Protein 6HCW (pdb70)

Nearest PDB structures (foldseek):
  6bni-assembly1_A  TM=1.001E+00  e=0.000E+00  Cryptosporidium parvum Iowa II
  5elo-assembly1_B  TM=9.980E-01  e=3.885E-102  Cryptosporidium parvum Iowa II
  6bni-assembly1_B  TM=9.985E-01  e=8.170E-102  Cryptosporidium parvum Iowa II
  6hcw-assembly1_B  TM=9.981E-01  e=3.613E-101  Cryptosporidium parvum Iowa II
  7zog-assembly1_A  TM=9.985E-01  e=6.776E-101  Cryptosporidium parvum Iowa II

InterPro domains:
  IPR002313 Lysine-tRNA ligase, class II [MF_00252] (50-547)
  IPR002313 Lysine-tRNA ligase, class II [TIGR00499] (47-546)
  IPR004364 Aminoacyl-tRNA synthetase, class II (D/K/N) [PF00152] (194-543)
  IPR004365 OB-fold nucleic acid binding domain, AA-tRNA synthetase-type [PF01336] (98-176)
  IPR006195 Aminoacyl-tRNA synthetase, class II [PS50862] (216-541)
  IPR012340 Nucleic acid-binding, OB-fold [G3DSA:2.40.50.140] (45-187)
  IPR012340 Nucleic acid-binding, OB-fold [SSF50249] (45-186)
  IPR018149 Lysyl-tRNA synthetase, class II, C-terminal [PR00982] (231-241)
  IPR018149 Lysyl-tRNA synthetase, class II, C-terminal [PR00982] (247-263)
  IPR018149 Lysyl-tRNA synthetase, class II, C-terminal [PR00982] (276-289)
  IPR018149 Lysyl-tRNA synthetase, class II, C-terminal [PR00982] (294-311)
  IPR018149 Lysyl-tRNA synthetase, class II, C-terminal [PR00982] (428-444)
  IPR018149 Lysyl-tRNA synthetase, class II, C-terminal [cd00775] (209-544)
  IPR034762 Bacterial/eukaryotic lysine-tRNA ligase, class II [PIRSF039101] (33-556)
  IPR044136 Lysine-tRNA ligase, class II, N-terminal [cd04322] (96-206)
  IPR045864 Class II Aminoacyl-tRNA synthetase/Biotinyl protein ligase (BPL) and lipoyl protein ligase (LPL) [G3DSA:3.30.930.10] (190-559)
  IPR045864 Class II Aminoacyl-tRNA synthetase/Biotinyl protein ligase (BPL) and lipoyl protein ligase (LPL) [SSF55681] (194-544)

Solvent-accessible surface area: 39327 Å² total

Foldseek 3Di:
DVLLVVLVVLQVVCVVVVADHQDDDDDWPDALVVLCVVALPDDAPDWDPPDKTKYKAAWADWDAPDPFWIWTWGDDPHHIAIEIEGQVQADCVNPHPCVQCVSDDHGFIKMFMAIWHHHNVRGGYGHTHHMGGNGDDSDDADQACVPDPDVCCCQQVVVNCVVRPVLLVVLQVLLVVLVVLVVVVQVVVVAAEDDDDQWALFEDDFQAFWDKDADVVVGGITTGYQDCVLVQLLVLLVPSQKYKYWAWHAGDDDAWQPDFRIFIKMKMKHFPDFLVNVLVVVLVSLQVSLCVQPVHQWDWADQDDVVHDIDIAGSPDDAAEDELQVQLCVQQVHHQDPPLQDVSNLVVLVVVCVVVVQDADPPSGSQRSSVSSCLVRPLQPAAHWYKHFFAFCLNPLFFDHDPPDPRTGQKIFIHHRSHTFKIKGFTDLDLVSSQVSLVVLCVSVVRPSSRGTHDDPVSSVSSVSPRGRMMMMMGGSLVSSCVSSRNRGSSSNDSNTDDDD/DVLLVVLVVLLVVCVVVPADHQDPDDDWQDALVVLCVVAQPDDAPDWDQVDKTKYKAAWLDWDCPDPFWIWTWGADPRHIAIEIEGQVLADCVNHRVVVQCVNDDHGFIKMFMAIWHAHNVRGGYGHTHHMHGNGDDSDDADNADVPCCQVVVVNCVVHPVLLVVLQVLLVVLVVLVVVVLVVVVEDEDDDDQWALWEDDFQAFWDWDADVVVRGITTGYQDCPLVQLLVLLVPSAKYKYWAWGAGPDDADQPDFRIFIKMKMKHFPDFLVNVLVVVLVSLQVSLCVQPVFQKDWADQVPPPGDIDIAGSDDPAAEAELQVQLCVQQVHHADPPLQDPRRLVVLVVSCVVVVFDADPPSGSQRSSVSSCLVGPLQVAAHWYKHFFAFCLNPLFFDCDPPDPRTGQWIFIHHNSHTFKIKGFTDLDLVSSVVSLVVLCVVVVRPSSRGIHDDVVSSVSSVSTRHRMMMMMGGSLVSSCVSSRHSGSSSNDSNTDDDD

B-factor: mean 16.58, std 9.52, range [5.66, 126.49]

Organism: Cryptosporidium parvum (strain Iowa II) (NCBI:txid353152)

CATH classification: 2.40.50.140 (+1 more: 3.30.930.10)

Structure (mmCIF, N/CA/C/O backbone):
data_6HCW
#
_entry.id   6HCW
#
_cell.length_a   116.514
_cell.length_b   142.650
_cell.length_c   72.939
_cell.angle_alpha   90.000
_cell.angle_beta   90.000
_cell.angle_gamma   90.000
#
_symmetry.space_group_name_H-M   'P 21 21 2'
#
loop_
_entity.id
_entity.type
_entity.pdbx_description
1 polymer 'Lysine--tRNA ligase'
2 non-polymer LYSINE
3 non-polymer ~{N}-[[4,4-bis(fluoranyl)-1-oxidanyl-cyclohexyl]methyl]-6-fluoranyl-4-oxidanylidene-chromene-2-carboxamide
4 non-polymer 2-AMINO-2-HYDROXYMETHYL-PROPANE-1,3-DIOL
5 water water
#
loop_
_atom_site.group_PDB
_atom_site.id
_atom_site.type_symbol
_atom_site.label_atom_id
_atom_site.label_alt_id
_atom_site.label_comp_id
_atom_site.label_asym_id
_atom_site.label_entity_id
_atom_site.label_seq_id
_atom_site.pdbx_PDB_ins_code
_atom_site.Cartn_x
_atom_site.Cartn_y
_atom_site.Cartn_z
_atom_site.occupancy
_atom_site.B_iso_or_equiv
_atom_site.auth_seq_id
_atom_site.auth_comp_id
_atom_site.auth_asym_id
_atom_site.auth_atom_id
_atom_site.pdbx_PDB_model_num
ATOM 1 N N . SER A 1 21 ? 31.781 -3.332 29.332 1.00 52.23 45 SER A N 1
ATOM 2 C CA . SER A 1 21 ? 30.480 -2.814 28.786 1.00 45.52 45 SER A CA 1
ATOM 3 C C . SER A 1 21 ? 29.333 -3.866 28.731 1.00 38.58 45 SER A C 1
ATOM 4 O O . SER A 1 21 ? 28.805 -4.308 27.655 1.00 39.35 45 SER A O 1
ATOM 7 N N . HIS A 1 22 ? 28.916 -4.159 29.961 1.00 35.56 46 HIS A N 1
ATOM 8 C CA . HIS A 1 22 ? 27.582 -4.521 30.264 1.00 33.03 46 HIS A CA 1
ATOM 9 C C . HIS A 1 22 ? 26.634 -3.450 29.627 1.00 27.91 46 HIS A C 1
ATOM 10 O O . HIS A 1 22 ? 25.577 -3.832 29.185 1.00 25.71 46 HIS A O 1
ATOM 12 N N . TYR A 1 23 ? 27.048 -2.164 29.509 1.00 24.22 47 TYR A N 1
ATOM 13 C CA . TYR A 1 23 ? 26.098 -1.138 28.986 1.00 21.12 47 TYR A CA 1
ATOM 14 C C . TYR A 1 23 ? 25.517 -1.491 27.583 1.00 18.99 47 TYR A C 1
ATOM 15 O O . TYR A 1 23 ? 24.260 -1.442 27.416 1.00 18.32 47 TYR A O 1
ATOM 24 N N . THR A 1 24 ? 26.376 -1.816 26.632 1.00 19.09 48 THR A N 1
ATOM 25 C CA . THR A 1 24 ? 25.942 -2.170 25.277 1.00 18.92 48 THR A CA 1
ATOM 26 C C . THR A 1 24 ? 25.030 -3.386 25.263 1.00 21.11 48 THR A C 1
ATOM 27 O O . THR A 1 24 ? 23.923 -3.333 24.735 1.00 20.34 48 THR A O 1
ATOM 31 N N . ASP A 1 25 ? 25.491 -4.476 25.895 1.00 23.12 49 ASP A N 1
ATOM 32 C CA . ASP A 1 25 ? 24.657 -5.673 26.073 1.00 24.50 49 ASP A CA 1
ATOM 33 C C . ASP A 1 25 ? 23.262 -5.416 26.669 1.00 22.82 49 ASP A C 1
ATOM 34 O O . ASP A 1 25 ? 22.280 -5.916 26.147 1.00 23.58 49 ASP A O 1
ATOM 39 N N . ASN A 1 26 ? 23.207 -4.664 27.752 1.00 21.41 50 ASN A N 1
ATOM 40 C CA . ASN A 1 26 ? 21.961 -4.355 28.412 1.00 24.82 50 ASN A CA 1
ATOM 41 C C . ASN A 1 26 ? 21.088 -3.497 27.542 1.00 23.72 50 ASN A C 1
ATOM 42 O O . ASN A 1 26 ? 19.878 -3.578 27.622 1.00 23.43 50 ASN A O 1
ATOM 47 N N . ARG A 1 27 ? 21.699 -2.625 26.740 1.00 21.11 51 ARG A N 1
ATOM 48 C CA . ARG A 1 27 ? 20.825 -1.826 25.876 1.00 18.95 51 ARG A CA 1
ATOM 49 C C . ARG A 1 27 ? 20.228 -2.676 24.791 1.00 19.20 51 ARG A C 1
ATOM 50 O O . ARG A 1 27 ? 19.060 -2.470 24.448 1.00 20.00 51 ARG A O 1
ATOM 58 N N . TYR A 1 28 ? 20.977 -3.621 24.220 1.00 18.56 52 TYR A N 1
ATOM 59 C CA . TYR A 1 28 ? 20.398 -4.563 23.261 1.00 19.44 52 TYR A CA 1
ATOM 60 C C . TYR A 1 28 ? 19.244 -5.347 23.865 1.00 22.48 52 TYR A C 1
ATOM 61 O O . TYR A 1 28 ? 18.257 -5.578 23.185 1.00 18.79 52 TYR A O 1
ATOM 70 N N . LYS A 1 29 ? 19.395 -5.716 25.128 1.00 23.36 53 LYS A N 1
ATOM 71 C CA . LYS A 1 29 ? 18.320 -6.437 25.846 1.00 28.37 53 LYS A CA 1
ATOM 72 C C . LYS A 1 29 ? 17.152 -5.525 26.079 1.00 26.94 53 LYS A C 1
ATOM 73 O O . LYS A 1 29 ? 16.026 -5.964 25.893 1.00 26.25 53 LYS A O 1
ATOM 79 N N . MET A 1 30 ? 17.390 -4.266 26.487 1.00 25.10 54 MET A N 1
ATOM 80 C CA . MET A 1 30 ? 16.286 -3.318 26.665 1.00 24.61 54 MET A CA 1
ATOM 81 C C . MET A 1 30 ? 15.505 -3.213 25.361 1.00 19.97 54 MET A C 1
ATOM 82 O O . MET A 1 30 ? 14.280 -3.186 25.374 1.00 18.13 54 MET A O 1
ATOM 87 N N . MET A 1 31 ? 16.194 -3.158 24.235 1.00 17.69 55 MET A N 1
ATOM 88 C CA . MET A 1 31 ? 15.526 -2.960 22.952 1.00 16.93 55 MET A CA 1
ATOM 89 C C . MET A 1 31 ? 14.699 -4.151 22.501 1.00 19.60 55 MET A C 1
ATOM 90 O O . MET A 1 31 ? 13.650 -4.001 21.939 1.00 19.59 55 MET A O 1
ATOM 95 N N . GLU A 1 32 ? 15.193 -5.371 22.814 1.00 21.58 56 GLU A N 1
ATOM 96 C CA . GLU A 1 32 ? 14.458 -6.583 22.443 1.00 22.97 56 GLU A CA 1
ATOM 97 C C . GLU A 1 32 ? 13.225 -6.637 23.358 1.00 21.14 56 GLU A C 1
ATOM 98 O O . GLU A 1 32 ? 12.162 -6.932 22.890 1.00 21.23 56 GLU A O 1
ATOM 104 N N . CYS A 1 33 ? 13.372 -6.193 24.600 1.00 20.55 57 CYS A N 1
ATOM 105 C CA . CYS A 1 33 ? 12.255 -6.039 25.553 1.00 22.78 57 CYS A CA 1
ATOM 106 C C . CYS A 1 33 ? 11.137 -5.174 25.002 1.00 22.15 57 CYS A C 1
ATOM 107 O O . CYS A 1 33 ? 9.973 -5.547 24.996 1.00 23.11 57 CYS A O 1
ATOM 110 N N . ILE A 1 34 ? 11.531 -3.963 24.568 1.00 20.10 58 ILE A N 1
ATOM 111 C CA . ILE A 1 34 ? 10.601 -2.983 24.007 1.00 18.90 58 ILE A CA 1
ATOM 112 C C . ILE A 1 34 ? 9.927 -3.588 22.817 1.00 18.59 58 ILE A C 1
ATOM 113 O O . ILE A 1 34 ? 8.695 -3.439 22.661 1.00 20.52 58 ILE A O 1
ATOM 118 N N . LYS A 1 35 ? 10.704 -4.217 21.926 1.00 20.12 59 LYS A N 1
ATOM 119 C CA . LYS A 1 35 ? 10.201 -4.818 20.689 1.00 22.22 59 LYS A CA 1
ATOM 120 C C . LYS A 1 35 ? 9.114 -5.848 21.018 1.00 26.44 59 LYS A C 1
ATOM 121 O O . LYS A 1 35 ? 8.037 -5.816 20.387 1.00 26.51 59 LYS A O 1
ATOM 127 N N . ASP A 1 36 ? 9.408 -6.702 22.006 1.00 26.61 60 ASP A N 1
ATOM 128 C CA . ASP A 1 36 ? 8.527 -7.825 22.354 1.00 28.68 60 ASP A CA 1
ATOM 129 C C . ASP A 1 36 ? 7.373 -7.317 23.206 1.00 28.75 60 ASP A C 1
ATOM 130 O O . ASP A 1 36 ? 6.392 -8.038 23.371 1.00 29.89 60 ASP A O 1
ATOM 135 N N . ALA A 1 37 ? 7.469 -6.130 23.801 1.00 27.11 61 ALA A N 1
ATOM 136 C CA . ALA A 1 37 ? 6.371 -5.568 24.580 1.00 26.54 61 ALA A CA 1
ATOM 137 C C . ALA A 1 37 ? 5.355 -4.814 23.688 1.00 24.16 61 ALA A C 1
ATOM 138 O O . ALA A 1 37 ? 4.426 -4.197 24.184 1.00 26.72 61 ALA A O 1
ATOM 140 N N . GLY A 1 38 ? 5.547 -4.840 22.380 1.00 25.35 62 GLY A N 1
ATOM 141 C CA . GLY A 1 38 ? 4.700 -4.121 21.472 1.00 23.40 62 GLY A CA 1
ATOM 142 C C . GLY A 1 38 ? 4.826 -2.589 21.602 1.00 23.38 62 GLY A C 1
ATOM 143 O O . GLY A 1 38 ? 3.967 -1.842 21.142 1.00 23.00 62 GLY A O 1
ATOM 144 N N . ARG A 1 39 ? 5.938 -2.142 22.170 1.00 18.69 63 ARG A N 1
ATOM 145 C CA . ARG A 1 39 ? 6.209 -0.696 22.322 1.00 16.84 63 ARG A CA 1
ATOM 146 C C . ARG A 1 39 ? 6.947 -0.165 21.070 1.00 15.56 63 ARG A C 1
ATOM 147 O O . ARG A 1 39 ? 7.456 -0.967 20.255 1.00 14.86 63 ARG A O 1
ATOM 155 N N . PRO A 1 40 ? 6.960 1.176 20.872 1.00 15.16 64 PRO A N 1
ATOM 156 C CA . PRO A 1 40 ? 7.565 1.734 19.646 1.00 14.69 64 PRO A CA 1
ATOM 157 C C . PRO A 1 40 ? 9.014 1.303 19.492 1.00 12.77 64 PRO A C 1
ATOM 158 O O . PRO A 1 40 ? 9.829 1.417 20.412 1.00 12.67 64 PRO A O 1
ATOM 162 N N . PHE A 1 41 ? 9.287 0.735 18.318 1.00 11.32 65 PHE A N 1
ATOM 163 C CA . PHE A 1 41 ? 10.581 0.125 18.042 1.00 10.75 65 PHE A CA 1
ATOM 164 C C . PHE A 1 41 ? 11.085 0.648 16.741 1.00 10.11 65 PHE A C 1
ATOM 165 O O . PHE A 1 41 ? 10.656 0.250 15.659 1.00 11.31 65 PHE A O 1
ATOM 173 N N . TYR A 1 42 ? 12.037 1.586 16.822 1.00 9.49 66 TYR A N 1
ATOM 174 C CA . TYR A 1 42 ? 12.570 2.205 15.639 1.00 9.20 66 TYR A CA 1
ATOM 175 C C . TYR A 1 42 ? 11.546 2.724 14.599 1.00 8.74 66 TYR A C 1
ATOM 176 O O . TYR A 1 42 ? 11.551 2.297 13.402 1.00 9.26 66 TYR A O 1
ATOM 185 N N . PRO A 1 43 ? 10.685 3.671 14.998 1.00 9.17 67 PRO A N 1
ATOM 186 C CA . PRO A 1 43 ? 9.684 4.214 14.096 1.00 9.34 67 PRO A CA 1
ATOM 187 C C . PRO A 1 43 ? 10.324 4.688 12.804 1.00 9.08 67 PRO A C 1
ATOM 188 O O . PRO A 1 43 ? 11.432 5.275 12.783 1.00 8.96 67 PRO A O 1
ATOM 192 N N . HIS A 1 44 ? 9.620 4.479 11.712 1.00 8.62 68 HIS A N 1
ATOM 193 C CA . HIS A 1 44 ? 10.137 4.768 10.388 1.00 8.47 68 HIS A CA 1
ATOM 194 C C . HIS A 1 44 ? 10.206 6.268 10.096 1.00 10.18 68 HIS A C 1
ATOM 195 O O . HIS A 1 44 ? 11.123 6.733 9.408 1.00 9.27 68 HIS A O 1
ATOM 202 N N . LYS A 1 45 ? 9.177 6.995 10.509 1.00 9.95 69 LYS A N 1
ATOM 203 C CA . LYS A 1 45 ? 9.027 8.408 10.177 1.00 10.14 69 LYS A CA 1
ATOM 204 C C . LYS A 1 45 ? 8.593 9.169 11.390 1.00 10.83 69 LYS A C 1
ATOM 205 O O . LYS A 1 45 ? 7.555 8.831 11.988 1.00 11.60 69 LYS A O 1
ATOM 211 N N . PHE A 1 46 ? 9.366 10.211 11.757 1.00 10.70 70 PHE A N 1
ATOM 212 C CA . PHE A 1 46 ? 8.944 11.165 12.764 1.00 11.55 70 PHE A CA 1
ATOM 213 C C . PHE A 1 46 ? 8.828 12.499 12.059 1.00 11.75 70 PHE A C 1
ATOM 214 O O . PHE A 1 46 ? 9.784 12.960 11.488 1.00 11.39 70 PHE A O 1
ATOM 222 N N . LYS A 1 47 ? 7.654 13.084 12.082 1.00 11.86 71 LYS A N 1
ATOM 223 C CA . LYS A 1 47 ? 7.440 14.339 11.377 1.00 12.71 71 LYS A CA 1
ATOM 224 C C . LYS A 1 47 ? 7.657 15.534 12.291 1.00 12.43 71 LYS A C 1
ATOM 225 O O . LYS A 1 47 ? 6.792 15.860 13.145 1.00 14.28 71 LYS A O 1
ATOM 231 N N . ILE A 1 48 ? 8.780 16.234 12.120 1.00 12.65 72 ILE A N 1
ATOM 232 C CA . ILE A 1 48 ? 9.047 17.431 12.940 1.00 12.63 72 ILE A CA 1
ATOM 233 C C . ILE A 1 48 ? 8.216 18.583 12.393 1.00 13.03 72 ILE A C 1
ATOM 234 O O . ILE A 1 48 ? 7.965 18.696 11.156 1.00 13.32 72 ILE A O 1
ATOM 239 N N . SER A 1 49 ? 7.837 19.443 13.265 1.00 11.26 73 SER A N 1
ATOM 240 C CA . SER A 1 49 ? 7.149 20.703 12.910 1.00 11.71 73 SER A CA 1
ATOM 241 C C . SER A 1 49 ? 8.113 21.744 12.383 1.00 13.30 73 SER A C 1
ATOM 242 O O . SER A 1 49 ? 7.736 22.511 11.489 1.00 13.11 73 SER A O 1
ATOM 245 N N . MET A 1 50 ? 9.341 21.776 12.886 1.00 11.40 74 MET A N 1
ATOM 246 C CA . MET A 1 50 ? 10.368 22.686 12.462 1.00 12.52 74 MET A CA 1
ATOM 247 C C . MET A 1 50 ? 11.666 22.180 13.046 1.00 12.90 74 MET A C 1
ATOM 248 O O . MET A 1 50 ? 11.644 21.412 14.030 1.00 11.56 74 MET A O 1
ATOM 253 N N . SER A 1 51 ? 12.768 22.684 12.513 1.00 12.45 75 SER A N 1
ATOM 254 C CA . SER A 1 51 ? 14.089 22.364 12.978 1.00 11.83 75 SER A CA 1
ATOM 255 C C . SER A 1 51 ? 14.335 23.017 14.356 1.00 9.60 75 SER A C 1
ATOM 256 O O . SER A 1 51 ? 13.610 23.973 14.753 1.00 10.29 75 SER A O 1
ATOM 259 N N . LEU A 1 52 ? 15.346 22.555 15.066 1.00 10.04 76 LEU A N 1
ATOM 260 C CA . LEU A 1 52 ? 15.666 23.216 16.362 1.00 10.57 76 LEU A CA 1
ATOM 261 C C . LEU A 1 52 ? 16.140 24.688 16.136 1.00 10.75 76 LEU A C 1
ATOM 262 O O . LEU A 1 52 ? 15.750 25.564 16.890 1.00 10.55 76 LEU A O 1
ATOM 267 N N . PRO A 1 53 ? 16.995 24.947 15.104 1.00 12.18 77 PRO A N 1
ATOM 268 C CA . PRO A 1 53 ? 17.273 26.371 14.805 1.00 13.01 77 PRO A CA 1
ATOM 269 C C . PRO A 1 53 ? 16.075 27.195 14.526 1.00 13.30 77 PRO A C 1
ATOM 270 O O . PRO A 1 53 ? 16.000 28.336 15.017 1.00 12.62 77 PRO A O 1
ATOM 274 N N . ALA A 1 54 ? 15.123 26.671 13.777 1.00 12.46 78 ALA A N 1
ATOM 275 C CA . ALA A 1 54 ? 13.870 27.420 13.486 1.00 13.21 78 ALA A CA 1
ATOM 276 C C . ALA A 1 54 ? 13.093 27.687 14.773 1.00 13.95 78 ALA A C 1
ATOM 277 O O . ALA A 1 54 ? 12.486 28.750 14.970 1.00 14.29 78 ALA A O 1
ATOM 279 N N . TYR A 1 55 ? 13.031 26.688 15.628 1.00 11.78 79 TYR A N 1
ATOM 280 C CA . TYR A 1 55 ? 12.324 26.786 16.895 1.00 11.10 79 TYR A CA 1
ATOM 281 C C . TYR A 1 55 ? 12.963 27.855 17.764 1.00 11.34 79 TYR A C 1
ATOM 282 O O . TYR A 1 55 ? 12.196 28.695 18.330 1.00 12.30 79 TYR A O 1
ATOM 291 N N . ALA A 1 56 ? 14.282 27.924 17.832 1.00 11.07 80 ALA A N 1
ATOM 292 C CA . ALA A 1 56 ? 14.936 28.956 18.587 1.00 11.44 80 ALA A CA 1
ATOM 293 C C . ALA A 1 56 ? 14.772 30.354 17.972 1.00 13.33 80 ALA A C 1
ATOM 294 O O . ALA A 1 56 ? 14.585 31.362 18.700 1.00 13.75 80 ALA A O 1
ATOM 296 N N . LEU A 1 57 ? 14.781 30.431 16.648 1.00 13.81 81 LEU A N 1
ATOM 297 C CA . LEU A 1 57 ? 14.437 31.740 16.013 1.00 16.45 81 LEU A CA 1
ATOM 298 C C . LEU A 1 57 ? 13.032 32.184 16.330 1.00 16.98 81 LEU A C 1
ATOM 299 O O . LEU A 1 57 ? 12.836 33.399 16.604 1.00 15.91 81 LEU A O 1
ATOM 304 N N . LYS A 1 58 ? 12.047 31.291 16.286 1.00 14.15 82 LYS A N 1
ATOM 305 C CA . LYS A 1 58 ? 10.675 31.646 16.523 1.00 13.26 82 LYS A CA 1
ATOM 306 C C . LYS A 1 58 ? 10.377 31.991 17.994 1.00 13.30 82 LYS A C 1
ATOM 307 O O . LYS A 1 58 ? 9.638 32.993 18.267 1.00 13.54 82 LYS A O 1
ATOM 313 N N . TYR A 1 59 ? 10.911 31.221 18.940 1.00 11.76 83 TYR A N 1
ATOM 314 C CA . TYR A 1 59 ? 10.503 31.298 20.332 1.00 11.10 83 TYR A CA 1
ATOM 315 C C . TYR A 1 59 ? 11.597 31.795 21.273 1.00 11.02 83 TYR A C 1
ATOM 316 O O . TYR A 1 59 ? 11.332 31.981 22.466 1.00 11.90 83 TYR A O 1
ATOM 325 N N . GLY A 1 60 ? 12.790 31.967 20.799 1.00 12.57 84 GLY A N 1
ATOM 326 C CA . GLY A 1 60 ? 13.898 32.361 21.709 1.00 14.64 84 GLY A CA 1
ATOM 327 C C . GLY A 1 60 ? 13.763 33.679 22.468 1.00 15.56 84 GLY A C 1
ATOM 328 O O . GLY A 1 60 ? 14.421 33.881 23.489 1.00 14.65 84 GLY A O 1
ATOM 329 N N . ASN A 1 61 ? 12.930 34.571 21.937 1.00 15.61 85 ASN A N 1
ATOM 330 C CA . ASN A 1 61 ? 12.717 35.870 22.564 1.00 16.27 85 ASN A CA 1
ATOM 331 C C . ASN A 1 61 ? 11.392 36.066 23.255 1.00 16.36 85 ASN A C 1
ATOM 332 O O . ASN A 1 61 ? 11.062 37.206 23.605 1.00 17.32 85 ASN A O 1
ATOM 337 N N . VAL A 1 62 ? 10.607 35.026 23.523 1.00 13.41 86 VAL A N 1
ATOM 338 C CA . VAL A 1 62 ? 9.363 35.141 24.272 1.00 15.49 86 VAL A CA 1
ATOM 339 C C . VAL A 1 62 ? 9.725 35.490 25.733 1.00 15.33 86 VAL A C 1
ATOM 340 O O . VAL A 1 62 ? 10.899 35.358 26.188 1.00 16.07 86 VAL A O 1
ATOM 344 N N . GLU A 1 63 ? 8.727 35.948 26.450 1.00 19.41 87 GLU A N 1
ATOM 345 C CA . GLU A 1 63 ? 8.906 36.311 27.867 1.00 21.65 87 GLU A CA 1
ATOM 346 C C . GLU A 1 63 ? 9.203 35.069 28.722 1.00 20.17 87 GLU A C 1
ATOM 347 O O . GLU A 1 63 ? 8.787 33.951 28.419 1.00 18.10 87 GLU A O 1
ATOM 353 N N . ASN A 1 64 ? 9.937 35.268 29.811 1.00 19.30 88 ASN A N 1
ATOM 354 C CA . ASN A 1 64 ? 10.051 34.160 30.738 1.00 17.99 88 ASN A CA 1
ATOM 355 C C . ASN A 1 64 ? 8.694 33.677 31.189 1.00 18.21 88 ASN A C 1
ATOM 356 O O . ASN A 1 64 ? 7.783 34.493 31.441 1.00 17.10 88 ASN A O 1
ATOM 361 N N . GLY A 1 65 ? 8.525 32.344 31.243 1.00 16.93 89 GLY A N 1
ATOM 362 C CA . GLY A 1 65 ? 7.308 31.709 31.645 1.00 17.98 89 GLY A CA 1
ATOM 363 C C . GLY A 1 65 ? 6.260 31.659 30.552 1.00 17.95 89 GLY A C 1
ATOM 364 O O . GLY A 1 65 ? 5.188 31.108 30.770 1.00 20.40 89 GLY A O 1
ATOM 365 N N . TYR A 1 66 ? 6.570 32.155 29.345 1.00 17.55 90 TYR A N 1
ATOM 366 C CA . TYR A 1 66 ? 5.540 32.109 28.290 1.00 18.62 90 TYR A CA 1
ATOM 367 C C . TYR A 1 66 ? 5.261 30.669 27.884 1.00 19.39 90 TYR A C 1
ATOM 368 O O . TYR A 1 66 ? 6.174 29.848 27.844 1.00 18.41 90 TYR A O 1
ATOM 377 N N . ILE A 1 67 ? 4.007 30.339 27.627 1.00 17.38 91 ILE A N 1
ATOM 378 C CA . ILE A 1 67 ? 3.641 29.048 27.049 1.00 19.03 91 ILE A CA 1
ATOM 379 C C . ILE A 1 67 ? 2.480 29.299 26.077 1.00 21.05 91 ILE A C 1
ATOM 380 O O . ILE A 1 67 ? 1.649 30.158 26.332 1.00 26.39 91 ILE A O 1
ATOM 385 N N . ASP A 1 68 ? 2.544 28.691 24.922 1.00 16.88 92 ASP A N 1
ATOM 386 C CA . ASP A 1 68 ? 1.382 28.713 23.977 1.00 17.16 92 ASP A CA 1
ATOM 387 C C . ASP A 1 68 ? 0.716 27.358 23.960 1.00 16.00 92 ASP A C 1
ATOM 388 O O . ASP A 1 68 ? 1.105 26.496 23.210 1.00 14.88 92 ASP A O 1
ATOM 393 N N . LYS A 1 69 ? -0.296 27.201 24.796 1.00 19.30 93 LYS A N 1
ATOM 394 C CA . LYS A 1 69 ? -1.173 25.988 24.856 1.00 22.38 93 LYS A CA 1
ATOM 395 C C . LYS A 1 69 ? -2.051 25.778 23.625 1.00 21.74 93 LYS A C 1
ATOM 396 O O . LYS A 1 69 ? -2.607 24.694 23.419 1.00 21.21 93 LYS A O 1
ATOM 402 N N . ASP A 1 70 ? -2.112 26.746 22.732 1.00 21.21 94 ASP A N 1
ATOM 403 C CA . ASP A 1 70 ? -2.905 26.557 21.525 1.00 24.40 94 ASP A CA 1
ATOM 404 C C . ASP A 1 70 ? -2.066 26.055 20.360 1.00 23.23 94 ASP A C 1
ATOM 405 O O . ASP A 1 70 ? -2.575 25.868 19.277 1.00 23.42 94 ASP A O 1
ATOM 410 N N . THR A 1 71 ? -0.752 25.831 20.548 1.00 20.49 95 THR A N 1
ATOM 411 C CA . THR A 1 71 ? 0.090 25.381 19.468 1.00 18.91 95 THR A CA 1
ATOM 412 C C . THR A 1 71 ? 0.812 24.110 19.936 1.00 16.71 95 THR A C 1
ATOM 413 O O . THR A 1 71 ? 1.453 24.133 21.001 1.00 17.78 95 THR A O 1
ATOM 417 N N . THR A 1 72 ? 0.677 23.050 19.151 1.00 16.20 96 THR A N 1
ATOM 418 C CA . THR A 1 72 ? 1.309 21.752 19.411 1.00 15.98 96 THR A CA 1
ATOM 419 C C . THR A 1 72 ? 2.303 21.479 18.334 1.00 14.12 96 THR A C 1
ATOM 420 O O . THR A 1 72 ? 2.016 21.582 17.116 1.00 14.01 96 THR A O 1
ATOM 424 N N . LEU A 1 73 ? 3.535 21.173 18.748 1.00 11.51 97 LEU A N 1
ATOM 425 C CA . LEU A 1 73 ? 4.615 21.058 17.851 1.00 11.72 97 LEU A CA 1
ATOM 426 C C . LEU A 1 73 ? 5.439 19.841 18.188 1.00 11.68 97 LEU A C 1
ATOM 427 O O . LEU A 1 73 ? 5.491 19.436 19.395 1.00 12.67 97 LEU A O 1
ATOM 432 N N . SER A 1 74 ? 6.015 19.258 17.174 1.00 11.08 98 SER A N 1
ATOM 433 C CA . SER A 1 74 ? 6.937 18.103 17.289 1.00 10.86 98 SER A CA 1
ATOM 434 C C . SER A 1 74 ? 8.381 18.469 16.959 1.00 10.46 98 SER A C 1
ATOM 435 O O . SER A 1 74 ? 8.652 19.136 15.963 1.00 10.71 98 SER A O 1
ATOM 438 N N . LEU A 1 75 ? 9.317 18.037 17.826 1.00 9.12 99 LEU A N 1
ATOM 439 C CA . LEU A 1 75 ? 10.732 18.367 17.688 1.00 8.82 99 LEU A CA 1
ATOM 440 C C . LEU A 1 75 ? 11.539 17.095 17.924 1.00 9.29 99 LEU A C 1
ATOM 441 O O . LEU A 1 75 ? 11.046 16.179 18.599 1.00 9.79 99 LEU A O 1
ATOM 446 N N . SER A 1 76 ? 12.759 17.082 17.410 1.00 8.80 100 SER A N 1
ATOM 447 C CA . SER A 1 76 ? 13.653 15.950 17.611 1.00 9.06 100 SER A CA 1
ATOM 448 C C . SER A 1 76 ? 15.077 16.321 17.628 1.00 9.49 100 SER A C 1
ATOM 449 O O . SER A 1 76 ? 15.479 17.293 16.974 1.00 10.25 100 SER A O 1
ATOM 452 N N . GLY A 1 77 ? 15.865 15.565 18.379 1.00 8.50 101 GLY A N 1
ATOM 453 C CA . GLY A 1 77 ? 17.310 15.732 18.399 1.00 8.27 101 GLY A CA 1
ATOM 454 C C . GLY A 1 77 ? 17.959 14.668 19.204 1.00 8.27 101 GLY A C 1
ATOM 455 O O . GLY A 1 77 ? 17.335 13.691 19.584 1.00 8.97 101 GLY A O 1
ATOM 456 N N . ARG A 1 78 ? 19.241 14.810 19.443 1.00 7.55 102 ARG A N 1
ATOM 457 C CA . ARG A 1 78 ? 19.943 13.818 20.288 1.00 8.26 102 ARG A CA 1
ATOM 458 C C . ARG A 1 78 ? 19.935 14.297 21.718 1.00 8.11 102 ARG A C 1
ATOM 459 O O . ARG A 1 78 ? 20.186 15.484 22.002 1.00 8.08 102 ARG A O 1
ATOM 467 N N . VAL A 1 79 ? 19.598 13.437 22.657 1.00 7.95 103 VAL A N 1
ATOM 468 C CA . VAL A 1 79 ? 19.563 13.796 24.075 1.00 8.66 103 VAL A CA 1
ATOM 469 C C . VAL A 1 79 ? 20.982 14.005 24.642 1.00 9.49 103 VAL A C 1
ATOM 470 O O . VAL A 1 79 ? 21.820 13.071 24.547 1.00 10.49 103 VAL A O 1
ATOM 474 N N . THR A 1 80 ? 21.238 15.217 25.119 1.00 9.92 104 THR A N 1
ATOM 475 C CA . THR A 1 80 ? 22.523 15.524 25.768 1.00 10.63 104 THR A CA 1
ATOM 476 C C . THR A 1 80 ? 22.450 15.520 27.273 1.00 12.36 104 THR A C 1
ATOM 477 O O . THR A 1 80 ? 23.489 15.508 27.922 1.00 15.04 104 THR A O 1
ATOM 481 N N . SER A 1 81 ? 21.240 15.617 27.835 1.00 11.78 105 SER A N 1
ATOM 482 C CA . SER A 1 81 ? 21.078 15.690 29.286 1.00 12.48 105 SER A CA 1
ATOM 483 C C . SER A 1 81 ? 19.720 15.127 29.661 1.00 11.89 105 SER A C 1
ATOM 484 O O . SER A 1 81 ? 18.710 15.403 28.980 1.00 11.27 105 SER A O 1
ATOM 487 N N . ILE A 1 82 ? 19.673 14.402 30.781 1.00 12.62 106 ILE A N 1
ATOM 488 C CA . ILE A 1 82 ? 18.414 14.014 31.378 1.00 12.08 106 ILE A CA 1
ATOM 489 C C . ILE A 1 82 ? 18.462 14.252 32.907 1.00 13.44 106 ILE A C 1
ATOM 490 O O . ILE A 1 82 ? 19.424 13.799 33.578 1.00 15.12 106 ILE A O 1
ATOM 495 N N . ARG A 1 83 ? 17.515 15.033 33.416 1.00 13.68 107 ARG A N 1
ATOM 496 C CA . ARG A 1 83 ? 17.506 15.261 34.861 1.00 14.46 107 ARG A CA 1
ATOM 497 C C . ARG A 1 83 ? 16.050 15.143 35.301 1.00 14.86 107 ARG A C 1
ATOM 498 O O . ARG A 1 83 ? 15.195 15.924 34.902 1.00 14.19 107 ARG A O 1
ATOM 506 N N . SER A 1 84 ? 15.751 14.171 36.172 1.00 16.04 108 SER A N 1
ATOM 507 C CA . SER A 1 84 ? 14.419 14.102 36.775 1.00 18.97 108 SER A CA 1
ATOM 508 C C . SER A 1 84 ? 14.501 14.881 38.087 1.00 20.73 108 SER A C 1
ATOM 509 O O . SER A 1 84 ? 15.165 14.463 39.002 1.00 19.78 108 SER A O 1
ATOM 512 N N . SER A 1 85 ? 13.826 16.002 38.129 1.00 17.28 109 SER A N 1
ATOM 513 C CA . SER A 1 85 ? 13.800 16.982 39.160 1.00 20.64 109 SER A CA 1
ATOM 514 C C . SER A 1 85 ? 12.969 16.465 40.351 1.00 20.87 109 SER A C 1
ATOM 515 O O . SER A 1 85 ? 13.325 16.695 41.539 1.00 17.96 109 SER A O 1
ATOM 518 N N . SER A 1 86 ? 11.872 15.794 40.003 1.00 17.15 110 SER A N 1
ATOM 519 C CA . SER A 1 86 ? 10.946 15.216 40.950 1.00 17.93 110 SER A CA 1
ATOM 520 C C . SER A 1 86 ? 10.299 13.987 40.359 1.00 17.08 110 SER A C 1
ATOM 521 O O . SER A 1 86 ? 10.496 13.631 39.153 1.00 16.27 110 SER A O 1
ATOM 524 N N . SER A 1 87 ? 9.477 13.328 41.164 1.00 15.34 111 SER A N 1
ATOM 525 C CA . SER A 1 87 ? 8.631 12.244 40.620 1.00 15.85 111 SER A CA 1
ATOM 526 C C . SER A 1 87 ? 7.670 12.676 39.485 1.00 16.17 111 SER A C 1
ATOM 527 O O . SER A 1 87 ? 7.189 11.828 38.732 1.00 17.38 111 SER A O 1
ATOM 530 N N . LYS A 1 88 ? 7.442 13.984 39.370 1.00 16.48 112 LYS A N 1
ATOM 531 C CA . LYS A 1 88 ? 6.463 14.472 38.425 1.00 17.09 112 LYS A CA 1
ATOM 532 C C . LYS A 1 88 ? 7.116 15.192 37.210 1.00 16.28 112 LYS A C 1
ATOM 533 O O . LYS A 1 88 ? 6.381 15.521 36.302 1.00 16.22 112 LYS A O 1
ATOM 539 N N . LEU A 1 89 ? 8.411 15.445 37.238 1.00 14.28 113 LEU A N 1
ATOM 540 C CA . LEU A 1 89 ? 9.012 16.379 36.272 1.00 15.07 113 LEU A CA 1
ATOM 541 C C . LEU A 1 89 ? 10.346 15.923 35.804 1.00 13.89 113 LEU A C 1
ATOM 542 O O . LEU A 1 89 ? 11.218 15.684 36.620 1.00 13.35 113 LEU A O 1
ATOM 547 N N . ILE A 1 90 ? 10.522 15.810 34.481 1.00 13.11 114 ILE A N 1
ATOM 548 C CA . ILE A 1 90 ? 11.843 15.447 33.901 1.00 12.88 114 ILE A CA 1
ATOM 549 C C . ILE A 1 90 ? 12.254 16.533 32.928 1.00 13.35 114 ILE A C 1
ATOM 550 O O . ILE A 1 90 ? 11.397 16.990 32.162 1.00 12.45 114 ILE A O 1
ATOM 555 N N . PHE A 1 91 ? 13.496 16.939 32.988 1.00 12.44 115 PHE A N 1
ATOM 556 C CA . PHE A 1 91 ? 14.085 17.937 32.078 1.00 13.06 115 PHE A CA 1
ATOM 557 C C . PHE A 1 91 ? 15.047 17.212 31.146 1.00 11.71 115 PHE A C 1
ATOM 558 O O . PHE A 1 91 ? 15.885 16.434 31.578 1.00 13.19 115 PHE A O 1
ATOM 566 N N . TYR A 1 92 ? 14.909 17.404 29.822 1.00 9.44 116 TYR A N 1
ATOM 567 C CA . TYR A 1 92 ? 15.878 16.925 28.858 1.00 9.85 116 TYR A CA 1
ATOM 568 C C . TYR A 1 92 ? 16.506 18.107 28.175 1.00 9.75 116 TYR A C 1
ATOM 569 O O . TYR A 1 92 ? 15.853 19.164 28.047 1.00 9.44 116 TYR A O 1
ATOM 578 N N . ASP A 1 93 ? 17.769 17.984 27.731 1.00 8.43 117 ASP A N 1
ATOM 579 C CA . ASP A 1 93 ? 18.240 18.820 26.623 1.00 9.88 117 ASP A CA 1
ATOM 580 C C . ASP A 1 93 ? 18.358 17.973 25.409 1.00 9.63 117 ASP A C 1
ATOM 581 O O . ASP A 1 93 ? 18.855 16.830 25.490 1.00 9.29 117 ASP A O 1
ATOM 586 N N . ILE A 1 94 ? 17.912 18.491 24.256 1.00 8.31 118 ILE A N 1
ATOM 587 C CA . ILE A 1 94 ? 18.122 17.840 22.957 1.00 8.73 118 ILE A CA 1
ATOM 588 C C . ILE A 1 94 ? 18.929 18.784 22.080 1.00 9.05 118 ILE A C 1
ATOM 589 O O . ILE A 1 94 ? 18.860 19.999 22.231 1.00 9.46 118 ILE A O 1
ATOM 594 N N . PHE A 1 95 ? 19.736 18.196 21.202 1.00 10.02 119 PHE A N 1
ATOM 595 C CA . PHE A 1 95 ? 20.604 19.004 20.379 1.00 8.90 119 PHE A CA 1
ATOM 596 C C . PHE A 1 95 ? 20.442 18.554 18.934 1.00 9.23 119 PHE A C 1
ATOM 597 O O . PHE A 1 95 ? 20.404 17.340 18.611 1.00 8.81 119 PHE A O 1
ATOM 605 N N . CYS A 1 96 ? 20.346 19.515 18.051 1.00 9.05 120 CYS A N 1
ATOM 606 C CA . CYS A 1 96 ? 20.213 19.171 16.620 1.00 9.61 120 CYS A CA 1
ATOM 607 C C . CYS A 1 96 ? 20.536 20.428 15.804 1.00 11.10 120 CYS A C 1
ATOM 608 O O . CYS A 1 96 ? 20.103 21.525 16.104 1.00 10.52 120 CYS A O 1
ATOM 611 N N . GLU A 1 97 ? 21.236 20.218 14.703 1.00 12.09 121 GLU A N 1
ATOM 612 C CA . GLU A 1 97 ? 21.609 21.350 13.790 1.00 13.95 121 GLU A CA 1
ATOM 613 C C . GLU A 1 97 ? 22.183 22.584 14.555 1.00 12.89 121 GLU A C 1
ATOM 614 O O . GLU A 1 97 ? 21.734 23.728 14.313 1.00 12.60 121 GLU A O 1
ATOM 620 N N . GLU A 1 98 ? 23.111 22.325 15.470 1.00 13.77 122 GLU A N 1
ATOM 621 C CA . GLU A 1 98 ? 23.822 23.312 16.283 1.00 15.86 122 GLU A CA 1
ATOM 622 C C . GLU A 1 98 ? 22.996 24.036 17.285 1.00 15.56 122 GLU A C 1
ATOM 623 O O . GLU A 1 98 ? 23.470 24.958 17.881 1.00 17.46 122 GLU A O 1
ATOM 629 N N . GLN A 1 99 ? 21.789 23.565 17.576 1.00 11.92 123 GLN A N 1
ATOM 630 C CA . GLN A 1 99 ? 20.959 24.271 18.568 1.00 11.79 123 GLN A CA 1
ATOM 631 C C . GLN A 1 99 ? 20.548 23.293 19.655 1.00 11.33 123 GLN A C 1
ATOM 632 O O . GLN A 1 99 ? 20.109 22.162 19.335 1.00 10.49 123 GLN A O 1
ATOM 638 N N . LYS A 1 100 ? 20.537 23.779 20.883 1.00 11.09 124 LYS A N 1
ATOM 639 C CA . LYS A 1 100 ? 19.990 23.050 22.050 1.00 13.25 124 LYS A CA 1
ATOM 640 C C . LYS A 1 100 ? 18.579 23.562 22.412 1.00 11.02 124 LYS A C 1
ATOM 641 O O . LYS A 1 100 ? 18.290 24.794 22.357 1.00 11.64 124 LYS A O 1
ATOM 647 N N . VAL A 1 101 ? 17.675 22.671 22.765 1.00 9.62 125 VAL A N 1
ATOM 648 C CA . VAL A 1 101 ? 16.347 23.015 23.262 1.00 9.53 125 VAL A CA 1
ATOM 649 C C . VAL A 1 101 ? 16.095 22.168 24.494 1.00 10.02 125 VAL A C 1
ATOM 650 O O . VAL A 1 101 ? 16.429 20.946 24.513 1.00 9.29 125 VAL A O 1
ATOM 654 N N . GLN A 1 102 ? 15.570 22.786 25.532 1.00 9.32 126 GLN A N 1
ATOM 655 C CA . GLN A 1 102 ? 15.113 22.042 26.722 1.00 9.85 126 GLN A CA 1
ATOM 656 C C . GLN A 1 102 ? 13.725 21.485 26.580 1.00 10.28 126 GLN A C 1
ATOM 657 O O . GLN A 1 102 ? 12.843 22.128 25.991 1.00 11.12 126 GLN A O 1
ATOM 663 N N . ILE A 1 103 ? 13.505 20.259 27.008 1.00 9.68 127 ILE A N 1
ATOM 664 C CA . ILE A 1 103 ? 12.174 19.682 27.010 1.00 9.81 127 ILE A CA 1
ATOM 665 C C . ILE A 1 103 ? 11.784 19.523 28.497 1.00 10.25 127 ILE A C 1
ATOM 666 O O . ILE A 1 103 ? 12.546 18.984 29.297 1.00 10.43 127 ILE A O 1
ATOM 671 N N . ILE A 1 104 ? 10.600 20.000 28.875 1.00 9.95 128 ILE A N 1
ATOM 672 C CA . ILE A 1 104 ? 10.081 19.896 30.275 1.00 9.92 128 ILE A CA 1
ATOM 673 C C . ILE A 1 104 ? 8.894 18.960 30.172 1.00 10.77 128 ILE A C 1
ATOM 674 O O . ILE A 1 104 ? 7.851 19.290 29.555 1.00 10.14 128 ILE A O 1
ATOM 679 N N . ALA A 1 105 ? 9.022 17.776 30.753 1.00 10.96 129 ALA A N 1
ATOM 680 C CA . ALA A 1 105 ? 7.991 16.767 30.684 1.00 12.00 129 ALA A CA 1
ATOM 681 C C . ALA A 1 105 ? 7.356 16.571 32.054 1.00 12.96 129 ALA A C 1
ATOM 682 O O . ALA A 1 105 ? 8.039 16.088 32.997 1.00 11.69 129 ALA A O 1
ATOM 684 N N . ASN A 1 106 ? 6.124 17.050 32.181 1.00 12.64 130 ASN A N 1
ATOM 685 C CA . ASN A 1 106 ? 5.347 17.012 33.410 1.00 14.15 130 ASN A CA 1
ATOM 686 C C . ASN A 1 106 ? 4.313 15.909 33.280 1.00 15.30 130 ASN A C 1
ATOM 687 O O . ASN A 1 106 ? 3.599 15.814 32.321 1.00 15.29 130 ASN A O 1
ATOM 692 N N . ILE A 1 107 ? 4.270 15.059 34.310 1.00 16.05 131 ILE A N 1
ATOM 693 C CA . ILE A 1 107 ? 3.342 13.997 34.379 1.00 17.42 131 ILE A CA 1
ATOM 694 C C . ILE A 1 107 ? 1.920 14.451 34.110 1.00 16.92 131 ILE A C 1
ATOM 695 O O . ILE A 1 107 ? 1.178 13.720 33.472 1.00 19.49 131 ILE A O 1
ATOM 700 N N . MET A 1 108 ? 1.562 15.654 34.526 1.00 19.35 132 MET A N 1
ATOM 701 C CA . MET A 1 108 ? 0.206 16.123 34.283 1.00 22.31 132 MET A CA 1
ATOM 702 C C . MET A 1 108 ? -0.146 16.357 32.819 1.00 22.68 132 MET A C 1
ATOM 703 O O . MET A 1 108 ? -1.322 16.384 32.463 1.00 19.75 132 MET A O 1
ATOM 708 N N . GLU A 1 109 ? 0.864 16.567 31.985 1.00 16.82 133 GLU A N 1
ATOM 709 C CA . GLU A 1 109 ? 0.625 16.742 30.551 1.00 17.07 133 GLU A CA 1
ATOM 710 C C . GLU A 1 109 ? 0.781 15.515 29.704 1.00 17.38 133 GLU A C 1
ATOM 711 O O . GLU A 1 109 ? 0.602 15.612 28.495 1.00 17.67 133 GLU A O 1
ATOM 717 N N . HIS A 1 110 ? 1.154 14.380 30.282 1.00 16.86 134 HIS A N 1
ATOM 718 C CA . HIS A 1 110 ? 1.488 13.205 29.505 1.00 18.02 134 HIS A CA 1
ATOM 719 C C . HIS A 1 110 ? 0.302 12.583 28.791 1.00 19.32 134 HIS A C 1
ATOM 720 O O . HIS A 1 110 ? -0.764 12.388 29.376 1.00 19.67 134 HIS A O 1
ATOM 727 N N . ASP A 1 111 ? 0.477 12.258 27.530 1.00 18.12 135 ASP A N 1
ATOM 728 C CA . ASP A 1 111 ? -0.533 11.627 26.711 1.00 20.75 135 ASP A CA 1
ATOM 729 C C . ASP A 1 111 ? -0.461 10.119 26.986 1.00 21.06 135 ASP A C 1
ATOM 730 O O . ASP A 1 111 ? 0.418 9.409 26.474 1.00 18.27 135 ASP A O 1
ATOM 735 N N . ILE A 1 112 ? -1.381 9.641 27.844 1.00 22.85 136 ILE A N 1
ATOM 736 C CA . ILE A 1 112 ? -1.426 8.218 28.260 1.00 27.52 136 ILE A CA 1
ATOM 737 C C . ILE A 1 112 ? -1.685 7.214 27.132 1.00 22.16 136 ILE A C 1
ATOM 738 O O . ILE A 1 112 ? -1.341 6.016 27.304 1.00 24.11 136 ILE A O 1
ATOM 743 N N . SER A 1 113 ? -2.177 7.677 25.987 1.00 23.56 137 SER A N 1
ATOM 744 C CA . SER A 1 113 ? -2.299 6.867 24.766 1.00 26.05 137 SER A CA 1
ATOM 745 C C . SER A 1 113 ? -0.932 6.356 24.253 1.00 26.44 137 SER A C 1
ATOM 746 O O . SER A 1 113 ? -0.878 5.405 23.503 1.00 28.94 137 SER A O 1
ATOM 749 N N . THR A 1 114 ? 0.166 6.985 24.710 1.00 23.43 138 THR A N 1
ATOM 750 C CA . THR A 1 114 ? 1.531 6.546 24.368 1.00 21.74 138 THR A CA 1
ATOM 751 C C . THR A 1 114 ? 2.152 5.631 25.386 1.00 21.56 138 THR A C 1
ATOM 752 O O . THR A 1 114 ? 3.305 5.233 25.277 1.00 23.53 138 THR A O 1
ATOM 756 N N . GLY A 1 115 ? 1.419 5.278 26.436 1.00 24.62 139 GLY A N 1
ATOM 757 C CA . GLY A 1 115 ? 2.025 4.582 27.554 1.00 23.18 139 GLY A CA 1
ATOM 758 C C . GLY A 1 115 ? 1.940 5.383 28.807 1.00 23.23 139 GLY A C 1
ATOM 759 O O . GLY A 1 115 ? 1.602 6.591 28.759 1.00 26.22 139 GLY A O 1
ATOM 760 N N . GLU A 1 116 ? 2.220 4.738 29.942 1.00 25.01 140 GLU A N 1
ATOM 761 C CA . GLU A 1 116 ? 2.258 5.433 31.221 1.00 25.61 140 GLU A CA 1
ATOM 762 C C . GLU A 1 116 ? 3.531 6.290 31.242 1.00 21.35 140 GLU A C 1
ATOM 763 O O . GLU A 1 116 ? 4.570 5.864 30.688 1.00 20.71 140 GLU A O 1
ATOM 769 N N . PHE A 1 117 ? 3.421 7.460 31.871 1.00 20.16 141 PHE A N 1
ATOM 770 C CA . PHE A 1 117 ? 4.546 8.437 31.972 1.00 18.92 141 PHE A CA 1
ATOM 771 C C . PHE A 1 117 ? 5.853 7.768 32.382 1.00 19.23 141 PHE A C 1
ATOM 772 O O . PHE A 1 117 ? 6.890 7.916 31.710 1.00 15.91 141 PHE A O 1
ATOM 780 N N . SER A 1 118 ? 5.890 7.079 33.517 1.00 16.95 142 SER A N 1
ATOM 781 C CA . SER A 1 118 ? 7.168 6.491 33.956 1.00 17.61 142 SER A CA 1
ATOM 782 C C . SER A 1 118 ? 7.707 5.447 32.965 1.00 16.92 142 SER A C 1
ATOM 783 O O . SER A 1 118 ? 8.939 5.397 32.768 1.00 17.14 142 SER A O 1
ATOM 786 N N . VAL A 1 119 ? 6.805 4.667 32.346 1.00 17.84 143 VAL A N 1
ATOM 787 C CA . VAL A 1 119 ? 7.209 3.658 31.377 1.00 17.78 143 VAL A CA 1
ATOM 788 C C . VAL A 1 119 ? 7.880 4.334 30.148 1.00 17.29 143 VAL A C 1
ATOM 789 O O . VAL A 1 119 ? 8.997 3.971 29.715 1.00 15.69 143 VAL A O 1
ATOM 793 N N . SER A 1 120 ? 7.206 5.334 29.638 1.00 16.33 144 SER A N 1
ATOM 794 C CA . SER A 1 120 ? 7.696 6.058 28.455 1.00 15.31 144 SER A CA 1
ATOM 795 C C . SER A 1 120 ? 9.076 6.663 28.655 1.00 12.46 144 SER A C 1
ATOM 796 O O . SER A 1 120 ? 9.965 6.493 27.822 1.00 13.77 144 SER A O 1
ATOM 799 N N . HIS A 1 121 ? 9.303 7.322 29.780 1.00 11.44 145 HIS A N 1
ATOM 800 C CA . HIS A 1 121 ? 10.562 8.000 30.058 1.00 11.85 145 HIS A CA 1
ATOM 801 C C . HIS A 1 121 ? 11.642 7.017 30.491 1.00 11.40 145 HIS A C 1
ATOM 802 O O . HIS A 1 121 ? 12.815 7.323 30.354 1.00 12.49 145 HIS A O 1
ATOM 809 N N . SER A 1 122 ? 11.227 5.852 31.051 1.00 11.38 146 SER A N 1
ATOM 810 C CA . SER A 1 122 ? 12.237 4.867 31.494 1.00 13.67 146 SER A CA 1
ATOM 811 C C . SER A 1 122 ? 13.035 4.258 30.356 1.00 13.98 146 SER A C 1
ATOM 812 O O . SER A 1 122 ? 14.134 3.786 30.610 1.00 15.52 146 SER A O 1
ATOM 815 N N . GLU A 1 123 ? 12.530 4.371 29.132 1.00 12.86 147 GLU A N 1
ATOM 816 C CA . GLU A 1 123 ? 13.190 3.869 27.922 1.00 13.67 147 GLU A CA 1
ATOM 817 C C . GLU A 1 123 ? 14.333 4.782 27.354 1.00 12.64 147 GLU A C 1
ATOM 818 O O . GLU A 1 123 ? 15.090 4.341 26.464 1.00 13.29 147 GLU A O 1
ATOM 824 N N . ILE A 1 124 ? 14.409 5.992 27.835 1.00 12.08 148 ILE A N 1
ATOM 825 C CA . ILE A 1 124 ? 15.273 6.997 27.268 1.00 11.92 148 ILE A CA 1
ATOM 826 C C . ILE A 1 124 ? 16.606 7.074 28.034 1.00 12.80 148 ILE A C 1
ATOM 827 O O . ILE A 1 124 ? 16.639 6.983 29.276 1.00 13.15 148 ILE A O 1
ATOM 832 N N . ARG A 1 125 ? 17.680 7.242 27.294 1.00 11.46 149 ARG A N 1
ATOM 833 C CA . ARG A 1 125 ? 18.984 7.433 27.842 1.00 12.63 149 ARG A CA 1
ATOM 834 C C . ARG A 1 125 ? 19.678 8.596 27.177 1.00 11.57 149 ARG A C 1
ATOM 835 O O . ARG A 1 125 ? 19.395 8.917 25.991 1.00 10.68 149 ARG A O 1
ATOM 843 N N . ARG A 1 126 ? 20.649 9.158 27.890 1.00 12.02 150 ARG A N 1
ATOM 844 C CA . ARG A 1 126 ? 21.532 10.131 27.304 1.00 13.10 150 ARG A CA 1
ATOM 845 C C . ARG A 1 126 ? 22.181 9.555 26.055 1.00 11.37 150 ARG A C 1
ATOM 846 O O . ARG A 1 126 ? 22.631 8.395 26.025 1.00 10.83 150 ARG A O 1
ATOM 854 N N . GLY A 1 127 ? 22.227 10.323 24.961 1.00 10.20 151 GLY A N 1
ATOM 855 C CA . GLY A 1 127 ? 22.719 9.862 23.686 1.00 9.66 151 GLY A CA 1
ATOM 856 C C . GLY A 1 127 ? 21.672 9.398 22.678 1.00 9.48 151 GLY A C 1
ATOM 857 O O . GLY A 1 127 ? 21.951 9.309 21.465 1.00 9.39 151 GLY A O 1
ATOM 858 N N . ASP A 1 128 ? 20.452 9.184 23.140 1.00 9.00 152 ASP A N 1
ATOM 859 C CA . ASP A 1 128 ? 19.433 8.680 22.279 1.00 9.18 152 ASP A CA 1
ATOM 860 C C . ASP A 1 128 ? 18.912 9.762 21.358 1.00 8.24 152 ASP A C 1
ATOM 861 O O . ASP A 1 128 ? 18.843 10.950 21.697 1.00 8.82 152 ASP A O 1
ATOM 866 N N . VAL A 1 129 ? 18.525 9.343 20.168 1.00 7.83 153 VAL A N 1
ATOM 867 C CA . VAL A 1 129 ? 17.802 10.214 19.212 1.00 8.13 153 VAL A CA 1
ATOM 868 C C . VAL A 1 129 ? 16.339 10.008 19.496 1.00 8.35 153 VAL A C 1
ATOM 869 O O . VAL A 1 129 ? 15.816 8.872 19.448 1.00 8.70 153 VAL A O 1
ATOM 873 N N . VAL A 1 130 ? 15.689 11.104 19.844 1.00 8.36 154 VAL A N 1
ATOM 874 C CA . VAL A 1 130 ? 14.309 11.062 20.333 1.00 9.78 154 VAL A CA 1
ATOM 875 C C . VAL A 1 130 ? 13.453 12.129 19.738 1.00 10.11 154 VAL A C 1
ATOM 876 O O . VAL A 1 130 ? 13.957 13.181 19.346 1.00 10.29 154 VAL A O 1
ATOM 880 N N . GLY A 1 131 ? 12.153 11.895 19.727 1.00 8.95 155 GLY A N 1
ATOM 881 C CA . GLY A 1 131 ? 11.173 12.911 19.372 1.00 9.57 155 GLY A CA 1
ATOM 882 C C . GLY A 1 131 ? 10.291 13.292 20.541 1.00 8.56 155 GLY A C 1
ATOM 883 O O . GLY A 1 131 ? 10.031 12.421 21.377 1.00 7.86 155 GLY A O 1
ATOM 884 N N . PHE A 1 132 ? 9.759 14.511 20.54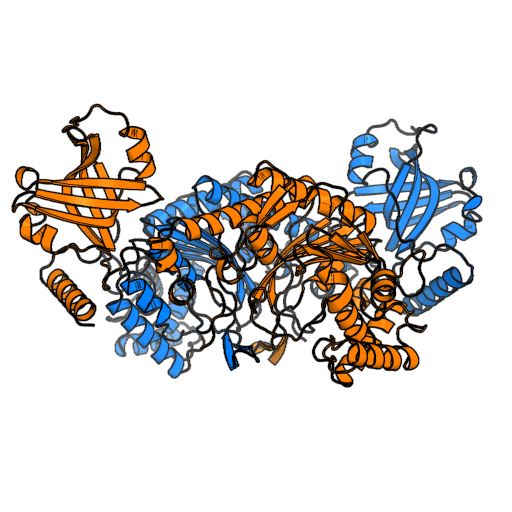9 1.00 8.21 156 PHE A N 1
ATOM 885 C CA . PHE A 1 132 ? 8.866 14.990 21.579 1.00 9.51 156 PHE A CA 1
ATOM 886 C C . PHE A 1 132 ? 7.779 15.794 20.902 1.00 10.01 156 PHE A C 1
ATOM 887 O O . PHE A 1 132 ? 8.022 16.353 19.824 1.00 10.22 156 PHE A O 1
ATOM 895 N N . THR A 1 133 ? 6.588 15.813 21.500 1.00 10.22 157 THR A N 1
ATOM 896 C CA . THR A 1 133 ? 5.517 16.698 21.062 1.00 11.58 157 THR A CA 1
ATOM 897 C C . THR A 1 133 ? 5.075 17.483 22.245 1.00 10.60 157 THR A C 1
ATOM 898 O O . THR A 1 133 ? 5.082 16.953 23.348 1.00 11.51 157 THR A O 1
ATOM 902 N N . GLY A 1 134 ? 4.724 18.759 22.033 1.00 10.97 158 GLY A N 1
ATOM 903 C CA . GLY A 1 134 ? 4.310 19.640 23.102 1.00 10.64 158 GLY A CA 1
ATOM 904 C C . GLY A 1 134 ? 4.001 21.064 22.730 1.00 11.09 158 GLY A C 1
ATOM 905 O O . GLY A 1 134 ? 3.844 21.377 21.543 1.00 11.39 158 GLY A O 1
ATOM 906 N N . PHE A 1 135 ? 3.956 21.899 23.733 1.00 11.17 159 PHE A N 1
ATOM 907 C CA . PHE A 1 135 ? 3.603 23.299 23.599 1.00 12.59 159 PHE A CA 1
ATOM 908 C C . PHE A 1 135 ? 4.873 24.113 23.731 1.00 11.94 159 PHE A C 1
ATOM 909 O O . PHE A 1 135 ? 5.729 23.865 24.600 1.00 11.27 159 PHE A O 1
ATOM 917 N N . PRO A 1 136 ? 5.004 25.209 22.979 1.00 11.06 160 PRO A N 1
ATOM 918 C CA . PRO A 1 136 ? 6.255 25.961 23.032 1.00 11.53 160 PRO A CA 1
ATOM 919 C C . PRO A 1 136 ? 6.257 27.054 24.093 1.00 13.11 160 PRO A C 1
ATOM 920 O O . PRO A 1 136 ? 5.228 27.586 24.441 1.00 12.58 160 PRO A O 1
ATOM 924 N N . GLY A 1 137 ? 7.442 27.429 24.515 1.00 13.43 161 GLY A N 1
ATOM 925 C CA . GLY A 1 137 ? 7.608 28.537 25.418 1.00 13.97 161 GLY A CA 1
ATOM 926 C C . GLY A 1 137 ? 8.988 28.592 26.093 1.00 13.33 161 GLY A C 1
ATOM 927 O O . GLY A 1 137 ? 10.002 28.279 25.505 1.00 13.13 161 GLY A O 1
ATOM 928 N N . LYS A 1 138 ? 8.952 29.139 27.288 1.00 12.77 162 LYS A N 1
ATOM 929 C CA . LYS A 1 138 ? 10.160 29.345 28.086 1.00 13.93 162 LYS A CA 1
ATOM 930 C C . LYS A 1 138 ? 9.824 29.100 29.524 1.00 14.40 162 LYS A C 1
ATOM 931 O O . LYS A 1 138 ? 8.764 29.420 30.037 1.00 16.88 162 LYS A O 1
ATOM 937 N N . SER A 1 139 ? 10.746 28.443 30.196 1.00 14.05 163 SER A N 1
ATOM 938 C CA . SER A 1 139 ? 10.572 28.191 31.622 1.00 15.36 163 SER A CA 1
ATOM 939 C C . SER A 1 139 ? 10.639 29.579 32.331 1.00 15.53 163 SER A C 1
ATOM 940 O O . SER A 1 139 ? 11.115 30.586 31.763 1.00 16.08 163 SER A O 1
ATOM 943 N N . LYS A 1 140 ? 10.279 29.568 33.616 1.00 18.07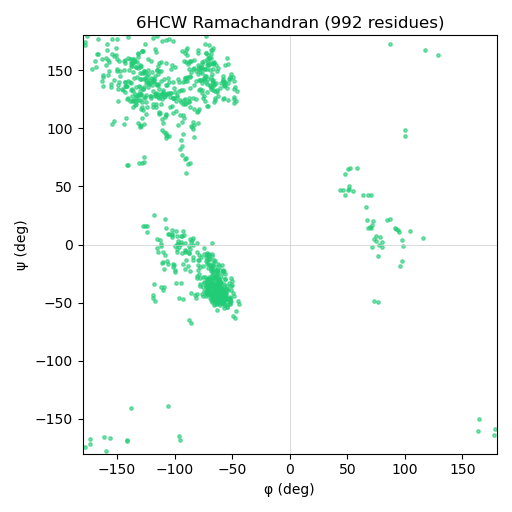 164 LYS A N 1
ATOM 944 C CA . LYS A 1 140 ? 10.354 30.774 34.453 1.00 19.53 164 LYS A CA 1
ATOM 945 C C . LYS A 1 140 ? 11.764 31.281 34.598 1.00 18.82 164 LYS A C 1
ATOM 946 O O . LYS A 1 140 ? 11.972 32.492 34.674 1.00 20.36 164 LYS A O 1
ATOM 952 N N . ARG A 1 141 ? 12.742 30.373 34.575 1.00 17.96 165 ARG A N 1
ATOM 953 C CA . ARG A 1 141 ? 14.136 30.770 34.644 1.00 19.76 165 ARG A CA 1
ATOM 954 C C . ARG A 1 141 ? 14.680 31.234 33.271 1.00 20.27 165 ARG A C 1
ATOM 955 O O . ARG A 1 141 ? 15.843 31.528 33.151 1.00 24.33 165 ARG A O 1
ATOM 963 N N . GLY A 1 142 ? 13.835 31.249 32.234 1.00 17.67 166 GLY A N 1
ATOM 964 C CA . GLY A 1 142 ? 14.206 31.777 30.928 1.00 16.85 166 GLY A CA 1
ATOM 965 C C . GLY A 1 142 ? 14.769 30.862 29.886 1.00 16.70 166 GLY A C 1
ATOM 966 O O . GLY A 1 142 ? 15.324 31.317 28.874 1.00 16.62 166 GLY A O 1
ATOM 967 N N . GLU A 1 143 ? 14.646 29.548 30.118 1.00 16.84 167 GLU A N 1
ATOM 968 C CA . GLU A 1 143 ? 15.191 28.572 29.176 1.00 15.70 167 GLU A CA 1
ATOM 969 C C . GLU A 1 143 ? 14.188 28.243 28.089 1.00 14.29 167 GLU A C 1
ATOM 970 O O . GLU A 1 143 ? 13.068 27.870 28.360 1.00 14.50 167 GLU A O 1
ATOM 976 N N . LEU A 1 144 ? 14.601 28.433 26.863 1.00 13.26 168 LEU A N 1
ATOM 977 C CA . LEU A 1 144 ? 13.796 28.031 25.699 1.00 12.26 168 LEU A CA 1
ATOM 978 C C . LEU A 1 144 ? 13.436 26.545 25.872 1.00 10.94 168 LEU A C 1
ATOM 979 O O . LEU A 1 144 ? 14.313 25.681 25.991 1.00 11.82 168 LEU A O 1
ATOM 984 N N . SER A 1 145 ? 12.151 26.226 25.832 1.00 11.19 169 SER A N 1
ATOM 985 C CA . SER A 1 145 ? 11.663 24.897 26.197 1.00 11.26 169 SER A CA 1
ATOM 986 C C . SER A 1 145 ? 10.474 24.458 25.320 1.00 11.38 169 SER A C 1
ATOM 987 O O . SER A 1 145 ? 9.789 25.291 24.694 1.00 11.77 169 SER A O 1
ATOM 990 N N . LEU A 1 146 ? 10.259 23.154 25.255 1.00 9.25 170 LEU A N 1
ATOM 991 C CA . LEU A 1 146 ? 9.079 22.540 24.787 1.00 9.29 170 LEU A CA 1
ATOM 992 C C . LEU A 1 146 ? 8.459 21.859 25.986 1.00 10.20 170 LEU A C 1
ATOM 993 O O . LEU A 1 146 ? 9.105 21.030 26.655 1.00 9.96 170 LEU A O 1
ATOM 998 N N . PHE A 1 147 ? 7.206 22.164 26.256 1.00 9.80 171 PHE A N 1
ATOM 999 C CA . PHE A 1 147 ? 6.446 21.566 27.417 1.00 10.25 171 PHE A CA 1
ATOM 1000 C C . PHE A 1 147 ? 5.728 20.349 26.857 1.00 10.45 171 PHE A C 1
ATOM 1001 O O . PHE A 1 147 ? 4.704 20.449 26.169 1.00 10.28 171 PHE A O 1
ATOM 1009 N N . SER A 1 148 ? 6.361 19.190 27.003 1.00 10.59 172 SER A N 1
ATOM 1010 C CA . SER A 1 148 ? 5.949 17.999 26.287 1.00 10.90 172 SER A CA 1
ATOM 1011 C C . SER A 1 148 ? 4.770 17.229 26.796 1.00 11.72 172 SER A C 1
ATOM 1012 O O . SER A 1 148 ? 4.463 17.283 28.023 1.00 10.83 172 SER A O 1
ATOM 1015 N N . LYS A 1 149 ? 4.126 16.560 25.876 1.00 12.29 173 LYS A N 1
ATOM 1016 C CA . LYS A 1 149 ? 3.086 15.555 26.157 1.00 13.96 173 LYS A CA 1
ATOM 1017 C C . LYS A 1 149 ? 3.440 14.117 25.845 1.00 12.99 173 LYS A C 1
ATOM 1018 O O . LYS A 1 149 ? 2.746 13.170 26.242 1.00 13.52 173 LYS A O 1
ATOM 1024 N N . SER A 1 150 ? 4.510 13.895 25.055 1.00 10.34 174 SER A N 1
ATOM 1025 C CA . SER A 1 150 ? 4.848 12.554 24.631 1.00 10.93 174 SER A CA 1
ATOM 1026 C C . SER A 1 150 ? 6.314 12.563 24.269 1.00 10.37 174 SER A C 1
ATOM 1027 O O . SER A 1 150 ? 6.849 13.650 24.009 1.00 10.80 174 SER A O 1
ATOM 1030 N N . VAL A 1 151 ? 6.912 11.402 24.282 1.00 11.23 175 VAL A N 1
ATOM 1031 C CA . VAL A 1 151 ? 8.279 11.180 23.968 1.00 11.36 175 VAL A CA 1
ATOM 1032 C C . VAL A 1 151 ? 8.346 9.913 23.110 1.00 11.96 175 VAL A C 1
ATOM 1033 O O . VAL A 1 151 ? 7.582 8.983 23.393 1.00 12.10 175 VAL A O 1
ATOM 1037 N N . VAL A 1 152 ? 9.179 9.893 22.060 1.00 10.34 176 VAL A N 1
ATOM 1038 C CA . VAL A 1 152 ? 9.279 8.748 21.179 1.00 10.31 176 VAL A CA 1
ATOM 1039 C C . VAL A 1 152 ? 10.752 8.413 21.050 1.00 9.30 176 VAL A C 1
ATOM 1040 O O . VAL A 1 152 ? 11.516 9.270 20.630 1.00 8.47 176 VAL A O 1
ATOM 1044 N N . LEU A 1 153 ? 11.159 7.181 21.344 1.00 7.72 177 LEU A N 1
ATOM 1045 C CA . LEU A 1 153 ? 12.536 6.738 21.141 1.00 8.29 177 LEU A CA 1
ATOM 1046 C C . LEU A 1 153 ? 12.709 6.378 19.667 1.00 7.87 177 LEU A C 1
ATOM 1047 O O . LEU A 1 153 ? 12.053 5.459 19.161 1.00 9.68 177 LEU A O 1
ATOM 1052 N N . LEU A 1 154 ? 13.525 7.136 18.958 1.00 7.81 178 LEU A N 1
ATOM 1053 C CA . LEU A 1 154 ? 13.688 6.962 17.531 1.00 8.07 178 LEU A CA 1
ATOM 1054 C C . LEU A 1 154 ? 14.898 6.100 17.225 1.00 8.15 178 LEU A C 1
ATOM 1055 O O . LEU A 1 154 ? 14.806 5.192 16.356 1.00 9.64 178 LEU A O 1
ATOM 1060 N N . SER A 1 155 ? 16.030 6.386 17.876 1.00 8.23 179 SER A N 1
ATOM 1061 C CA . SER A 1 155 ? 17.213 5.592 17.596 1.00 8.37 179 SER A CA 1
ATOM 1062 C C . SER A 1 155 ? 18.082 5.636 18.860 1.00 8.31 179 SER A C 1
ATOM 1063 O O . SER A 1 155 ? 18.748 6.653 19.101 1.00 8.50 179 SER A O 1
ATOM 1066 N N . PRO A 1 156 ? 18.142 4.543 19.640 1.00 7.80 180 PRO A N 1
ATOM 1067 C CA . PRO A 1 156 ? 18.959 4.557 20.830 1.00 8.67 180 PRO A CA 1
ATOM 1068 C C . PRO A 1 156 ? 20.464 4.530 20.590 1.00 8.79 180 PRO A C 1
ATOM 1069 O O . PRO A 1 156 ? 20.928 4.026 19.545 1.00 8.48 180 PRO A O 1
ATOM 1073 N N . CYS A 1 157 ? 21.183 5.064 21.555 1.00 9.36 181 CYS A N 1
ATOM 1074 C CA . CYS A 1 157 ? 22.639 4.925 21.586 1.00 10.24 181 CYS A CA 1
ATOM 1075 C C . CYS A 1 157 ? 22.975 3.786 22.541 1.00 11.37 181 CYS A C 1
ATOM 1076 O O . CYS A 1 157 ? 22.486 3.743 23.681 1.00 12.14 181 CYS A O 1
ATOM 1079 N N . TYR A 1 158 ? 23.755 2.851 22.053 1.00 10.58 182 TYR A N 1
ATOM 1080 C CA . TYR A 1 158 ? 24.130 1.615 22.800 1.00 11.40 182 TYR A CA 1
ATOM 1081 C C . TYR A 1 158 ? 25.466 1.761 23.527 1.00 12.72 182 TYR A C 1
ATOM 1082 O O . TYR A 1 158 ? 25.867 0.783 24.133 1.00 13.26 182 TYR A O 1
ATOM 1091 N N . HIS A 1 159 ? 26.068 2.961 23.550 1.00 12.50 183 HIS A N 1
ATOM 1092 C CA . HIS A 1 159 ? 27.334 3.238 24.218 1.00 14.09 183 HIS A CA 1
ATOM 1093 C C . HIS A 1 159 ? 27.146 4.406 25.146 1.00 15.34 183 HIS A C 1
ATOM 1094 O O . HIS A 1 159 ? 26.385 5.361 24.881 1.00 15.30 183 HIS A O 1
ATOM 1101 N N . MET A 1 160 ? 27.911 4.403 26.249 1.00 17.39 184 MET A N 1
ATOM 1102 C CA . MET A 1 160 ? 27.965 5.527 27.155 1.00 20.54 184 MET A CA 1
ATOM 1103 C C . MET A 1 160 ? 28.874 6.570 26.550 1.00 19.21 184 MET A C 1
ATOM 1104 O O . MET A 1 160 ? 30.028 6.289 26.300 1.00 20.73 184 MET A O 1
ATOM 1109 N N . LEU A 1 161 ? 28.376 7.737 26.219 1.00 19.91 185 LEU A N 1
ATOM 1110 C CA . LEU A 1 161 ? 29.192 8.755 25.536 1.00 22.59 185 LEU A CA 1
ATOM 1111 C C . LEU A 1 161 ? 29.908 9.650 26.551 1.00 25.80 185 LEU A C 1
ATOM 1112 O O . LEU A 1 161 ? 29.329 10.010 27.542 1.00 23.78 185 LEU A O 1
ATOM 1117 N N . PRO A 1 162 ? 31.127 10.090 26.270 1.00 32.31 186 PRO A N 1
ATOM 1118 C CA . PRO A 1 162 ? 31.626 11.234 27.074 1.00 34.97 186 PRO A CA 1
ATOM 1119 C C . PRO A 1 162 ? 30.875 12.540 26.774 1.00 38.87 186 PRO A C 1
ATOM 1120 O O . PRO A 1 162 ? 30.099 12.580 25.812 1.00 36.63 186 PRO A O 1
ATOM 1124 N N . THR A 1 163 ? 31.037 13.593 27.592 1.00 41.14 187 THR A N 1
ATOM 1125 C CA . THR A 1 163 ? 30.395 14.901 27.237 1.00 42.94 187 THR A CA 1
ATOM 1126 C C . THR A 1 163 ? 31.292 15.826 26.387 1.00 39.13 187 THR A C 1
ATOM 1127 O O . THR A 1 163 ? 30.815 16.810 25.816 1.00 44.06 187 THR A O 1
ATOM 1131 N N . ALA A 1 164 ? 32.578 15.517 26.291 1.00 37.28 188 ALA A N 1
ATOM 1132 C CA . ALA A 1 164 ? 33.486 16.298 25.458 1.00 37.32 188 ALA A CA 1
ATOM 1133 C C . ALA A 1 164 ? 34.594 15.377 24.943 1.00 34.89 188 ALA A C 1
ATOM 1134 O O . ALA A 1 164 ? 34.874 14.310 25.536 1.00 28.50 188 ALA A O 1
ATOM 1136 N N . ILE A 1 165 ? 35.243 15.810 23.861 1.00 34.80 189 ILE A N 1
ATOM 1137 C CA . ILE A 1 165 ? 36.413 15.107 23.283 1.00 37.99 189 ILE A CA 1
ATOM 1138 C C . ILE A 1 165 ? 37.539 14.765 24.274 1.00 42.97 189 ILE A C 1
ATOM 1139 O O . ILE A 1 165 ? 38.324 13.819 24.049 1.00 40.84 189 ILE A O 1
ATOM 1144 N N . SER A 1 166 ? 37.661 15.595 25.324 1.00 47.55 190 SER A N 1
ATOM 1145 C CA . SER A 1 166 ? 38.528 15.301 26.489 1.00 52.61 190 SER A CA 1
ATOM 1146 C C . SER A 1 166 ? 38.302 13.890 27.110 1.00 50.65 190 SER A C 1
ATOM 1147 O O . SER A 1 166 ? 39.261 13.253 27.556 1.00 50.68 190 SER A O 1
ATOM 1150 N N . GLY A 1 167 ? 37.048 13.415 27.119 1.00 46.69 191 GLY A N 1
ATOM 1151 C CA . GLY A 1 167 ? 36.700 12.111 27.706 1.00 47.14 191 GLY A CA 1
ATOM 1152 C C . GLY A 1 167 ? 36.820 10.874 26.819 1.00 48.28 191 GLY A C 1
ATOM 1153 O O . GLY A 1 167 ? 36.460 9.775 27.248 1.00 46.79 191 GLY A O 1
ATOM 1154 N N . LEU A 1 168 ? 37.320 11.032 25.589 1.00 49.27 192 LEU A N 1
ATOM 1155 C CA . LEU A 1 168 ? 37.544 9.901 24.669 1.00 48.89 192 LEU A CA 1
ATOM 1156 C C . LEU A 1 168 ? 38.780 9.085 25.117 1.00 50.88 192 LEU A C 1
ATOM 1157 O O . LEU A 1 168 ? 39.637 9.597 25.864 1.00 43.33 192 LEU A O 1
ATOM 1162 N N . LYS A 1 169 ? 38.847 7.822 24.684 1.00 54.00 193 LYS A N 1
ATOM 1163 C CA . LYS A 1 169 ? 39.970 6.905 25.025 1.00 59.59 193 LYS A CA 1
ATOM 1164 C C . LYS A 1 169 ? 41.353 7.488 24.599 1.00 64.12 193 LYS A C 1
ATOM 1165 O O . LYS A 1 169 ? 42.260 7.603 25.439 1.00 69.80 193 LYS A O 1
ATOM 1167 N N . ASP A 1 170 ? 41.487 7.853 23.310 1.00 66.07 194 ASP A N 1
ATOM 1168 C CA . ASP A 1 170 ? 42.645 8.612 22.727 1.00 62.66 194 ASP A CA 1
ATOM 1169 C C . ASP A 1 170 ? 42.089 9.852 22.003 1.00 54.16 194 ASP A C 1
ATOM 1170 O O . ASP A 1 170 ? 40.869 9.974 21.848 1.00 54.47 194 ASP A O 1
ATOM 1175 N N . GLN A 1 171 ? 42.959 10.752 21.539 1.00 46.23 195 GLN A N 1
ATOM 1176 C CA . GLN A 1 171 ? 42.517 11.839 20.607 1.00 46.45 195 GLN A CA 1
ATOM 1177 C C . GLN A 1 171 ? 42.472 11.410 19.119 1.00 38.47 195 GLN A C 1
ATOM 1178 O O . GLN A 1 171 ? 41.933 12.125 18.301 1.00 42.58 195 GLN A O 1
ATOM 1184 N N . GLU A 1 172 ? 43.080 10.260 18.821 1.00 32.25 196 GLU A N 1
ATOM 1185 C CA . GLU A 1 172 ? 42.862 9.430 17.638 1.00 31.88 196 GLU A CA 1
ATOM 1186 C C . GLU A 1 172 ? 41.399 8.967 17.412 1.00 25.93 196 GLU A C 1
ATOM 1187 O O . GLU A 1 172 ? 40.967 8.681 16.258 1.00 23.61 196 GLU A O 1
ATOM 1193 N N . VAL A 1 173 ? 40.670 8.818 18.501 1.00 20.30 197 VAL A N 1
ATOM 1194 C CA . VAL A 1 173 ? 39.259 8.484 18.405 1.00 20.44 197 VAL A CA 1
ATOM 1195 C C . VAL A 1 173 ? 38.530 9.496 17.515 1.00 17.44 197 VAL A C 1
ATOM 1196 O O . VAL A 1 173 ? 37.658 9.100 16.772 1.00 14.49 197 VAL A O 1
ATOM 1200 N N . ARG A 1 174 ? 38.934 10.773 17.567 1.00 16.93 198 ARG A N 1
ATOM 1201 C CA . ARG A 1 174 ? 38.289 11.832 16.830 1.00 15.66 198 ARG A CA 1
ATOM 1202 C C . ARG A 1 174 ? 38.292 11.505 15.314 1.00 14.97 198 ARG A C 1
ATOM 1203 O O . ARG A 1 174 ? 37.418 11.931 14.642 1.00 14.72 198 ARG A O 1
ATOM 1211 N N . TYR A 1 175 ? 39.355 10.846 14.846 1.00 16.25 199 TYR A N 1
ATOM 1212 C CA . TYR A 1 175 ? 39.613 10.591 13.418 1.00 15.43 199 TYR A CA 1
ATOM 1213 C C . TYR A 1 175 ? 39.183 9.178 13.019 1.00 16.44 199 TYR A C 1
ATOM 1214 O O . TYR A 1 175 ? 38.696 8.964 11.901 1.00 17.36 199 TYR A O 1
ATOM 1223 N N . ARG A 1 176 ? 39.295 8.185 13.908 1.00 15.41 200 ARG A N 1
ATOM 1224 C CA . ARG A 1 176 ? 38.792 6.875 13.638 1.00 16.57 200 ARG A CA 1
ATOM 1225 C C . ARG A 1 176 ? 37.284 6.742 13.797 1.00 13.79 200 ARG A C 1
ATOM 1226 O O . ARG A 1 176 ? 36.740 5.854 13.196 1.00 16.97 200 ARG A O 1
ATOM 1234 N N . GLN A 1 177 ? 36.700 7.543 14.669 1.00 12.29 201 GLN A N 1
ATOM 1235 C CA . GLN A 1 177 ? 35.249 7.543 14.913 1.00 11.38 201 GLN A CA 1
ATOM 1236 C C . GLN A 1 177 ? 34.808 9.008 14.770 1.00 9.90 201 GLN A C 1
ATOM 1237 O O . GLN A 1 177 ? 34.454 9.675 15.703 1.00 10.26 201 GLN A O 1
ATOM 1243 N N . ARG A 1 178 ? 34.834 9.504 13.534 1.00 9.20 202 ARG A N 1
ATOM 1244 C CA . ARG A 1 178 ? 34.572 10.923 13.306 1.00 9.72 202 ARG A CA 1
ATOM 1245 C C . ARG A 1 178 ? 33.193 11.345 13.776 1.00 9.69 202 ARG A C 1
ATOM 1246 O O . ARG A 1 178 ? 32.991 12.457 14.152 1.00 9.88 202 ARG A O 1
ATOM 1254 N N . TYR A 1 179 ? 32.209 10.473 13.694 1.00 10.23 203 TYR A N 1
ATOM 1255 C CA . TYR A 1 179 ? 30.896 10.787 14.214 1.00 9.74 203 TYR A CA 1
ATOM 1256 C C . TYR A 1 179 ? 30.846 11.198 15.700 1.00 10.54 203 TYR A C 1
ATOM 1257 O O . TYR A 1 179 ? 30.102 12.071 16.071 1.00 10.30 203 TYR A O 1
ATOM 1266 N N . LEU A 1 180 ? 31.789 10.679 16.492 1.00 10.79 204 LEU A N 1
ATOM 1267 C CA . LEU A 1 180 ? 31.936 11.109 17.904 1.00 11.72 204 LEU A CA 1
ATOM 1268 C C . LEU A 1 180 ? 32.455 12.532 17.975 1.00 12.40 204 LEU A C 1
ATOM 1269 O O . LEU A 1 180 ? 31.990 13.345 18.763 1.00 12.49 204 LEU A O 1
ATOM 1274 N N . ASP A 1 181 ? 33.472 12.818 17.182 1.00 11.83 205 ASP A N 1
ATOM 1275 C CA . ASP A 1 181 ? 33.962 14.174 17.116 1.00 12.90 205 ASP A CA 1
ATOM 1276 C C . ASP A 1 181 ? 32.897 15.172 16.741 1.00 12.68 205 ASP A C 1
ATOM 1277 O O . ASP A 1 181 ? 32.727 16.231 17.327 1.00 12.80 205 ASP A O 1
ATOM 1282 N N . LEU A 1 182 ? 32.127 14.814 15.710 1.00 11.77 206 LEU A N 1
ATOM 1283 C CA . LEU A 1 182 ? 31.101 15.668 15.216 1.00 12.07 206 LEU A CA 1
ATOM 1284 C C . LEU A 1 182 ? 29.956 15.849 16.215 1.00 11.92 206 LEU A C 1
ATOM 1285 O O . LEU A 1 182 ? 29.446 16.921 16.327 1.00 14.60 206 LEU A O 1
ATOM 1290 N N . MET A 1 183 ? 29.651 14.829 16.992 1.00 13.29 207 MET A N 1
ATOM 1291 C CA . MET A 1 183 ? 28.591 14.909 17.999 1.00 16.36 207 MET A CA 1
ATOM 1292 C C . MET A 1 183 ? 29.009 15.809 19.145 1.00 18.11 207 MET A C 1
ATOM 1293 O O . MET A 1 183 ? 28.201 16.536 19.663 1.00 21.75 207 MET A O 1
ATOM 1298 N N . LEU A 1 184 ? 30.290 15.780 19.483 1.00 18.83 208 LEU A N 1
ATOM 1299 C CA . LEU A 1 184 ? 30.765 16.352 20.753 1.00 22.35 208 LEU A CA 1
ATOM 1300 C C . LEU A 1 184 ? 31.507 17.675 20.570 1.00 21.15 208 LEU A C 1
ATOM 1301 O O . LEU A 1 184 ? 31.677 18.424 21.542 1.00 23.37 208 LEU A O 1
ATOM 1306 N N . ASN A 1 185 ? 31.956 18.025 19.353 1.00 19.46 209 ASN A N 1
ATOM 1307 C CA . ASN A 1 185 ? 32.970 19.111 19.221 1.00 19.25 209 ASN A CA 1
ATOM 1308 C C . ASN A 1 185 ? 32.541 20.155 18.187 1.00 19.41 209 ASN A C 1
ATOM 1309 O O . ASN A 1 185 ? 32.665 19.938 16.959 1.00 20.18 209 ASN A O 1
ATOM 1314 N N . GLU A 1 186 ? 32.033 21.294 18.641 1.00 19.31 210 GLU A N 1
ATOM 1315 C CA . GLU A 1 186 ? 31.610 22.330 17.742 1.00 21.08 210 GLU A CA 1
ATOM 1316 C C . GLU A 1 186 ? 32.743 22.778 16.807 1.00 18.96 210 GLU A C 1
ATOM 1317 O O . GLU A 1 186 ? 32.484 23.082 15.653 1.00 19.53 210 GLU A O 1
ATOM 1323 N N . GLU A 1 187 ? 33.981 22.809 17.285 1.00 20.59 211 GLU A N 1
ATOM 1324 C CA . GLU A 1 187 ? 35.117 23.245 16.427 1.00 22.79 211 GLU A CA 1
ATOM 1325 C C . GLU A 1 187 ? 35.294 22.388 15.176 1.00 19.07 211 GLU A C 1
ATOM 1326 O O . GLU A 1 187 ? 35.549 22.883 14.028 1.00 17.24 211 GLU A O 1
ATOM 1332 N N . SER A 1 188 ? 35.091 21.097 15.354 1.00 16.18 212 SER A N 1
ATOM 1333 C CA . SER A 1 188 ? 35.238 20.184 14.202 0.99 16.45 212 SER A CA 1
ATOM 1334 C C . SER A 1 188 ? 34.102 20.444 13.192 1.00 15.56 212 SER A C 1
ATOM 1335 O O . SER A 1 188 ? 34.373 20.638 11.987 1.00 13.96 212 SER A O 1
ATOM 1338 N N . ARG A 1 189 ? 32.887 20.651 13.665 1.00 14.34 213 ARG A N 1
ATOM 1339 C CA . ARG A 1 189 ? 31.796 21.004 12.780 1.00 15.85 213 ARG A CA 1
ATOM 1340 C C . ARG A 1 189 ? 32.021 22.329 11.970 1.00 14.53 213 ARG A C 1
ATOM 1341 O O . ARG A 1 189 ? 31.779 22.404 10.720 1.00 14.71 213 ARG A O 1
ATOM 1349 N N . LYS A 1 190 ? 32.600 23.325 12.643 1.00 14.80 214 LYS A N 1
ATOM 1350 C CA . LYS A 1 190 ? 32.893 24.622 12.005 1.00 15.58 214 LYS A CA 1
ATOM 1351 C C . LYS A 1 190 ? 33.935 24.476 10.889 1.00 13.12 214 LYS A C 1
ATOM 1352 O O . LYS A 1 190 ? 33.828 25.171 9.838 1.00 13.47 214 LYS A O 1
ATOM 1358 N N . VAL A 1 191 ? 34.888 23.583 11.081 1.00 11.66 215 VAL A N 1
ATOM 1359 C CA . VAL A 1 191 ? 35.914 23.374 10.049 1.00 11.85 215 VAL A CA 1
ATOM 1360 C C . VAL A 1 191 ? 35.292 22.943 8.746 1.00 11.17 215 VAL A C 1
ATOM 1361 O O . VAL A 1 191 ? 35.657 23.441 7.676 1.00 9.53 215 VAL A O 1
ATOM 1365 N N . PHE A 1 192 ? 34.383 21.968 8.809 1.00 10.28 216 PHE A N 1
ATOM 1366 C CA . PHE A 1 192 ? 33.789 21.407 7.573 1.00 10.68 216 PHE A CA 1
ATOM 1367 C C . PHE A 1 192 ? 32.816 22.316 6.921 1.00 9.80 216 PHE A C 1
ATOM 1368 O O . PHE A 1 192 ? 32.691 22.308 5.663 1.00 9.89 216 PHE A O 1
ATOM 1376 N N . LYS A 1 193 ? 32.167 23.176 7.668 1.00 10.93 217 LYS A N 1
ATOM 1377 C CA . LYS A 1 193 ? 31.363 24.237 7.111 1.00 12.81 217 LYS A CA 1
ATOM 1378 C C . LYS A 1 193 ? 32.259 25.305 6.431 1.00 10.69 217 LYS A C 1
ATOM 1379 O O . LYS A 1 193 ? 31.931 25.791 5.301 1.00 11.56 217 LYS A O 1
ATOM 1385 N N . LEU A 1 194 ? 33.381 25.653 7.053 1.00 10.31 218 LEU A N 1
ATOM 1386 C CA . LEU A 1 194 ? 34.315 26.642 6.456 1.00 10.71 218 LEU A CA 1
ATOM 1387 C C . LEU A 1 194 ? 34.902 26.059 5.150 1.00 10.62 218 LEU A C 1
ATOM 1388 O O . LEU A 1 194 ? 34.979 26.730 4.129 1.00 9.23 218 LEU A O 1
ATOM 1393 N N . ARG A 1 195 ? 35.243 24.789 5.184 1.00 10.20 219 ARG A N 1
ATOM 1394 C CA . ARG A 1 195 ? 35.744 24.118 3.953 1.00 10.03 219 ARG A CA 1
ATOM 1395 C C . ARG A 1 195 ? 34.761 24.287 2.785 1.00 10.22 219 ARG A C 1
ATOM 1396 O O . ARG A 1 195 ? 35.147 24.684 1.691 1.00 8.94 219 ARG A O 1
ATOM 1404 N N . SER A 1 196 ? 33.468 23.959 3.002 1.00 10.25 220 SER A N 1
ATOM 1405 C CA . SER A 1 196 ? 32.482 24.197 1.960 1.00 11.08 220 SER A CA 1
ATOM 1406 C C . SER A 1 196 ? 32.355 25.643 1.523 1.00 10.93 220 SER A C 1
ATOM 1407 O O . SER A 1 196 ? 32.251 25.931 0.323 1.00 10.29 220 SER A O 1
ATOM 1410 N N . ARG A 1 197 ? 32.417 26.550 2.464 1.00 9.69 221 ARG A N 1
ATOM 1411 C CA . ARG A 1 197 ? 32.314 27.974 2.133 1.00 10.25 221 ARG A CA 1
ATOM 1412 C C . ARG A 1 197 ? 33.491 28.428 1.247 1.00 10.02 221 ARG A C 1
ATOM 1413 O O . ARG A 1 197 ? 33.348 29.200 0.288 1.00 9.85 221 ARG A O 1
ATOM 1421 N N . ALA A 1 198 ? 34.663 27.941 1.585 1.00 10.05 222 ALA A N 1
ATOM 1422 C CA . ALA A 1 198 ? 35.854 28.324 0.845 1.00 9.17 222 ALA A CA 1
ATOM 1423 C C . ALA A 1 198 ? 35.770 27.789 -0.599 1.00 9.87 222 ALA A C 1
ATOM 1424 O O . ALA A 1 198 ? 36.107 28.487 -1.581 1.00 9.91 222 ALA A O 1
ATOM 1426 N N . ILE A 1 199 ? 35.394 26.506 -0.713 1.00 8.46 223 ILE A N 1
ATOM 1427 C CA . ILE A 1 199 ? 35.277 25.907 -2.043 1.00 9.74 223 ILE A CA 1
ATOM 1428 C C . ILE A 1 199 ? 34.227 26.662 -2.899 1.00 9.56 223 ILE A C 1
ATOM 1429 O O . ILE A 1 199 ? 34.446 26.939 -4.087 1.00 9.46 223 ILE A O 1
ATOM 1434 N N . LYS A 1 200 ? 33.083 27.050 -2.313 1.00 11.43 224 LYS A N 1
ATOM 1435 C CA . LYS A 1 200 ? 32.038 27.851 -2.974 1.00 12.21 224 LYS A CA 1
ATOM 1436 C C . LYS A 1 200 ? 32.610 29.185 -3.461 1.00 11.44 224 LYS A C 1
ATOM 1437 O O . LYS A 1 200 ? 32.301 29.606 -4.598 1.00 11.76 224 LYS A O 1
ATOM 1443 N N . TYR A 1 201 ? 33.435 29.821 -2.644 1.00 10.31 225 TYR A N 1
ATOM 1444 C CA . TYR A 1 201 ? 34.031 31.126 -2.981 1.00 10.08 225 TYR A CA 1
ATOM 1445 C C . TYR A 1 201 ? 34.937 30.965 -4.207 1.00 10.44 225 TYR A C 1
ATOM 1446 O O . TYR A 1 201 ? 34.912 31.752 -5.159 1.00 10.20 225 TYR A O 1
ATOM 1455 N N . ILE A 1 202 ? 35.695 29.878 -4.201 1.00 10.08 226 ILE A N 1
ATOM 1456 C CA . ILE A 1 202 ? 36.619 29.571 -5.299 1.00 10.16 226 ILE A CA 1
ATOM 1457 C C . ILE A 1 202 ? 35.886 29.298 -6.581 1.00 10.08 226 ILE A C 1
ATOM 1458 O O . ILE A 1 202 ? 36.199 29.847 -7.658 1.00 9.59 226 ILE A O 1
ATOM 1463 N N . ARG A 1 203 ? 34.844 28.437 -6.525 1.00 9.34 227 ARG A N 1
ATOM 1464 C CA . ARG A 1 203 ? 34.024 28.144 -7.724 1.00 11.11 227 ARG A CA 1
ATOM 1465 C C . ARG A 1 203 ? 33.415 29.456 -8.263 1.00 10.84 227 ARG A C 1
ATOM 1466 O O . ARG A 1 203 ? 33.444 29.669 -9.527 1.00 12.08 227 ARG A O 1
ATOM 1474 N N . ASN A 1 204 ? 32.884 30.275 -7.393 1.00 10.62 228 ASN A N 1
ATOM 1475 C CA . ASN A 1 204 ? 32.333 31.596 -7.796 1.00 11.73 228 ASN A CA 1
ATOM 1476 C C . ASN A 1 204 ? 33.323 32.529 -8.497 1.00 11.17 228 ASN A C 1
ATOM 1477 O O . ASN A 1 204 ? 33.022 33.072 -9.575 1.00 10.95 228 ASN A O 1
ATOM 1482 N N . TYR A 1 205 ? 34.557 32.545 -8.026 1.00 9.85 229 TYR A N 1
ATOM 1483 C CA . TYR A 1 205 ? 35.597 33.384 -8.598 1.00 10.55 229 TYR A CA 1
ATOM 1484 C C . TYR A 1 205 ? 35.830 33.005 -10.063 1.00 10.11 229 TYR A C 1
ATOM 1485 O O . TYR A 1 205 ? 35.799 33.853 -10.959 1.00 11.55 229 TYR A O 1
ATOM 1494 N N . PHE A 1 206 ? 36.017 31.689 -10.292 1.00 9.44 230 PHE A N 1
ATOM 1495 C CA . PHE A 1 206 ? 36.251 31.230 -11.630 1.00 9.48 230 PHE A CA 1
ATOM 1496 C C . PHE A 1 206 ? 34.988 31.202 -12.491 1.00 10.26 230 PHE A C 1
ATOM 1497 O O . PHE A 1 206 ? 35.095 31.455 -13.703 1.00 10.19 230 PHE A O 1
ATOM 1505 N N . ASP A 1 207 ? 33.845 30.865 -11.941 1.00 10.89 231 ASP A N 1
ATOM 1506 C CA . ASP A 1 207 ? 32.631 30.886 -12.764 1.00 10.76 231 ASP A CA 1
ATOM 1507 C C . ASP A 1 207 ? 32.408 32.355 -13.281 1.00 10.93 231 ASP A C 1
ATOM 1508 O O . ASP A 1 207 ? 32.076 32.514 -14.473 1.00 11.16 231 ASP A O 1
ATOM 1513 N N . ARG A 1 208 ? 32.687 33.345 -12.476 1.00 11.23 232 ARG A N 1
ATOM 1514 C CA . ARG A 1 208 ? 32.500 34.756 -12.917 1.00 14.60 232 ARG A CA 1
ATOM 1515 C C . ARG A 1 208 ? 33.490 35.175 -13.964 1.00 15.29 232 ARG A C 1
ATOM 1516 O O . ARG A 1 208 ? 33.183 36.093 -14.760 1.00 16.06 232 ARG A O 1
ATOM 1524 N N . LEU A 1 209 ? 34.682 34.578 -13.990 1.00 12.69 233 LEU A N 1
ATOM 1525 C CA . LEU A 1 209 ? 35.608 34.745 -15.088 1.00 13.07 233 LEU A CA 1
ATOM 1526 C C . LEU A 1 209 ? 35.238 33.998 -16.373 1.00 12.06 233 LEU A C 1
ATOM 1527 O O . LEU A 1 209 ? 35.998 34.089 -17.335 1.00 15.21 233 LEU A O 1
ATOM 1532 N N . GLY A 1 210 ? 34.171 33.211 -16.415 1.00 11.84 234 GLY A N 1
ATOM 1533 C CA . GLY A 1 210 ? 33.755 32.495 -17.584 1.00 10.81 234 GLY A CA 1
ATOM 1534 C C . GLY A 1 210 ? 34.397 31.108 -17.791 1.00 10.09 234 GLY A C 1
ATOM 1535 O O . GLY A 1 210 ? 34.397 30.565 -18.922 1.00 10.53 234 GLY A O 1
ATOM 1536 N N . PHE A 1 211 ? 34.892 30.513 -16.723 1.00 9.02 235 PHE A N 1
ATOM 1537 C CA . PHE A 1 211 ? 35.525 29.197 -16.786 1.00 8.10 235 PHE A CA 1
ATOM 1538 C C . PHE A 1 211 ? 34.426 28.148 -16.911 1.00 9.60 235 PHE A C 1
ATOM 1539 O O . PHE A 1 211 ? 33.303 28.334 -16.400 1.00 12.84 235 PHE A O 1
ATOM 1547 N N . LEU A 1 212 ? 34.798 27.023 -17.437 1.00 8.18 236 LEU A N 1
ATOM 1548 C CA . LEU A 1 212 ? 33.927 25.862 -17.473 1.00 8.41 236 LEU A CA 1
ATOM 1549 C C . LEU A 1 212 ? 34.516 24.815 -16.524 1.00 8.44 236 LEU A C 1
ATOM 1550 O O . LEU A 1 212 ? 35.716 24.442 -16.666 1.00 8.27 236 LEU A O 1
ATOM 1555 N N . GLU A 1 213 ? 33.745 24.322 -15.561 1.00 9.18 237 GLU A N 1
ATOM 1556 C CA . GLU A 1 213 ? 34.139 23.225 -14.734 1.00 8.59 237 GLU A CA 1
ATOM 1557 C C . GLU A 1 213 ? 33.962 21.927 -15.484 1.00 9.71 237 GLU A C 1
ATOM 1558 O O . GLU A 1 213 ? 32.919 21.657 -16.134 1.00 9.59 237 GLU A O 1
ATOM 1564 N N . VAL A 1 214 ? 34.990 21.107 -15.412 1.00 7.81 238 VAL A N 1
ATOM 1565 C CA . VAL A 1 214 ? 35.051 19.807 -16.044 1.00 8.81 238 VAL A CA 1
ATOM 1566 C C . VAL A 1 214 ? 35.452 18.699 -15.103 1.00 8.51 238 VAL A C 1
ATOM 1567 O O . VAL A 1 214 ? 35.910 18.950 -13.950 1.00 7.36 238 VAL A O 1
ATOM 1571 N N . GLU A 1 215 ? 35.238 17.448 -15.572 1.00 8.10 239 GLU A N 1
ATOM 1572 C CA . GLU A 1 215 ? 35.773 16.266 -14.871 1.00 9.61 239 GLU A CA 1
ATOM 1573 C C . GLU A 1 215 ? 36.615 15.428 -15.803 1.00 9.48 239 GLU A C 1
ATOM 1574 O O . GLU A 1 215 ? 36.189 15.157 -16.922 1.00 10.41 239 GLU A O 1
ATOM 1580 N N . THR A 1 216 ? 37.846 15.079 -15.417 1.00 9.19 240 THR A N 1
ATOM 1581 C CA . THR A 1 216 ? 38.702 14.253 -16.225 1.00 9.26 240 THR A CA 1
ATOM 1582 C C . THR A 1 216 ? 38.996 12.949 -15.488 1.00 8.37 240 THR A C 1
ATOM 1583 O O . THR A 1 216 ? 38.710 12.857 -14.301 1.00 8.21 240 THR A O 1
ATOM 1587 N N . PRO A 1 217 ? 39.577 11.934 -16.130 1.00 8.63 241 PRO A N 1
ATOM 1588 C CA . PRO A 1 217 ? 39.575 10.606 -15.490 1.00 9.47 241 PRO A CA 1
ATOM 1589 C C . PRO A 1 217 ? 40.391 10.504 -14.250 1.00 9.32 241 PRO A C 1
ATOM 1590 O O . PRO A 1 217 ? 41.568 10.955 -14.229 1.00 9.10 241 PRO A O 1
ATOM 1594 N N . MET A 1 218 ? 39.909 9.766 -13.268 1.00 9.59 242 MET A N 1
ATOM 1595 C CA . MET A 1 218 ? 40.699 9.405 -12.128 1.00 10.14 242 MET A CA 1
ATOM 1596 C C . MET A 1 218 ? 41.385 8.042 -12.363 1.00 9.79 242 MET A C 1
ATOM 1597 O O . MET A 1 218 ? 42.351 7.726 -11.654 1.00 10.91 242 MET A O 1
ATOM 1602 N N . LEU A 1 219 ? 40.929 7.280 -13.334 1.00 9.89 243 LEU A N 1
ATOM 1603 C CA . LEU A 1 219 ? 41.618 6.051 -13.751 1.00 10.96 243 LEU A CA 1
ATOM 1604 C C . LEU A 1 219 ? 42.370 6.337 -15.034 1.00 12.49 243 LEU A C 1
ATOM 1605 O O . LEU A 1 219 ? 41.788 6.765 -15.952 1.00 14.52 243 LEU A O 1
ATOM 1610 N N . ASN A 1 220 ? 43.687 6.193 -15.014 1.00 13.18 244 ASN A N 1
ATOM 1611 C CA . ASN A 1 220 ? 44.524 6.605 -16.121 1.00 13.18 244 ASN A CA 1
ATOM 1612 C C . ASN A 1 220 ? 45.281 5.392 -16.678 1.00 14.38 244 ASN A C 1
ATOM 1613 O O . ASN A 1 220 ? 45.864 4.634 -15.927 1.00 14.14 244 ASN A O 1
ATOM 1618 N N . MET A 1 221 ? 45.370 5.262 -18.012 1.00 15.40 245 MET A N 1
ATOM 1619 C CA . MET A 1 221 ? 46.243 4.197 -18.519 1.00 17.95 245 MET A CA 1
ATOM 1620 C C . MET A 1 221 ? 47.701 4.556 -18.286 1.00 15.80 245 MET A C 1
ATOM 1621 O O . MET A 1 221 ? 48.560 3.701 -18.021 1.00 16.69 245 MET A O 1
ATOM 1626 N N . ILE A 1 222 ? 47.985 5.865 -18.289 1.00 15.04 246 ILE A N 1
ATOM 1627 C CA . ILE A 1 222 ? 49.333 6.369 -18.001 1.00 15.62 246 ILE A CA 1
ATOM 1628 C C . ILE A 1 222 ? 49.268 7.550 -17.015 1.00 14.90 246 ILE A C 1
ATOM 1629 O O . ILE A 1 222 ? 48.580 8.528 -17.287 1.00 15.53 246 ILE A O 1
ATOM 1634 N N . TYR A 1 223 ? 49.907 7.422 -15.862 1.00 13.95 247 TYR A N 1
ATOM 1635 C CA . TYR A 1 223 ? 49.821 8.464 -14.858 1.00 13.49 247 TYR A CA 1
ATOM 1636 C C . TYR A 1 223 ? 50.790 9.586 -15.257 1.00 12.96 247 TYR A C 1
ATOM 1637 O O . TYR A 1 223 ? 51.788 9.307 -15.967 1.00 12.73 247 TYR A O 1
ATOM 1646 N N . GLY A 1 224 ? 50.529 10.797 -14.818 1.00 11.96 248 GLY A N 1
ATOM 1647 C CA . GLY A 1 224 ? 51.364 11.921 -15.148 1.00 12.54 248 GLY A CA 1
ATOM 1648 C C . GLY A 1 224 ? 50.918 13.202 -14.505 1.00 11.91 248 GLY A C 1
ATOM 1649 O O . GLY A 1 224 ? 49.846 13.296 -13.837 1.00 10.79 248 GLY A O 1
ATOM 1650 N N . GLY A 1 225 ? 51.704 14.225 -14.687 1.00 11.83 249 GLY A N 1
ATOM 1651 C CA . GLY A 1 225 ? 51.332 15.551 -14.262 1.00 12.00 249 GLY A CA 1
ATOM 1652 C C . GLY A 1 225 ? 51.855 16.054 -12.960 1.00 13.13 249 GLY A C 1
ATOM 1653 O O . GLY A 1 225 ? 51.502 17.168 -12.548 1.00 13.48 249 GLY A O 1
ATOM 1654 N N . ALA A 1 226 ? 52.630 15.244 -12.228 1.00 11.93 250 ALA A N 1
ATOM 1655 C CA . ALA A 1 226 ? 53.251 15.667 -11.011 1.00 12.05 250 ALA A CA 1
ATOM 1656 C C . ALA A 1 226 ? 54.441 14.769 -10.704 1.00 11.52 250 ALA A C 1
ATOM 1657 O O . ALA A 1 226 ? 54.564 13.721 -11.310 1.00 13.14 250 ALA A O 1
ATOM 1659 N N . ALA A 1 227 ? 55.178 15.154 -9.688 1.00 11.81 251 ALA A N 1
ATOM 1660 C CA . ALA A 1 227 ? 56.230 14.299 -9.132 1.00 12.31 251 ALA A CA 1
ATOM 1661 C C . ALA A 1 227 ? 55.645 13.527 -7.972 1.00 12.44 251 ALA A C 1
ATOM 1662 O O . ALA A 1 227 ? 55.641 14.000 -6.813 1.00 12.46 251 ALA A O 1
ATOM 1664 N N . ALA A 1 228 ? 55.107 12.348 -8.301 1.00 11.40 252 ALA A N 1
ATOM 1665 C CA . ALA A 1 228 ? 54.353 11.568 -7.353 1.00 12.47 252 ALA A CA 1
ATOM 1666 C C . ALA A 1 228 ? 54.340 10.119 -7.768 1.00 11.31 252 ALA A C 1
ATOM 1667 O O . ALA A 1 228 ? 54.225 9.805 -8.925 1.00 12.08 252 ALA A O 1
ATOM 1669 N N . ARG A 1 229 ? 54.340 9.231 -6.771 1.00 12.13 253 ARG A N 1
ATOM 1670 C CA . ARG A 1 229 ? 54.140 7.813 -6.980 1.00 10.39 253 ARG A CA 1
ATOM 1671 C C . ARG A 1 229 ? 52.660 7.459 -6.997 1.00 9.39 253 ARG A C 1
ATOM 1672 O O . ARG A 1 229 ? 51.912 7.934 -6.149 1.00 9.75 253 ARG A O 1
ATOM 1680 N N . PRO A 1 230 ? 52.246 6.655 -7.957 1.00 9.89 254 PRO A N 1
ATOM 1681 C CA . PRO A 1 230 ? 50.806 6.359 -8.068 1.00 9.53 254 PRO A CA 1
ATOM 1682 C C . PRO A 1 230 ? 50.387 5.097 -7.327 1.00 9.63 254 PRO A C 1
ATOM 1683 O O . PRO A 1 230 ? 51.201 4.288 -6.939 1.00 10.45 254 PRO A O 1
ATOM 1687 N N . PHE A 1 231 ? 49.072 4.971 -7.178 1.00 8.42 255 PHE A N 1
ATOM 1688 C CA . PHE A 1 231 ? 48.398 3.714 -6.838 1.00 8.70 255 PHE A CA 1
ATOM 1689 C C . PHE A 1 231 ? 48.096 3.032 -8.128 1.00 8.77 255 PHE A C 1
ATOM 1690 O O . PHE A 1 231 ? 47.693 3.636 -9.125 1.00 9.85 255 PHE A O 1
ATOM 1698 N N . ILE A 1 232 ? 48.264 1.706 -8.119 1.00 9.06 256 ILE A N 1
ATOM 1699 C CA . ILE A 1 232 ? 48.076 0.883 -9.301 1.00 10.46 256 ILE A CA 1
ATOM 1700 C C . ILE A 1 232 ? 46.871 -0.043 -9.073 1.00 10.56 256 ILE A C 1
ATOM 1701 O O . ILE A 1 232 ? 46.700 -0.599 -7.999 1.00 10.97 256 ILE A O 1
ATOM 1706 N N . THR A 1 233 ? 46.060 -0.189 -10.095 1.00 10.73 257 THR A N 1
ATOM 1707 C CA . THR A 1 233 ? 44.904 -1.089 -10.116 1.00 11.18 257 THR A CA 1
ATOM 1708 C C . THR A 1 233 ? 44.737 -1.766 -11.488 1.00 11.64 257 THR A C 1
ATOM 1709 O O . THR A 1 233 ? 45.616 -1.687 -12.337 1.00 10.95 257 THR A O 1
ATOM 1713 N N . TYR A 1 234 ? 43.577 -2.412 -11.700 1.00 12.19 258 TYR A N 1
ATOM 1714 C CA . TYR A 1 234 ? 43.403 -3.242 -12.870 1.00 14.39 258 TYR A CA 1
ATOM 1715 C C . TYR A 1 234 ? 41.932 -3.339 -13.184 1.00 11.63 258 TYR A C 1
ATOM 1716 O O . TYR A 1 234 ? 41.102 -3.514 -12.279 1.00 11.41 258 TYR A O 1
ATOM 1725 N N . HIS A 1 235 ? 41.609 -3.198 -14.473 1.00 12.22 259 HIS A N 1
ATOM 1726 C CA . HIS A 1 235 ? 40.192 -3.348 -14.918 1.00 12.43 259 HIS A CA 1
ATOM 1727 C C . HIS A 1 235 ? 40.096 -4.698 -15.581 1.00 14.20 259 HIS A C 1
ATOM 1728 O O . HIS A 1 235 ? 40.718 -4.879 -16.645 1.00 12.97 259 HIS A O 1
ATOM 1735 N N . ASN A 1 236 ? 39.284 -5.582 -15.042 1.00 12.79 260 ASN A N 1
ATOM 1736 C CA . ASN A 1 236 ? 39.244 -7.014 -15.492 1.00 16.25 260 ASN A CA 1
ATOM 1737 C C . ASN A 1 236 ? 38.726 -7.170 -16.933 1.00 16.81 260 ASN A C 1
ATOM 1738 O O . ASN A 1 236 ? 39.349 -7.838 -17.785 1.00 16.44 260 ASN A O 1
ATOM 1743 N N . GLU A 1 237 ? 37.603 -6.535 -17.275 1.00 18.84 261 GLU A N 1
ATOM 1744 C CA . GLU A 1 237 ? 37.035 -6.739 -18.604 1.00 20.67 261 GLU A CA 1
ATOM 1745 C C . GLU A 1 237 ? 37.859 -6.064 -19.698 1.00 23.38 261 GLU A C 1
ATOM 1746 O O . GLU A 1 237 ? 37.949 -6.613 -20.796 1.00 23.87 261 GLU A O 1
ATOM 1752 N N . LEU A 1 238 ? 38.462 -4.908 -19.421 1.00 20.62 262 LEU A N 1
ATOM 1753 C CA . LEU A 1 238 ? 39.341 -4.208 -20.384 1.00 21.87 262 LEU A CA 1
ATOM 1754 C C . LEU A 1 238 ? 40.710 -4.877 -20.444 1.00 20.42 262 LEU A C 1
ATOM 1755 O O . LEU A 1 238 ? 41.518 -4.506 -21.295 1.00 20.73 262 LEU A O 1
ATOM 1760 N N . GLU A 1 239 ? 41.017 -5.800 -19.534 1.00 19.79 263 GLU A N 1
ATOM 1761 C CA . GLU A 1 239 ? 42.289 -6.453 -19.459 1.00 22.58 263 GLU A CA 1
ATOM 1762 C C . GLU A 1 239 ? 43.416 -5.467 -19.447 1.00 23.47 263 GLU A C 1
ATOM 1763 O O . GLU A 1 239 ? 44.393 -5.567 -20.175 1.00 19.78 263 GLU A O 1
ATOM 1769 N N . THR A 1 240 ? 43.303 -4.485 -18.553 1.00 20.70 264 THR A N 1
ATOM 1770 C CA . THR A 1 240 ? 44.388 -3.509 -18.497 1.00 21.85 264 THR A CA 1
ATOM 1771 C C . THR A 1 240 ? 44.630 -2.952 -17.130 1.00 19.56 264 THR A C 1
ATOM 1772 O O . THR A 1 240 ? 43.723 -2.760 -16.323 1.00 15.98 264 THR A O 1
ATOM 1776 N N . GLN A 1 241 ? 45.903 -2.720 -16.897 1.00 16.28 265 GLN A N 1
ATOM 1777 C CA . GLN A 1 241 ? 46.305 -2.072 -15.731 1.00 15.80 265 GLN A CA 1
ATOM 1778 C C . GLN A 1 241 ? 45.939 -0.586 -15.877 1.00 13.05 265 GLN A C 1
ATOM 1779 O O . GLN A 1 241 ? 45.979 -0.043 -16.945 1.00 14.34 265 GLN A O 1
ATOM 1785 N N . LEU A 1 242 ? 45.682 0.041 -14.736 1.00 12.22 266 LEU A N 1
ATOM 1786 C CA . LEU A 1 242 ? 45.326 1.465 -14.666 1.00 12.58 266 LEU A CA 1
ATOM 1787 C C . LEU A 1 242 ? 45.981 2.023 -13.420 1.00 13.66 266 LEU A C 1
ATOM 1788 O O . LEU A 1 242 ? 46.410 1.289 -12.521 1.00 15.65 266 LEU A O 1
ATOM 1793 N N . TYR A 1 243 ? 46.194 3.339 -13.448 1.00 12.01 267 TYR A N 1
ATOM 1794 C CA . TYR A 1 243 ? 46.657 4.052 -12.329 1.00 11.04 267 TYR A CA 1
ATOM 1795 C C . TYR A 1 243 ? 45.624 5.005 -11.838 1.00 10.12 267 TYR A C 1
ATOM 1796 O O . TYR A 1 243 ? 44.978 5.656 -12.620 1.00 11.37 267 TYR A O 1
ATOM 1805 N N . MET A 1 244 ? 45.579 5.221 -10.537 1.00 9.16 268 MET A N 1
ATOM 1806 C CA . MET A 1 244 ? 44.811 6.340 -10.023 1.00 9.06 268 MET A CA 1
ATOM 1807 C C . MET A 1 244 ? 45.519 7.607 -10.365 1.00 8.76 268 MET A C 1
ATOM 1808 O O . MET A 1 244 ? 46.757 7.644 -10.339 1.00 7.81 268 MET A O 1
ATOM 1813 N N . ARG A 1 245 ? 44.783 8.648 -10.707 1.00 7.76 269 ARG A N 1
ATOM 1814 C CA . ARG A 1 245 ? 45.478 9.915 -11.099 1.00 8.57 269 ARG A CA 1
ATOM 1815 C C . ARG A 1 245 ? 46.230 10.525 -9.952 1.00 7.34 269 ARG A C 1
ATOM 1816 O O . ARG A 1 245 ? 45.811 10.542 -8.786 1.00 7.55 269 ARG A O 1
ATOM 1824 N N . ILE A 1 246 ? 47.445 10.982 -10.285 1.00 7.26 270 ILE A N 1
ATOM 1825 C CA . ILE A 1 246 ? 48.246 11.823 -9.438 1.00 7.48 270 ILE A CA 1
ATOM 1826 C C . ILE A 1 246 ? 47.955 13.308 -9.586 1.00 7.79 270 ILE A C 1
ATOM 1827 O O . ILE A 1 246 ? 48.189 14.117 -8.666 1.00 7.71 270 ILE A O 1
ATOM 1832 N N . ALA A 1 247 ? 47.406 13.638 -10.735 1.00 7.15 271 ALA A N 1
ATOM 1833 C CA . ALA A 1 247 ? 47.051 15.015 -11.119 1.00 7.07 271 ALA A CA 1
ATOM 1834 C C . ALA A 1 247 ? 46.246 14.965 -12.428 1.00 7.81 271 ALA A C 1
ATOM 1835 O O . ALA A 1 247 ? 46.417 14.011 -13.212 1.00 8.47 271 ALA A O 1
ATOM 1837 N N . PRO A 1 248 ? 45.348 15.940 -12.644 1.00 8.21 272 PRO A N 1
ATOM 1838 C CA . PRO A 1 248 ? 44.547 15.988 -13.896 1.00 7.74 272 PRO A CA 1
ATOM 1839 C C . PRO A 1 248 ? 45.203 16.720 -15.048 1.00 7.64 272 PRO A C 1
ATOM 1840 O O . PRO A 1 248 ? 44.621 16.791 -16.150 1.00 8.76 272 PRO A O 1
ATOM 1844 N N . GLU A 1 249 ? 46.414 17.269 -14.824 1.00 7.82 273 GLU A N 1
ATOM 1845 C CA . GLU A 1 249 ? 47.055 18.149 -15.740 1.00 7.20 273 GLU A CA 1
ATOM 1846 C C . GLU A 1 249 ? 47.065 17.773 -17.255 1.00 7.04 273 GLU A C 1
ATOM 1847 O O . GLU A 1 249 ? 46.750 18.646 -18.095 1.00 8.01 273 GLU A O 1
ATOM 1853 N N . LEU A 1 250 ? 47.433 16.524 -17.552 1.00 7.34 274 LEU A N 1
ATOM 1854 C CA . LEU A 1 250 ? 47.601 16.129 -18.992 1.00 8.89 274 LEU A CA 1
ATOM 1855 C C . LEU A 1 250 ? 46.261 16.115 -19.702 1.00 10.00 274 LEU A C 1
ATOM 1856 O O . LEU A 1 250 ? 46.199 16.457 -20.875 1.00 10.30 274 LEU A O 1
ATOM 1861 N N . TYR A 1 251 ? 45.197 15.766 -18.983 1.00 8.23 275 TYR A N 1
ATOM 1862 C CA . TYR A 1 251 ? 43.876 15.800 -19.602 1.00 8.57 275 TYR A CA 1
ATOM 1863 C C . TYR A 1 251 ? 43.338 17.225 -19.742 1.00 7.39 275 TYR A C 1
ATOM 1864 O O . TYR A 1 251 ? 42.867 17.594 -20.794 1.00 7.76 275 TYR A O 1
ATOM 1873 N N . LEU A 1 252 ? 43.502 18.035 -18.716 1.00 7.14 276 LEU A N 1
ATOM 1874 C CA . LEU A 1 252 ? 43.093 19.430 -18.787 1.00 7.33 276 LEU A CA 1
ATOM 1875 C C . LEU A 1 252 ? 43.738 20.188 -19.944 1.00 8.68 276 LEU A C 1
ATOM 1876 O O . LEU A 1 252 ? 43.069 20.955 -20.609 1.00 8.56 276 LEU A O 1
ATOM 1881 N N . LYS A 1 253 ? 45.042 20.013 -20.180 1.00 7.22 277 LYS A N 1
ATOM 1882 C CA . LYS A 1 253 ? 45.684 20.682 -21.270 1.00 8.04 277 LYS A CA 1
ATOM 1883 C C . LYS A 1 253 ? 45.101 20.300 -22.600 1.00 8.37 277 LYS A C 1
ATOM 1884 O O . LYS A 1 253 ? 45.018 21.143 -23.549 1.00 9.91 277 LYS A O 1
ATOM 1890 N N . GLN A 1 254 ? 44.606 19.049 -22.707 1.00 8.07 278 GLN A N 1
ATOM 1891 C CA . GLN A 1 254 ? 43.962 18.616 -23.975 1.00 8.20 278 GLN A CA 1
ATOM 1892 C C . GLN A 1 254 ? 42.685 19.350 -24.215 1.00 7.99 278 GLN A C 1
ATOM 1893 O O . GLN A 1 254 ? 42.352 19.633 -25.367 1.00 8.04 278 GLN A O 1
ATOM 1899 N N . LEU A 1 255 ? 42.029 19.827 -23.170 1.00 6.99 279 LEU A N 1
ATOM 1900 C CA . LEU A 1 255 ? 40.813 20.611 -23.356 1.00 7.65 279 LEU A CA 1
ATOM 1901 C C . LEU A 1 255 ? 41.131 22.001 -23.910 1.00 7.81 279 LEU A C 1
ATOM 1902 O O . LEU A 1 255 ? 40.276 22.598 -24.545 1.00 8.45 279 LEU A O 1
ATOM 1907 N N . ILE A 1 256 ? 42.310 22.559 -23.604 1.00 8.59 280 ILE A N 1
ATOM 1908 C CA . ILE A 1 256 ? 42.763 23.824 -24.190 1.00 9.12 280 ILE A CA 1
ATOM 1909 C C . ILE A 1 256 ? 43.138 23.691 -25.666 1.00 8.94 280 ILE A C 1
ATOM 1910 O O . ILE A 1 256 ? 42.768 24.535 -26.464 1.00 8.43 280 ILE A O 1
ATOM 1915 N N . VAL A 1 257 ? 43.782 22.585 -26.000 1.00 8.63 281 VAL A N 1
ATOM 1916 C CA . VAL A 1 257 ? 43.938 22.191 -27.455 1.00 8.01 281 VAL A CA 1
ATOM 1917 C C . VAL A 1 257 ? 42.555 22.218 -28.085 1.00 10.08 281 VAL A C 1
ATOM 1918 O O . VAL A 1 257 ? 42.346 22.689 -29.191 1.00 10.23 281 VAL A O 1
ATOM 1922 N N . GLY A 1 258 ? 41.572 21.658 -27.398 1.00 9.42 282 GLY A N 1
ATOM 1923 C CA . GLY A 1 258 ? 40.245 21.567 -27.877 1.00 10.33 282 GLY A CA 1
ATOM 1924 C C . GLY A 1 258 ? 39.460 22.824 -27.976 1.00 11.59 282 GLY A C 1
ATOM 1925 O O . GLY A 1 258 ? 38.397 22.785 -28.576 1.00 12.49 282 GLY A O 1
ATOM 1926 N N . GLY A 1 259 ? 39.994 23.920 -27.456 1.00 10.24 283 GLY A N 1
ATOM 1927 C CA . GLY A 1 259 ? 39.406 25.229 -27.631 1.00 10.69 283 GLY A CA 1
ATOM 1928 C C . GLY A 1 259 ? 38.501 25.678 -26.519 1.00 11.94 283 GLY A C 1
ATOM 1929 O O . GLY A 1 259 ? 37.871 26.710 -26.690 1.00 13.30 283 GLY A O 1
ATOM 1930 N N . LEU A 1 260 ? 38.479 24.962 -25.368 1.00 11.83 284 LEU A N 1
ATOM 1931 C CA . LEU A 1 260 ? 37.603 25.355 -24.295 1.00 10.86 284 LEU A CA 1
ATOM 1932 C C . LEU A 1 260 ? 38.041 26.649 -23.545 1.00 10.36 284 LEU A C 1
ATOM 1933 O O . LEU A 1 260 ? 37.263 27.214 -22.726 1.00 11.14 284 LEU A O 1
ATOM 1938 N N . ASP A 1 261 ? 39.307 27.044 -23.723 1.00 9.71 285 ASP A N 1
ATOM 1939 C CA . ASP A 1 261 ? 39.886 28.337 -23.352 1.00 9.95 285 ASP A CA 1
ATOM 1940 C C . ASP A 1 261 ? 40.179 28.513 -21.857 1.00 9.34 285 ASP A C 1
ATOM 1941 O O . ASP A 1 261 ? 41.228 29.025 -21.501 1.00 9.33 285 ASP A O 1
ATOM 1946 N N . LYS A 1 262 ? 39.196 28.203 -21.025 1.00 8.61 286 LYS A N 1
ATOM 1947 C CA . LYS A 1 262 ? 39.248 28.414 -19.546 1.00 8.78 286 LYS A CA 1
ATOM 1948 C C . LYS A 1 262 ? 38.548 27.209 -18.948 1.00 8.15 286 LYS A C 1
ATOM 1949 O O . LYS A 1 262 ? 37.312 27.164 -19.014 1.00 8.58 286 LYS A O 1
ATOM 1955 N N . VAL A 1 263 ? 39.268 26.310 -18.311 1.00 7.72 287 VAL A N 1
ATOM 1956 C CA . VAL A 1 263 ? 38.724 25.153 -17.675 1.00 7.66 287 VAL A CA 1
ATOM 1957 C C . VAL A 1 263 ? 39.250 25.032 -16.276 1.00 7.34 287 VAL A C 1
ATOM 1958 O O . VAL A 1 263 ? 40.399 25.431 -16.008 1.00 6.82 287 VAL A O 1
ATOM 1962 N N . TYR A 1 264 ? 38.443 24.492 -15.372 1.00 7.84 288 TYR A N 1
ATOM 1963 C CA . TYR A 1 264 ? 38.981 24.137 -14.037 1.00 8.13 288 TYR A CA 1
ATOM 1964 C C . TYR A 1 264 ? 38.335 22.774 -13.623 1.00 7.88 288 TYR A C 1
ATOM 1965 O O . TYR A 1 264 ? 37.246 22.360 -14.130 1.00 7.93 288 TYR A O 1
ATOM 1974 N N . GLU A 1 265 ? 39.007 22.136 -12.662 1.00 7.44 289 GLU A N 1
ATOM 1975 C CA . GLU A 1 265 ? 38.560 20.871 -12.092 1.00 7.64 289 GLU A CA 1
ATOM 1976 C C . GLU A 1 265 ? 38.855 20.926 -10.588 1.00 7.62 289 GLU A C 1
ATOM 1977 O O . GLU A 1 265 ? 39.973 21.345 -10.216 1.00 7.92 289 GLU A O 1
ATOM 1983 N N . ILE A 1 266 ? 37.904 20.486 -9.756 1.00 8.02 290 ILE A N 1
ATOM 1984 C CA . ILE A 1 266 ? 38.166 20.352 -8.332 1.00 8.42 290 ILE A CA 1
ATOM 1985 C C . ILE A 1 266 ? 37.866 18.942 -7.945 1.00 9.31 290 ILE A C 1
ATOM 1986 O O . ILE A 1 266 ? 36.699 18.466 -8.066 1.00 10.17 290 ILE A O 1
ATOM 1991 N N . GLY A 1 267 ? 38.865 18.219 -7.470 1.00 8.39 291 GLY A N 1
ATOM 1992 C CA . GLY A 1 267 ? 38.632 16.808 -7.059 1.00 9.35 291 GLY A CA 1
ATOM 1993 C C . GLY A 1 267 ? 39.865 16.163 -6.492 1.00 9.29 291 GLY A C 1
ATOM 1994 O O . GLY A 1 267 ? 40.921 16.799 -6.330 1.00 9.65 291 GLY A O 1
ATOM 1995 N N . LYS A 1 268 ? 39.745 14.887 -6.227 1.00 9.85 292 LYS A N 1
ATOM 1996 C CA . LYS A 1 268 ? 40.782 14.140 -5.602 1.00 9.96 292 LYS A CA 1
ATOM 1997 C C . LYS A 1 268 ? 41.961 13.812 -6.497 1.00 8.88 292 LYS A C 1
ATOM 1998 O O . LYS A 1 268 ? 41.811 13.478 -7.659 1.00 9.22 292 LYS A O 1
ATOM 2004 N N . ASN A 1 269 ? 43.142 13.866 -5.909 1.00 8.91 293 ASN A N 1
ATOM 2005 C CA . ASN A 1 269 ? 44.322 13.241 -6.396 1.00 8.95 293 ASN A CA 1
ATOM 2006 C C . ASN A 1 269 ? 44.706 12.141 -5.463 1.00 8.73 293 ASN A C 1
ATOM 2007 O O . ASN A 1 269 ? 44.351 12.196 -4.249 1.00 8.99 293 ASN A O 1
ATOM 2012 N N . PHE A 1 270 ? 45.466 11.183 -5.958 1.00 8.55 294 PHE A N 1
ATOM 2013 C CA . PHE A 1 270 ? 45.865 9.979 -5.189 1.00 9.15 294 PHE A CA 1
ATOM 2014 C C . PHE A 1 270 ? 47.363 9.816 -5.278 1.00 7.82 294 PHE A C 1
ATOM 2015 O O . PHE A 1 270 ? 47.883 9.727 -6.377 1.00 8.58 294 PHE A O 1
ATOM 2023 N N . ARG A 1 271 ? 48.041 9.884 -4.130 1.00 7.12 295 ARG A N 1
ATOM 2024 C CA . ARG A 1 271 ? 49.483 9.794 -4.186 1.00 7.47 295 ARG A CA 1
ATOM 2025 C C . ARG A 1 271 ? 49.947 8.837 -3.145 1.00 7.78 295 ARG A C 1
ATOM 2026 O O . ARG A 1 271 ? 49.629 8.982 -1.970 1.00 8.57 295 ARG A O 1
ATOM 2034 N N . ASN A 1 272 ? 50.728 7.865 -3.631 1.00 8.72 296 ASN A N 1
ATOM 2035 C CA . ASN A 1 272 ? 51.087 6.661 -2.817 1.00 10.08 296 ASN A CA 1
ATOM 2036 C C . ASN A 1 272 ? 52.429 6.949 -2.171 1.00 11.07 296 ASN A C 1
ATOM 2037 O O . ASN A 1 272 ? 53.449 6.507 -2.689 1.00 12.19 296 ASN A O 1
ATOM 2042 N N . GLU A 1 273 ? 52.412 7.668 -1.067 1.00 12.37 297 GLU A N 1
ATOM 2043 C CA A GLU A 1 273 ? 53.688 8.075 -0.419 0.50 13.87 297 GLU A CA 1
ATOM 2044 C CA B GLU A 1 273 ? 53.652 8.193 -0.453 0.50 14.37 297 GLU A CA 1
ATOM 2045 C C . GLU A 1 273 ? 53.506 8.077 1.077 1.00 15.29 297 GLU A C 1
ATOM 2046 O O . GLU A 1 273 ? 52.952 7.141 1.569 1.00 17.61 297 GLU A O 1
ATOM 2057 N N . GLY A 1 274 ? 54.033 9.023 1.848 1.00 16.69 298 GLY A N 1
ATOM 2058 C CA . GLY A 1 274 ? 53.836 8.994 3.298 1.00 16.19 298 GLY A CA 1
ATOM 2059 C C . GLY A 1 274 ? 52.582 9.734 3.746 1.00 16.02 298 GLY A C 1
ATOM 2060 O O . GLY A 1 274 ? 51.875 10.288 2.965 1.00 20.53 298 GLY A O 1
ATOM 2061 N N . ILE A 1 275 ? 52.241 9.546 5.003 1.00 15.31 299 ILE A N 1
ATOM 2062 C CA . ILE A 1 275 ? 51.121 10.191 5.696 1.00 16.28 299 ILE A CA 1
ATOM 2063 C C . ILE A 1 275 ? 51.721 10.931 6.887 1.00 16.08 299 ILE A C 1
ATOM 2064 O O . ILE A 1 275 ? 52.587 10.397 7.594 1.00 17.60 299 ILE A O 1
ATOM 2069 N N . ASP A 1 276 ? 51.402 12.227 7.003 1.00 12.69 300 ASP A N 1
ATOM 2070 C CA . ASP A 1 276 ? 51.889 13.013 8.105 1.00 13.52 300 ASP A CA 1
ATOM 2071 C C . ASP A 1 276 ? 51.031 14.247 8.246 1.00 12.87 300 ASP A C 1
ATOM 2072 O O . ASP A 1 276 ? 49.934 14.273 7.688 1.00 12.04 300 ASP A O 1
ATOM 2077 N N . LEU A 1 277 ? 51.486 15.243 9.016 1.00 12.14 301 LEU A N 1
ATOM 2078 C CA . LEU A 1 277 ? 50.645 16.391 9.311 1.00 12.90 301 LEU A CA 1
ATOM 2079 C C . LEU A 1 277 ? 50.156 17.153 8.105 1.00 10.51 301 LEU A C 1
ATOM 2080 O O . LEU A 1 277 ? 49.168 17.847 8.193 1.00 10.77 301 LEU A O 1
ATOM 2085 N N . THR A 1 278 ? 50.845 17.031 6.975 1.00 10.05 302 THR A N 1
ATOM 2086 C CA . THR A 1 278 ? 50.440 17.747 5.762 1.00 10.65 302 THR A CA 1
ATOM 2087 C C . THR A 1 278 ? 50.251 16.865 4.533 1.00 10.24 302 THR A C 1
ATOM 2088 O O . THR A 1 278 ? 50.061 17.337 3.407 1.00 9.53 302 THR A O 1
ATOM 2092 N N . HIS A 1 279 ? 50.137 15.550 4.747 1.00 9.21 303 HIS A N 1
ATOM 2093 C CA . HIS A 1 279 ? 49.966 14.568 3.656 1.00 9.42 303 HIS A CA 1
ATOM 2094 C C . HIS A 1 279 ? 48.944 13.486 4.000 1.00 10.67 303 HIS A C 1
ATOM 2095 O O . HIS A 1 279 ? 49.042 12.842 5.063 1.00 10.15 303 HIS A O 1
ATOM 2102 N N . ASN A 1 280 ? 47.927 13.335 3.156 1.00 8.56 304 ASN A N 1
ATOM 2103 C CA . ASN A 1 280 ? 46.960 12.255 3.204 1.00 8.77 304 ASN A CA 1
ATOM 2104 C C . ASN A 1 280 ? 46.998 11.584 1.842 1.00 9.36 304 ASN A C 1
ATOM 2105 O O . ASN A 1 280 ? 47.154 12.265 0.827 1.00 7.94 304 ASN A O 1
ATOM 2110 N N . PRO A 1 281 ? 46.818 10.233 1.774 1.00 9.42 305 PRO A N 1
ATOM 2111 C CA . PRO A 1 281 ? 46.974 9.608 0.442 1.00 9.53 305 PRO A CA 1
ATOM 2112 C C . PRO A 1 281 ? 46.016 10.024 -0.642 1.00 8.83 305 PRO A C 1
ATOM 2113 O O . PRO A 1 281 ? 46.330 9.838 -1.837 1.00 9.92 305 PRO A O 1
ATOM 2117 N N . GLU A 1 282 ? 44.823 10.490 -0.266 1.00 8.52 306 GLU A N 1
ATOM 2118 C CA . GLU A 1 282 ? 43.959 11.169 -1.182 1.00 8.39 306 GLU A CA 1
ATOM 2119 C C . GLU A 1 282 ? 43.746 12.561 -0.654 1.00 7.78 306 GLU A C 1
ATOM 2120 O O . GLU A 1 282 ? 43.644 12.787 0.550 1.00 8.16 306 GLU A O 1
ATOM 2126 N N . PHE A 1 283 ? 43.711 13.548 -1.516 1.00 7.66 307 PHE A N 1
ATOM 2127 C CA . PHE A 1 283 ? 43.557 14.929 -1.104 1.00 8.03 307 PHE A CA 1
ATOM 2128 C C . PHE A 1 283 ? 42.861 15.696 -2.191 1.00 8.20 307 PHE A C 1
ATOM 2129 O O . PHE A 1 283 ? 42.861 15.195 -3.392 1.00 8.47 307 PHE A O 1
ATOM 2137 N N . THR A 1 284 ? 42.317 16.859 -1.900 1.00 8.60 308 THR A N 1
ATOM 2138 C CA . THR A 1 284 ? 41.566 17.598 -2.898 1.00 8.47 308 THR A CA 1
ATOM 2139 C C . THR A 1 284 ? 42.346 18.766 -3.458 1.00 8.11 308 THR A C 1
ATOM 2140 O O . THR A 1 284 ? 42.942 19.503 -2.725 1.00 8.25 308 THR A O 1
ATOM 2144 N N . ALA A 1 285 ? 42.428 18.803 -4.783 1.00 8.06 309 ALA A N 1
ATOM 2145 C CA . ALA A 1 285 ? 43.101 19.813 -5.503 1.00 8.42 309 ALA A CA 1
ATOM 2146 C C . ALA A 1 285 ? 42.195 20.496 -6.500 1.00 9.98 309 ALA A C 1
ATOM 2147 O O . ALA A 1 285 ? 41.289 19.862 -7.034 1.00 9.69 309 ALA A O 1
ATOM 2149 N N . MET A 1 286 ? 42.482 21.745 -6.755 1.00 8.87 310 MET A N 1
ATOM 2150 C CA . MET A 1 286 ? 41.919 22.458 -7.853 1.00 10.71 310 MET A CA 1
ATOM 2151 C C . MET A 1 286 ? 43.001 22.710 -8.879 1.00 9.87 310 MET A C 1
ATOM 2152 O O . MET A 1 286 ? 44.111 23.127 -8.520 1.00 10.44 310 MET A O 1
ATOM 2157 N N . GLU A 1 287 ? 42.732 22.410 -10.159 1.00 8.60 311 GLU A N 1
ATOM 2158 C CA . GLU A 1 287 ? 43.579 22.883 -11.248 1.00 7.98 311 GLU A CA 1
ATOM 2159 C C . GLU A 1 287 ? 42.759 23.732 -12.226 1.00 7.53 311 GLU A C 1
ATOM 2160 O O . GLU A 1 287 ? 41.544 23.452 -12.421 1.00 7.82 311 GLU A O 1
ATOM 2166 N N . PHE A 1 288 ? 43.410 24.771 -12.749 1.00 6.69 312 PHE A N 1
ATOM 2167 C CA . PHE A 1 288 ? 42.822 25.493 -13.878 1.00 6.95 312 PHE A CA 1
ATOM 2168 C C . PHE A 1 288 ? 43.840 25.743 -14.971 1.00 7.16 312 PHE A C 1
ATOM 2169 O O . PHE A 1 288 ? 45.047 25.799 -14.688 1.00 7.29 312 PHE A O 1
ATOM 2177 N N . TYR A 1 289 ? 43.360 25.857 -16.205 1.00 6.87 313 TYR A N 1
ATOM 2178 C CA . TYR A 1 289 ? 44.161 26.182 -17.371 1.00 8.20 313 TYR A CA 1
ATOM 2179 C C . TYR A 1 289 ? 43.465 27.329 -18.063 1.00 7.54 313 TYR A C 1
ATOM 2180 O O . TYR A 1 289 ? 42.223 27.285 -18.255 1.00 7.46 313 TYR A O 1
ATOM 2189 N N . MET A 1 290 ? 44.221 28.362 -18.339 1.00 7.55 314 MET A N 1
ATOM 2190 C CA . MET A 1 290 ? 43.725 29.588 -18.964 1.00 8.84 314 MET A CA 1
ATOM 2191 C C . MET A 1 290 ? 44.575 29.867 -20.247 1.00 8.66 314 MET A C 1
ATOM 2192 O O . MET A 1 290 ? 45.807 30.191 -20.177 1.00 7.98 314 MET A O 1
ATOM 2197 N N . ALA A 1 291 ? 43.926 29.739 -21.384 1.00 9.02 315 ALA A N 1
ATOM 2198 C CA . ALA A 1 291 ? 44.610 30.139 -22.600 1.00 8.71 315 ALA A CA 1
ATOM 2199 C C . ALA A 1 291 ? 45.047 31.605 -22.533 1.00 8.54 315 ALA A C 1
ATOM 2200 O O . ALA A 1 291 ? 44.361 32.445 -22.005 1.00 8.72 315 ALA A O 1
ATOM 2202 N N . TYR A 1 292 ? 46.248 31.856 -23.056 1.00 9.14 316 TYR A N 1
ATOM 2203 C CA . TYR A 1 292 ? 46.880 33.161 -23.225 1.00 8.85 316 TYR A CA 1
ATOM 2204 C C . TYR A 1 292 ? 47.432 33.796 -21.952 1.00 9.42 316 TYR A C 1
ATOM 2205 O O . TYR A 1 292 ? 47.971 34.935 -22.003 1.00 12.28 316 TYR A O 1
ATOM 2214 N N . ALA A 1 293 ? 47.354 33.107 -20.831 1.00 8.82 317 ALA A N 1
ATOM 2215 C CA . ALA A 1 293 ? 48.017 33.509 -19.652 1.00 9.54 317 ALA A CA 1
ATOM 2216 C C . ALA A 1 293 ? 49.459 32.977 -19.567 1.00 9.02 317 ALA A C 1
ATOM 2217 O O . ALA A 1 293 ? 49.767 31.976 -20.183 1.00 8.96 317 ALA A O 1
ATOM 2219 N N . ASP A 1 294 ? 50.319 33.709 -18.898 1.00 9.12 318 ASP A N 1
ATOM 2220 C CA . ASP A 1 294 ? 51.656 33.209 -18.560 1.00 8.98 318 ASP A CA 1
ATOM 2221 C C . ASP A 1 294 ? 51.751 33.197 -17.030 1.00 8.38 318 ASP A C 1
ATOM 2222 O O . ASP A 1 294 ? 50.839 33.594 -16.318 1.00 8.78 318 ASP A O 1
ATOM 2227 N N . TYR A 1 295 ? 52.886 32.718 -16.527 1.00 7.70 319 TYR A N 1
ATOM 2228 C CA . TYR A 1 295 ? 53.040 32.603 -15.096 1.00 7.64 319 TYR A CA 1
ATOM 2229 C C . TYR A 1 295 ? 52.998 33.916 -14.332 1.00 8.03 319 TYR A C 1
ATOM 2230 O O . TYR A 1 295 ? 52.641 33.879 -13.149 1.00 8.72 319 TYR A O 1
ATOM 2239 N N . TYR A 1 296 ? 53.330 35.044 -14.954 1.00 8.68 320 TYR A N 1
ATOM 2240 C CA . TYR A 1 296 ? 53.202 36.325 -14.292 1.00 9.04 320 TYR A CA 1
ATOM 2241 C C . TYR A 1 296 ? 51.743 36.663 -14.062 1.00 8.43 320 TYR A C 1
ATOM 2242 O O . TYR A 1 296 ? 51.338 37.115 -12.968 1.00 7.67 320 TYR A O 1
ATOM 2251 N N . ASP A 1 297 ? 50.927 36.390 -15.046 1.00 8.47 321 ASP A N 1
ATOM 2252 C CA . ASP A 1 297 ? 49.468 36.560 -14.927 1.00 9.01 321 ASP A CA 1
ATOM 2253 C C . ASP A 1 297 ? 48.949 35.672 -13.795 1.00 9.00 321 ASP A C 1
ATOM 2254 O O . ASP A 1 297 ? 48.124 36.071 -12.986 1.00 9.54 321 ASP A O 1
ATOM 2259 N N . LEU A 1 298 ? 49.479 34.469 -13.735 1.00 8.03 322 LEU A N 1
ATOM 2260 C CA . LEU A 1 298 ? 49.030 33.555 -12.686 1.00 9.01 322 LEU A CA 1
ATOM 2261 C C . LEU A 1 298 ? 49.425 33.967 -11.293 1.00 8.60 322 LEU A C 1
ATOM 2262 O O . LEU A 1 298 ? 48.640 33.696 -10.360 1.00 8.19 322 LEU A O 1
ATOM 2267 N N . MET A 1 299 ? 50.616 34.558 -11.112 1.00 8.29 323 MET A N 1
ATOM 2268 C CA . MET A 1 299 ? 50.979 35.079 -9.784 1.00 8.58 323 MET A CA 1
ATOM 2269 C C . MET A 1 299 ? 49.976 36.117 -9.315 1.00 7.88 323 MET A C 1
ATOM 2270 O O . MET A 1 299 ? 49.561 36.105 -8.161 1.00 7.75 323 MET A O 1
ATOM 2275 N N . ASP A 1 300 ? 49.629 37.025 -10.240 1.00 8.87 324 ASP A N 1
ATOM 2276 C CA . ASP A 1 300 ? 48.679 38.082 -9.954 1.00 8.83 324 ASP A CA 1
ATOM 2277 C C . ASP A 1 300 ? 47.314 37.506 -9.588 1.00 9.35 324 ASP A C 1
ATOM 2278 O O . ASP A 1 300 ? 46.729 37.906 -8.594 1.00 9.78 324 ASP A O 1
ATOM 2283 N N . LEU A 1 301 ? 46.873 36.492 -10.295 1.00 8.50 325 LEU A N 1
ATOM 2284 C CA . LEU A 1 301 ? 45.572 35.880 -10.006 1.00 8.70 325 LEU A CA 1
ATOM 2285 C C . LEU A 1 301 ? 45.598 35.176 -8.641 1.00 8.89 325 LEU A C 1
ATOM 2286 O O . LEU A 1 301 ? 44.678 35.287 -7.852 1.00 9.11 325 LEU A O 1
ATOM 2291 N N . THR A 1 302 ? 46.683 34.441 -8.379 1.00 7.91 326 THR A N 1
ATOM 2292 C CA . THR A 1 302 ? 46.875 33.780 -7.103 1.00 8.02 326 THR A CA 1
ATOM 2293 C C . THR A 1 302 ? 46.712 34.740 -5.965 1.00 8.44 326 THR A C 1
ATOM 2294 O O . THR A 1 302 ? 45.969 34.477 -5.015 1.00 8.26 326 THR A O 1
ATOM 2298 N N . GLU A 1 303 ? 47.405 35.859 -6.053 1.00 9.31 327 GLU A N 1
ATOM 2299 C CA . GLU A 1 303 ? 47.345 36.868 -5.023 1.00 8.64 327 GLU A CA 1
ATOM 2300 C C . GLU A 1 303 ? 45.933 37.389 -4.862 1.00 7.86 327 GLU A C 1
ATOM 2301 O O . GLU A 1 303 ? 45.487 37.531 -3.702 1.00 8.75 327 GLU A O 1
ATOM 2307 N N . GLU A 1 304 ? 45.237 37.704 -5.962 1.00 8.54 328 GLU A N 1
ATOM 2308 C CA . GLU A 1 304 ? 43.868 38.235 -5.899 1.00 10.67 328 GLU A CA 1
ATOM 2309 C C . GLU A 1 304 ? 42.924 37.232 -5.283 1.00 10.34 328 GLU A C 1
ATOM 2310 O O . GLU A 1 304 ? 42.116 37.561 -4.391 1.00 10.50 328 GLU A O 1
ATOM 2316 N N . LEU A 1 305 ? 42.983 35.994 -5.746 1.00 9.90 329 LEU A N 1
ATOM 2317 C CA . LEU A 1 305 ? 42.090 34.970 -5.298 1.00 8.75 329 LEU A CA 1
ATOM 2318 C C . LEU A 1 305 ? 42.293 34.647 -3.825 1.00 8.98 329 LEU A C 1
ATOM 2319 O O . LEU A 1 305 ? 41.352 34.642 -3.046 1.00 8.83 329 LEU A O 1
ATOM 2324 N N . ILE A 1 306 ? 43.542 34.390 -3.439 1.00 9.06 330 ILE A N 1
ATOM 2325 C CA . ILE A 1 306 ? 43.768 33.963 -2.072 1.00 9.00 330 ILE A CA 1
ATOM 2326 C C . ILE A 1 306 ? 43.599 35.116 -1.086 1.00 9.60 330 ILE A C 1
ATOM 2327 O O . ILE A 1 306 ? 43.032 34.905 0.004 1.00 8.57 330 ILE A O 1
ATOM 2332 N N . SER A 1 307 ? 44.085 36.324 -1.428 1.00 9.41 331 SER A N 1
ATOM 2333 C CA . SER A 1 307 ? 43.832 37.473 -0.496 1.00 10.35 331 SER A CA 1
ATOM 2334 C C . SER A 1 307 ? 42.333 37.737 -0.405 1.00 10.63 331 SER A C 1
ATOM 2335 O O . SER A 1 307 ? 41.878 38.003 0.711 1.00 11.44 331 SER A O 1
ATOM 2338 N N . GLY A 1 308 ? 41.558 37.595 -1.477 1.00 10.74 332 GLY A N 1
ATOM 2339 C CA . GLY A 1 308 ? 40.103 37.813 -1.421 1.00 10.73 332 GLY A CA 1
ATOM 2340 C C . GLY A 1 308 ? 39.436 36.821 -0.516 1.00 11.55 332 GLY A C 1
ATOM 2341 O O . GLY A 1 308 ? 38.515 37.177 0.216 1.00 12.65 332 GLY A O 1
ATOM 2342 N N . LEU A 1 309 ? 39.871 35.559 -0.577 1.00 11.07 333 LEU A N 1
ATOM 2343 C CA . LEU A 1 309 ? 39.314 34.521 0.261 1.00 11.66 333 LEU A CA 1
ATOM 2344 C C . LEU A 1 309 ? 39.704 34.688 1.755 1.00 11.79 333 LEU A C 1
ATOM 2345 O O . LEU A 1 309 ? 38.861 34.540 2.648 1.00 12.83 333 LEU A O 1
ATOM 2350 N N . VAL A 1 310 ? 40.923 35.088 1.984 1.00 10.28 334 VAL A N 1
ATOM 2351 C CA . VAL A 1 310 ? 41.297 35.378 3.381 1.00 9.74 334 VAL A CA 1
ATOM 2352 C C . VAL A 1 310 ? 40.449 36.507 3.926 1.00 10.84 334 VAL A C 1
ATOM 2353 O O . VAL A 1 310 ? 40.005 36.442 5.088 1.00 11.54 334 VAL A O 1
ATOM 2357 N N . LEU A 1 311 ? 40.309 37.564 3.176 1.00 10.84 335 LEU A N 1
ATOM 2358 C CA . LEU A 1 311 ? 39.438 38.696 3.550 1.00 12.82 335 LEU A CA 1
ATOM 2359 C C . LEU A 1 311 ? 37.996 38.245 3.847 1.00 13.30 335 LEU A C 1
ATOM 2360 O O . LEU A 1 311 ? 37.407 38.675 4.853 1.00 14.50 335 LEU A O 1
ATOM 2365 N N . GLU A 1 312 ? 37.454 37.409 2.986 1.00 13.12 336 GLU A N 1
ATOM 2366 C CA . GLU A 1 312 ? 36.064 36.931 3.100 1.00 15.61 336 GLU A CA 1
ATOM 2367 C C . GLU A 1 312 ? 35.869 36.226 4.443 1.00 16.53 336 GLU A C 1
ATOM 2368 O O . GLU A 1 312 ? 34.896 36.506 5.136 1.00 17.18 336 GLU A O 1
ATOM 2374 N N . ILE A 1 313 ? 36.834 35.412 4.849 1.00 15.63 337 ILE A N 1
ATOM 2375 C CA . ILE A 1 313 ? 36.791 34.633 6.058 1.00 15.86 337 ILE A CA 1
ATOM 2376 C C . ILE A 1 313 ? 37.171 35.435 7.283 1.00 16.52 337 ILE A C 1
ATOM 2377 O O . ILE A 1 313 ? 36.486 35.326 8.317 1.00 17.56 337 ILE A O 1
ATOM 2382 N N . HIS A 1 314 ? 38.256 36.213 7.219 1.00 13.25 338 HIS A N 1
ATOM 2383 C CA . HIS A 1 314 ? 38.854 36.803 8.388 1.00 12.63 338 HIS A CA 1
ATOM 2384 C C . HIS A 1 314 ? 38.628 38.302 8.545 1.00 13.43 338 HIS A C 1
ATOM 2385 O O . HIS A 1 314 ? 38.853 38.852 9.641 1.00 14.61 338 HIS A O 1
ATOM 2392 N N . GLY A 1 315 ? 38.189 38.963 7.517 1.00 13.25 339 GLY A N 1
ATOM 2393 C CA . GLY A 1 315 ? 38.000 40.434 7.532 1.00 13.67 339 GLY A CA 1
ATOM 2394 C C . GLY A 1 315 ? 39.224 41.336 7.493 1.00 13.59 339 GLY A C 1
ATOM 2395 O O . GLY A 1 315 ? 39.165 42.642 7.546 1.00 15.17 339 GLY A O 1
ATOM 2396 N N . SER A 1 316 ? 40.382 40.717 7.349 1.00 12.93 340 SER A N 1
ATOM 2397 C CA . SER A 1 316 ? 41.590 41.502 7.002 1.00 14.61 340 SER A CA 1
ATOM 2398 C C . SER A 1 316 ? 42.575 40.479 6.418 1.00 12.18 340 SER A C 1
ATOM 2399 O O . SER A 1 316 ? 42.210 39.316 6.250 1.00 13.07 340 SER A O 1
ATOM 2402 N N . LEU A 1 317 ? 43.758 40.925 6.063 1.00 11.82 341 LEU A N 1
ATOM 2403 C CA . LEU A 1 317 ? 44.771 40.058 5.470 1.00 11.24 341 LEU A CA 1
ATOM 2404 C C . LEU A 1 317 ? 45.787 39.539 6.450 1.00 11.49 341 LEU A C 1
ATOM 2405 O O . LEU A 1 317 ? 46.710 38.771 6.026 1.00 11.95 341 LEU A O 1
ATOM 2410 N N . LYS A 1 318 ? 45.669 39.841 7.758 1.00 11.15 342 LYS A N 1
ATOM 2411 C CA . LYS A 1 318 ? 46.649 39.372 8.733 1.00 12.36 342 LYS A CA 1
ATOM 2412 C C . LYS A 1 318 ? 45.893 38.486 9.631 1.00 14.64 342 LYS A C 1
ATOM 2413 O O . LYS A 1 318 ? 44.859 38.940 10.244 1.00 15.31 342 LYS A O 1
ATOM 2419 N N . ILE A 1 319 ? 46.277 37.228 9.663 1.00 11.81 343 ILE A N 1
ATOM 2420 C CA . ILE A 1 319 ? 45.447 36.183 10.337 1.00 13.29 343 ILE A CA 1
ATOM 2421 C C . ILE A 1 319 ? 46.233 35.342 11.307 1.00 11.86 343 ILE A C 1
ATOM 2422 O O . ILE A 1 319 ? 47.437 35.224 11.211 1.00 11.56 343 ILE A O 1
ATOM 2427 N N . PRO A 1 320 ? 45.531 34.805 12.309 1.00 12.39 344 PRO A N 1
ATOM 2428 C CA . PRO A 1 320 ? 46.220 34.037 13.321 1.00 12.70 344 PRO A CA 1
ATOM 2429 C C . PRO A 1 320 ? 46.522 32.651 12.898 1.00 12.68 344 PRO A C 1
ATOM 2430 O O . PRO A 1 320 ? 45.812 32.067 12.050 1.00 12.34 344 PRO A O 1
ATOM 2434 N N . TYR A 1 321 ? 47.593 32.116 13.443 1.00 11.09 345 TYR A N 1
ATOM 2435 C CA . TYR A 1 321 ? 47.919 30.748 13.251 1.00 11.87 345 TYR A CA 1
ATOM 2436 C C . TYR A 1 321 ? 48.630 30.239 14.479 1.00 12.91 345 TYR A C 1
ATOM 2437 O O . TYR A 1 321 ? 49.507 30.899 15.016 1.00 14.18 345 TYR A O 1
ATOM 2446 N N . HIS A 1 322 ? 48.244 29.004 14.894 1.00 14.90 346 HIS A N 1
ATOM 2447 C CA . HIS A 1 322 ? 48.928 28.269 15.936 1.00 18.12 346 HIS A CA 1
ATOM 2448 C C . HIS A 1 322 ? 49.719 27.100 15.408 1.00 20.13 346 HIS A C 1
ATOM 2449 O O . HIS A 1 322 ? 49.166 26.005 15.216 1.00 21.04 346 HIS A O 1
ATOM 2456 N N . PRO A 1 323 ? 51.001 27.280 15.136 1.00 22.02 347 PRO A N 1
ATOM 2457 C CA . PRO A 1 323 ? 51.764 26.223 14.467 1.00 23.87 347 PRO A CA 1
ATOM 2458 C C . PRO A 1 323 ? 51.996 24.969 15.310 1.00 26.74 347 PRO A C 1
ATOM 2459 O O . PRO A 1 323 ? 52.251 23.922 14.719 1.00 25.68 347 PRO A O 1
ATOM 2463 N N . ASP A 1 324 ? 51.877 25.077 16.643 1.00 25.80 348 ASP A N 1
ATOM 2464 C CA . ASP A 1 324 ? 51.879 23.939 17.541 1.00 32.17 348 ASP A CA 1
ATOM 2465 C C . ASP A 1 324 ? 50.406 23.776 17.978 1.00 38.38 348 ASP A C 1
ATOM 2466 O O . ASP A 1 324 ? 49.554 23.916 17.155 1.00 40.67 348 ASP A O 1
ATOM 2471 N N . GLY A 1 325 ? 50.040 23.483 19.209 1.00 43.63 349 GLY A N 1
ATOM 2472 C CA . GLY A 1 325 ? 48.565 23.322 19.478 1.00 43.03 349 GLY A CA 1
ATOM 2473 C C . GLY A 1 325 ? 47.846 24.658 19.461 1.00 35.84 349 GLY A C 1
ATOM 2474 O O . GLY A 1 325 ? 48.509 25.646 19.306 1.00 28.96 349 GLY A O 1
ATOM 2475 N N . PRO A 1 326 ? 46.504 24.697 19.667 1.00 34.31 350 PRO A N 1
ATOM 2476 C CA . PRO A 1 326 ? 45.904 25.914 20.265 1.00 31.54 350 PRO A CA 1
ATOM 2477 C C . PRO A 1 326 ? 46.337 26.128 21.737 1.00 34.71 350 PRO A C 1
ATOM 2478 O O . PRO A 1 326 ? 45.985 27.141 22.341 1.00 34.13 350 PRO A O 1
ATOM 2482 N N . GLU A 1 327 ? 47.033 25.136 22.309 1.00 35.45 351 GLU A N 1
ATOM 2483 C CA . GLU A 1 327 ? 47.837 25.314 23.505 1.00 35.32 351 GLU A CA 1
ATOM 2484 C C . GLU A 1 327 ? 49.220 25.958 23.299 1.00 37.49 351 GLU A C 1
ATOM 2485 O O . GLU A 1 327 ? 49.884 26.296 24.311 1.00 37.72 351 GLU A O 1
ATOM 2491 N N . GLY A 1 328 ? 49.675 26.137 22.042 1.00 33.16 352 GLY A N 1
ATOM 2492 C CA . GLY A 1 328 ? 50.934 26.854 21.758 1.00 28.15 352 GLY A CA 1
ATOM 2493 C C . GLY A 1 328 ? 50.841 28.363 21.423 1.00 26.49 352 GLY A C 1
ATOM 2494 O O . GLY A 1 328 ? 49.814 29.032 21.605 1.00 29.69 352 GLY A O 1
ATOM 2495 N N . LYS A 1 329 ? 51.945 28.891 20.949 1.00 25.04 353 LYS A N 1
ATOM 2496 C CA . LYS A 1 329 ? 52.018 30.308 20.542 1.00 26.87 353 LYS A CA 1
ATOM 2497 C C . LYS A 1 329 ? 51.066 30.607 19.365 1.00 23.18 353 LYS A C 1
ATOM 2498 O O . LYS A 1 329 ? 50.749 29.690 18.568 1.00 21.84 353 LYS A O 1
ATOM 2504 N N . CYS A 1 330 ? 50.568 31.842 19.327 1.00 20.79 354 CYS A N 1
ATOM 2505 C CA . CYS A 1 330 ? 49.883 32.386 18.154 1.00 19.61 354 CYS A CA 1
ATOM 2506 C C . CYS A 1 330 ? 50.807 33.294 17.366 1.00 18.51 354 CYS A C 1
ATOM 2507 O O . CYS A 1 330 ? 51.373 34.260 17.908 1.00 17.17 354 CYS A O 1
ATOM 2510 N N . ILE A 1 331 ? 50.942 33.002 16.066 1.00 15.41 355 ILE A N 1
ATOM 2511 C CA . ILE A 1 331 ? 51.709 33.885 15.161 1.00 16.03 355 ILE A CA 1
ATOM 2512 C C . ILE A 1 331 ? 50.728 34.605 14.265 1.00 13.58 355 ILE A C 1
ATOM 2513 O O . ILE A 1 331 ? 49.537 34.329 14.278 1.00 13.22 355 ILE A O 1
ATOM 2518 N N . GLU A 1 332 ? 51.227 35.526 13.426 1.00 12.54 356 GLU A N 1
ATOM 2519 C CA . GLU A 1 332 ? 50.408 36.213 12.469 1.00 13.54 356 GLU A CA 1
ATOM 2520 C C . GLU A 1 332 ? 50.933 35.931 11.056 1.00 11.53 356 GLU A C 1
ATOM 2521 O O . GLU A 1 332 ? 52.135 36.079 10.837 1.00 12.95 356 GLU A O 1
ATOM 2527 N N . ILE A 1 333 ? 50.061 35.479 10.157 1.00 10.83 357 ILE A N 1
ATOM 2528 C CA . ILE A 1 333 ? 50.415 35.293 8.758 1.00 10.21 357 ILE A CA 1
ATOM 2529 C C . ILE A 1 333 ? 49.880 36.494 8.001 1.00 10.17 357 ILE A C 1
ATOM 2530 O O . ILE A 1 333 ? 48.650 36.790 8.038 1.00 9.59 357 ILE A O 1
ATOM 2535 N N . ASP A 1 334 ? 50.750 37.171 7.252 1.00 9.93 358 ASP A N 1
ATOM 2536 C CA . ASP A 1 334 ? 50.378 38.400 6.580 1.00 9.24 358 ASP A CA 1
ATOM 2537 C C . ASP A 1 334 ? 50.256 38.110 5.010 1.00 9.76 358 ASP A C 1
ATOM 2538 O O . ASP A 1 334 ? 51.228 37.896 4.344 1.00 10.10 358 ASP A O 1
ATOM 2543 N N . PHE A 1 335 ? 49.029 38.170 4.529 1.00 8.24 359 PHE A N 1
ATOM 2544 C CA . PHE A 1 335 ? 48.710 38.000 3.111 1.00 8.66 359 PHE A CA 1
ATOM 2545 C C . PHE A 1 335 ? 48.650 39.287 2.315 1.00 8.06 359 PHE A C 1
ATOM 2546 O O . PHE A 1 335 ? 48.360 39.223 1.096 1.00 8.41 359 PHE A O 1
ATOM 2554 N N . THR A 1 336 ? 49.105 40.407 2.866 1.00 9.08 360 THR A N 1
ATOM 2555 C CA . THR A 1 336 ? 49.138 41.630 2.111 1.00 9.93 360 THR A CA 1
ATOM 2556 C C . THR A 1 336 ? 49.997 41.421 0.813 1.00 9.48 360 THR A C 1
ATOM 2557 O O . THR A 1 336 ? 51.093 40.807 0.841 1.00 9.86 360 THR A O 1
ATOM 2561 N N . THR A 1 337 ? 49.529 41.939 -0.311 1.00 10.45 361 THR A N 1
ATOM 2562 C CA . THR A 1 337 ? 50.116 41.739 -1.632 1.00 11.26 361 THR A CA 1
ATOM 2563 C C . THR A 1 337 ? 50.911 42.971 -2.023 1.00 13.13 361 THR A C 1
ATOM 2564 O O . THR A 1 337 ? 50.649 44.065 -1.504 1.00 13.35 361 THR A O 1
ATOM 2568 N N . PRO A 1 338 ? 51.915 42.869 -2.877 1.00 13.14 362 PRO A N 1
ATOM 2569 C CA . PRO A 1 338 ? 52.336 41.622 -3.533 1.00 12.44 362 PRO A CA 1
ATOM 2570 C C . PRO A 1 338 ? 53.242 40.853 -2.577 1.00 11.93 362 PRO A C 1
ATOM 2571 O O . PRO A 1 338 ? 53.893 41.369 -1.642 1.00 12.26 362 PRO A O 1
ATOM 2575 N N . TRP A 1 339 ? 53.335 39.566 -2.837 1.00 10.17 363 TRP A N 1
ATOM 2576 C CA . TRP A 1 339 ? 54.088 38.666 -2.013 1.00 9.76 363 TRP A CA 1
ATOM 2577 C C . TRP A 1 339 ? 55.550 38.570 -2.412 1.00 9.47 363 TRP A C 1
ATOM 2578 O O . TRP A 1 339 ? 55.858 38.780 -3.608 1.00 9.82 363 TRP A O 1
ATOM 2589 N N . LYS A 1 340 ? 56.393 38.173 -1.484 1.00 10.96 364 LYS A N 1
ATOM 2590 C CA . LYS A 1 340 ? 57.792 37.997 -1.755 1.00 12.65 364 LYS A CA 1
ATOM 2591 C C . LYS A 1 340 ? 58.037 36.960 -2.835 1.00 10.71 364 LYS A C 1
ATOM 2592 O O . LYS A 1 340 ? 57.298 35.932 -2.839 1.00 10.81 364 LYS A O 1
ATOM 2598 N N . ARG A 1 341 ? 58.916 37.247 -3.787 1.00 12.01 365 ARG A N 1
ATOM 2599 C CA . ARG A 1 341 ? 59.480 36.255 -4.678 1.00 11.42 365 ARG A CA 1
ATOM 2600 C C . ARG A 1 341 ? 60.870 35.830 -4.270 1.00 11.84 365 ARG A C 1
ATOM 2601 O O . ARG A 1 341 ? 61.722 36.684 -4.002 1.00 13.33 365 ARG A O 1
ATOM 2609 N N . PHE A 1 342 ? 61.139 34.522 -4.269 1.00 9.72 366 PHE A N 1
ATOM 2610 C CA . PHE A 1 342 ? 62.479 33.988 -4.153 1.00 10.18 366 PHE A CA 1
ATOM 2611 C C . PHE A 1 342 ? 62.813 33.222 -5.434 1.00 10.48 366 PHE A C 1
ATOM 2612 O O . PHE A 1 342 ? 62.084 32.225 -5.785 1.00 10.44 366 PHE A O 1
ATOM 2620 N N . SER A 1 343 ? 63.939 33.525 -6.065 1.00 11.40 367 SER A N 1
ATOM 2621 C CA . SER A 1 343 ? 64.351 32.805 -7.271 1.00 10.53 367 SER A CA 1
ATOM 2622 C C . SER A 1 343 ? 65.066 31.546 -6.799 1.00 10.60 367 SER A C 1
ATOM 2623 O O . SER A 1 343 ? 65.986 31.589 -5.973 1.00 10.91 367 SER A O 1
ATOM 2626 N N . PHE A 1 344 ? 64.596 30.407 -7.304 1.00 10.66 368 PHE A N 1
ATOM 2627 C CA . PHE A 1 344 ? 65.028 29.077 -6.813 1.00 10.30 368 PHE A CA 1
ATOM 2628 C C . PHE A 1 344 ? 66.550 28.909 -6.717 1.00 9.60 368 PHE A C 1
ATOM 2629 O O . PHE A 1 344 ? 67.062 28.661 -5.594 1.00 10.24 368 PHE A O 1
ATOM 2637 N N . VAL A 1 345 ? 67.229 29.025 -7.840 1.00 9.93 369 VAL A N 1
ATOM 2638 C CA . VAL A 1 345 ? 68.689 28.774 -7.849 1.00 10.77 369 VAL A CA 1
ATOM 2639 C C . VAL A 1 345 ? 69.405 29.829 -7.052 1.00 11.00 369 VAL A C 1
ATOM 2640 O O . VAL A 1 345 ? 70.285 29.487 -6.263 1.00 11.81 369 VAL A O 1
ATOM 2644 N N . GLU A 1 346 ? 69.064 31.097 -7.270 1.00 12.86 370 GLU A N 1
ATOM 2645 C CA . GLU A 1 346 ? 69.825 32.160 -6.561 1.00 14.07 370 GLU A CA 1
ATOM 2646 C C . GLU A 1 346 ? 69.749 32.052 -5.034 1.00 12.95 370 GLU A C 1
ATOM 2647 O O . GLU A 1 346 ? 70.713 32.306 -4.289 1.00 16.06 370 GLU A O 1
ATOM 2653 N N . GLU A 1 347 ? 68.581 31.708 -4.515 1.00 10.98 371 GLU A N 1
ATOM 2654 C CA . GLU A 1 347 ? 68.430 31.531 -3.083 1.00 13.02 371 GLU A CA 1
ATOM 2655 C C . GLU A 1 347 ? 69.156 30.322 -2.522 1.00 14.53 371 GLU A C 1
ATOM 2656 O O . GLU A 1 347 ? 69.646 30.357 -1.409 1.00 16.14 371 GLU A O 1
ATOM 2662 N N . ILE A 1 348 ? 69.228 29.230 -3.286 1.00 13.32 372 ILE A N 1
ATOM 2663 C CA . ILE A 1 348 ? 70.107 28.170 -2.923 1.00 13.43 372 ILE A CA 1
ATOM 2664 C C . ILE A 1 348 ? 71.572 28.631 -2.808 1.00 12.95 372 ILE A C 1
ATOM 2665 O O . ILE A 1 348 ? 72.245 28.298 -1.805 1.00 14.10 372 ILE A O 1
ATOM 2670 N N . GLU A 1 349 ? 72.010 29.334 -3.831 1.00 14.04 373 GLU A N 1
ATOM 2671 C CA . GLU A 1 349 ? 73.412 29.825 -3.915 1.00 13.94 373 GLU A CA 1
ATOM 2672 C C . GLU A 1 349 ? 73.722 30.747 -2.771 1.00 17.88 373 GLU A C 1
ATOM 2673 O O . GLU A 1 349 ? 74.857 30.742 -2.251 1.00 19.16 373 GLU A O 1
ATOM 2679 N N . SER A 1 350 ? 72.736 31.512 -2.330 1.00 16.72 374 SER A N 1
ATOM 2680 C CA . SER A 1 350 ? 72.952 32.457 -1.248 1.00 16.37 374 SER A CA 1
ATOM 2681 C C . SER A 1 350 ? 73.083 31.691 0.045 1.00 19.41 374 SER A C 1
ATOM 2682 O O . SER A 1 350 ? 73.920 32.044 0.853 1.00 21.14 374 SER A O 1
ATOM 2685 N N . GLY A 1 351 ? 72.335 30.585 0.209 1.00 18.73 375 GLY A N 1
ATOM 2686 C CA . GLY A 1 351 ? 72.404 29.718 1.369 1.00 18.44 375 GLY A CA 1
ATOM 2687 C C . GLY A 1 351 ? 73.748 28.984 1.358 1.00 19.74 375 GLY A C 1
ATOM 2688 O O . GLY A 1 351 ? 74.352 28.787 2.411 1.00 21.44 375 GLY A O 1
ATOM 2689 N N . LEU A 1 352 ? 74.252 28.644 0.181 1.00 18.46 376 LEU A N 1
ATOM 2690 C CA . LEU A 1 352 ? 75.517 27.866 0.112 1.00 20.16 376 LEU A CA 1
ATOM 2691 C C . LEU A 1 352 ? 76.702 28.756 0.289 1.00 23.65 376 LEU A C 1
ATOM 2692 O O . LEU A 1 352 ? 77.766 28.303 0.723 1.00 22.80 376 LEU A O 1
ATOM 2697 N N . GLY A 1 353 ? 76.554 30.010 -0.105 1.00 21.22 377 GLY A N 1
ATOM 2698 C CA . GLY A 1 353 ? 77.713 30.877 -0.308 1.00 21.78 377 GLY A CA 1
ATOM 2699 C C . GLY A 1 353 ? 78.570 30.562 -1.517 1.00 26.20 377 GLY A C 1
ATOM 2700 O O . GLY A 1 353 ? 79.724 31.015 -1.605 1.00 25.78 377 GLY A O 1
ATOM 2701 N N . GLU A 1 354 ? 78.052 29.776 -2.479 1.00 26.74 378 GLU A N 1
ATOM 2702 C CA . GLU A 1 354 ? 78.761 29.530 -3.739 1.00 24.97 378 GLU A CA 1
ATOM 2703 C C . GLU A 1 354 ? 77.787 29.080 -4.814 1.00 23.44 378 GLU A C 1
ATOM 2704 O O . GLU A 1 354 ? 76.627 28.821 -4.490 1.00 22.70 378 GLU A O 1
ATOM 2710 N N . LYS A 1 355 ? 78.242 29.067 -6.063 1.00 22.12 379 LYS A N 1
ATOM 2711 C CA . LYS A 1 355 ? 77.383 28.793 -7.204 1.00 21.77 379 LYS A CA 1
ATOM 2712 C C . LYS A 1 355 ? 77.302 27.299 -7.422 1.00 21.67 379 LYS A C 1
ATOM 2713 O O . LYS A 1 355 ? 78.258 26.543 -7.162 1.00 20.97 379 LYS A O 1
ATOM 2719 N N . LEU A 1 356 ? 76.129 26.872 -7.844 1.00 17.47 380 LEU A N 1
ATOM 2720 C CA . LEU A 1 356 ? 75.954 25.567 -8.452 1.00 15.38 380 LEU A CA 1
ATOM 2721 C C . LEU A 1 356 ? 76.741 25.511 -9.759 1.00 16.85 380 LEU A C 1
ATOM 2722 O O . LEU A 1 356 ? 76.959 26.543 -10.406 1.00 16.84 380 LEU A O 1
ATOM 2727 N N . LYS A 1 357 ? 77.143 24.312 -10.186 1.00 16.71 381 LYS A N 1
ATOM 2728 C CA . LYS A 1 357 ? 77.830 24.149 -11.422 1.00 17.94 381 LYS A CA 1
ATOM 2729 C C . LYS A 1 357 ? 76.818 24.129 -12.556 1.00 16.98 381 LYS A C 1
ATOM 2730 O O . LYS A 1 357 ? 75.615 23.685 -12.361 1.00 16.02 381 LYS A O 1
ATOM 2736 N N . ARG A 1 358 ? 77.235 24.602 -13.720 1.00 17.43 382 ARG A N 1
ATOM 2737 C CA . ARG A 1 358 ? 76.448 24.563 -14.926 1.00 18.20 382 ARG A CA 1
ATOM 2738 C C . ARG A 1 358 ? 77.007 23.626 -15.977 1.00 18.27 382 ARG A C 1
ATOM 2739 O O . ARG A 1 358 ? 78.226 23.584 -16.154 1.00 19.40 382 ARG A O 1
ATOM 2747 N N . PRO A 1 359 ? 76.203 22.869 -16.725 1.00 18.58 383 PRO A N 1
ATOM 2748 C CA . PRO A 1 359 ? 74.729 22.863 -16.576 1.00 16.48 383 PRO A CA 1
ATOM 2749 C C . PRO A 1 359 ? 74.301 22.179 -15.290 1.00 16.47 383 PRO A C 1
ATOM 2750 O O . PRO A 1 359 ? 75.025 21.403 -14.690 1.00 13.73 383 PRO A O 1
ATOM 2754 N N . LEU A 1 360 ? 73.102 22.520 -14.830 1.00 13.43 384 LEU A N 1
ATOM 2755 C CA . LEU A 1 360 ? 72.624 22.076 -13.537 1.00 13.29 384 LEU A CA 1
ATOM 2756 C C . LEU A 1 360 ? 72.392 20.582 -13.479 1.00 13.30 384 LEU A C 1
ATOM 2757 O O . LEU A 1 360 ? 72.438 20.036 -12.388 1.00 13.08 384 LEU A O 1
ATOM 2762 N N . ASP A 1 361 ? 72.218 19.978 -14.613 1.00 13.21 385 ASP A N 1
ATOM 2763 C CA . ASP A 1 361 ? 72.026 18.538 -14.681 1.00 14.38 385 ASP A CA 1
ATOM 2764 C C . ASP A 1 361 ? 73.272 17.778 -15.114 1.00 14.46 385 ASP A C 1
ATOM 2765 O O . ASP A 1 361 ? 73.161 16.584 -15.423 1.00 15.31 385 ASP A O 1
ATOM 2770 N N . SER A 1 362 ? 74.395 18.446 -15.209 1.00 14.40 386 SER A N 1
ATOM 2771 C CA . SER A 1 362 ? 75.679 17.778 -15.511 1.00 14.98 386 SER A CA 1
ATOM 2772 C C . SER A 1 362 ? 76.103 16.886 -14.331 1.00 14.66 386 SER A C 1
ATOM 2773 O O . SER A 1 362 ? 75.747 17.086 -13.183 1.00 12.14 386 SER A O 1
ATOM 2776 N N . GLN A 1 363 ? 76.935 15.861 -14.626 1.00 14.77 387 GLN A N 1
ATOM 2777 C CA . GLN A 1 363 ? 77.453 15.057 -13.544 1.00 14.86 387 GLN A CA 1
ATOM 2778 C C . GLN A 1 363 ? 78.290 15.833 -12.589 1.00 13.10 387 GLN A C 1
ATOM 2779 O O . GLN A 1 363 ? 78.193 15.594 -11.400 1.00 13.78 387 GLN A O 1
ATOM 2785 N N . GLU A 1 364 ? 78.987 16.881 -13.099 1.00 15.83 388 GLU A N 1
ATOM 2786 C CA . GLU A 1 364 ? 79.781 17.781 -12.250 1.00 18.33 388 GLU A CA 1
ATOM 2787 C C . GLU A 1 364 ? 78.853 18.467 -11.238 1.00 15.25 388 GLU A C 1
ATOM 2788 O O . GLU A 1 364 ? 79.190 18.549 -10.085 1.00 16.19 388 GLU A O 1
ATOM 2794 N N . ASN A 1 365 ? 77.685 18.967 -11.679 1.00 13.50 389 ASN A N 1
ATOM 2795 C CA . ASN A 1 365 ? 76.792 19.545 -10.672 1.00 13.09 389 ASN A CA 1
ATOM 2796 C C . ASN A 1 365 ? 76.107 18.541 -9.729 1.00 12.36 389 ASN A C 1
ATOM 2797 O O . ASN A 1 365 ? 75.898 18.809 -8.555 1.00 12.17 389 ASN A O 1
ATOM 2802 N N . ILE A 1 366 ? 75.816 17.348 -10.222 1.00 11.58 390 ILE A N 1
ATOM 2803 C CA . ILE A 1 366 ? 75.312 16.310 -9.400 1.00 13.28 390 ILE A CA 1
ATOM 2804 C C . ILE A 1 366 ? 76.257 15.997 -8.245 1.00 12.41 390 ILE A C 1
ATOM 2805 O O . ILE A 1 366 ? 75.878 15.984 -7.099 1.00 10.90 390 ILE A O 1
ATOM 2810 N N . ASP A 1 367 ? 77.513 15.755 -8.606 1.00 13.95 391 ASP A N 1
ATOM 2811 C CA . ASP A 1 367 ? 78.556 15.486 -7.618 1.00 13.50 391 ASP A CA 1
ATOM 2812 C C . ASP A 1 367 ? 78.667 16.629 -6.592 1.00 12.75 391 ASP A C 1
ATOM 2813 O O . ASP A 1 367 ? 78.733 16.372 -5.405 1.00 14.33 391 ASP A O 1
ATOM 2818 N N . PHE A 1 368 ? 78.658 17.864 -7.082 1.00 14.16 392 PHE A N 1
ATOM 2819 C CA . PHE A 1 368 ? 78.748 19.034 -6.223 1.00 14.39 392 PHE A CA 1
ATOM 2820 C C . PHE A 1 368 ? 77.597 19.104 -5.244 1.00 14.21 392 PHE A C 1
ATOM 2821 O O . PHE A 1 368 ? 77.771 19.358 -4.065 1.00 14.37 392 PHE A O 1
ATOM 2829 N N . MET A 1 369 ? 76.376 18.841 -5.750 1.00 12.67 393 MET A N 1
ATOM 2830 C CA . MET A 1 369 ? 75.186 18.919 -4.927 1.00 11.92 393 MET A CA 1
ATOM 2831 C C . MET A 1 369 ? 75.118 17.822 -3.876 1.00 13.15 393 MET A C 1
ATOM 2832 O O . MET A 1 369 ? 74.694 18.052 -2.763 1.00 14.17 393 MET A O 1
ATOM 2837 N N . VAL A 1 370 ? 75.706 16.645 -4.176 1.00 13.37 394 VAL A N 1
ATOM 2838 C CA . VAL A 1 370 ? 75.821 15.569 -3.185 1.00 14.70 394 VAL A CA 1
ATOM 2839 C C . VAL A 1 370 ? 76.783 16.078 -2.100 1.00 14.46 394 VAL A C 1
ATOM 2840 O O . VAL A 1 370 ? 76.497 15.936 -0.937 1.00 16.18 394 VAL A O 1
ATOM 2844 N N . GLU A 1 371 ? 77.902 16.664 -2.523 1.00 16.40 395 GLU A N 1
ATOM 2845 C CA . GLU A 1 371 ? 78.915 17.188 -1.594 1.00 17.97 395 GLU A CA 1
ATOM 2846 C C . GLU A 1 371 ? 78.277 18.276 -0.708 1.00 17.23 395 GLU A C 1
ATOM 2847 O O . GLU A 1 371 ? 78.458 18.286 0.521 1.00 17.45 395 GLU A O 1
ATOM 2853 N N . MET A 1 372 ? 77.461 19.139 -1.308 1.00 16.90 396 MET A N 1
ATOM 2854 C CA . MET A 1 372 ? 76.731 20.176 -0.525 1.00 16.80 396 MET A CA 1
ATOM 2855 C C . MET A 1 372 ? 75.718 19.630 0.441 1.00 17.41 396 MET A C 1
ATOM 2856 O O . MET A 1 372 ? 75.662 20.058 1.588 1.00 19.28 396 MET A O 1
ATOM 2861 N N . CYS A 1 373 ? 74.947 18.615 0.030 1.00 16.80 397 CYS A N 1
ATOM 2862 C CA . CYS A 1 373 ? 74.048 17.962 0.919 1.00 17.26 397 CYS A CA 1
ATOM 2863 C C . CYS A 1 373 ? 74.795 17.354 2.145 1.00 19.65 397 CYS A C 1
ATOM 2864 O O . CYS A 1 373 ? 74.431 17.600 3.305 1.00 19.95 397 CYS A O 1
ATOM 2867 N N . GLU A 1 374 ? 75.905 16.690 1.883 1.00 22.24 398 GLU A N 1
ATOM 2868 C CA . GLU A 1 374 ? 76.688 16.109 3.009 1.00 24.75 398 GLU A CA 1
ATOM 2869 C C . GLU A 1 374 ? 77.201 17.235 3.931 1.00 22.99 398 GLU A C 1
ATOM 2870 O O . GLU A 1 374 ? 77.079 17.110 5.159 1.00 27.60 398 GLU A O 1
ATOM 2876 N N . LYS A 1 375 ? 77.788 18.279 3.350 1.00 22.69 399 LYS A N 1
ATOM 2877 C CA . LYS A 1 375 ? 78.309 19.442 4.101 1.00 23.62 399 LYS A CA 1
ATOM 2878 C C . LYS A 1 375 ? 77.253 20.082 4.996 1.00 25.86 399 LYS A C 1
ATOM 2879 O O . LYS A 1 375 ? 77.574 20.417 6.152 1.00 26.36 399 LYS A O 1
ATOM 2885 N N . HIS A 1 376 ? 75.994 20.166 4.528 1.00 23.61 400 HIS A N 1
ATOM 2886 C CA . HIS A 1 376 ? 74.936 20.884 5.247 1.00 21.83 400 HIS A CA 1
ATOM 2887 C C . HIS A 1 376 ? 73.996 19.963 5.984 1.00 22.18 400 HIS A C 1
ATOM 2888 O O . HIS A 1 376 ? 72.981 20.380 6.508 1.00 26.01 400 HIS A O 1
ATOM 2895 N N . GLU A 1 377 ? 74.377 18.692 6.106 1.00 25.06 401 GLU A N 1
ATOM 2896 C CA . GLU A 1 377 ? 73.586 17.618 6.749 1.00 25.92 401 GLU A CA 1
ATOM 2897 C C . GLU A 1 377 ? 72.156 17.499 6.249 1.00 26.72 401 GLU A C 1
ATOM 2898 O O . GLU A 1 377 ? 71.187 17.414 7.016 1.00 25.53 401 GLU A O 1
ATOM 2904 N N . ILE A 1 378 ? 72.061 17.498 4.919 1.00 23.35 402 ILE A N 1
ATOM 2905 C CA . ILE A 1 378 ? 70.786 17.343 4.228 1.00 22.00 402 ILE A CA 1
ATOM 2906 C C . ILE A 1 378 ? 70.699 15.902 3.741 1.00 21.25 402 ILE A C 1
ATOM 2907 O O . ILE A 1 378 ? 71.613 15.417 3.014 1.00 21.59 402 ILE A O 1
ATOM 2912 N N . GLU A 1 379 ? 69.625 15.194 4.099 1.00 22.00 403 GLU A N 1
ATOM 2913 C CA . GLU A 1 379 ? 69.457 13.783 3.759 1.00 21.85 403 GLU A CA 1
ATOM 2914 C C . GLU A 1 379 ? 69.399 13.652 2.231 1.00 20.76 403 GLU A C 1
ATOM 2915 O O . GLU A 1 379 ? 68.688 14.417 1.577 1.00 22.34 403 GLU A O 1
ATOM 2917 N N . LEU A 1 380 ? 70.176 12.731 1.686 1.00 18.39 404 LEU A N 1
ATOM 2918 C CA . LEU A 1 380 ? 70.226 12.575 0.237 1.00 18.74 404 LEU A CA 1
ATOM 2919 C C . LEU A 1 380 ? 68.986 11.928 -0.297 1.00 17.96 404 LEU A C 1
ATOM 2920 O O . LEU A 1 380 ? 68.418 11.030 0.343 1.00 20.55 404 LEU A O 1
ATOM 2925 N N . PRO A 1 381 ? 68.548 12.338 -1.499 1.00 15.47 405 PRO A N 1
ATOM 2926 C CA . PRO A 1 381 ? 67.442 11.610 -2.138 1.00 16.83 405 PRO A CA 1
ATOM 2927 C C . PRO A 1 381 ? 67.925 10.326 -2.818 1.00 15.40 405 PRO A C 1
ATOM 2928 O O . PRO A 1 381 ? 69.134 10.144 -2.997 1.00 14.38 405 PRO A O 1
ATOM 2932 N N . HIS A 1 382 ? 67.008 9.434 -3.165 1.00 14.38 406 HIS A N 1
ATOM 2933 C CA . HIS A 1 382 ? 67.288 8.304 -4.006 1.00 16.55 406 HIS A CA 1
ATOM 2934 C C . HIS A 1 382 ? 66.287 8.138 -5.1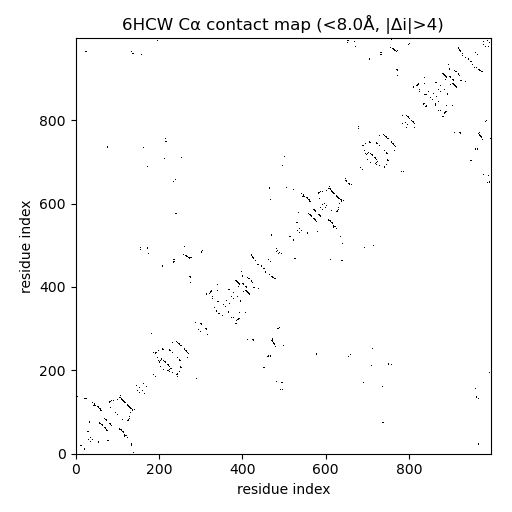34 1.00 14.85 406 HIS A C 1
ATOM 2935 O O . HIS A 1 382 ? 65.109 8.016 -4.883 1.00 17.69 406 HIS A O 1
ATOM 2942 N N . PRO A 1 383 ? 66.727 8.000 -6.389 1.00 14.85 407 PRO A N 1
ATOM 2943 C CA . PRO A 1 383 ? 68.138 8.104 -6.800 1.00 14.71 407 PRO A CA 1
ATOM 2944 C C . PRO A 1 383 ? 68.638 9.556 -6.772 1.00 14.10 407 PRO A C 1
ATOM 2945 O O . PRO A 1 383 ? 67.877 10.479 -6.523 1.00 14.15 407 PRO A O 1
ATOM 2949 N N . ARG A 1 384 ? 69.946 9.732 -6.973 1.00 13.89 408 ARG A N 1
ATOM 2950 C CA . ARG A 1 384 ? 70.563 11.037 -6.837 1.00 12.93 408 ARG A CA 1
ATOM 2951 C C . ARG A 1 384 ? 70.532 11.765 -8.175 1.00 12.06 408 ARG A C 1
ATOM 2952 O O . ARG A 1 384 ? 71.585 12.031 -8.794 1.00 12.87 408 ARG A O 1
ATOM 2960 N N . THR A 1 385 ? 69.340 12.021 -8.690 1.00 11.43 409 THR A N 1
ATOM 2961 C CA . THR A 1 385 ? 69.181 12.812 -9.882 1.00 10.55 409 THR A CA 1
ATOM 2962 C C . THR A 1 385 ? 69.384 14.330 -9.570 1.00 9.58 409 THR A C 1
ATOM 2963 O O . THR A 1 385 ? 69.223 14.757 -8.459 1.00 9.72 409 THR A O 1
ATOM 2967 N N . ALA A 1 386 ? 69.764 15.071 -10.611 1.00 9.54 410 ALA A N 1
ATOM 2968 C CA . ALA A 1 386 ? 69.913 16.528 -10.472 1.00 10.19 410 ALA A CA 1
ATOM 2969 C C . ALA A 1 386 ? 68.643 17.128 -9.879 1.00 10.32 410 ALA A C 1
ATOM 2970 O O . ALA A 1 386 ? 68.691 17.941 -8.946 1.00 9.63 410 ALA A O 1
ATOM 2972 N N . ALA A 1 387 ? 67.503 16.716 -10.419 1.00 9.20 411 ALA A N 1
ATOM 2973 C CA . ALA A 1 387 ? 66.221 17.309 -9.950 1.00 9.78 411 ALA A CA 1
ATOM 2974 C C . ALA A 1 387 ? 65.970 17.039 -8.464 1.00 9.61 411 ALA A C 1
ATOM 2975 O O . ALA A 1 387 ? 65.573 17.938 -7.690 1.00 10.22 411 ALA A O 1
ATOM 2977 N N . LYS A 1 388 ? 66.195 15.794 -8.029 1.00 9.77 412 LYS A N 1
ATOM 2978 C CA . LYS A 1 388 ? 65.903 15.460 -6.642 1.00 10.14 412 LYS A CA 1
ATOM 2979 C C . LYS A 1 388 ? 66.844 16.142 -5.714 1.00 9.37 412 LYS A C 1
ATOM 2980 O O . LYS A 1 388 ? 66.533 16.526 -4.600 1.00 11.07 412 LYS A O 1
ATOM 2986 N N . LEU A 1 389 ? 68.082 16.293 -6.177 1.00 10.01 413 LEU A N 1
ATOM 2987 C CA . LEU A 1 389 ? 69.096 17.004 -5.384 1.00 9.82 413 LEU A CA 1
ATOM 2988 C C . LEU A 1 389 ? 68.743 18.507 -5.209 1.00 10.29 413 LEU A C 1
ATOM 2989 O O . LEU A 1 389 ? 68.832 19.026 -4.095 1.00 9.58 413 LEU A O 1
ATOM 2994 N N . LEU A 1 390 ? 68.351 19.122 -6.314 1.00 9.70 414 LEU A N 1
ATOM 2995 C CA . LEU A 1 390 ? 67.876 20.513 -6.290 1.00 9.84 414 LEU A CA 1
ATOM 2996 C C . LEU A 1 390 ? 66.721 20.696 -5.336 1.00 9.94 414 LEU A C 1
ATOM 2997 O O . LEU A 1 390 ? 66.672 21.677 -4.604 1.00 11.17 414 LEU A O 1
ATOM 3002 N N . ASP A 1 391 ? 65.809 19.740 -5.336 1.00 10.30 415 ASP A N 1
ATOM 3003 C CA . ASP A 1 391 ? 64.637 19.800 -4.475 1.00 10.76 415 ASP A CA 1
ATOM 3004 C C . ASP A 1 391 ? 65.038 19.730 -3.021 1.00 11.51 415 ASP A C 1
ATOM 3005 O O . ASP A 1 391 ? 64.574 20.489 -2.204 1.00 10.90 415 ASP A O 1
ATOM 3010 N N . LYS A 1 392 ? 65.985 18.859 -2.698 1.00 11.91 416 LYS A N 1
ATOM 3011 C CA . LYS A 1 392 ? 66.471 18.816 -1.302 1.00 12.28 416 LYS A CA 1
ATOM 3012 C C . LYS A 1 392 ? 67.114 20.126 -0.901 1.00 11.37 416 LYS A C 1
ATOM 3013 O O . LYS A 1 392 ? 66.929 20.542 0.235 1.00 12.16 416 LYS A O 1
ATOM 3019 N N . LEU A 1 393 ? 67.938 20.702 -1.752 1.00 11.26 417 LEU A N 1
ATOM 3020 C CA . LEU A 1 393 ? 68.564 21.977 -1.479 1.00 11.50 417 LEU A CA 1
ATOM 3021 C C . LEU A 1 393 ? 67.550 23.078 -1.299 1.00 12.44 417 LEU A C 1
ATOM 3022 O O . LEU A 1 393 ? 67.691 23.865 -0.384 1.00 12.28 417 LEU A O 1
ATOM 3027 N N . ALA A 1 394 ? 66.511 23.103 -2.143 1.00 11.01 418 ALA A N 1
ATOM 3028 C CA . ALA A 1 394 ? 65.449 24.145 -1.995 1.00 11.40 418 ALA A CA 1
ATOM 3029 C C . ALA A 1 394 ? 64.709 23.956 -0.695 1.00 11.73 418 ALA A C 1
ATOM 3030 O O . ALA A 1 394 ? 64.375 24.939 -0.018 1.00 11.25 418 ALA A O 1
ATOM 3032 N N . GLY A 1 395 ? 64.414 22.715 -0.334 1.00 12.47 419 GLY A N 1
ATOM 3033 C CA . GLY A 1 395 ? 63.750 22.393 0.938 1.00 14.46 419 GLY A CA 1
ATOM 3034 C C . GLY A 1 395 ? 64.456 22.930 2.153 1.00 14.11 419 GLY A C 1
ATOM 3035 O O . GLY A 1 395 ? 63.842 23.457 3.082 1.00 16.06 419 GLY A O 1
ATOM 3036 N N . HIS A 1 396 ? 65.776 22.882 2.101 1.00 14.38 420 HIS A N 1
ATOM 3037 C CA . HIS A 1 396 ? 66.582 23.256 3.233 1.00 15.59 420 HIS A CA 1
ATOM 3038 C C . HIS A 1 396 ? 66.848 24.768 3.272 1.00 15.75 420 HIS A C 1
ATOM 3039 O O . HIS A 1 396 ? 66.734 25.389 4.352 1.00 16.58 420 HIS A O 1
ATOM 3046 N N . PHE A 1 397 ? 67.135 25.381 2.132 1.00 15.06 421 PHE A N 1
ATOM 3047 C CA . PHE A 1 397 ? 67.575 26.757 2.062 1.00 14.81 421 PHE A CA 1
ATOM 3048 C C . PHE A 1 397 ? 66.511 27.782 1.694 1.00 16.56 421 PHE A C 1
ATOM 3049 O O . PHE A 1 397 ? 66.697 28.976 1.983 1.00 16.80 421 PHE A O 1
ATOM 3057 N N . VAL A 1 398 ? 65.449 27.345 1.014 1.00 13.57 422 VAL A N 1
ATOM 3058 C CA . VAL A 1 398 ? 64.486 28.303 0.433 1.00 12.44 422 VAL A CA 1
ATOM 3059 C C . VAL A 1 398 ? 63.100 28.174 1.015 1.00 12.33 422 VAL A C 1
ATOM 3060 O O . VAL A 1 398 ? 62.547 29.173 1.450 1.00 10.85 422 VAL A O 1
ATOM 3064 N N . GLU A 1 399 ? 62.562 26.972 1.089 1.00 11.78 423 GLU A N 1
ATOM 3065 C CA . GLU A 1 399 ? 61.210 26.765 1.588 1.00 11.50 423 GLU A CA 1
ATOM 3066 C C . GLU A 1 399 ? 61.160 27.190 3.085 1.00 14.68 423 GLU A C 1
ATOM 3067 O O . GLU A 1 399 ? 60.102 27.619 3.527 1.00 13.50 423 GLU A O 1
ATOM 3073 N N . THR A 1 400 ? 62.270 27.119 3.763 1.00 15.03 424 THR A N 1
ATOM 3074 C CA . THR A 1 400 ? 62.391 27.499 5.180 1.00 17.56 424 THR A CA 1
ATOM 3075 C C . THR A 1 400 ? 62.327 29.022 5.391 1.00 18.43 424 THR A C 1
ATOM 3076 O O . THR A 1 400 ? 62.153 29.498 6.521 1.00 21.98 424 THR A O 1
ATOM 3080 N N . LYS A 1 401 ? 62.466 29.786 4.351 1.00 17.50 425 LYS A N 1
ATOM 3081 C CA . LYS A 1 401 ? 62.357 31.246 4.404 1.00 16.94 425 LYS A CA 1
ATOM 3082 C C . LYS A 1 401 ? 60.951 31.678 4.150 1.00 17.21 425 LYS A C 1
ATOM 3083 O O . LYS A 1 401 ? 60.652 32.870 4.278 1.00 17.61 425 LYS A O 1
ATOM 3089 N N . CYS A 1 402 ? 60.069 30.752 3.829 1.00 13.66 426 CYS A N 1
ATOM 3090 C CA . CYS A 1 402 ? 58.700 31.108 3.428 1.00 13.26 426 CYS A CA 1
ATOM 3091 C C . CYS A 1 402 ? 57.657 31.118 4.527 1.00 14.05 426 CYS A C 1
ATOM 3092 O O . CYS A 1 402 ? 56.876 30.245 4.571 1.00 14.14 426 CYS A O 1
ATOM 3095 N N . THR A 1 403 ? 57.625 32.160 5.375 1.00 13.78 427 THR A N 1
ATOM 3096 C CA . THR A 1 403 ? 56.709 32.216 6.487 1.00 16.45 427 THR A CA 1
ATOM 3097 C C . THR A 1 403 ? 55.392 32.831 6.034 1.00 14.25 427 THR A C 1
ATOM 3098 O O . THR A 1 403 ? 54.385 32.209 5.970 1.00 12.11 427 THR A O 1
ATOM 3102 N N . ASN A 1 404 ? 55.437 34.089 5.653 1.00 13.26 428 ASN A N 1
ATOM 3103 C CA . ASN A 1 404 ? 54.292 34.632 4.924 1.00 11.45 428 ASN A CA 1
ATOM 3104 C C . ASN A 1 404 ? 54.214 34.032 3.513 1.00 11.26 428 ASN A C 1
ATOM 3105 O O . ASN A 1 404 ? 55.258 33.525 3.056 1.00 11.97 428 ASN A O 1
ATOM 3110 N N . PRO A 1 405 ? 53.042 34.110 2.882 1.00 10.27 429 PRO A N 1
ATOM 3111 C CA . PRO A 1 405 ? 52.965 33.654 1.472 1.00 9.97 429 PRO A CA 1
ATOM 3112 C C . PRO A 1 405 ? 54.066 34.169 0.606 1.00 9.26 429 PRO A C 1
ATOM 3113 O O . PRO A 1 405 ? 54.347 35.377 0.571 1.00 10.01 429 PRO A O 1
ATOM 3117 N N . SER A 1 406 ? 54.804 33.252 -0.024 1.00 9.02 430 SER A N 1
ATOM 3118 C CA . SER A 1 406 ? 55.952 33.621 -0.824 1.00 8.90 430 SER A CA 1
ATOM 3119 C C . SER A 1 406 ? 56.016 32.745 -2.004 1.00 8.91 430 SER A C 1
ATOM 3120 O O . SER A 1 406 ? 55.712 31.539 -1.875 1.00 7.63 430 SER A O 1
ATOM 3123 N N . PHE A 1 407 ? 56.354 33.289 -3.149 1.00 8.05 431 PHE A N 1
ATOM 3124 C CA . PHE A 1 407 ? 56.524 32.511 -4.389 1.00 7.47 431 PHE A CA 1
ATOM 3125 C C . PHE A 1 407 ? 57.957 32.078 -4.503 1.00 7.67 431 PHE A C 1
ATOM 3126 O O . PHE A 1 407 ? 58.875 32.940 -4.434 1.00 10.09 431 PHE A O 1
ATOM 3134 N N . ILE A 1 408 ? 58.222 30.792 -4.659 1.00 7.61 432 ILE A N 1
ATOM 3135 C CA . ILE A 1 408 ? 59.533 30.295 -5.125 1.00 7.96 432 ILE A CA 1
ATOM 3136 C C . ILE A 1 408 ? 59.376 30.191 -6.649 1.00 7.68 432 ILE A C 1
ATOM 3137 O O . ILE A 1 408 ? 58.438 29.570 -7.122 1.00 7.55 432 ILE A O 1
ATOM 3142 N N . ILE A 1 409 ? 60.241 30.831 -7.379 1.00 7.52 433 ILE A N 1
ATOM 3143 C CA . ILE A 1 409 ? 60.102 30.993 -8.814 1.00 7.15 433 ILE A CA 1
ATOM 3144 C C . ILE A 1 409 ? 61.265 30.474 -9.630 1.00 7.20 433 ILE A C 1
ATOM 3145 O O . ILE A 1 409 ? 62.410 30.354 -9.141 1.00 7.50 433 ILE A O 1
ATOM 3150 N N . ASP A 1 410 ? 61.002 30.216 -10.898 1.00 7.94 434 ASP A N 1
ATOM 3151 C CA . ASP A 1 410 ? 61.993 29.982 -11.898 1.00 7.95 434 ASP A CA 1
ATOM 3152 C C . ASP A 1 410 ? 62.780 28.695 -11.720 1.00 8.17 434 ASP A C 1
ATOM 3153 O O . ASP A 1 410 ? 64.002 28.615 -11.926 1.00 9.01 434 ASP A O 1
ATOM 3158 N N . HIS A 1 411 ? 62.053 27.662 -11.385 1.00 8.06 435 HIS A N 1
ATOM 3159 C CA . HIS A 1 411 ? 62.634 26.359 -11.162 1.00 7.75 435 HIS A CA 1
ATOM 3160 C C . HIS A 1 411 ? 63.395 25.844 -12.379 1.00 7.92 435 HIS A C 1
ATOM 3161 O O . HIS A 1 411 ? 62.962 25.976 -13.537 1.00 8.08 435 HIS A O 1
ATOM 3168 N N . PRO A 1 412 ? 64.508 25.113 -12.130 1.00 8.57 436 PRO A N 1
ATOM 3169 C CA . PRO A 1 412 ? 65.177 24.444 -13.219 1.00 8.43 436 PRO A CA 1
ATOM 3170 C C . PRO A 1 412 ? 64.318 23.561 -14.083 1.00 8.48 436 PRO A C 1
ATOM 3171 O O . PRO A 1 412 ? 63.415 22.860 -13.558 1.00 8.26 436 PRO A O 1
ATOM 3175 N N . GLN A 1 413 ? 64.574 23.559 -15.386 1.00 7.75 437 GLN A N 1
ATOM 3176 C CA . GLN A 1 413 ? 63.937 22.659 -16.313 1.00 8.65 437 GLN A CA 1
ATOM 3177 C C . GLN A 1 413 ? 64.014 21.207 -15.891 1.00 8.08 437 GLN A C 1
ATOM 3178 O O . GLN A 1 413 ? 63.046 20.447 -16.107 1.00 7.72 437 GLN A O 1
ATOM 3184 N N . THR A 1 414 ? 65.170 20.825 -15.348 1.00 8.28 438 THR A N 1
ATOM 3185 C CA . THR A 1 414 ? 65.436 19.414 -15.080 1.00 8.63 438 THR A CA 1
ATOM 3186 C C . THR A 1 414 ? 64.439 18.848 -14.038 1.00 9.32 438 THR A C 1
ATOM 3187 O O . THR A 1 414 ? 64.124 17.651 -14.044 1.00 9.23 438 THR A O 1
ATOM 3191 N N . MET A 1 415 ? 63.832 19.728 -13.231 1.00 9.96 439 MET A N 1
ATOM 3192 C CA . MET A 1 415 ? 62.827 19.330 -12.264 1.00 9.56 439 MET A CA 1
ATOM 3193 C C . MET A 1 415 ? 61.429 19.700 -12.648 1.00 9.03 439 MET A C 1
ATOM 3194 O O . MET A 1 415 ? 60.469 19.485 -11.869 1.00 10.47 439 MET A O 1
ATOM 3199 N N . SER A 1 416 ? 61.262 20.170 -13.872 1.00 8.79 440 SER A N 1
ATOM 3200 C CA . SER A 1 416 ? 60.022 20.782 -14.304 1.00 7.93 440 SER A CA 1
ATOM 3201 C C . SER A 1 416 ? 59.692 20.380 -15.728 1.00 8.49 440 SER A C 1
ATOM 3202 O O . SER A 1 416 ? 59.611 21.211 -16.624 1.00 7.76 440 SER A O 1
ATOM 3205 N N . PRO A 1 417 ? 59.348 19.077 -15.927 1.00 8.89 441 PRO A N 1
ATOM 3206 C CA . PRO A 1 417 ? 59.286 18.589 -17.293 1.00 9.52 441 PRO A CA 1
ATOM 3207 C C . PRO A 1 417 ? 58.131 19.079 -18.148 1.00 9.32 441 PRO A C 1
ATOM 3208 O O . PRO A 1 417 ? 58.169 18.904 -19.344 1.00 9.66 441 PRO A O 1
ATOM 3212 N N . LEU A 1 418 ? 57.099 19.697 -17.564 1.00 9.44 442 LEU A N 1
ATOM 3213 C CA . LEU A 1 418 ? 55.980 20.189 -18.320 1.00 8.76 442 LEU A CA 1
ATOM 3214 C C . LEU A 1 418 ? 55.880 21.728 -18.321 1.00 8.18 442 LEU A C 1
ATOM 3215 O O . LEU A 1 418 ? 54.884 22.263 -18.832 1.00 8.38 442 LEU A O 1
ATOM 3220 N N . ALA A 1 419 ? 56.855 22.396 -17.711 1.00 7.63 443 ALA A N 1
ATOM 3221 C CA . ALA A 1 419 ? 56.889 23.855 -17.644 1.00 7.08 443 ALA A CA 1
ATOM 3222 C C . ALA A 1 419 ? 57.711 24.421 -18.809 1.00 7.32 443 ALA A C 1
ATOM 3223 O O . ALA A 1 419 ? 58.805 23.924 -19.146 1.00 7.63 443 ALA A O 1
ATOM 3225 N N . LYS A 1 420 ? 57.248 25.496 -19.366 1.00 6.87 444 LYS A N 1
ATOM 3226 C CA . LYS A 1 420 ? 57.917 26.111 -20.527 1.00 7.06 444 LYS A CA 1
ATOM 3227 C C . LYS A 1 420 ? 59.221 26.797 -20.112 1.00 7.46 444 LYS A C 1
ATOM 3228 O O . LYS A 1 420 ? 59.356 27.437 -19.024 1.00 7.05 444 LYS A O 1
ATOM 3234 N N . TRP A 1 421 ? 60.193 26.633 -20.967 1.00 7.80 445 TRP A N 1
ATOM 3235 C CA . TRP A 1 421 ? 61.522 27.279 -20.727 1.00 7.34 445 TRP A CA 1
ATOM 3236 C C . TRP A 1 421 ? 61.378 28.746 -20.428 1.00 8.05 445 TRP A C 1
ATOM 3237 O O . TRP A 1 421 ? 60.478 29.424 -20.981 1.00 8.27 445 TRP A O 1
ATOM 3248 N N . HIS A 1 422 ? 62.244 29.281 -19.585 1.00 7.61 446 HIS A N 1
ATOM 3249 C CA . HIS A 1 422 ? 62.134 30.697 -19.171 1.00 8.41 446 HIS A CA 1
ATOM 3250 C C . HIS A 1 422 ? 62.527 31.578 -20.361 1.00 8.66 446 HIS A C 1
ATOM 3251 O O . HIS A 1 422 ? 63.539 31.317 -21.014 1.00 9.79 446 HIS A O 1
ATOM 3258 N N . ARG A 1 423 ? 61.778 32.642 -20.554 1.00 8.80 447 ARG A N 1
ATOM 3259 C CA . ARG A 1 423 ? 62.056 33.536 -21.703 1.00 10.17 447 ARG A CA 1
ATOM 3260 C C . ARG A 1 423 ? 63.363 34.282 -21.567 1.00 10.55 447 ARG A C 1
ATOM 3261 O O . ARG A 1 423 ? 63.902 34.736 -22.581 1.00 11.83 447 ARG A O 1
ATOM 3269 N N . GLU A 1 424 ? 63.862 34.410 -20.371 1.00 10.00 448 GLU A N 1
ATOM 3270 C CA . GLU A 1 424 ? 65.179 35.103 -20.100 1.00 11.06 448 GLU A CA 1
ATOM 3271 C C . GLU A 1 424 ? 66.275 34.259 -19.484 1.00 12.02 448 GLU A C 1
ATOM 3272 O O . GLU A 1 424 ? 67.467 34.467 -19.773 1.00 11.97 448 GLU A O 1
ATOM 3278 N N . LYS A 1 425 ? 65.942 33.298 -18.615 1.00 12.52 449 LYS A N 1
ATOM 3279 C CA . LYS A 1 425 ? 66.930 32.615 -17.796 1.00 13.08 449 LYS A CA 1
ATOM 3280 C C . LYS A 1 425 ? 67.295 31.246 -18.333 1.00 15.15 449 LYS A C 1
ATOM 3281 O O . LYS A 1 425 ? 66.473 30.333 -18.248 1.00 12.67 449 LYS A O 1
ATOM 3287 N N . PRO A 1 426 ? 68.550 31.053 -18.805 1.00 15.53 450 PRO A N 1
ATOM 3288 C CA . PRO A 1 426 ? 68.980 29.749 -19.275 1.00 16.30 450 PRO A CA 1
ATOM 3289 C C . PRO A 1 426 ? 68.727 28.681 -18.206 1.00 12.45 450 PRO A C 1
ATOM 3290 O O . PRO A 1 426 ? 69.019 28.924 -17.031 1.00 12.23 450 PRO A O 1
ATOM 3294 N N . GLU A 1 427 ? 68.257 27.535 -18.684 1.00 12.37 451 GLU A N 1
ATOM 3295 C CA . GLU A 1 427 ? 68.058 26.292 -17.872 1.00 11.71 451 GLU A CA 1
ATOM 3296 C C . GLU A 1 427 ? 66.913 26.317 -16.877 1.00 11.61 451 GLU A C 1
ATOM 3297 O O . GLU A 1 427 ? 66.621 25.291 -16.315 1.00 10.93 451 GLU A O 1
ATOM 3303 N N . MET A 1 428 ? 66.220 27.435 -16.771 1.00 10.74 452 MET A N 1
ATOM 3304 C CA . MET A 1 428 ? 65.100 27.567 -15.878 1.00 9.51 452 MET A CA 1
ATOM 3305 C C . MET A 1 428 ? 63.788 27.530 -16.693 1.00 8.04 452 MET A C 1
ATOM 3306 O O . MET A 1 428 ? 63.747 27.499 -17.925 1.00 8.11 452 MET A O 1
ATOM 3311 N N . THR A 1 429 ? 62.674 27.576 -15.959 1.00 7.15 453 THR A N 1
ATOM 3312 C CA . THR A 1 429 ? 61.310 27.513 -16.472 1.00 6.91 453 THR A CA 1
ATOM 3313 C C . THR A 1 429 ? 60.475 28.623 -15.865 1.00 6.85 453 THR A C 1
ATOM 3314 O O . THR A 1 429 ? 60.793 29.191 -14.835 1.00 7.45 453 THR A O 1
ATOM 3318 N N . GLU A 1 430 ? 59.325 28.871 -16.501 1.00 6.71 454 GLU A N 1
ATOM 3319 C CA . GLU A 1 430 ? 58.371 29.881 -16.037 1.00 7.16 454 GLU A CA 1
ATOM 3320 C C . GLU A 1 430 ? 57.402 29.203 -15.075 1.00 7.13 454 GLU A C 1
ATOM 3321 O O . GLU A 1 430 ? 56.238 29.023 -15.351 1.00 8.03 454 GLU A O 1
ATOM 3327 N N . ARG A 1 431 ? 57.926 28.929 -13.874 1.00 6.83 455 ARG A N 1
ATOM 3328 C CA . ARG A 1 431 ? 57.235 28.194 -12.856 1.00 7.19 455 ARG A CA 1
ATOM 3329 C C . ARG A 1 431 ? 57.243 28.923 -11.531 1.00 7.19 455 ARG A C 1
ATOM 3330 O O . ARG A 1 431 ? 58.175 29.694 -11.246 1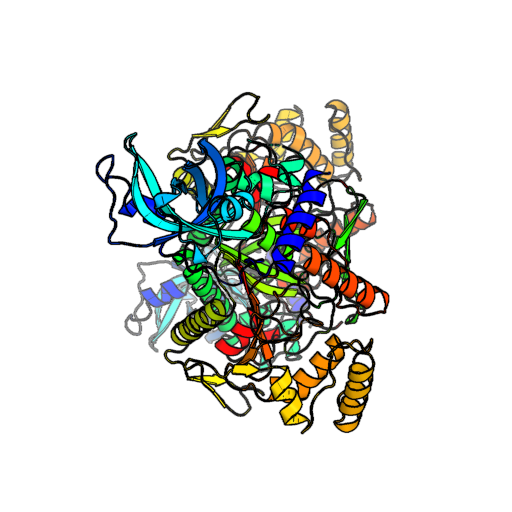.00 6.72 455 ARG A O 1
ATOM 3338 N N . PHE A 1 432 ? 56.185 28.763 -10.754 1.00 6.55 456 PHE A N 1
ATOM 3339 C CA . PHE A 1 432 ? 56.232 29.117 -9.351 1.00 7.52 456 PHE A CA 1
ATOM 3340 C C . PHE A 1 432 ? 55.566 28.101 -8.497 1.00 7.88 456 PHE A C 1
ATOM 3341 O O . PHE A 1 432 ? 54.666 27.370 -8.943 1.00 8.39 456 PHE A O 1
ATOM 3349 N N . GLU A 1 433 ? 56.004 28.040 -7.268 1.00 7.88 457 GLU A N 1
ATOM 3350 C CA . GLU A 1 433 ? 55.262 27.408 -6.195 1.00 8.22 457 GLU A CA 1
ATOM 3351 C C . GLU A 1 433 ? 54.930 28.464 -5.141 1.00 8.21 457 GLU A C 1
ATOM 3352 O O . GLU A 1 433 ? 55.736 29.329 -4.861 1.00 9.61 457 GLU A O 1
ATOM 3358 N N . LEU A 1 434 ? 53.748 28.407 -4.584 1.00 7.09 458 LEU A N 1
ATOM 3359 C CA . LEU A 1 434 ? 53.426 29.229 -3.435 1.00 6.93 458 LEU A CA 1
ATOM 3360 C C . LEU A 1 434 ? 53.679 28.433 -2.166 1.00 7.24 458 LEU A C 1
ATOM 3361 O O . LEU A 1 434 ? 53.069 27.353 -2.033 1.00 6.84 458 LEU A O 1
ATOM 3366 N N . PHE A 1 435 ? 54.356 29.017 -1.196 1.00 6.95 459 PHE A N 1
ATOM 3367 C CA . PHE A 1 435 ? 54.593 28.416 0.110 1.00 7.52 459 PHE A CA 1
ATOM 3368 C C . PHE A 1 435 ? 54.042 29.334 1.182 1.00 8.28 459 PHE A C 1
ATOM 3369 O O . PHE A 1 435 ? 54.219 30.556 1.063 1.00 8.86 459 PHE A O 1
ATOM 3377 N N . VAL A 1 436 ? 53.390 28.753 2.175 1.00 8.41 460 VAL A N 1
ATOM 3378 C CA . VAL A 1 436 ? 52.960 29.481 3.391 1.00 10.36 460 VAL A CA 1
ATOM 3379 C C . VAL A 1 436 ? 53.442 28.661 4.596 1.00 10.57 460 VAL A C 1
ATOM 3380 O O . VAL A 1 436 ? 53.260 27.418 4.576 1.00 10.39 460 VAL A O 1
ATOM 3384 N N . LEU A 1 437 ? 54.127 29.313 5.544 1.00 13.41 461 LEU A N 1
ATOM 3385 C CA . LEU A 1 437 ? 54.737 28.633 6.703 1.00 14.83 461 LEU A CA 1
ATOM 3386 C C . LEU A 1 437 ? 55.463 27.339 6.307 1.00 13.48 461 LEU A C 1
ATOM 3387 O O . LEU A 1 437 ? 55.353 26.295 6.938 1.00 14.31 461 LEU A O 1
ATOM 3392 N N . GLY A 1 438 ? 56.247 27.480 5.247 1.00 11.24 462 GLY A N 1
ATOM 3393 C CA . GLY A 1 438 ? 57.113 26.403 4.801 1.00 10.64 462 GLY A CA 1
ATOM 3394 C C . GLY A 1 438 ? 56.395 25.276 4.100 1.00 10.55 462 GLY A C 1
ATOM 3395 O O . GLY A 1 438 ? 57.044 24.280 3.826 1.00 11.36 462 GLY A O 1
ATOM 3396 N N . LYS A 1 439 ? 55.107 25.390 3.813 1.00 10.65 463 LYS A N 1
ATOM 3397 C CA . LYS A 1 439 ? 54.325 24.332 3.202 1.00 11.32 463 LYS A CA 1
ATOM 3398 C C . LYS A 1 439 ? 53.863 24.756 1.809 1.00 9.69 463 LYS A C 1
ATOM 3399 O O . LYS A 1 439 ? 53.403 25.866 1.614 1.00 8.82 463 LYS A O 1
ATOM 3405 N N . GLU A 1 440 ? 53.960 23.833 0.876 1.00 8.81 464 GLU A N 1
ATOM 3406 C CA . GLU A 1 440 ? 53.533 24.131 -0.510 1.00 9.08 464 GLU A CA 1
ATOM 3407 C C . GLU A 1 440 ? 52.008 24.150 -0.604 1.00 8.55 464 GLU A C 1
ATOM 3408 O O . GLU A 1 440 ? 51.302 23.209 -0.215 1.00 8.77 464 GLU A O 1
ATOM 3414 N N . LEU A 1 441 ? 51.495 25.248 -1.168 1.00 8.31 465 LEU A N 1
ATOM 3415 C CA . LEU A 1 441 ? 50.063 25.422 -1.418 1.00 9.05 465 LEU A CA 1
ATOM 3416 C C . LEU A 1 441 ? 49.701 25.374 -2.889 1.00 8.70 465 LEU A C 1
ATOM 3417 O O . LEU A 1 441 ? 48.617 24.909 -3.241 1.00 8.13 465 LEU A O 1
ATOM 3422 N N . CYS A 1 442 ? 50.504 25.952 -3.766 1.00 6.67 466 CYS A N 1
ATOM 3423 C CA . CYS A 1 442 ? 50.210 25.981 -5.191 1.00 7.49 466 CYS A CA 1
ATOM 3424 C C . CYS A 1 442 ? 51.446 25.676 -5.989 1.00 6.79 466 CYS A C 1
ATOM 3425 O O . CYS A 1 442 ? 52.588 25.881 -5.560 1.00 7.28 466 CYS A O 1
ATOM 3428 N N . ASN A 1 443 ? 51.227 25.267 -7.234 1.00 6.81 467 ASN A N 1
ATOM 3429 C CA . ASN A 1 443 ? 52.255 24.989 -8.221 1.00 7.25 467 ASN A CA 1
ATOM 3430 C C . ASN A 1 443 ? 51.656 25.414 -9.546 1.00 7.31 467 ASN A C 1
ATOM 3431 O O . ASN A 1 443 ? 50.523 25.079 -9.842 1.00 5.96 467 ASN A O 1
ATOM 3436 N N . ALA A 1 444 ? 52.409 26.139 -10.356 1.00 6.90 468 ALA A N 1
ATOM 3437 C CA . ALA A 1 444 ? 51.857 26.751 -11.589 1.00 6.93 468 ALA A CA 1
ATOM 3438 C C . ALA A 1 444 ? 52.930 27.086 -12.567 1.00 6.71 468 ALA A C 1
ATOM 3439 O O . ALA A 1 444 ? 54.075 27.232 -12.178 1.00 7.24 468 ALA A O 1
ATOM 3441 N N . TYR A 1 445 ? 52.587 27.145 -13.855 1.00 6.78 469 TYR A N 1
ATOM 3442 C CA . TYR A 1 445 ? 53.572 27.528 -14.854 1.00 7.02 469 TYR A CA 1
ATOM 3443 C C . TYR A 1 445 ? 52.991 28.014 -16.149 1.00 7.94 469 TYR A C 1
ATOM 3444 O O . TYR A 1 445 ? 51.823 27.755 -16.419 1.00 8.24 469 TYR A O 1
ATOM 3453 N N . THR A 1 446 ? 53.810 28.736 -16.912 1.00 7.03 470 THR A N 1
ATOM 3454 C CA . THR A 1 446 ? 53.546 28.848 -18.336 1.00 6.75 470 THR A CA 1
ATOM 3455 C C . THR A 1 446 ? 53.711 27.439 -18.912 1.00 6.91 470 THR A C 1
ATOM 3456 O O . THR A 1 446 ? 54.769 26.855 -18.736 1.00 7.26 470 THR A O 1
ATOM 3460 N N . GLU A 1 447 ? 52.715 26.934 -19.608 1.00 7.00 471 GLU A N 1
ATOM 3461 C CA . GLU A 1 447 ? 52.709 25.530 -20.003 1.00 7.39 471 GLU A CA 1
ATOM 3462 C C . GLU A 1 447 ? 53.636 25.247 -21.143 1.00 7.30 471 GLU A C 1
ATOM 3463 O O . GLU A 1 447 ? 53.630 25.934 -22.159 1.00 7.31 471 GLU A O 1
ATOM 3469 N N . LEU A 1 448 ? 54.449 24.203 -21.039 1.00 7.15 472 LEU A N 1
ATOM 3470 C CA . LEU A 1 448 ? 55.208 23.822 -22.234 1.00 7.75 472 LEU A CA 1
ATOM 3471 C C . LEU A 1 448 ? 54.255 23.418 -23.366 1.00 8.18 472 LEU A C 1
ATOM 3472 O O . LEU A 1 448 ? 53.405 22.507 -23.216 1.00 9.67 472 LEU A O 1
ATOM 3477 N N . ASN A 1 449 ? 54.403 24.017 -24.566 1.00 8.16 473 ASN A N 1
ATOM 3478 C CA . ASN A 1 449 ? 53.521 23.712 -25.693 1.00 8.95 473 ASN A CA 1
ATOM 3479 C C . ASN A 1 449 ? 54.337 23.338 -26.934 1.00 9.47 473 ASN A C 1
ATOM 3480 O O . ASN A 1 449 ? 53.786 23.331 -28.041 1.00 10.97 473 ASN A O 1
ATOM 3485 N N . GLU A 1 450 ? 55.625 23.029 -26.755 1.00 9.97 474 GLU A N 1
ATOM 3486 C CA . GLU A 1 450 ? 56.518 22.731 -27.902 1.00 10.71 474 GLU A CA 1
ATOM 3487 C C . GLU A 1 450 ? 56.751 21.227 -27.825 1.00 10.32 474 GLU A C 1
ATOM 3488 O O . GLU A 1 450 ? 57.395 20.753 -26.893 1.00 11.19 474 GLU A O 1
ATOM 3494 N N . PRO A 1 451 ? 56.229 20.471 -28.787 1.00 10.48 475 PRO A N 1
ATOM 3495 C CA . PRO A 1 451 ? 56.295 19.023 -28.667 1.00 10.92 475 PRO A CA 1
ATOM 3496 C C . PRO A 1 451 ? 57.640 18.296 -28.707 1.00 11.26 475 PRO A C 1
ATOM 3497 O O . PRO A 1 451 ? 57.747 17.271 -28.123 1.00 10.37 475 PRO A O 1
ATOM 3501 N N . LEU A 1 452 ? 58.649 18.794 -29.401 1.00 11.88 476 LEU A N 1
ATOM 3502 C CA . LEU A 1 452 ? 59.916 18.143 -29.515 1.00 13.58 476 LEU A CA 1
ATOM 3503 C C . LEU A 1 452 ? 60.568 18.174 -28.134 1.00 13.48 476 LEU A C 1
ATOM 3504 O O . LEU A 1 452 ? 60.978 17.146 -27.640 1.00 14.75 476 LEU A O 1
ATOM 3509 N N . GLN A 1 453 ? 60.607 19.366 -27.497 1.00 12.48 477 GLN A N 1
ATOM 3510 C CA . GLN A 1 453 ? 61.107 19.472 -26.124 1.00 14.42 477 GLN A CA 1
ATOM 3511 C C . GLN A 1 453 ? 60.294 18.665 -25.149 1.00 13.60 477 GLN A C 1
ATOM 3512 O O . GLN A 1 453 ? 60.868 18.021 -24.251 1.00 11.62 477 GLN A O 1
ATOM 3518 N N . GLN A 1 454 ? 58.976 18.684 -25.313 1.00 10.58 478 GLN A N 1
ATOM 3519 C CA . GLN A 1 454 ? 58.156 17.919 -24.429 1.00 11.12 478 GLN A CA 1
ATOM 3520 C C . GLN A 1 454 ? 58.491 16.439 -24.446 1.00 12.49 478 GLN A C 1
ATOM 3521 O O . GLN A 1 4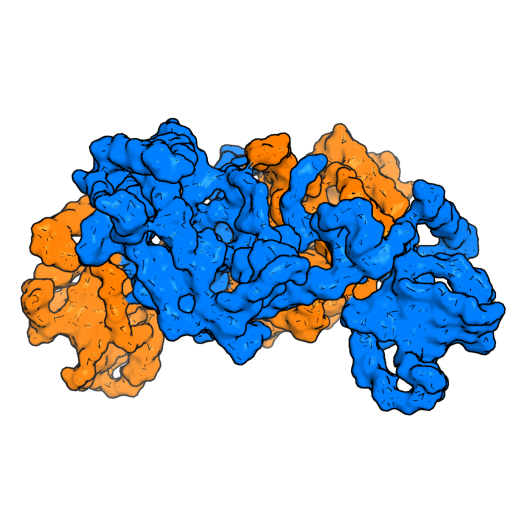54 ? 58.639 15.843 -23.387 1.00 11.04 478 GLN A O 1
ATOM 3527 N N . ARG A 1 455 ? 58.684 15.905 -25.628 1.00 12.16 479 ARG A N 1
ATOM 3528 C CA . ARG A 1 455 ? 59.054 14.491 -25.746 1.00 13.39 479 ARG A CA 1
ATOM 3529 C C . ARG A 1 455 ? 60.380 14.238 -25.084 1.00 12.53 479 ARG A C 1
ATOM 3530 O O . ARG A 1 455 ? 60.523 13.244 -24.374 1.00 12.48 479 ARG A O 1
ATOM 3538 N N . LYS A 1 456 ? 61.344 15.123 -25.269 1.00 12.12 480 LYS A N 1
ATOM 3539 C CA . LYS A 1 456 ? 62.680 14.917 -24.681 1.00 13.72 480 LYS A CA 1
ATOM 3540 C C . LYS A 1 456 ? 62.606 14.909 -23.134 1.00 13.94 480 LYS A C 1
ATOM 3541 O O . LYS A 1 456 ? 63.194 14.068 -22.485 1.00 11.96 480 LYS A O 1
ATOM 3547 N N . PHE A 1 457 ? 61.831 15.802 -22.543 1.00 11.40 481 PHE A N 1
ATOM 3548 C CA . PHE A 1 457 ? 61.742 15.795 -21.087 1.00 10.06 481 PHE A CA 1
ATOM 3549 C C . PHE A 1 457 ? 60.989 14.597 -20.591 1.00 9.60 481 PHE A C 1
ATOM 3550 O O . PHE A 1 457 ? 61.281 14.127 -19.500 1.00 10.96 481 PHE A O 1
ATOM 3558 N N . PHE A 1 458 ? 59.999 14.096 -21.330 1.00 10.89 482 PHE A N 1
ATOM 3559 C CA . PHE A 1 458 ? 59.306 12.862 -20.965 1.00 11.07 482 PHE A CA 1
ATOM 3560 C C . PHE A 1 458 ? 60.261 11.688 -21.017 1.00 13.77 482 PHE A C 1
ATOM 3561 O O . PHE A 1 458 ? 60.225 10.861 -20.136 1.00 11.89 482 PHE A O 1
ATOM 3569 N N . GLU A 1 459 ? 61.131 11.653 -22.032 1.00 12.29 483 GLU A N 1
ATOM 3570 C CA . GLU A 1 459 ? 62.138 10.562 -22.101 1.00 13.56 483 GLU A CA 1
ATOM 3571 C C . GLU A 1 459 ? 63.085 10.630 -20.883 1.00 13.80 483 GLU A C 1
ATOM 3572 O O . GLU A 1 459 ? 63.486 9.614 -20.315 1.00 13.78 483 GLU A O 1
ATOM 3578 N N . GLN A 1 460 ? 63.507 11.836 -20.489 1.00 13.03 484 GLN A N 1
ATOM 3579 C CA . GLN A 1 460 ? 64.324 11.980 -19.321 1.00 13.56 484 GLN A CA 1
ATOM 3580 C C . GLN A 1 460 ? 63.601 11.529 -18.037 1.00 13.24 484 GLN A C 1
ATOM 3581 O O . GLN A 1 460 ? 64.173 10.952 -17.129 1.00 13.90 484 GLN A O 1
ATOM 3587 N N . GLN A 1 461 ? 62.297 11.805 -17.938 1.00 11.65 485 GLN A N 1
ATOM 3588 C CA . GLN A 1 461 ? 61.496 11.319 -16.824 1.00 12.98 485 GLN A CA 1
ATOM 3589 C C . GLN A 1 461 ? 61.441 9.783 -16.825 1.00 12.68 485 GLN A C 1
ATOM 3590 O O . GLN A 1 461 ? 61.568 9.184 -15.772 1.00 12.19 485 GLN A O 1
ATOM 3596 N N . ALA A 1 462 ? 61.173 9.207 -17.996 1.00 11.91 486 ALA A N 1
ATOM 3597 C CA . ALA A 1 462 ? 61.102 7.720 -18.108 1.00 12.43 486 ALA A CA 1
ATOM 3598 C C . ALA A 1 462 ? 62.443 7.159 -17.686 1.00 12.45 486 ALA A C 1
ATOM 3599 O O . ALA A 1 462 ? 62.490 6.156 -16.977 1.00 14.18 486 ALA A O 1
ATOM 3601 N N . ASP A 1 463 ? 63.519 7.825 -18.062 1.00 13.45 487 ASP A N 1
ATOM 3602 C CA . ASP A 1 463 ? 64.877 7.304 -17.662 1.00 14.77 487 ASP A CA 1
ATOM 3603 C C . ASP A 1 463 ? 65.063 7.350 -16.136 1.00 15.53 487 ASP A C 1
ATOM 3604 O O . ASP A 1 463 ? 65.575 6.411 -15.512 1.00 15.41 487 ASP A O 1
ATOM 3609 N N . ALA A 1 464 ? 64.658 8.444 -15.509 1.00 13.81 488 ALA A N 1
ATOM 3610 C CA . ALA A 1 464 ? 64.662 8.542 -14.056 1.00 13.09 488 ALA A CA 1
ATOM 3611 C C . ALA A 1 464 ? 63.808 7.493 -13.394 1.00 13.83 488 ALA A C 1
ATOM 3612 O O . ALA A 1 464 ? 64.216 6.842 -12.410 1.00 14.11 488 ALA A O 1
ATOM 3614 N N . LYS A 1 465 ? 62.615 7.232 -13.910 1.00 13.42 489 LYS A N 1
ATOM 3615 C CA . LYS A 1 465 ? 61.772 6.181 -13.381 1.00 13.16 489 LYS A CA 1
ATOM 3616 C C . LYS A 1 465 ? 62.455 4.814 -13.442 1.00 14.54 489 LYS A C 1
ATOM 3617 O O . LYS A 1 465 ? 62.461 4.097 -12.474 1.00 15.44 489 LYS A O 1
ATOM 3623 N N . ALA A 1 466 ? 63.044 4.536 -14.586 1.00 13.46 490 ALA A N 1
ATOM 3624 C CA . ALA A 1 466 ? 63.727 3.241 -14.777 1.00 14.15 490 ALA A CA 1
ATOM 3625 C C . ALA A 1 466 ? 64.886 3.113 -13.793 1.00 15.52 490 ALA A C 1
ATOM 3626 O O . ALA A 1 466 ? 65.216 1.986 -13.398 1.00 14.09 490 ALA A O 1
ATOM 3628 N N . SER A 1 467 ? 65.510 4.230 -13.419 1.00 14.74 491 SER A N 1
ATOM 3629 C CA . SER A 1 467 ? 66.617 4.206 -12.505 1.00 15.91 491 SER A CA 1
ATOM 3630 C C . SER A 1 467 ? 66.182 4.190 -11.005 1.00 14.36 491 SER A C 1
ATOM 3631 O O . SER A 1 467 ? 67.030 4.359 -10.107 1.00 16.82 491 SER A O 1
ATOM 3634 N N . GLY A 1 468 ? 64.866 4.082 -10.757 1.00 13.44 492 GLY A N 1
ATOM 3635 C CA . GLY A 1 468 ? 64.335 3.933 -9.421 1.00 14.30 492 GLY A CA 1
ATOM 3636 C C . GLY A 1 468 ? 63.689 5.146 -8.816 1.00 12.87 492 GLY A C 1
ATOM 3637 O O . GLY A 1 468 ? 63.347 5.125 -7.655 1.00 13.02 492 GLY A O 1
ATOM 3638 N N . ASP A 1 469 ? 63.443 6.167 -9.633 1.00 12.97 493 ASP A N 1
ATOM 3639 C CA . ASP A 1 469 ? 62.732 7.354 -9.132 1.00 13.20 493 ASP A CA 1
ATOM 3640 C C . ASP A 1 469 ? 61.227 7.098 -9.218 1.00 14.65 493 ASP A C 1
ATOM 3641 O O . ASP A 1 469 ? 60.642 7.152 -10.302 1.00 14.58 493 ASP A O 1
ATOM 3646 N N . VAL A 1 470 ? 60.656 6.766 -8.068 1.00 14.78 494 VAL A N 1
ATOM 3647 C CA . VAL A 1 470 ? 59.233 6.345 -8.009 1.00 15.92 494 VAL A CA 1
ATOM 3648 C C . VAL A 1 470 ? 58.271 7.519 -8.255 1.00 14.29 494 VAL A C 1
ATOM 3649 O O . VAL A 1 470 ? 57.046 7.305 -8.490 1.00 14.76 494 VAL A O 1
ATOM 3653 N N . GLU A 1 471 ? 58.830 8.722 -8.283 1.00 13.09 495 GLU A N 1
ATOM 3654 C CA . GLU A 1 471 ? 58.028 9.920 -8.538 1.00 14.77 495 GLU A CA 1
ATOM 3655 C C . GLU A 1 471 ? 58.115 10.416 -9.976 1.00 15.90 495 GLU A C 1
ATOM 3656 O O . GLU A 1 471 ? 57.437 11.403 -10.323 1.00 17.39 495 GLU A O 1
ATOM 3662 N N . ALA A 1 472 ? 58.897 9.756 -10.810 1.00 13.39 496 ALA A N 1
ATOM 3663 C CA . ALA A 1 472 ? 59.016 10.139 -12.192 1.00 13.45 496 ALA A CA 1
ATOM 3664 C C . ALA A 1 472 ? 58.012 9.421 -13.040 1.00 13.70 496 ALA A C 1
ATOM 3665 O O . ALA A 1 472 ? 57.711 8.265 -12.772 1.00 13.59 496 ALA A O 1
ATOM 3667 N N . CYS A 1 473 ? 57.464 10.117 -14.054 1.00 15.12 497 CYS A N 1
ATOM 3668 C CA . CYS A 1 473 ? 56.346 9.611 -14.802 1.00 15.36 497 CYS A CA 1
ATOM 3669 C C . CYS A 1 473 ? 56.748 8.989 -16.138 1.00 15.60 497 CYS A C 1
ATOM 3670 O O . CYS A 1 473 ? 57.742 9.364 -16.719 1.00 15.90 497 CYS A O 1
ATOM 3673 N N . PRO A 1 474 ? 55.968 8.042 -16.635 1.00 16.12 498 PRO A N 1
ATOM 3674 C CA . PRO A 1 474 ? 56.263 7.449 -17.966 1.00 16.74 498 PRO A CA 1
ATOM 3675 C C . PRO A 1 474 ? 55.936 8.445 -19.083 1.00 18.17 498 PRO A C 1
ATOM 3676 O O . PRO A 1 474 ? 55.148 9.409 -18.849 1.00 16.44 498 PRO A O 1
ATOM 3680 N N . ILE A 1 475 ? 56.445 8.174 -20.293 1.00 15.21 499 ILE A N 1
ATOM 3681 C CA . ILE A 1 475 ? 56.046 8.988 -21.461 1.00 17.47 499 ILE A CA 1
ATOM 3682 C C . ILE A 1 475 ? 54.571 8.720 -21.758 1.00 15.51 499 ILE A C 1
ATOM 3683 O O . ILE A 1 475 ? 54.113 7.599 -21.734 1.00 18.24 499 ILE A O 1
ATOM 3688 N N . ASP A 1 476 ? 53.819 9.779 -22.008 1.00 16.56 500 ASP A N 1
ATOM 3689 C CA . ASP A 1 476 ? 52.455 9.689 -22.483 1.00 14.88 500 ASP A CA 1
ATOM 3690 C C . ASP A 1 476 ? 52.334 10.168 -23.932 1.00 16.20 500 ASP A C 1
ATOM 3691 O O . ASP A 1 476 ? 52.237 11.356 -24.224 1.00 14.18 500 ASP A O 1
ATOM 3696 N N . GLU A 1 477 ? 52.319 9.213 -24.838 1.00 15.64 501 GLU A N 1
ATOM 3697 C CA . GLU A 1 477 ? 52.172 9.504 -26.262 1.00 17.37 501 GLU A CA 1
ATOM 3698 C C . GLU A 1 477 ? 50.890 10.172 -26.627 1.00 15.92 501 GLU A C 1
ATOM 3699 O O . GLU A 1 477 ? 50.918 10.952 -27.588 1.00 17.82 501 GLU A O 1
ATOM 3705 N N . THR A 1 478 ? 49.791 9.823 -25.973 1.00 15.79 502 THR A N 1
ATOM 3706 C CA . THR A 1 478 ? 48.479 10.471 -26.204 1.00 14.78 502 THR A CA 1
ATOM 3707 C C . THR A 1 478 ? 48.649 11.980 -25.991 1.00 13.96 502 THR A C 1
ATOM 3708 O O . THR A 1 478 ? 48.124 12.779 -26.783 1.00 13.54 502 THR A O 1
ATOM 3712 N N . PHE A 1 479 ? 49.419 12.368 -24.940 1.00 12.67 503 PHE A N 1
ATOM 3713 C CA . PHE A 1 479 ? 49.582 13.786 -24.668 1.00 11.46 503 PHE A CA 1
ATOM 3714 C C . PHE A 1 479 ? 50.486 14.485 -25.715 1.00 11.08 503 PHE A C 1
ATOM 3715 O O . PHE A 1 479 ? 50.242 15.598 -26.154 1.00 10.86 503 PHE A O 1
ATOM 3723 N N . CYS A 1 480 ? 51.589 13.828 -26.087 1.00 12.40 504 CYS A N 1
ATOM 3724 C CA . CYS A 1 480 ? 52.460 14.370 -27.145 1.00 13.73 504 CYS A CA 1
ATOM 3725 C C . CYS A 1 480 ? 51.727 14.539 -28.471 1.00 11.44 504 CYS A C 1
ATOM 3726 O O . CYS A 1 480 ? 51.883 15.572 -29.101 1.00 12.35 504 CYS A O 1
ATOM 3729 N N . LEU A 1 481 ? 50.829 13.599 -28.788 1.00 12.08 505 LEU A N 1
ATOM 3730 C CA . LEU A 1 481 ? 49.986 13.718 -29.993 1.00 11.90 505 LEU A CA 1
ATOM 3731 C C . LEU A 1 481 ? 49.034 14.905 -29.888 1.00 11.20 505 LEU A C 1
ATOM 3732 O O . LEU A 1 481 ? 48.901 15.683 -30.827 1.00 10.29 505 LEU A O 1
ATOM 3737 N N . ALA A 1 482 ? 48.471 15.121 -28.687 1.00 10.81 506 ALA A N 1
ATOM 3738 C CA . ALA A 1 482 ? 47.688 16.363 -28.452 1.00 10.22 506 ALA A CA 1
ATOM 3739 C C . ALA A 1 482 ? 48.496 17.618 -28.670 1.00 10.19 506 ALA A C 1
ATOM 3740 O O . ALA A 1 482 ? 48.026 18.537 -29.321 1.00 10.95 506 ALA A O 1
ATOM 3742 N N . LEU A 1 483 ? 49.729 17.660 -28.146 1.00 9.97 507 LEU A N 1
ATOM 3743 C CA . LEU A 1 483 ? 50.541 18.884 -28.344 1.00 9.82 507 LEU A CA 1
ATOM 3744 C C . LEU A 1 483 ? 50.798 19.101 -29.821 1.00 9.97 507 LEU A C 1
ATOM 3745 O O . LEU A 1 483 ? 50.939 20.275 -30.251 1.00 11.24 507 LEU A O 1
ATOM 3750 N N . GLU A 1 484 ? 50.928 18.018 -30.575 1.00 10.00 508 GLU A N 1
ATOM 3751 C CA . GLU A 1 484 ? 51.110 18.198 -32.030 1.00 10.41 508 GLU A CA 1
ATOM 3752 C C . GLU A 1 484 ? 49.927 18.785 -32.738 1.00 10.85 508 GLU A C 1
ATOM 3753 O O . GLU A 1 484 ? 50.031 19.173 -33.914 1.00 11.53 508 GLU A O 1
ATOM 3759 N N . HIS A 1 485 ? 48.750 18.855 -32.113 1.00 11.17 509 HIS A N 1
ATOM 3760 C CA . HIS A 1 485 ? 47.650 19.587 -32.660 1.00 11.05 509 HIS A CA 1
ATOM 3761 C C . HIS A 1 485 ? 47.612 21.086 -32.295 1.00 10.77 509 HIS A C 1
ATOM 3762 O O . HIS A 1 485 ? 46.741 21.820 -32.798 1.00 12.88 509 HIS A O 1
ATOM 3769 N N . GLY A 1 486 ? 48.553 21.527 -31.440 1.00 9.55 510 GLY A N 1
ATOM 3770 C CA . GLY A 1 486 ? 48.671 22.921 -31.162 1.00 9.86 510 GLY A CA 1
ATOM 3771 C C . GLY A 1 486 ? 48.012 23.310 -29.844 1.00 9.33 510 GLY A C 1
ATOM 3772 O O . GLY A 1 486 ? 46.811 23.575 -29.824 1.00 9.78 510 GLY A O 1
ATOM 3773 N N . LEU A 1 487 ? 48.799 23.325 -28.785 1.00 9.59 511 LEU A N 1
ATOM 3774 C CA . LEU A 1 487 ? 48.358 23.919 -27.523 1.00 9.49 511 LEU A CA 1
ATOM 3775 C C . LEU A 1 487 ? 48.587 25.421 -27.576 1.00 8.72 511 LEU A C 1
ATOM 3776 O O . LEU A 1 487 ? 49.735 25.876 -27.713 1.00 9.06 511 LEU A O 1
ATOM 3781 N N . PRO A 1 488 ? 47.573 26.267 -27.517 1.00 8.40 512 PRO A N 1
ATOM 3782 C CA . PRO A 1 488 ? 47.855 27.689 -27.425 1.00 9.99 512 PRO A CA 1
ATOM 3783 C C . PRO A 1 488 ? 48.792 28.063 -26.269 1.00 9.74 512 PRO A C 1
ATOM 3784 O O . PRO A 1 488 ? 48.847 27.295 -25.313 1.00 10.34 512 PRO A O 1
ATOM 3788 N N . PRO A 1 489 ? 49.505 29.186 -26.360 1.00 10.07 513 PRO A N 1
ATOM 3789 C CA . PRO A 1 489 ? 50.151 29.696 -25.141 1.00 9.81 513 PRO A CA 1
ATOM 3790 C C . PRO A 1 489 ? 49.137 29.700 -24.027 1.00 9.00 513 PRO A C 1
ATOM 3791 O O . PRO A 1 489 ? 47.964 30.148 -24.230 1.00 8.76 513 PRO A O 1
ATOM 3795 N N . THR A 1 490 ? 49.482 29.083 -22.895 1.00 8.20 514 THR A N 1
ATOM 3796 C CA . THR A 1 490 ? 48.555 28.775 -21.812 1.00 9.02 514 THR A CA 1
ATOM 3797 C C . THR A 1 490 ? 49.279 28.845 -20.476 1.00 7.83 514 THR A C 1
ATOM 3798 O O . THR A 1 490 ? 50.502 28.637 -20.389 1.00 7.87 514 THR A O 1
ATOM 3802 N N . GLY A 1 491 ? 48.554 29.212 -19.434 1.00 7.70 515 GLY A N 1
ATOM 3803 C CA . GLY A 1 491 ? 48.994 29.221 -18.035 1.00 7.64 515 GLY A CA 1
ATOM 3804 C C . GLY A 1 491 ? 48.176 28.244 -17.255 1.00 7.55 515 GLY A C 1
ATOM 3805 O O . GLY A 1 491 ? 46.934 28.304 -17.386 1.00 7.44 515 GLY A O 1
ATOM 3806 N N . GLY A 1 492 ? 48.769 27.364 -16.486 1.00 7.00 516 GLY A N 1
ATOM 3807 C CA . GLY A 1 492 ? 48.014 26.471 -15.643 1.00 7.44 516 GLY A CA 1
ATOM 3808 C C . GLY A 1 492 ? 48.474 26.503 -14.229 1.00 6.73 516 GLY A C 1
ATOM 3809 O O . GLY A 1 492 ? 49.612 26.965 -13.937 1.00 7.03 516 GLY A O 1
ATOM 3810 N N . TRP A 1 493 ? 47.664 25.941 -13.360 1.00 7.20 517 TRP A N 1
ATOM 3811 C CA . TRP A 1 493 ? 47.827 26.197 -11.911 1.00 7.12 517 TRP A CA 1
ATOM 3812 C C . TRP A 1 493 ? 47.124 25.162 -11.093 1.00 7.51 517 TRP A C 1
ATOM 3813 O O . TRP A 1 493 ? 46.051 24.682 -11.513 1.00 8.04 517 TRP A O 1
ATOM 3824 N N . GLY A 1 494 ? 47.692 24.829 -9.936 1.00 6.93 518 GLY A N 1
ATOM 3825 C CA . GLY A 1 494 ? 47.042 23.907 -8.968 1.00 6.09 518 GLY A CA 1
ATOM 3826 C C . GLY A 1 494 ? 47.147 24.441 -7.564 1.00 6.41 518 GLY A C 1
ATOM 3827 O O . GLY A 1 494 ? 48.140 25.109 -7.213 1.00 7.44 518 GLY A O 1
ATOM 3828 N N . LEU A 1 495 ? 46.083 24.209 -6.808 1.00 7.24 519 LEU A N 1
ATOM 3829 C CA . LEU A 1 495 ? 45.994 24.539 -5.436 1.00 7.08 519 LEU A CA 1
ATOM 3830 C C . LEU A 1 495 ? 45.564 23.355 -4.593 1.00 7.55 519 LEU A C 1
ATOM 3831 O O . LEU A 1 495 ? 44.647 22.652 -4.929 1.00 7.50 519 LEU A O 1
ATOM 3836 N N . GLY A 1 496 ? 46.259 23.138 -3.481 1.00 6.87 520 GLY A N 1
ATOM 3837 C CA . GLY A 1 496 ? 45.895 22.082 -2.489 1.00 7.40 520 GLY A CA 1
ATOM 3838 C C . GLY A 1 496 ? 44.851 22.635 -1.562 1.00 8.49 520 GLY A C 1
ATOM 3839 O O . GLY A 1 496 ? 45.152 23.404 -0.697 1.00 8.13 520 GLY A O 1
ATOM 3840 N N . ILE A 1 497 ? 43.620 22.209 -1.750 1.00 7.78 521 ILE A N 1
ATOM 3841 C CA . ILE A 1 497 ? 42.495 22.748 -0.998 1.00 9.35 521 ILE A CA 1
ATOM 3842 C C . ILE A 1 497 ? 42.666 22.382 0.485 1.00 8.59 521 ILE A C 1
ATOM 3843 O O . ILE A 1 497 ? 42.412 23.229 1.356 1.00 8.59 521 ILE A O 1
ATOM 3848 N N . ASP A 1 498 ? 43.068 21.137 0.776 1.00 8.64 522 ASP A N 1
ATOM 3849 C CA . ASP A 1 498 ? 43.137 20.782 2.198 1.00 9.39 522 ASP A CA 1
ATOM 3850 C C . ASP A 1 498 ? 44.118 21.699 2.939 1.00 9.03 522 ASP A C 1
ATOM 3851 O O . ASP A 1 498 ? 43.872 22.175 4.055 1.00 8.54 522 ASP A O 1
ATOM 3856 N N . ARG A 1 499 ? 45.276 21.891 2.332 1.00 8.99 523 ARG A N 1
ATOM 3857 C CA . ARG A 1 499 ? 46.284 22.740 2.997 1.00 8.99 523 ARG A CA 1
ATOM 3858 C C . ARG A 1 499 ? 45.850 24.192 3.103 1.00 8.55 523 ARG A C 1
ATOM 3859 O O . ARG A 1 499 ? 46.096 24.828 4.139 1.00 7.67 523 ARG A O 1
ATOM 3867 N N . LEU A 1 500 ? 45.062 24.667 2.149 1.00 9.01 524 LEU A N 1
ATOM 3868 C CA . LEU A 1 500 ? 44.438 25.980 2.244 1.00 10.07 524 LEU A CA 1
ATOM 3869 C C . LEU A 1 500 ? 43.516 26.071 3.464 1.00 9.68 524 LEU A C 1
ATOM 3870 O O . LEU A 1 500 ? 43.595 27.050 4.246 1.00 8.58 524 LEU A O 1
ATOM 3875 N N . ILE A 1 501 ? 42.676 25.059 3.627 1.00 9.11 525 ILE A N 1
ATOM 3876 C CA . ILE A 1 501 ? 41.782 25.037 4.788 1.00 9.48 525 ILE A CA 1
ATOM 3877 C C . ILE A 1 501 ? 42.562 24.970 6.123 1.00 9.28 525 ILE A C 1
ATOM 3878 O O . ILE A 1 501 ? 42.156 25.676 7.036 1.00 9.35 525 ILE A O 1
ATOM 3883 N N . MET A 1 502 ? 43.691 24.281 6.190 1.00 9.35 526 MET A N 1
ATOM 3884 C CA . MET A 1 502 ? 44.523 24.294 7.389 1.00 9.45 526 MET A CA 1
ATOM 3885 C C . MET A 1 502 ? 44.879 25.740 7.746 1.00 10.19 526 MET A C 1
ATOM 3886 O O . MET A 1 502 ? 44.739 26.115 8.887 1.00 10.44 526 MET A O 1
ATOM 3891 N N . PHE A 1 503 ? 45.304 26.553 6.802 1.00 10.53 527 PHE A N 1
ATOM 3892 C CA . PHE A 1 503 ? 45.611 27.927 7.157 1.00 12.89 527 PHE A CA 1
ATOM 3893 C C . PHE A 1 503 ? 44.393 28.769 7.452 1.00 11.84 527 PHE A C 1
ATOM 3894 O O . PHE A 1 503 ? 44.403 29.528 8.449 1.00 12.99 527 PHE A O 1
ATOM 3902 N N . LEU A 1 504 ? 43.351 28.637 6.662 1.00 10.53 528 LEU A N 1
ATOM 3903 C CA . LEU A 1 504 ? 42.134 29.461 6.879 1.00 10.18 528 LEU A CA 1
ATOM 3904 C C . LEU A 1 504 ? 41.442 29.168 8.212 1.00 11.53 528 LEU A C 1
ATOM 3905 O O . LEU A 1 504 ? 40.893 30.079 8.835 1.00 13.21 528 LEU A O 1
ATOM 3910 N N . ALA A 1 505 ? 41.426 27.889 8.593 1.00 10.85 529 ALA A N 1
ATOM 3911 C CA . ALA A 1 505 ? 40.686 27.415 9.774 1.00 11.95 529 ALA A CA 1
ATOM 3912 C C . ALA A 1 505 ? 41.620 27.283 10.987 1.00 11.29 529 ALA A C 1
ATOM 3913 O O . ALA A 1 505 ? 41.124 26.968 12.059 1.00 13.11 529 ALA A O 1
ATOM 3915 N N . ASP A 1 506 ? 42.910 27.607 10.828 1.00 11.78 530 ASP A N 1
ATOM 3916 C CA . ASP A 1 506 ? 43.987 27.464 11.866 1.00 12.90 530 ASP A CA 1
ATOM 3917 C C . ASP A 1 506 ? 44.068 26.079 12.464 1.00 12.45 530 ASP A C 1
ATOM 3918 O O . ASP A 1 506 ? 43.832 25.865 13.695 1.00 11.48 530 ASP A O 1
ATOM 3923 N N . LYS A 1 507 ? 44.437 25.167 11.614 1.00 10.77 531 LYS A N 1
ATOM 3924 C CA . LYS A 1 507 ? 44.678 23.782 11.986 1.00 11.21 531 LYS A CA 1
ATOM 3925 C C . LYS A 1 507 ? 46.075 23.435 11.583 1.00 12.50 531 LYS A C 1
ATOM 3926 O O . LYS A 1 507 ? 46.488 23.778 10.419 1.00 14.41 531 LYS A O 1
ATOM 3932 N N . ASN A 1 508 ? 46.826 22.701 12.406 1.00 13.31 532 ASN A N 1
ATOM 3933 C CA . ASN A 1 508 ? 48.158 22.284 12.009 1.00 13.42 532 ASN A CA 1
ATOM 3934 C C . ASN A 1 508 ? 48.309 20.824 11.606 1.00 12.13 532 ASN A C 1
ATOM 3935 O O . ASN A 1 508 ? 49.425 20.337 11.408 1.00 13.92 532 ASN A O 1
ATOM 3940 N N . ASN A 1 509 ? 47.194 20.112 11.464 1.00 10.91 533 ASN A N 1
ATOM 3941 C CA . ASN A 1 509 ? 47.212 18.736 11.120 1.00 11.75 533 ASN A CA 1
ATOM 3942 C C . ASN A 1 509 ? 46.104 18.559 10.059 1.00 9.89 533 ASN A C 1
ATOM 3943 O O . ASN A 1 509 ? 44.930 18.915 10.292 1.00 10.32 533 ASN A O 1
ATOM 3948 N N . ILE A 1 510 ? 46.496 18.040 8.897 1.00 10.02 534 ILE A N 1
ATOM 3949 C CA . ILE A 1 510 ? 45.563 17.802 7.799 1.00 9.90 534 ILE A CA 1
ATOM 3950 C C . ILE A 1 510 ? 44.407 16.877 8.180 1.00 9.69 534 ILE A C 1
ATOM 3951 O O . ILE A 1 510 ? 43.329 17.024 7.625 1.00 9.38 534 ILE A O 1
ATOM 3956 N N . LYS A 1 511 ? 44.619 16.066 9.205 1.00 10.18 535 LYS A N 1
ATOM 3957 C CA . LYS A 1 511 ? 43.511 15.220 9.699 1.00 10.48 535 LYS A CA 1
ATOM 3958 C C . LYS A 1 511 ? 42.323 16.038 10.245 1.00 10.81 535 LYS A C 1
ATOM 3959 O O . LYS A 1 511 ? 41.171 15.556 10.301 1.00 9.84 535 LYS A O 1
ATOM 3965 N N . GLU A 1 512 ? 42.551 17.285 10.660 1.00 8.74 536 GLU A N 1
ATOM 3966 C CA . GLU A 1 512 ? 41.483 18.186 11.104 1.00 10.08 536 GLU A CA 1
ATOM 3967 C C . GLU A 1 512 ? 40.595 18.676 10.028 1.00 9.19 536 GLU A C 1
ATOM 3968 O O . GLU A 1 512 ? 39.462 19.105 10.309 1.00 10.35 536 GLU A O 1
ATOM 3974 N N . VAL A 1 513 ? 41.041 18.624 8.765 1.00 7.96 537 VAL A N 1
ATOM 3975 C CA . VAL A 1 513 ? 40.265 19.222 7.700 1.00 8.36 537 VAL A CA 1
ATOM 3976 C C . VAL A 1 513 ? 39.725 18.214 6.673 1.00 8.53 537 VAL A C 1
ATOM 3977 O O . VAL A 1 513 ? 39.165 18.634 5.650 1.00 9.52 537 VAL A O 1
ATOM 3981 N N . ILE A 1 514 ? 39.933 16.932 6.919 1.00 8.64 538 ILE A N 1
ATOM 3982 C CA . ILE A 1 514 ? 39.465 15.802 6.079 1.00 9.75 538 ILE A CA 1
ATOM 3983 C C . ILE A 1 514 ? 38.581 14.950 6.972 1.00 9.61 538 ILE A C 1
ATOM 3984 O O . ILE A 1 514 ? 38.967 14.570 8.096 1.00 9.17 538 ILE A O 1
ATOM 3989 N N . LEU A 1 515 ? 37.372 14.681 6.541 1.00 8.38 539 LEU A N 1
ATOM 3990 C CA . LEU A 1 515 ? 36.445 13.960 7.435 1.00 8.69 539 LEU A CA 1
ATOM 3991 C C . LEU A 1 515 ? 36.931 12.593 7.917 1.00 9.00 539 LEU A C 1
ATOM 3992 O O . LEU A 1 515 ? 36.888 12.306 9.133 1.00 8.73 539 LEU A O 1
ATOM 3997 N N . PHE A 1 516 ? 37.431 11.792 6.994 1.00 8.95 540 PHE A N 1
ATOM 3998 C CA . PHE A 1 516 ? 37.821 10.453 7.292 1.00 9.23 540 PHE A CA 1
ATOM 3999 C C . PHE A 1 516 ? 39.282 10.220 6.827 1.00 9.14 540 PHE A C 1
ATOM 4000 O O . PHE A 1 516 ? 39.549 9.607 5.831 1.00 8.95 540 PHE A O 1
ATOM 4008 N N . PRO A 1 517 ? 40.214 10.842 7.554 1.00 10.37 541 PRO A N 1
ATOM 4009 C CA . PRO A 1 517 ? 41.592 10.731 7.046 1.00 9.98 541 PRO A CA 1
ATOM 4010 C C . PRO A 1 517 ? 42.183 9.340 7.218 1.00 10.34 541 PRO A C 1
ATOM 4011 O O . PRO A 1 517 ? 41.731 8.543 8.071 1.00 10.62 541 PRO A O 1
ATOM 4015 N N . ALA A 1 518 ? 43.194 9.053 6.447 1.00 10.02 542 ALA A N 1
ATOM 4016 C CA . ALA A 1 518 ? 43.887 7.756 6.542 1.00 12.95 542 ALA A CA 1
ATOM 4017 C C . ALA A 1 518 ? 44.652 7.619 7.862 1.00 16.26 542 ALA A C 1
ATOM 4018 O O . ALA A 1 518 ? 45.280 8.542 8.347 1.00 15.87 542 ALA A O 1
ATOM 4020 N N . MET A 1 519 ? 44.523 6.454 8.470 1.00 18.68 543 MET A N 1
ATOM 4021 C CA . MET A 1 519 ? 45.045 6.235 9.826 1.00 24.38 543 MET A CA 1
ATOM 4022 C C . MET A 1 519 ? 45.881 4.938 9.752 1.00 29.00 543 MET A C 1
ATOM 4023 O O . MET A 1 519 ? 45.494 3.992 9.054 1.00 31.99 543 MET A O 1
ATOM 4028 N N . ARG A 1 520 ? 47.007 4.878 10.463 1.00 34.78 544 ARG A N 1
ATOM 4029 C CA . ARG A 1 520 ? 47.731 3.584 10.664 1.00 40.20 544 ARG A CA 1
ATOM 4030 C C . ARG A 1 520 ? 46.870 2.406 11.280 1.00 46.89 544 ARG A C 1
ATOM 4031 O O . ARG A 1 520 ? 45.809 2.651 11.899 1.00 46.10 544 ARG A O 1
ATOM 4033 N N . ASN A 1 521 ? 47.338 1.150 11.113 1.00 55.21 545 ASN A N 1
ATOM 4034 C CA . ASN A 1 521 ? 46.563 -0.103 11.433 1.00 58.15 545 ASN A CA 1
ATOM 4035 C C . ASN A 1 521 ? 45.795 -0.105 12.768 1.00 65.16 545 ASN A C 1
ATOM 4036 O O . ASN A 1 521 ? 46.224 -0.692 13.767 1.00 76.37 545 ASN A O 1
ATOM 4038 N N . SER B 1 21 ? 53.714 10.153 -41.390 1.00 49.74 45 SER B N 1
ATOM 4039 C CA . SER B 1 21 ? 53.245 11.260 -42.294 1.00 48.79 45 SER B CA 1
ATOM 4040 C C . SER B 1 21 ? 54.316 12.318 -42.631 1.00 42.99 45 SER B C 1
ATOM 4041 O O . SER B 1 21 ? 54.981 12.932 -41.732 1.00 32.81 45 SER B O 1
ATOM 4044 N N . HIS B 1 22 ? 54.424 12.540 -43.949 1.00 35.81 46 HIS B N 1
ATOM 4045 C CA . HIS B 1 22 ? 55.242 13.579 -44.523 1.00 31.72 46 HIS B CA 1
ATOM 4046 C C . HIS B 1 22 ? 54.814 14.982 -43.958 1.00 25.72 46 HIS B C 1
ATOM 4047 O O . HIS B 1 22 ? 55.674 15.744 -43.605 1.00 27.35 46 HIS B O 1
ATOM 4049 N N . TYR B 1 23 ? 53.504 15.248 -43.848 1.00 24.30 47 TYR B N 1
ATOM 4050 C CA . TYR B 1 23 ? 53.027 16.563 -43.394 1.00 20.59 47 TYR B CA 1
ATOM 4051 C C . TYR B 1 23 ? 53.588 16.894 -42.024 1.00 20.57 47 TYR B C 1
ATOM 4052 O O . TYR B 1 23 ? 54.087 17.992 -41.789 1.00 20.66 47 TYR B O 1
ATOM 4061 N N . THR B 1 24 ? 53.471 15.947 -41.097 1.00 20.36 48 THR B N 1
ATOM 4062 C CA . THR B 1 24 ? 54.041 16.128 -39.766 1.00 18.54 48 THR B CA 1
ATOM 4063 C C . THR B 1 24 ? 55.580 16.287 -39.758 1.00 19.70 48 THR B C 1
ATOM 4064 O O . THR B 1 24 ? 56.088 17.211 -39.176 1.00 21.39 48 THR B O 1
ATOM 4068 N N . ASP B 1 25 ? 56.326 15.392 -40.410 1.00 21.87 49 ASP B N 1
ATOM 4069 C CA . ASP B 1 25 ? 57.792 15.520 -40.492 1.00 26.41 49 ASP B CA 1
ATOM 4070 C C . ASP B 1 25 ? 58.239 16.877 -41.028 1.00 22.06 49 ASP B C 1
ATOM 4071 O O . ASP B 1 25 ? 59.166 17.536 -40.424 1.00 23.99 49 ASP B O 1
ATOM 4076 N N . ASN B 1 26 ? 57.599 17.275 -42.136 1.00 20.12 50 ASN B N 1
ATOM 4077 C CA . ASN B 1 26 ? 57.812 18.588 -42.800 1.00 21.64 50 ASN B CA 1
ATOM 4078 C C . ASN B 1 26 ? 57.546 19.743 -41.845 1.00 21.44 50 ASN B C 1
ATOM 4079 O O . ASN B 1 26 ? 58.318 20.666 -41.757 1.00 22.57 50 ASN B O 1
ATOM 4084 N N . ARG B 1 27 ? 56.449 19.653 -41.088 1.00 22.06 51 ARG B N 1
ATOM 4085 C CA . ARG B 1 27 ? 56.149 20.744 -40.180 1.00 19.41 51 ARG B CA 1
ATOM 4086 C C . ARG B 1 27 ? 57.211 20.835 -39.107 1.00 18.66 51 ARG B C 1
ATOM 4087 O O . ARG B 1 27 ? 57.604 21.933 -38.706 1.00 18.35 51 ARG B O 1
ATOM 4095 N N . TYR B 1 28 ? 57.719 19.700 -38.603 1.00 18.38 52 TYR B N 1
ATOM 4096 C CA . TYR B 1 28 ? 58.848 19.766 -37.677 1.00 17.91 52 TYR B CA 1
ATOM 4097 C C . TYR B 1 28 ? 60.085 20.483 -38.265 1.00 18.85 52 TYR B C 1
ATOM 4098 O O . TYR B 1 28 ? 60.802 21.221 -37.552 1.00 20.32 52 TYR B O 1
ATOM 4107 N N . LYS B 1 29 ? 60.334 20.196 -39.546 1.00 20.35 53 LYS B N 1
ATOM 4108 C CA . LYS B 1 29 ? 61.466 20.770 -40.277 1.00 20.61 53 LYS B CA 1
ATOM 4109 C C . LYS B 1 29 ? 61.261 22.270 -40.410 1.00 21.67 53 LYS B C 1
ATOM 4110 O O . LYS B 1 29 ? 62.198 23.043 -40.114 1.00 22.16 53 LYS B O 1
ATOM 4112 N N . MET B 1 30 ? 60.052 22.690 -40.804 1.00 19.21 54 MET B N 1
ATOM 4113 C CA . MET B 1 30 ? 59.731 24.103 -40.916 1.00 19.85 54 MET B CA 1
ATOM 4114 C C . MET B 1 30 ? 60.002 24.800 -39.606 1.00 20.00 54 MET B C 1
ATOM 4115 O O . MET B 1 30 ? 60.519 25.938 -39.579 1.00 18.89 54 MET B O 1
ATOM 4120 N N . MET B 1 31 ? 59.606 24.169 -38.501 1.00 17.64 55 MET B N 1
ATOM 4121 C CA . MET B 1 31 ? 59.770 24.829 -37.193 1.00 18.13 55 MET B CA 1
ATOM 4122 C C . MET B 1 31 ? 61.237 24.940 -36.753 1.00 18.19 55 MET B C 1
ATOM 4123 O O . MET B 1 31 ? 61.654 25.928 -36.193 1.00 17.86 55 MET B O 1
ATOM 4128 N N . GLU B 1 32 ? 62.021 23.935 -37.072 1.00 20.40 56 GLU B N 1
ATOM 4129 C CA . GLU B 1 32 ? 63.457 24.021 -36.850 1.00 24.38 56 GLU B CA 1
ATOM 4130 C C . GLU B 1 32 ? 64.089 25.156 -37.690 1.00 21.17 56 GLU B C 1
ATOM 4131 O O . GLU B 1 32 ? 64.883 25.964 -37.169 1.00 23.31 56 GLU B O 1
ATOM 4137 N N . CYS B 1 33 ? 63.703 25.243 -38.952 1.00 22.28 57 CYS B N 1
ATOM 4138 C CA . CYS B 1 33 ? 64.145 26.314 -39.831 1.00 23.31 57 CYS B CA 1
ATOM 4139 C C . CYS B 1 33 ? 63.804 27.672 -39.271 1.00 24.67 57 CYS B C 1
ATOM 4140 O O . CYS B 1 33 ? 64.620 28.556 -39.255 1.00 23.64 57 CYS B O 1
ATOM 4143 N N . ILE B 1 34 ? 62.569 27.825 -38.784 1.00 23.21 58 ILE B N 1
ATOM 4144 C CA . ILE B 1 34 ? 62.172 29.063 -38.184 1.00 18.54 58 ILE B CA 1
ATOM 4145 C C . ILE B 1 34 ? 63.036 29.387 -36.948 1.00 19.82 58 ILE B C 1
ATOM 4146 O O . ILE B 1 34 ? 63.508 30.497 -36.826 1.00 20.28 58 ILE B O 1
ATOM 4151 N N . LYS B 1 35 ? 63.219 28.415 -36.050 1.00 20.59 59 LYS B N 1
ATOM 4152 C CA . LYS B 1 35 ? 64.065 28.547 -34.851 1.00 23.32 59 LYS B CA 1
ATOM 4153 C C . LYS B 1 35 ? 65.463 29.055 -35.239 1.00 24.11 59 LYS B C 1
ATOM 4154 O O . LYS B 1 35 ? 65.941 30.042 -34.695 1.00 23.37 59 LYS B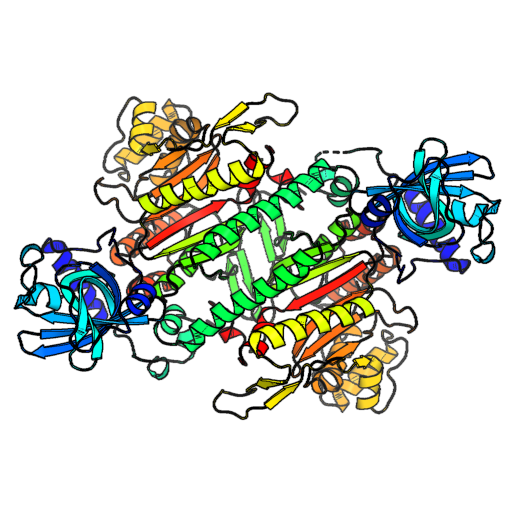 O 1
ATOM 4160 N N . ASP B 1 36 ? 66.063 28.376 -36.210 1.00 27.19 60 ASP B N 1
ATOM 4161 C CA . ASP B 1 36 ? 67.453 28.667 -36.618 1.00 28.84 60 ASP B CA 1
ATOM 4162 C C . ASP B 1 36 ? 67.636 29.991 -37.311 1.00 28.86 60 ASP B C 1
ATOM 4163 O O . ASP B 1 36 ? 68.701 30.574 -37.218 1.00 25.52 60 ASP B O 1
ATOM 4168 N N . ALA B 1 37 ? 66.606 30.439 -38.003 1.00 23.06 61 ALA B N 1
ATOM 4169 C CA . ALA B 1 37 ? 66.547 31.782 -38.591 1.00 23.01 61 ALA B CA 1
ATOM 4170 C C . ALA B 1 37 ? 66.371 32.919 -37.597 1.00 22.34 61 ALA B C 1
ATOM 4171 O O . ALA B 1 37 ? 66.396 34.085 -37.997 1.00 24.56 61 ALA B O 1
ATOM 4173 N N . GLY B 1 38 ? 66.121 32.637 -36.320 1.00 19.80 62 GLY B N 1
ATOM 4174 C CA . GLY B 1 38 ? 65.785 33.681 -35.381 1.00 17.95 62 GLY B CA 1
ATOM 4175 C C . GLY B 1 38 ? 64.401 34.283 -35.543 1.00 17.20 62 GLY B C 1
ATOM 4176 O O . GLY B 1 38 ? 64.199 35.412 -35.072 1.00 20.07 62 GLY B O 1
ATOM 4177 N N . ARG B 1 39 ? 63.479 33.586 -36.199 1.00 16.29 63 ARG B N 1
ATOM 4178 C CA . ARG B 1 39 ? 62.143 34.087 -36.379 1.00 16.87 63 ARG B CA 1
ATOM 4179 C C . ARG B 1 39 ? 61.306 33.599 -35.190 1.00 15.93 63 ARG B C 1
ATOM 4180 O O . ARG B 1 39 ? 61.769 32.741 -34.417 1.00 15.43 63 ARG B O 1
ATOM 4188 N N . PRO B 1 40 ? 60.103 34.143 -35.007 1.00 16.48 64 PRO B N 1
ATOM 4189 C CA . PRO B 1 40 ? 59.311 33.776 -33.796 1.00 15.67 64 PRO B CA 1
ATOM 4190 C C . PRO B 1 40 ? 59.041 32.288 -33.673 1.00 13.88 64 PRO B C 1
ATOM 4191 O O . PRO B 1 40 ? 58.496 31.676 -34.609 1.00 14.12 64 PRO B O 1
ATOM 4195 N N . PHE B 1 41 ? 59.421 31.717 -32.510 1.00 13.18 65 PHE B N 1
ATOM 4196 C CA . PHE B 1 41 ? 59.362 30.286 -32.248 1.00 12.86 65 PHE B CA 1
ATOM 4197 C C . PHE B 1 41 ? 58.652 30.122 -30.906 1.00 12.64 65 PHE B C 1
ATOM 4198 O O . PHE B 1 41 ? 59.258 30.334 -29.858 1.00 13.48 65 PHE B O 1
ATOM 4206 N N . TYR B 1 42 ? 57.374 29.778 -30.990 1.00 11.15 66 TYR B N 1
ATOM 4207 C CA . TYR B 1 42 ? 56.585 29.573 -29.753 1.00 10.32 66 TYR B CA 1
ATOM 4208 C C . TYR B 1 42 ? 56.700 30.709 -28.775 1.00 10.27 66 TYR B C 1
ATOM 4209 O O . TYR B 1 42 ? 57.101 30.491 -27.603 1.00 11.34 66 TYR B O 1
ATOM 4218 N N . PRO B 1 43 ? 56.225 31.884 -29.140 1.00 10.45 67 PRO B N 1
ATOM 4219 C CA . PRO B 1 43 ? 56.263 33.001 -28.232 1.00 11.53 67 PRO B CA 1
ATOM 4220 C C . PRO B 1 43 ? 55.547 32.701 -26.898 1.00 11.18 67 PRO B C 1
ATOM 4221 O O . PRO B 1 43 ? 54.506 31.992 -26.887 1.00 11.09 67 PRO B O 1
ATOM 4225 N N . HIS B 1 44 ? 56.145 33.167 -25.800 1.00 9.85 68 HIS B N 1
ATOM 4226 C CA . HIS B 1 44 ? 55.680 32.894 -24.434 1.00 11.08 68 HIS B CA 1
ATOM 4227 C C . HIS B 1 44 ? 54.366 33.543 -24.160 1.00 11.58 68 HIS B C 1
ATOM 4228 O O . HIS B 1 44 ? 53.528 32.903 -23.524 1.00 12.21 68 HIS B O 1
ATOM 4235 N N . LYS B 1 45 ? 54.146 34.817 -24.589 1.00 13.66 69 LYS B N 1
ATOM 4236 C CA . LYS B 1 45 ? 52.958 35.613 -24.199 1.00 14.18 69 LYS B CA 1
ATOM 4237 C C . LYS B 1 45 ? 52.493 36.390 -25.403 1.00 15.75 69 LYS B C 1
ATOM 4238 O O . LYS B 1 45 ? 53.313 37.155 -25.981 1.00 16.24 69 LYS B O 1
ATOM 4244 N N . PHE B 1 46 ? 51.215 36.247 -25.763 1.00 14.20 70 PHE B N 1
ATOM 4245 C CA . PHE B 1 46 ? 50.590 37.118 -26.742 1.00 13.99 70 PHE B CA 1
ATOM 4246 C C . PHE B 1 46 ? 49.461 37.821 -26.052 1.00 14.87 70 PHE B C 1
ATOM 4247 O O . PHE B 1 46 ? 48.577 37.178 -25.499 1.00 14.99 70 PHE B O 1
ATOM 4255 N N . LYS B 1 47 ? 49.551 39.155 -25.984 1.00 14.95 71 LYS B N 1
ATOM 4256 C CA . LYS B 1 47 ? 48.584 39.943 -25.231 1.00 17.79 71 LYS B CA 1
ATOM 4257 C C . LYS B 1 47 ? 47.483 40.353 -26.159 1.00 17.90 71 LYS B C 1
ATOM 4258 O O . LYS B 1 47 ? 47.728 41.241 -27.031 1.00 18.70 71 LYS B O 1
ATOM 4264 N N . ILE B 1 48 ? 46.295 39.778 -26.010 1.00 14.58 72 ILE B N 1
ATOM 4265 C CA . ILE B 1 48 ? 45.147 40.136 -26.863 1.00 15.11 72 ILE B CA 1
ATOM 4266 C C . ILE B 1 48 ? 44.603 41.476 -26.400 1.00 16.92 72 ILE B C 1
ATOM 4267 O O . ILE B 1 48 ? 44.672 41.784 -25.218 1.00 17.08 72 ILE B O 1
ATOM 4272 N N . SER B 1 49 ? 43.995 42.223 -27.303 1.00 17.47 73 SER B N 1
ATOM 4273 C CA . SER B 1 49 ? 43.309 43.446 -26.949 1.00 16.96 73 SER B CA 1
ATOM 4274 C C . SER B 1 49 ? 41.945 43.152 -26.328 1.00 18.56 73 SER B C 1
ATOM 4275 O O . SER B 1 49 ? 41.487 43.846 -25.395 1.00 17.93 73 SER B O 1
ATOM 4278 N N . MET B 1 50 ? 41.286 42.129 -26.803 1.00 17.14 74 MET B N 1
ATOM 4279 C CA . MET B 1 50 ? 39.981 41.738 -26.385 1.00 17.77 74 MET B CA 1
ATOM 4280 C C . MET B 1 50 ? 39.782 40.345 -26.953 1.00 18.31 74 MET B C 1
ATOM 4281 O O . MET B 1 50 ? 40.498 39.930 -27.862 1.00 15.00 74 MET B O 1
ATOM 4286 N N . SER B 1 51 ? 38.787 39.647 -26.437 1.00 16.62 75 SER B N 1
ATOM 4287 C CA . SER B 1 51 ? 38.344 38.366 -26.929 1.00 17.31 75 SER B CA 1
ATOM 4288 C C . SER B 1 51 ? 37.701 38.437 -28.291 1.00 16.57 75 SER B C 1
ATOM 4289 O O . SER B 1 51 ? 37.190 39.525 -28.638 1.00 17.16 75 SER B O 1
ATOM 4292 N N . LEU B 1 52 ? 37.612 37.316 -28.999 1.00 16.38 76 LEU B N 1
ATOM 4293 C CA . LEU B 1 52 ? 36.823 37.361 -30.296 1.00 16.61 76 LEU B CA 1
ATOM 4294 C C . LEU B 1 52 ? 35.327 37.663 -30.087 1.00 17.91 76 LEU B C 1
ATOM 4295 O O . LEU B 1 52 ? 34.753 38.507 -30.830 1.00 17.62 76 LEU B O 1
ATOM 4300 N N . PRO B 1 53 ? 34.706 37.101 -29.046 1.00 17.68 77 PRO B N 1
ATOM 4301 C CA . PRO B 1 53 ? 33.321 37.522 -28.749 1.00 18.36 77 PRO B CA 1
ATOM 4302 C C . PRO B 1 53 ? 33.207 39.012 -28.432 1.00 19.97 77 PRO B C 1
ATOM 4303 O O . PRO B 1 53 ? 32.240 39.622 -28.921 1.00 23.40 77 PRO B O 1
ATOM 4307 N N . ALA B 1 54 ? 34.146 39.599 -27.698 1.00 20.02 78 ALA B N 1
ATOM 4308 C CA . ALA B 1 54 ? 34.090 41.053 -27.386 1.00 19.38 78 ALA B CA 1
ATOM 4309 C C . ALA B 1 54 ? 34.265 41.897 -28.653 1.00 22.92 78 ALA B C 1
ATOM 4310 O O . ALA B 1 54 ? 33.623 42.963 -28.789 1.00 21.77 78 ALA B O 1
ATOM 4312 N N . TYR B 1 55 ? 35.136 41.426 -29.533 1.00 19.23 79 TYR B N 1
ATOM 4313 C CA . TYR B 1 55 ? 35.415 42.074 -30.834 1.00 20.33 79 TYR B CA 1
ATOM 4314 C C . TYR B 1 55 ? 34.169 42.087 -31.693 1.00 21.22 79 TYR B C 1
ATOM 4315 O O . TYR B 1 55 ? 33.829 43.135 -32.295 1.00 21.33 79 TYR B O 1
ATOM 4324 N N . ALA B 1 56 ? 33.461 40.966 -31.753 1.00 21.64 80 ALA B N 1
ATOM 4325 C CA . ALA B 1 56 ? 32.235 40.850 -32.515 1.00 25.95 80 ALA B CA 1
ATOM 4326 C C . ALA B 1 56 ? 31.125 41.730 -31.942 1.00 30.85 80 ALA B C 1
ATOM 4327 O O . ALA B 1 56 ? 30.406 42.360 -32.700 1.00 32.27 80 ALA B O 1
ATOM 4329 N N . LEU B 1 57 ? 31.020 41.816 -30.621 1.00 28.16 81 LEU B N 1
ATOM 4330 C CA . LEU B 1 57 ? 30.011 42.690 -30.003 1.00 30.99 81 LEU B CA 1
ATOM 4331 C C . LEU B 1 57 ? 30.367 44.172 -30.271 1.00 29.70 81 LEU B C 1
ATOM 4332 O O . LEU B 1 57 ? 29.487 44.974 -30.574 1.00 32.86 81 LEU B O 1
ATOM 4337 N N . LYS B 1 58 ? 31.636 44.540 -30.183 1.00 25.98 82 LYS B N 1
ATOM 4338 C CA . LYS B 1 58 ? 32.034 45.926 -30.345 1.00 26.62 82 LYS B CA 1
ATOM 4339 C C . LYS B 1 58 ? 31.827 46.389 -31.786 1.00 28.77 82 LYS B C 1
ATOM 4340 O O . LYS B 1 58 ? 31.297 47.490 -32.003 1.00 29.72 82 LYS B O 1
ATOM 4346 N N . TYR B 1 59 ? 32.192 45.555 -32.756 1.00 24.40 83 TYR B N 1
ATOM 4347 C CA . TYR B 1 59 ? 32.281 46.021 -34.147 1.00 29.13 83 TYR B CA 1
ATOM 4348 C C . TYR B 1 59 ? 31.304 45.392 -35.107 1.00 29.07 83 TYR B C 1
ATOM 4349 O O . TYR B 1 59 ? 31.279 45.764 -36.294 1.00 32.79 83 TYR B O 1
ATOM 4358 N N . GLY B 1 60 ? 30.504 44.455 -34.641 1.00 31.97 84 GLY B N 1
ATOM 4359 C CA . GLY B 1 60 ? 29.714 43.614 -35.517 1.00 31.48 84 GLY B CA 1
ATOM 4360 C C . GLY B 1 60 ? 28.582 44.294 -36.276 1.00 36.00 84 GLY B C 1
ATOM 4361 O O . GLY B 1 60 ? 28.101 43.744 -37.254 1.00 39.18 84 GLY B O 1
ATOM 4362 N N . ASN B 1 61 ? 28.142 45.462 -35.844 1.00 37.38 85 ASN B N 1
ATOM 4363 C CA . ASN B 1 61 ? 27.083 46.140 -36.590 1.00 44.82 85 ASN B CA 1
ATOM 4364 C C . ASN B 1 61 ? 27.551 47.496 -37.149 1.00 44.58 85 ASN B C 1
ATOM 4365 O O . ASN B 1 61 ? 26.738 48.369 -37.412 1.00 46.75 85 ASN B O 1
ATOM 4370 N N . VAL B 1 62 ? 28.859 47.655 -37.373 1.00 40.68 86 VAL B N 1
ATOM 4371 C CA . VAL B 1 62 ? 29.356 48.818 -38.108 1.00 39.84 86 VAL B CA 1
ATOM 4372 C C . VAL B 1 62 ? 28.916 48.750 -39.577 1.00 37.78 86 VAL B C 1
ATOM 4373 O O . VAL B 1 62 ? 28.438 47.708 -40.036 1.00 33.64 86 VAL B O 1
ATOM 4377 N N . GLU B 1 63 ? 29.070 49.868 -40.295 1.00 39.50 87 GLU B N 1
ATOM 4378 C CA . GLU B 1 63 ? 28.736 49.955 -41.738 1.00 42.02 87 GLU B CA 1
ATOM 4379 C C . GLU B 1 63 ? 29.673 49.079 -42.603 1.00 41.84 87 GLU B C 1
ATOM 4380 O O . GLU B 1 63 ? 30.882 49.068 -42.370 1.00 46.62 87 GLU B O 1
ATOM 4382 N N . ASN B 1 64 ? 29.125 48.393 -43.606 1.00 41.46 88 ASN B N 1
ATOM 4383 C CA . ASN B 1 64 ? 29.937 47.668 -44.593 1.00 41.06 88 ASN B CA 1
ATOM 4384 C C . ASN B 1 64 ? 31.072 48.537 -45.127 1.00 42.09 88 ASN B C 1
ATOM 4385 O O . ASN B 1 64 ? 30.897 49.726 -45.373 1.00 40.08 88 ASN B O 1
ATOM 4390 N N . GLY B 1 65 ? 32.269 47.959 -45.219 1.00 40.52 89 GLY B N 1
ATOM 4391 C CA . GLY B 1 65 ? 33.437 48.706 -45.646 1.00 35.68 89 GLY B CA 1
ATOM 4392 C C . GLY B 1 65 ? 34.052 49.619 -44.608 1.00 33.68 89 GLY B C 1
ATOM 4393 O O . GLY B 1 65 ? 35.082 50.221 -44.865 1.00 33.73 89 GLY B O 1
ATOM 4394 N N . TYR B 1 66 ? 33.498 49.691 -43.402 1.00 33.34 90 TYR B N 1
ATOM 4395 C CA . TYR B 1 66 ? 34.078 50.541 -42.363 1.00 36.09 90 TYR B CA 1
ATOM 4396 C C . TYR B 1 66 ? 35.435 50.024 -41.932 1.00 32.60 90 TYR B C 1
ATOM 4397 O O . TYR B 1 66 ? 35.646 48.804 -41.821 1.00 31.12 90 TYR B O 1
ATOM 4406 N N . ILE B 1 67 ? 36.356 50.956 -41.723 1.00 33.08 91 ILE B N 1
ATOM 4407 C CA . ILE B 1 67 ? 37.651 50.646 -41.161 1.00 37.23 91 ILE B CA 1
ATOM 4408 C C . ILE B 1 67 ? 38.076 51.782 -40.244 1.00 38.99 91 ILE B C 1
ATOM 4409 O O . ILE B 1 67 ? 37.920 52.956 -40.571 1.00 42.78 91 ILE B O 1
ATOM 4414 N N . ASP B 1 68 ? 38.605 51.453 -39.078 1.00 35.80 92 ASP B N 1
ATOM 4415 C CA . ASP B 1 68 ? 39.181 52.467 -38.242 1.00 31.64 92 ASP B CA 1
ATOM 4416 C C . ASP B 1 68 ? 40.683 52.366 -38.224 1.00 34.36 92 ASP B C 1
ATOM 4417 O O . ASP B 1 68 ? 41.279 51.625 -37.419 1.00 31.47 92 ASP B O 1
ATOM 4422 N N . LYS B 1 69 ? 41.330 53.156 -39.060 1.00 33.45 93 LYS B N 1
ATOM 4423 C CA . LYS B 1 69 ? 42.777 53.106 -39.122 1.00 35.80 93 LYS B CA 1
ATOM 4424 C C . LYS B 1 69 ? 43.487 53.700 -37.926 1.00 32.95 93 LYS B C 1
ATOM 4425 O O . LYS B 1 69 ? 44.693 53.547 -37.798 1.00 36.02 93 LYS B O 1
ATOM 4431 N N . ASP B 1 70 ? 42.756 54.362 -37.037 1.00 37.00 94 ASP B N 1
ATOM 4432 C CA . ASP B 1 70 ? 43.340 54.945 -35.830 1.00 38.59 94 ASP B CA 1
ATOM 4433 C C . ASP B 1 70 ? 43.414 53.995 -34.650 1.00 36.21 94 ASP B C 1
ATOM 4434 O O . ASP B 1 70 ? 44.045 54.331 -33.668 1.00 33.94 94 ASP B O 1
ATOM 4439 N N . THR B 1 71 ? 42.818 52.809 -34.759 1.00 34.30 95 THR B N 1
ATOM 4440 C CA . THR B 1 71 ? 42.775 51.858 -33.635 1.00 32.84 95 THR B CA 1
ATOM 4441 C C . THR B 1 71 ? 43.496 50.591 -34.061 1.00 31.21 95 THR B C 1
ATOM 4442 O O . THR B 1 71 ? 43.135 49.996 -35.047 1.00 29.02 95 THR B O 1
ATOM 4446 N N . THR B 1 72 ? 44.534 50.223 -33.334 1.00 27.47 96 THR B N 1
ATOM 4447 C CA . THR B 1 72 ? 45.291 48.977 -33.587 1.00 24.32 96 THR B CA 1
ATOM 4448 C C . THR B 1 72 ? 44.923 47.984 -32.485 1.00 25.14 96 THR B C 1
ATOM 4449 O O . THR B 1 72 ? 44.961 48.324 -31.303 1.00 23.92 96 THR B O 1
ATOM 4453 N N . LEU B 1 73 ? 44.561 46.773 -32.882 1.00 20.62 97 LEU B N 1
ATOM 4454 C CA . LEU B 1 73 ? 44.101 45.755 -31.976 1.00 19.44 97 LEU B CA 1
ATOM 4455 C C . LEU B 1 73 ? 44.888 44.466 -32.268 1.00 19.90 97 LEU B C 1
ATOM 4456 O O . LEU B 1 73 ? 45.295 44.203 -33.421 1.00 18.20 97 LEU B O 1
ATOM 4461 N N . SER B 1 74 ? 45.027 43.641 -31.225 1.00 16.52 98 SER B N 1
ATOM 4462 C CA . SER B 1 74 ? 45.680 42.326 -31.332 1.00 16.97 98 SER B CA 1
ATOM 4463 C C . SER B 1 74 ? 44.642 41.273 -31.010 1.00 15.49 98 SER B C 1
ATOM 4464 O O . SER B 1 74 ? 43.956 41.367 -29.976 1.00 17.95 98 SER B O 1
ATOM 4467 N N . LEU B 1 75 ? 44.493 40.274 -31.851 1.00 14.16 99 LEU B N 1
ATOM 4468 C CA . LEU B 1 75 ? 43.457 39.241 -31.739 1.00 12.72 99 LEU B CA 1
ATOM 4469 C C . LEU B 1 75 ? 44.179 37.892 -31.954 1.00 13.41 99 LEU B C 1
ATOM 4470 O O . LEU B 1 75 ? 45.185 37.827 -32.631 1.00 12.03 99 LEU B O 1
ATOM 4475 N N . SER B 1 76 ? 43.627 36.839 -31.376 1.00 11.50 100 SER B N 1
ATOM 4476 C CA . SER B 1 76 ? 44.154 35.494 -31.578 1.00 11.85 100 SER B CA 1
ATOM 4477 C C . SER B 1 76 ? 43.101 34.433 -31.625 1.00 11.00 100 SER B C 1
ATOM 4478 O O . SER B 1 76 ? 42.030 34.561 -30.997 1.00 12.58 100 SER B O 1
ATOM 4481 N N . GLY B 1 77 ? 43.345 33.354 -32.361 1.00 11.53 101 GLY B N 1
ATOM 4482 C CA . GLY B 1 77 ? 42.520 32.194 -32.342 1.00 11.21 101 GLY B CA 1
ATOM 4483 C C . GLY B 1 77 ? 43.165 31.100 -33.166 1.00 10.81 101 GLY B C 1
ATOM 4484 O O . GLY B 1 77 ? 44.374 31.251 -33.567 1.00 11.69 101 GLY B O 1
ATOM 4485 N N . ARG B 1 78 ? 42.414 30.059 -33.465 1.00 10.47 102 ARG B N 1
ATOM 4486 C CA . ARG B 1 78 ? 42.878 28.929 -34.295 1.00 10.70 102 ARG B CA 1
ATOM 4487 C C . ARG B 1 78 ? 42.413 29.208 -35.721 1.00 10.79 102 ARG B C 1
ATOM 4488 O O . ARG B 1 78 ? 41.264 29.559 -35.954 1.00 10.80 102 ARG B O 1
ATOM 4496 N N . VAL B 1 79 ? 43.315 29.067 -36.668 1.00 11.03 103 VAL B N 1
ATOM 4497 C CA . VAL B 1 79 ? 42.993 29.299 -38.106 1.00 11.72 103 VAL B CA 1
ATOM 4498 C C . VAL B 1 79 ? 42.104 28.166 -38.625 1.00 11.55 103 VAL B C 1
ATOM 4499 O O . VAL B 1 79 ? 42.522 26.980 -38.583 1.00 13.26 103 VAL B O 1
ATOM 4503 N N . THR B 1 80 ? 40.899 28.498 -39.071 1.00 13.89 104 THR B N 1
ATOM 4504 C CA . THR B 1 80 ? 39.987 27.475 -39.615 1.00 14.94 104 THR B CA 1
ATOM 4505 C C . THR B 1 80 ? 39.956 27.467 -41.179 1.00 16.75 104 THR B C 1
ATOM 4506 O O . THR B 1 80 ? 39.462 26.470 -41.747 1.00 18.70 104 THR B O 1
ATOM 4510 N N . SER B 1 81 ? 40.451 28.547 -41.775 1.00 15.42 105 SER B N 1
ATOM 4511 C CA . SER B 1 81 ? 40.439 28.759 -43.263 1.00 18.10 105 SER B CA 1
ATOM 4512 C C . SER B 1 81 ? 41.550 29.694 -43.665 1.00 17.10 105 SER B C 1
ATOM 4513 O O . SER B 1 81 ? 41.807 30.734 -42.984 1.00 15.46 105 SER B O 1
ATOM 4516 N N . ILE B 1 82 ? 42.219 29.349 -44.790 1.00 17.94 106 ILE B N 1
ATOM 4517 C CA . ILE B 1 82 ? 43.185 30.212 -45.458 1.00 17.35 106 ILE B CA 1
ATOM 4518 C C . ILE B 1 82 ? 42.824 30.250 -46.944 1.00 20.79 106 ILE B C 1
ATOM 4519 O O . ILE B 1 82 ? 42.745 29.216 -47.579 1.00 20.95 106 ILE B O 1
ATOM 4524 N N . ARG B 1 83 ? 42.704 31.449 -47.480 1.00 19.16 107 ARG B N 1
ATOM 4525 C CA . ARG B 1 83 ? 42.439 31.596 -48.934 1.00 23.84 107 ARG B CA 1
ATOM 4526 C C . ARG B 1 83 ? 43.447 32.630 -49.387 1.00 21.74 107 ARG B C 1
ATOM 4527 O O . ARG B 1 83 ? 43.279 33.805 -49.029 1.00 18.58 107 ARG B O 1
ATOM 4535 N N . SER B 1 84 ? 44.523 32.201 -50.072 1.00 25.21 108 SER B N 1
ATOM 4536 C CA . SER B 1 84 ? 45.441 33.162 -50.705 1.00 24.67 108 SER B CA 1
ATOM 4537 C C . SER B 1 84 ? 44.824 33.522 -52.047 1.00 24.43 108 SER B C 1
ATOM 4538 O O . SER B 1 84 ? 45.029 32.822 -53.055 1.00 24.65 108 SER B O 1
ATOM 4541 N N . SER B 1 85 ? 44.049 34.596 -52.028 1.00 20.96 109 SER B N 1
ATOM 4542 C CA . SER B 1 85 ? 43.288 35.065 -53.183 1.00 22.06 109 SER B CA 1
ATOM 4543 C C . SER B 1 85 ? 44.175 35.557 -54.324 1.00 21.50 109 SER B C 1
ATOM 4544 O O . SER B 1 85 ? 43.844 35.405 -55.509 1.00 20.81 109 SER B O 1
ATOM 4547 N N . SER B 1 86 ? 45.287 36.187 -53.965 1.00 19.13 110 SER B N 1
ATOM 4548 C CA . SER B 1 86 ? 46.230 36.741 -54.936 1.00 18.63 110 SER B CA 1
ATOM 4549 C C . SER B 1 86 ? 47.593 36.789 -54.278 1.00 19.44 110 SER B C 1
ATOM 4550 O O . SER B 1 86 ? 47.720 36.521 -53.043 1.00 18.09 110 SER B O 1
ATOM 4553 N N . SER B 1 87 ? 48.598 37.209 -55.021 1.00 16.31 111 SER B N 1
ATOM 4554 C CA . SER B 1 87 ? 49.932 37.317 -54.479 1.00 17.70 111 SER B CA 1
ATOM 4555 C C . SER B 1 87 ? 49.994 38.404 -53.411 1.00 18.39 111 SER B C 1
ATOM 4556 O O . SER B 1 87 ? 50.958 38.429 -52.623 1.00 20.94 111 SER B O 1
ATOM 4559 N N . LYS B 1 88 ? 48.994 39.277 -53.368 1.00 19.40 112 LYS B N 1
ATOM 4560 C CA . LYS B 1 88 ? 49.031 40.435 -52.518 1.00 19.36 112 LYS B CA 1
ATOM 4561 C C . LYS B 1 88 ? 48.033 40.366 -51.331 1.00 19.75 112 LYS B C 1
ATOM 4562 O O . LYS B 1 88 ? 47.995 41.289 -50.568 1.00 18.40 112 LYS B O 1
ATOM 4568 N N . LEU B 1 89 ? 47.183 39.347 -51.286 1.00 17.82 113 LEU B N 1
ATOM 4569 C CA . LEU B 1 89 ? 46.008 39.351 -50.432 1.00 17.47 113 LEU B CA 1
ATOM 4570 C C . LEU B 1 89 ? 45.655 37.978 -49.974 1.00 17.59 113 LEU B C 1
ATOM 4571 O O . LEU B 1 89 ? 45.469 37.054 -50.784 1.00 16.93 113 LEU B O 1
ATOM 4576 N N . ILE B 1 90 ? 45.589 37.831 -48.624 1.00 16.16 114 ILE B N 1
ATOM 4577 C CA . ILE B 1 90 ? 45.270 36.544 -48.009 1.00 16.70 114 ILE B CA 1
ATOM 4578 C C . ILE B 1 90 ? 44.150 36.792 -46.999 1.00 15.63 114 ILE B C 1
ATOM 4579 O O . ILE B 1 90 ? 44.206 37.800 -46.268 1.00 16.14 114 ILE B O 1
ATOM 4584 N N . PHE B 1 91 ? 43.172 35.899 -47.045 1.00 14.88 115 PHE B N 1
ATOM 4585 C CA . PHE B 1 91 ? 42.048 35.886 -46.126 1.00 16.64 115 PHE B CA 1
ATOM 4586 C C . PHE B 1 91 ? 42.182 34.700 -45.188 1.00 14.34 115 PHE B C 1
ATOM 4587 O O . PHE B 1 91 ? 42.404 33.565 -45.618 1.00 14.70 115 PHE B O 1
ATOM 4595 N N . TYR B 1 92 ? 42.064 34.978 -43.872 1.00 14.55 116 TYR B N 1
ATOM 4596 C CA . TYR B 1 92 ? 41.957 33.933 -42.854 1.00 14.56 116 TYR B CA 1
ATOM 4597 C C . TYR B 1 92 ? 40.623 33.964 -42.150 1.00 13.60 116 TYR B C 1
ATOM 4598 O O . TYR B 1 92 ? 40.048 35.059 -41.976 1.00 15.10 116 TYR B O 1
ATOM 4607 N N . ASP B 1 93 ? 40.151 32.822 -41.689 1.00 13.98 117 ASP B N 1
ATOM 4608 C CA . ASP B 1 93 ? 39.216 32.860 -40.550 1.00 14.25 117 ASP B CA 1
ATOM 4609 C C . ASP B 1 93 ? 39.994 32.344 -39.321 1.00 15.13 117 ASP B C 1
ATOM 4610 O O . ASP B 1 93 ? 40.702 31.355 -39.418 1.00 14.62 117 ASP B O 1
ATOM 4615 N N . ILE B 1 94 ? 39.816 33.017 -38.197 1.00 14.97 118 ILE B N 1
ATOM 4616 C CA . ILE B 1 94 ? 40.272 32.479 -36.876 1.00 13.98 118 ILE B CA 1
ATOM 4617 C C . ILE B 1 94 ? 39.049 32.208 -36.060 1.00 14.69 118 ILE B C 1
ATOM 4618 O O . ILE B 1 94 ? 38.013 32.873 -36.234 1.00 15.39 118 ILE B O 1
ATOM 4623 N N . PHE B 1 95 ? 39.185 31.289 -35.085 1.00 14.22 119 PHE B N 1
ATOM 4624 C CA . PHE B 1 95 ? 38.043 30.880 -34.268 1.00 14.22 119 PHE B CA 1
ATOM 4625 C C . PHE B 1 95 ? 38.526 30.819 -32.829 1.00 13.53 119 PHE B C 1
ATOM 4626 O O . PHE B 1 95 ? 39.589 30.229 -32.563 1.00 13.47 119 PHE B O 1
ATOM 4634 N N . CYS B 1 96 ? 37.765 31.410 -31.904 1.00 11.61 120 CYS B N 1
ATOM 4635 C CA . CYS B 1 96 ? 38.185 31.404 -30.481 1.00 12.04 120 CYS B CA 1
ATOM 4636 C C . CYS B 1 96 ? 36.952 31.741 -29.670 1.00 13.36 120 CYS B C 1
ATOM 4637 O O . CYS B 1 96 ? 36.218 32.668 -29.980 1.00 13.50 120 CYS B O 1
ATOM 4640 N N . GLU B 1 97 ? 36.771 30.996 -28.575 1.00 14.51 121 GLU B N 1
ATOM 4641 C CA . GLU B 1 97 ? 35.652 31.240 -27.646 1.00 16.22 121 GLU B CA 1
ATOM 4642 C C . GLU B 1 97 ? 34.330 31.332 -28.383 1.00 14.64 121 GLU B C 1
ATOM 4643 O O . GLU B 1 97 ? 33.581 32.251 -28.153 1.00 15.89 121 GLU B O 1
ATOM 4649 N N . GLU B 1 98 ? 34.097 30.372 -29.287 1.00 14.92 122 GLU B N 1
ATOM 4650 C CA . GLU B 1 98 ? 32.869 30.200 -30.031 1.00 17.32 122 GLU B CA 1
ATOM 4651 C C . GLU B 1 98 ? 32.623 31.278 -31.080 1.00 19.22 122 GLU B C 1
ATOM 4652 O O . GLU B 1 98 ? 31.498 31.380 -31.558 1.00 21.04 122 GLU B O 1
ATOM 4658 N N . GLN B 1 99 ? 33.609 32.089 -31.433 1.00 17.53 123 GLN B N 1
ATOM 4659 C CA . GLN B 1 99 ? 33.382 33.230 -32.367 1.00 16.79 123 GLN B CA 1
ATOM 4660 C C . GLN B 1 99 ? 34.406 33.132 -33.488 1.00 16.87 123 GLN B C 1
ATOM 4661 O O . GLN B 1 99 ? 35.589 32.970 -33.244 1.00 14.42 123 GLN B O 1
ATOM 4667 N N . LYS B 1 100 ? 33.932 33.298 -34.716 1.00 16.56 124 LYS B N 1
ATOM 4668 C CA . LYS B 1 100 ? 34.782 33.413 -35.884 1.00 19.09 124 LYS B CA 1
ATOM 4669 C C . LYS B 1 100 ? 34.995 34.868 -36.239 1.00 16.99 124 LYS B C 1
ATOM 4670 O O . LYS B 1 100 ? 34.091 35.698 -36.100 1.00 18.84 124 LYS B O 1
ATOM 4676 N N . VAL B 1 101 ? 36.203 35.208 -36.677 1.00 16.41 125 VAL B N 1
ATOM 4677 C CA . VAL B 1 101 ? 36.528 36.560 -37.153 1.00 16.16 125 VAL B CA 1
ATOM 4678 C C . VAL B 1 101 ? 37.390 36.393 -38.394 1.00 18.53 125 VAL B C 1
ATOM 4679 O O . VAL B 1 101 ? 38.298 35.563 -38.416 1.00 15.79 125 VAL B O 1
ATOM 4683 N N . GLN B 1 102 ? 37.077 37.119 -39.449 1.00 16.57 126 GLN B N 1
ATOM 4684 C CA . GLN B 1 102 ? 37.946 37.137 -40.646 1.00 17.06 126 GLN B CA 1
ATOM 4685 C C . GLN B 1 102 ? 39.115 38.090 -40.495 1.00 15.95 126 GLN B C 1
ATOM 4686 O O . GLN B 1 102 ? 38.972 39.194 -39.968 1.00 16.36 126 GLN B O 1
ATOM 4692 N N . ILE B 1 103 ? 40.297 37.682 -40.987 1.00 13.54 127 ILE B N 1
ATOM 4693 C CA . ILE B 1 103 ? 41.441 38.520 -41.074 1.00 15.31 127 ILE B CA 1
ATOM 4694 C C . ILE B 1 103 ? 41.766 38.738 -42.553 1.00 15.83 127 ILE B C 1
ATOM 4695 O O . ILE B 1 103 ? 41.822 37.779 -43.354 1.00 16.50 127 ILE B O 1
ATOM 4700 N N . ILE B 1 104 ? 41.934 39.995 -42.884 1.00 16.29 128 ILE B N 1
ATOM 4701 C CA . ILE B 1 104 ? 42.286 40.343 -44.287 1.00 16.71 128 ILE B CA 1
ATOM 4702 C C . ILE B 1 104 ? 43.658 40.895 -44.252 1.00 16.20 128 ILE B C 1
ATOM 4703 O O . ILE B 1 104 ? 43.891 41.985 -43.683 1.00 16.03 128 ILE B O 1
ATOM 4708 N N . ALA B 1 105 ? 44.597 40.170 -44.862 1.00 14.66 129 ALA B N 1
ATOM 4709 C CA . ALA B 1 105 ? 46.005 40.495 -44.872 1.00 15.15 129 ALA B CA 1
ATOM 4710 C C . ALA B 1 105 ? 46.421 40.935 -46.286 1.00 15.37 129 ALA B C 1
ATOM 4711 O O . ALA B 1 105 ? 46.658 40.106 -47.179 1.00 15.36 129 ALA B O 1
ATOM 4713 N N . ASN B 1 106 ? 46.585 42.241 -46.388 1.00 17.16 130 ASN B N 1
ATOM 4714 C CA . ASN B 1 106 ? 47.043 42.952 -47.606 1.00 17.28 130 ASN B CA 1
ATOM 4715 C C . ASN B 1 106 ? 48.477 43.346 -47.484 1.00 16.78 130 ASN B C 1
ATOM 4716 O O . ASN B 1 106 ? 48.905 43.953 -46.475 1.00 17.95 130 ASN B O 1
ATOM 4721 N N . ILE B 1 107 ? 49.258 43.016 -48.512 1.00 15.53 131 ILE B N 1
ATOM 4722 C CA . ILE B 1 107 ? 50.667 43.307 -48.541 1.00 17.61 131 ILE B CA 1
ATOM 4723 C C . ILE B 1 107 ? 51.013 44.792 -48.259 1.00 17.23 131 ILE B C 1
ATOM 4724 O O . ILE B 1 107 ? 52.019 45.068 -47.642 1.00 19.53 131 ILE B O 1
ATOM 4729 N N . MET B 1 108 ? 50.137 45.706 -48.681 1.00 19.30 132 MET B N 1
ATOM 4730 C CA . MET B 1 108 ? 50.371 47.153 -48.505 1.00 21.16 132 MET B CA 1
ATOM 4731 C C . MET B 1 108 ? 50.237 47.584 -47.036 1.00 22.17 132 MET B C 1
ATOM 4732 O O . MET B 1 108 ? 50.669 48.645 -46.682 1.00 24.64 132 MET B O 1
ATOM 4737 N N . GLU B 1 109 ? 49.631 46.745 -46.174 1.00 20.86 133 GLU B N 1
ATOM 4738 C CA . GLU B 1 109 ? 49.613 47.023 -44.726 1.00 21.23 133 GLU B CA 1
ATOM 4739 C C . GLU B 1 109 ? 50.679 46.276 -43.930 1.00 19.93 133 GLU B C 1
ATOM 4740 O O . GLU B 1 109 ? 50.790 46.474 -42.739 1.00 18.74 133 GLU B O 1
ATOM 4746 N N . HIS B 1 110 ? 51.456 45.414 -44.566 1.00 19.29 134 HIS B N 1
ATOM 4747 C CA . HIS B 1 110 ? 52.337 44.538 -43.823 1.00 19.96 134 HIS B CA 1
ATOM 4748 C C . HIS B 1 110 ? 53.520 45.258 -43.197 1.00 22.74 134 HIS B C 1
ATOM 4749 O O . HIS B 1 110 ? 54.241 46.029 -43.870 1.00 23.14 134 HIS B O 1
ATOM 4756 N N . ASP B 1 111 ? 53.756 44.993 -41.896 1.00 23.37 135 ASP B N 1
ATOM 4757 C CA . ASP B 1 111 ? 54.897 45.540 -41.167 1.00 23.38 135 ASP B CA 1
ATOM 4758 C C . ASP B 1 111 ? 56.105 44.710 -41.507 1.00 23.47 135 ASP B C 1
ATOM 4759 O O . ASP B 1 111 ? 56.289 43.577 -41.023 1.00 23.49 135 ASP B O 1
ATOM 4764 N N . ILE B 1 112 ? 56.976 45.264 -42.345 1.00 23.52 136 ILE B N 1
ATOM 4765 C CA . ILE B 1 112 ? 58.152 44.497 -42.866 1.00 26.12 136 ILE B CA 1
ATOM 4766 C C . ILE B 1 112 ? 59.211 44.188 -41.821 1.00 23.23 136 ILE B C 1
ATOM 4767 O O . ILE B 1 112 ? 60.067 43.353 -42.064 1.00 24.81 136 ILE B O 1
ATOM 4772 N N . SER B 1 113 ? 59.156 44.807 -40.651 1.00 27.15 137 SER B N 1
ATOM 4773 C CA . SER B 1 113 ? 60.089 44.450 -39.542 1.00 27.68 137 SER B CA 1
ATOM 4774 C C . SER B 1 113 ? 59.767 43.102 -38.908 1.00 26.65 137 SER B C 1
ATOM 4775 O O . SER B 1 113 ? 60.572 42.631 -38.145 1.00 27.77 137 SER B O 1
ATOM 4778 N N . THR B 1 114 ? 58.614 42.499 -39.231 1.00 23.20 138 THR B N 1
ATOM 4779 C CA . THR B 1 114 ? 58.304 41.113 -38.838 1.00 23.87 138 THR B CA 1
ATOM 4780 C C . THR B 1 114 ? 58.748 40.135 -39.877 1.00 22.90 138 THR B C 1
ATOM 4781 O O . THR B 1 114 ? 58.647 38.927 -39.691 1.00 23.19 138 THR B O 1
ATOM 4785 N N . GLY B 1 115 ? 59.223 40.623 -41.029 1.00 22.08 139 GLY B N 1
ATOM 4786 C CA . GLY B 1 115 ? 59.595 39.771 -42.119 1.00 22.19 139 GLY B CA 1
ATOM 4787 C C . GLY B 1 115 ? 58.931 40.248 -43.391 1.00 20.45 139 GLY B C 1
ATOM 4788 O O . GLY B 1 115 ? 57.986 41.045 -43.364 1.00 21.59 139 GLY B O 1
ATOM 4789 N N . GLU B 1 116 ? 59.448 39.777 -44.509 1.00 21.34 140 GLU B N 1
ATOM 4790 C CA . GLU B 1 116 ? 58.797 40.044 -45.774 1.00 24.26 140 GLU B CA 1
ATOM 4791 C C . GLU B 1 116 ? 57.386 39.360 -45.782 1.00 22.75 140 GLU B C 1
ATOM 4792 O O . GLU B 1 116 ? 57.211 38.280 -45.211 1.00 22.42 140 GLU B O 1
ATOM 4798 N N . PHE B 1 117 ? 56.375 40.029 -46.312 1.00 19.41 141 PHE B N 1
ATOM 4799 C CA . PHE B 1 117 ? 54.995 39.492 -46.338 1.00 16.63 141 PHE B CA 1
ATOM 4800 C C . PHE B 1 117 ? 54.872 38.000 -46.752 1.00 18.53 141 PHE B C 1
ATOM 4801 O O . PHE B 1 117 ? 54.172 37.205 -46.103 1.00 17.96 141 PHE B O 1
ATOM 4809 N N . SER B 1 118 ? 55.461 37.592 -47.865 1.00 18.57 142 SER B N 1
ATOM 4810 C CA . SER B 1 118 ? 55.365 36.213 -48.260 1.00 19.15 142 SER B CA 1
ATOM 4811 C C . SER B 1 118 ? 56.028 35.269 -47.254 1.00 17.53 142 SER B C 1
ATOM 4812 O O . SER B 1 118 ? 55.498 34.229 -47.014 1.00 18.13 142 SER B O 1
ATOM 4815 N N . VAL B 1 119 ? 57.136 35.665 -46.626 1.00 18.58 143 VAL B N 1
ATOM 4816 C CA . VAL B 1 119 ? 57.798 34.828 -45.609 1.00 18.91 143 VAL B CA 1
ATOM 4817 C C . VAL B 1 119 ? 56.874 34.630 -44.415 1.00 18.26 143 VAL B C 1
ATOM 4818 O O . VAL B 1 119 ? 56.596 33.485 -43.995 1.00 18.42 143 VAL B O 1
ATOM 4822 N N . SER B 1 120 ? 56.359 35.745 -43.921 1.00 17.73 144 SER B N 1
ATOM 4823 C CA . SER B 1 120 ? 55.492 35.746 -42.707 1.00 16.66 144 SER B CA 1
ATOM 4824 C C . SER B 1 120 ? 54.298 34.840 -42.935 1.00 16.03 144 SER B C 1
ATOM 4825 O O . SER B 1 120 ? 53.972 33.976 -42.078 1.00 15.14 144 SER B O 1
ATOM 4828 N N . HIS B 1 121 ? 53.620 34.965 -44.066 1.00 14.70 145 HIS B N 1
ATOM 4829 C CA . HIS B 1 121 ? 52.432 34.137 -44.277 1.00 13.52 145 HIS B CA 1
ATOM 4830 C C . HIS B 1 121 ? 52.684 32.699 -44.717 1.00 14.05 145 HIS B C 1
ATOM 4831 O O . HIS B 1 121 ? 51.864 31.807 -44.477 1.00 13.87 145 HIS B O 1
ATOM 4838 N N . SER B 1 122 ? 53.834 32.438 -45.283 1.00 13.15 146 SER B N 1
ATOM 4839 C CA . SER B 1 122 ? 54.263 31.092 -45.616 1.00 15.55 146 SER B CA 1
ATOM 4840 C C . SER B 1 122 ? 54.430 30.180 -44.435 1.00 14.66 146 SER B C 1
ATOM 4841 O O . SER B 1 122 ? 54.381 28.971 -44.632 1.00 15.02 146 SER B O 1
ATOM 4844 N N . GLU B 1 123 ? 54.613 30.753 -43.237 1.00 13.71 147 GLU B N 1
ATOM 4845 C CA . GLU B 1 123 ? 54.746 29.956 -42.011 1.00 14.90 147 GLU B CA 1
ATOM 4846 C C . GLU B 1 123 ? 53.426 29.484 -41.439 1.00 14.98 147 GLU B C 1
ATOM 4847 O O . GLU B 1 123 ? 53.437 28.740 -40.441 1.00 16.86 147 GLU B O 1
ATOM 4853 N N . ILE B 1 124 ? 52.318 29.934 -42.007 1.00 13.87 148 ILE B N 1
ATOM 4854 C CA . ILE B 1 124 ? 51.000 29.711 -41.427 1.00 14.09 148 ILE B CA 1
ATOM 4855 C C . ILE B 1 124 ? 50.238 28.631 -42.193 1.00 16.47 148 ILE B C 1
ATOM 4856 O O . ILE B 1 124 ? 50.180 28.625 -43.448 1.00 15.68 148 ILE B O 1
ATOM 4861 N N . ARG B 1 125 ? 49.533 27.783 -41.451 1.00 15.06 149 ARG B N 1
ATOM 4862 C CA . ARG B 1 125 ? 48.749 26.700 -41.997 1.00 15.49 149 ARG B CA 1
ATOM 4863 C C . ARG B 1 125 ? 47.410 26.594 -41.301 1.00 14.38 149 ARG B C 1
ATOM 4864 O O . ARG B 1 125 ? 47.285 26.978 -40.115 1.00 13.14 149 ARG B O 1
ATOM 4872 N N . ARG B 1 126 ? 46.412 26.060 -42.000 1.00 14.22 150 ARG B N 1
ATOM 4873 C CA . ARG B 1 126 ? 45.155 25.701 -41.372 1.00 14.71 150 ARG B CA 1
ATOM 4874 C C . ARG B 1 126 ? 45.398 24.886 -40.079 1.00 11.90 150 ARG B C 1
ATOM 4875 O O . ARG B 1 126 ? 46.160 23.961 -40.079 1.00 12.30 150 ARG B O 1
ATOM 4883 N N . GLY B 1 127 ? 44.691 25.244 -39.013 1.00 12.31 151 GLY B N 1
ATOM 4884 C CA . GLY B 1 127 ? 44.861 24.597 -37.702 1.00 10.90 151 GLY B CA 1
ATOM 4885 C C . GLY B 1 127 ? 45.798 25.315 -36.769 1.00 10.06 151 GLY B C 1
ATOM 4886 O O . GLY B 1 127 ? 45.809 25.008 -35.571 1.00 10.46 151 GLY B O 1
ATOM 4887 N N . ASP B 1 128 ? 46.665 26.204 -37.239 1.00 10.53 152 ASP B N 1
ATOM 4888 C CA . ASP B 1 128 ? 47.620 26.860 -36.369 1.00 10.53 152 ASP B CA 1
ATOM 4889 C C . ASP B 1 128 ? 46.939 27.792 -35.403 1.00 9.91 152 ASP B C 1
ATOM 4890 O O . ASP B 1 128 ? 45.935 28.386 -35.716 1.00 10.13 152 ASP B O 1
ATOM 4895 N N . VAL B 1 129 ? 47.506 27.912 -34.210 1.00 9.83 153 VAL B N 1
ATOM 4896 C CA . VAL B 1 129 ? 47.101 29.002 -33.310 1.00 10.75 153 VAL B CA 1
ATOM 4897 C C . VAL B 1 129 ? 47.988 30.204 -33.596 1.00 8.86 153 VAL B C 1
ATOM 4898 O O . VAL B 1 129 ? 49.170 30.106 -33.583 1.00 9.57 153 VAL B O 1
ATOM 4902 N N . VAL B 1 130 ? 47.344 31.318 -33.953 1.00 10.12 154 VAL B N 1
ATOM 4903 C CA . VAL B 1 130 ? 48.037 32.511 -34.388 1.00 10.52 154 VAL B CA 1
ATOM 4904 C C . VAL B 1 130 ? 47.515 33.762 -33.754 1.00 10.23 154 VAL B C 1
ATOM 4905 O O . VAL B 1 130 ? 46.377 33.795 -33.259 1.00 11.93 154 VAL B O 1
ATOM 4909 N N . GLY B 1 131 ? 48.354 34.792 -33.748 1.00 10.30 155 GLY B N 1
ATOM 4910 C CA . GLY B 1 131 ? 47.940 36.120 -33.423 1.00 11.02 155 GLY B CA 1
ATOM 4911 C C . GLY B 1 131 ? 48.045 37.065 -34.610 1.00 11.71 155 GLY B C 1
ATOM 4912 O O . GLY B 1 131 ? 48.863 36.831 -35.472 1.00 11.77 155 GLY B O 1
ATOM 4913 N N . PHE B 1 132 ? 47.180 38.058 -34.661 1.00 12.70 156 PHE B N 1
ATOM 4914 C CA . PHE B 1 132 ? 47.248 39.101 -35.695 1.00 13.34 156 PHE B CA 1
ATOM 4915 C C . PHE B 1 132 ? 47.140 40.445 -34.988 1.00 14.10 156 PHE B C 1
ATOM 4916 O O . PHE B 1 132 ? 46.507 40.596 -33.926 1.00 16.05 156 PHE B O 1
ATOM 4924 N N . THR B 1 133 ? 47.741 41.456 -35.597 1.00 14.77 157 THR B N 1
ATOM 4925 C CA . THR B 1 133 ? 47.501 42.821 -35.119 1.00 15.35 157 THR B CA 1
ATOM 4926 C C . THR B 1 133 ? 47.060 43.612 -36.336 1.00 16.03 157 THR B C 1
ATOM 4927 O O . THR B 1 133 ? 47.560 43.347 -37.441 1.00 17.45 157 THR B O 1
ATOM 4931 N N . GLY B 1 134 ? 46.109 44.524 -36.137 1.00 16.43 158 GLY B N 1
ATOM 4932 C CA . GLY B 1 134 ? 45.581 45.326 -37.249 1.00 17.82 158 GLY B CA 1
ATOM 4933 C C . GLY B 1 134 ? 44.495 46.279 -36.855 1.00 19.37 158 GLY B C 1
ATOM 4934 O O . GLY B 1 134 ? 44.306 46.574 -35.647 1.00 18.58 158 GLY B O 1
ATOM 4935 N N . PHE B 1 135 ? 43.728 46.672 -37.874 1.00 18.09 159 PHE B N 1
ATOM 4936 C CA . PHE B 1 135 ? 42.716 47.663 -37.753 1.00 19.26 159 PHE B CA 1
ATOM 4937 C C . PHE B 1 135 ? 41.373 47.050 -37.856 1.00 17.12 159 PHE B C 1
ATOM 4938 O O . PHE B 1 135 ? 41.114 46.138 -38.680 1.00 18.85 159 PHE B O 1
ATOM 4946 N N . PRO B 1 136 ? 40.419 47.554 -37.054 1.00 19.93 160 PRO B N 1
ATOM 4947 C CA . PRO B 1 136 ? 39.128 46.938 -37.058 1.00 20.38 160 PRO B CA 1
ATOM 4948 C C . PRO B 1 136 ? 38.197 47.443 -38.099 1.00 24.17 160 PRO B C 1
ATOM 4949 O O . PRO B 1 136 ? 38.382 48.541 -38.564 1.00 24.29 160 PRO B O 1
ATOM 4953 N N . GLY B 1 137 ? 37.211 46.628 -38.419 1.00 23.59 161 GLY B N 1
ATOM 4954 C CA . GLY B 1 137 ? 36.247 46.951 -39.447 1.00 28.73 161 GLY B CA 1
ATOM 4955 C C . GLY B 1 137 ? 35.391 45.850 -40.031 1.00 27.21 161 GLY B C 1
ATOM 4956 O O . GLY B 1 137 ? 35.126 44.791 -39.431 1.00 25.89 161 GLY B O 1
ATOM 4957 N N . LYS B 1 138 ? 34.859 46.153 -41.201 1.00 28.37 162 LYS B N 1
ATOM 4958 C CA . LYS B 1 138 ? 34.010 45.250 -41.922 1.00 29.26 162 LYS B CA 1
ATOM 4959 C C . LYS B 1 138 ? 34.386 45.319 -43.404 1.00 33.84 162 LYS B C 1
ATOM 4960 O O . LYS B 1 138 ? 34.690 46.404 -43.927 1.00 33.98 162 LYS B O 1
ATOM 4966 N N . SER B 1 139 ? 34.404 44.165 -44.071 1.00 33.63 163 SER B N 1
ATOM 4967 C CA . SER B 1 139 ? 34.643 44.151 -45.536 1.00 34.82 163 SER B CA 1
ATOM 4968 C C . SER B 1 139 ? 33.411 44.684 -46.269 1.00 37.76 163 SER B C 1
ATOM 4969 O O . SER B 1 139 ? 32.307 44.745 -45.700 1.00 33.92 163 SER B O 1
ATOM 4972 N N . LYS B 1 140 ? 33.605 45.024 -47.539 1.00 43.42 164 LYS B N 1
ATOM 4973 C CA . LYS B 1 140 ? 32.516 45.444 -48.436 1.00 43.94 164 LYS B CA 1
ATOM 4974 C C . LYS B 1 140 ? 31.357 44.458 -48.461 1.00 43.76 164 LYS B C 1
ATOM 4975 O O . LYS B 1 140 ? 30.208 44.883 -48.310 1.00 47.19 164 LYS B O 1
ATOM 4981 N N . ARG B 1 141 ? 31.656 43.153 -48.574 1.00 39.65 165 ARG B N 1
ATOM 4982 C CA . ARG B 1 141 ? 30.632 42.103 -48.528 1.00 41.54 165 ARG B CA 1
ATOM 4983 C C . ARG B 1 141 ? 29.956 41.959 -47.131 1.00 42.54 165 ARG B C 1
ATOM 4984 O O . ARG B 1 141 ? 29.095 41.087 -46.971 1.00 43.59 165 ARG B O 1
ATOM 4986 N N . GLY B 1 142 ? 30.346 42.804 -46.146 1.00 40.28 166 GLY B N 1
ATOM 4987 C CA . GLY B 1 142 ? 29.763 42.841 -44.792 1.00 37.18 166 GLY B CA 1
ATOM 4988 C C . GLY B 1 142 ? 30.291 41.863 -43.734 1.00 39.47 166 GLY B C 1
ATOM 4989 O O . GLY B 1 142 ? 29.605 41.634 -42.725 1.00 39.61 166 GLY B O 1
ATOM 4990 N N . GLU B 1 143 ? 31.515 41.330 -43.935 1.00 35.55 167 GLU B N 1
ATOM 4991 C CA . GLU B 1 143 ? 32.162 40.398 -42.987 1.00 35.92 167 GLU B CA 1
ATOM 4992 C C . GLU B 1 143 ? 32.926 41.173 -41.942 1.00 30.43 167 GLU B C 1
ATOM 4993 O O . GLU B 1 143 ? 33.831 41.938 -42.263 1.00 28.20 167 GLU B O 1
ATOM 4999 N N . LEU B 1 144 ? 32.578 40.939 -40.684 1.00 29.30 168 LEU B N 1
ATOM 5000 C CA . LEU B 1 144 ? 33.372 41.353 -39.547 1.00 27.69 168 LEU B CA 1
ATOM 5001 C C . LEU B 1 144 ? 34.835 40.941 -39.773 1.00 21.23 168 LEU B C 1
ATOM 5002 O O . LEU B 1 144 ? 35.086 39.767 -39.954 1.00 24.02 168 LEU B O 1
ATOM 5007 N N . SER B 1 145 ? 35.756 41.892 -39.760 1.00 21.40 169 SER B N 1
ATOM 5008 C CA . SER B 1 145 ? 37.168 41.636 -40.096 1.00 19.54 169 SER B CA 1
ATOM 5009 C C . SER B 1 145 ? 38.153 42.414 -39.292 1.00 19.10 169 SER B C 1
ATOM 5010 O O . SER B 1 145 ? 37.813 43.464 -38.760 1.00 22.57 169 SER B O 1
ATOM 5013 N N . LEU B 1 146 ? 39.394 41.922 -39.242 1.00 14.12 170 LEU B N 1
ATOM 5014 C CA . LEU B 1 146 ? 40.527 42.658 -38.813 1.00 16.94 170 LEU B CA 1
ATOM 5015 C C . LEU B 1 146 ? 41.416 42.884 -40.051 1.00 15.10 170 LEU B C 1
ATOM 5016 O O . LEU B 1 146 ? 41.756 41.899 -40.734 1.00 15.15 170 LEU B O 1
ATOM 5021 N N . PHE B 1 147 ? 41.823 44.122 -40.287 1.00 17.11 171 PHE B N 1
ATOM 5022 C CA . PHE B 1 147 ? 42.689 44.370 -41.445 1.00 18.02 171 PHE B CA 1
ATOM 5023 C C . PHE B 1 147 ? 44.074 44.396 -40.922 1.00 16.70 171 PHE B C 1
ATOM 5024 O O . PHE B 1 147 ? 44.527 45.365 -40.291 1.00 16.83 171 PHE B O 1
ATOM 5032 N N . SER B 1 148 ? 44.791 43.282 -41.150 1.00 15.21 172 SER B N 1
ATOM 5033 C CA . SER B 1 148 ? 46.012 43.054 -40.441 1.00 15.85 172 SER B CA 1
ATOM 5034 C C . SER B 1 148 ? 47.271 43.692 -40.950 1.00 17.54 172 SER B C 1
ATOM 5035 O O . SER B 1 148 ? 47.431 43.935 -42.165 1.00 17.70 172 SER B O 1
ATOM 5038 N N . LYS B 1 149 ? 48.170 43.946 -40.017 1.00 17.52 173 LYS B N 1
ATOM 5039 C CA . LYS B 1 149 ? 49.494 44.408 -40.271 1.00 17.91 173 LYS B CA 1
ATOM 5040 C C . LYS B 1 149 ? 50.555 43.394 -40.000 1.00 17.26 173 LYS B C 1
ATOM 5041 O O . LYS B 1 149 ? 51.670 43.505 -40.497 1.00 17.35 173 LYS B O 1
ATOM 5047 N N . SER B 1 150 ? 50.236 42.385 -39.177 1.00 17.75 174 SER B N 1
ATOM 5048 C CA . SER B 1 150 ? 51.260 41.429 -38.823 1.00 16.14 174 SER B CA 1
ATOM 5049 C C . SER B 1 150 ? 50.508 40.141 -38.480 1.00 13.19 174 SER B C 1
ATOM 5050 O O . SER B 1 150 ? 49.319 40.148 -38.262 1.00 14.39 174 SER B O 1
ATOM 5053 N N . VAL B 1 151 ? 51.296 39.074 -38.468 1.00 13.17 175 VAL B N 1
ATOM 5054 C CA . VAL B 1 151 ? 50.844 37.733 -38.086 1.00 13.94 175 VAL B CA 1
ATOM 5055 C C . VAL B 1 151 ? 51.980 37.097 -37.261 1.00 13.41 175 VAL B C 1
ATOM 5056 O O . VAL B 1 151 ? 53.199 37.280 -37.539 1.00 13.38 175 VAL B O 1
ATOM 5060 N N . VAL B 1 152 ? 51.606 36.353 -36.198 1.00 13.32 176 VAL B N 1
ATOM 5061 C CA . VAL B 1 152 ? 52.581 35.703 -35.321 1.00 12.55 176 VAL B CA 1
ATOM 5062 C C . VAL B 1 152 ? 52.097 34.267 -35.176 1.00 11.38 176 VAL B C 1
ATOM 5063 O O . VAL B 1 152 ? 50.974 34.042 -34.736 1.00 12.25 176 VAL B O 1
ATOM 5067 N N . LEU B 1 153 ? 52.957 33.313 -35.500 1.00 10.45 177 LEU B N 1
ATOM 5068 C CA . LEU B 1 153 ? 52.640 31.907 -35.308 1.00 11.25 177 LEU B CA 1
ATOM 5069 C C . LEU B 1 153 ? 52.866 31.579 -33.816 1.00 10.15 177 LEU B C 1
ATOM 5070 O O . LEU B 1 153 ? 54.003 31.686 -33.344 1.00 11.28 177 LEU B O 1
ATOM 5075 N N . LEU B 1 154 ? 51.801 31.236 -33.099 1.00 10.29 178 LEU B N 1
ATOM 5076 C CA . LEU B 1 154 ? 51.907 30.952 -31.659 1.00 10.01 178 LEU B CA 1
ATOM 5077 C C . LEU B 1 154 ? 52.122 29.501 -31.392 1.00 9.79 178 LEU B C 1
ATOM 5078 O O . LEU B 1 154 ? 52.908 29.144 -30.549 1.00 10.58 178 LEU B O 1
ATOM 5083 N N . SER B 1 155 ? 51.349 28.643 -32.039 1.00 9.02 179 SER B N 1
ATOM 5084 C CA . SER B 1 155 ? 51.455 27.194 -31.775 1.00 10.25 179 SER B CA 1
ATOM 5085 C C . SER B 1 155 ? 50.977 26.470 -33.036 1.00 10.06 179 SER B C 1
ATOM 5086 O O . SER B 1 155 ? 49.781 26.409 -33.297 1.00 10.54 179 SER B O 1
ATOM 5089 N N . PRO B 1 156 ? 51.888 25.938 -33.836 1.00 9.43 180 PRO B N 1
ATOM 5090 C CA . PRO B 1 156 ? 51.499 25.232 -35.064 1.00 10.02 180 PRO B CA 1
ATOM 5091 C C . PRO B 1 156 ? 50.795 23.917 -34.865 1.00 10.08 180 PRO B C 1
ATOM 5092 O O . PRO B 1 156 ? 51.001 23.225 -33.853 1.00 10.62 180 PRO B O 1
ATOM 5096 N N . CYS B 1 157 ? 49.930 23.561 -35.803 1.00 10.56 181 CYS B N 1
ATOM 5097 C CA . CYS B 1 157 ? 49.316 22.243 -35.885 1.00 11.69 181 CYS B CA 1
ATOM 5098 C C . CYS B 1 157 ? 50.140 21.399 -36.842 1.00 12.45 181 CYS B C 1
ATOM 5099 O O . CYS B 1 157 ? 50.360 21.844 -37.982 1.00 13.94 181 CYS B O 1
ATOM 5102 N N . TYR B 1 158 ? 50.596 20.261 -36.391 1.00 11.31 182 TYR B N 1
ATOM 5103 C CA . TYR B 1 158 ? 51.507 19.392 -37.170 1.00 13.28 182 TYR B CA 1
ATOM 5104 C C . TYR B 1 158 ? 50.736 18.314 -37.983 1.00 14.50 182 TYR B C 1
ATOM 5105 O O . TYR B 1 158 ? 51.362 17.373 -38.529 1.00 16.73 182 TYR B O 1
ATOM 5114 N N . HIS B 1 159 ? 49.422 18.386 -38.012 1.00 13.62 183 HIS B N 1
ATOM 5115 C CA . HIS B 1 159 ? 48.556 17.398 -38.664 1.00 17.09 183 HIS B CA 1
ATOM 5116 C C . HIS B 1 159 ? 47.566 18.100 -39.575 1.00 18.57 183 HIS B C 1
ATOM 5117 O O . HIS B 1 159 ? 47.088 19.200 -39.293 1.00 17.93 183 HIS B O 1
ATOM 5124 N N . MET B 1 160 ? 47.274 17.490 -40.730 1.00 21.31 184 MET B N 1
ATOM 5125 C CA . MET B 1 160 ? 46.205 18.004 -41.572 1.00 23.56 184 MET B CA 1
ATOM 5126 C C . MET B 1 160 ? 44.860 17.697 -40.983 1.00 22.18 184 MET B C 1
ATOM 5127 O O . MET B 1 160 ? 44.540 16.574 -40.749 1.00 24.17 184 MET B O 1
ATOM 5132 N N . LEU B 1 161 ? 44.077 18.723 -40.758 1.00 25.29 185 LEU B N 1
ATOM 5133 C CA . LEU B 1 161 ? 42.856 18.519 -40.041 1.00 27.46 185 LEU B CA 1
ATOM 5134 C C . LEU B 1 161 ? 41.746 18.171 -41.002 1.00 29.41 185 LEU B C 1
ATOM 5135 O O . LEU B 1 161 ? 41.703 18.737 -42.065 1.00 28.31 185 LEU B O 1
ATOM 5140 N N . PRO B 1 162 ? 40.835 17.273 -40.576 1.00 34.86 186 PRO B N 1
ATOM 5141 C CA . PRO B 1 162 ? 39.579 17.061 -41.272 1.00 38.91 186 PRO B CA 1
ATOM 5142 C C . PRO B 1 162 ? 38.819 18.325 -41.231 1.00 39.99 186 PRO B C 1
ATOM 5143 O O . PRO B 1 162 ? 38.979 19.090 -40.294 1.00 41.71 186 PRO B O 1
ATOM 5147 N N . THR B 1 163 ? 37.978 18.529 -42.229 1.00 45.12 187 THR B N 1
ATOM 5148 C CA . THR B 1 163 ? 37.102 19.689 -42.298 1.00 45.93 187 THR B CA 1
ATOM 5149 C C . THR B 1 163 ? 35.978 19.633 -41.216 1.00 44.86 187 THR B C 1
ATOM 5150 O O . THR B 1 163 ? 35.595 20.653 -40.667 1.00 48.67 187 THR B O 1
ATOM 5154 N N . ALA B 1 164 ? 35.471 18.435 -40.920 1.00 44.00 188 ALA B N 1
ATOM 5155 C CA . ALA B 1 164 ? 34.414 18.201 -39.909 1.00 43.21 188 ALA B CA 1
ATOM 5156 C C . ALA B 1 164 ? 34.636 16.782 -39.361 1.00 36.50 188 ALA B C 1
ATOM 5157 O O . ALA B 1 164 ? 35.432 16.046 -39.924 1.00 36.99 188 ALA B O 1
ATOM 5159 N N . ILE B 1 165 ? 33.977 16.365 -38.273 1.00 40.57 189 ILE B N 1
ATOM 5160 C CA . ILE B 1 165 ? 34.304 15.029 -37.714 1.00 44.62 189 ILE B CA 1
ATOM 5161 C C . ILE B 1 165 ? 33.109 14.232 -37.207 1.00 46.01 189 ILE B C 1
ATOM 5162 O O . ILE B 1 165 ? 32.312 14.739 -36.428 1.00 44.60 189 ILE B O 1
ATOM 5167 N N . GLN B 1 171 ? 33.288 8.139 -34.600 1.00 37.40 195 GLN B N 1
ATOM 5168 C CA . GLN B 1 171 ? 33.101 8.181 -33.164 1.00 39.77 195 GLN B CA 1
ATOM 5169 C C . GLN B 1 171 ? 34.392 7.770 -32.418 1.00 38.41 195 GLN B C 1
ATOM 5170 O O . GLN B 1 171 ? 34.663 8.325 -31.322 1.00 41.52 195 GLN B O 1
ATOM 5172 N N . GLU B 1 172 ? 35.166 6.802 -32.947 1.00 33.81 196 GLU B N 1
ATOM 5173 C CA . GLU B 1 172 ? 36.326 6.306 -32.203 1.00 31.68 196 GLU B CA 1
ATOM 5174 C C . GLU B 1 172 ? 37.361 7.408 -31.980 1.00 26.54 196 GLU B C 1
ATOM 5175 O O . GLU B 1 172 ? 37.854 7.600 -30.848 1.00 27.24 196 GLU B O 1
ATOM 5181 N N . VAL B 1 173 ? 37.662 8.177 -33.023 1.00 23.12 197 VAL B N 1
ATOM 5182 C CA . VAL B 1 173 ? 38.597 9.291 -32.882 1.00 22.58 197 VAL B CA 1
ATOM 5183 C C . VAL B 1 173 ? 38.040 10.350 -31.907 1.00 19.13 197 VAL B C 1
ATOM 5184 O O . VAL B 1 173 ? 38.844 10.987 -31.170 1.00 18.42 197 VAL B O 1
ATOM 5188 N N . ARG B 1 174 ? 36.722 10.572 -31.934 1.00 15.88 198 ARG B N 1
ATOM 5189 C CA . ARG B 1 174 ? 36.137 11.663 -31.188 1.00 16.09 198 ARG B CA 1
ATOM 5190 C C . ARG B 1 174 ? 36.357 11.371 -29.709 1.00 16.53 198 ARG B C 1
ATOM 5191 O O . ARG B 1 174 ? 36.443 12.327 -28.949 1.00 16.04 198 ARG B O 1
ATOM 5199 N N . TYR B 1 175 ? 36.438 10.095 -29.323 1.00 16.35 199 TYR B N 1
ATOM 5200 C CA . TYR B 1 175 ? 36.597 9.723 -27.917 1.00 17.64 199 TYR B CA 1
ATOM 5201 C C . TYR B 1 175 ? 38.049 9.507 -27.513 1.00 16.87 199 TYR B C 1
ATOM 5202 O O . TYR B 1 175 ? 38.470 9.791 -26.383 1.00 18.03 199 TYR B O 1
ATOM 5211 N N . ARG B 1 176 ? 38.856 9.021 -28.437 1.00 16.80 200 ARG B N 1
ATOM 5212 C CA . ARG B 1 176 ? 40.310 8.825 -28.200 1.00 17.78 200 ARG B CA 1
ATOM 5213 C C . ARG B 1 176 ? 41.114 10.117 -28.346 1.00 17.45 200 ARG B C 1
ATOM 5214 O O . ARG B 1 176 ? 42.209 10.241 -27.775 1.00 21.06 200 ARG B O 1
ATOM 5222 N N . GLN B 1 177 ? 40.623 11.035 -29.134 1.00 14.70 201 GLN B N 1
ATOM 5223 C CA . GLN B 1 177 ? 41.273 12.347 -29.312 1.00 15.04 201 GLN B CA 1
ATOM 5224 C C . GLN B 1 177 ? 40.224 13.400 -29.132 1.00 11.99 201 GLN B C 1
ATOM 5225 O O . GLN B 1 177 ? 39.810 14.110 -30.041 1.00 11.97 201 GLN B O 1
ATOM 5231 N N . ARG B 1 178 ? 39.765 13.541 -27.868 1.00 11.59 202 ARG B N 1
ATOM 5232 C CA . ARG B 1 178 ? 38.643 14.433 -27.614 1.00 10.95 202 ARG B CA 1
ATOM 5233 C C . ARG B 1 178 ? 38.912 15.871 -28.025 1.00 10.35 202 ARG B C 1
ATOM 5234 O O . ARG B 1 178 ? 38.007 16.588 -28.377 1.00 10.89 202 ARG B O 1
ATOM 5242 N N . TYR B 1 179 ? 40.166 16.289 -28.013 1.00 10.43 203 TYR B N 1
ATOM 5243 C CA . TYR B 1 179 ? 40.462 17.630 -28.443 1.00 10.10 203 TYR B CA 1
ATOM 5244 C C . TYR B 1 179 ? 40.062 17.901 -29.901 1.00 10.54 203 TYR B C 1
ATOM 5245 O O . TYR B 1 179 ? 39.650 19.005 -30.255 1.00 10.89 203 TYR B O 1
ATOM 5254 N N . LEU B 1 180 ? 40.129 16.886 -30.757 1.00 11.39 204 LEU B N 1
ATOM 5255 C CA . LEU B 1 180 ? 39.657 17.003 -32.159 1.00 13.71 204 LEU B CA 1
ATOM 5256 C C . LEU B 1 180 ? 38.163 17.203 -32.240 1.00 12.66 204 LEU B C 1
ATOM 5257 O O . LEU B 1 180 ? 37.659 18.073 -32.958 1.00 14.92 204 LEU B O 1
ATOM 5262 N N . ASP B 1 181 ? 37.431 16.440 -31.429 1.00 13.30 205 ASP B N 1
ATOM 5263 C CA . ASP B 1 181 ? 36.005 16.580 -31.360 1.00 13.91 205 ASP B CA 1
ATOM 5264 C C . ASP B 1 181 ? 35.647 17.957 -30.908 1.00 14.95 205 ASP B C 1
ATOM 5265 O O . ASP B 1 181 ? 34.830 18.603 -31.538 1.00 16.26 205 ASP B O 1
ATOM 5270 N N . LEU B 1 182 ? 36.256 18.454 -29.809 1.00 12.32 206 LEU B N 1
ATOM 5271 C CA . LEU B 1 182 ? 35.965 19.772 -29.337 1.00 13.25 206 LEU B CA 1
ATOM 5272 C C . LEU B 1 182 ? 36.311 20.892 -30.303 1.00 13.23 206 LEU B C 1
ATOM 5273 O O . LEU B 1 182 ? 35.639 21.905 -30.368 1.00 15.38 206 LEU B O 1
ATOM 5278 N N . MET B 1 183 ? 37.441 20.728 -30.970 1.00 15.44 207 MET B N 1
ATOM 5279 C CA . MET B 1 183 ? 37.933 21.696 -31.938 1.00 18.46 207 MET B CA 1
ATOM 5280 C C . MET B 1 183 ? 36.941 21.847 -33.119 1.00 20.07 207 MET B C 1
ATOM 5281 O O . MET B 1 183 ? 36.657 22.972 -33.521 1.00 21.60 207 MET B O 1
ATOM 5286 N N . LEU B 1 184 ? 36.356 20.747 -33.548 1.00 19.99 208 LEU B N 1
ATOM 5287 C CA . LEU B 1 184 ? 35.606 20.713 -34.820 1.00 23.60 208 LEU B CA 1
ATOM 5288 C C . LEU B 1 184 ? 34.100 20.576 -34.667 1.00 23.38 208 LEU B C 1
ATOM 5289 O O . LEU B 1 184 ? 33.372 20.921 -35.602 1.00 27.87 208 LEU B O 1
ATOM 5294 N N . ASN B 1 185 ? 33.612 20.205 -33.495 1.00 21.89 209 ASN B N 1
ATOM 5295 C CA . ASN B 1 185 ? 32.184 19.835 -33.341 1.00 22.79 209 ASN B CA 1
ATOM 5296 C C . ASN B 1 185 ? 31.523 20.651 -32.192 1.00 24.46 209 ASN B C 1
ATOM 5297 O O . ASN B 1 185 ? 31.644 20.320 -31.012 1.00 23.22 209 ASN B O 1
ATOM 5302 N N . GLU B 1 186 ? 30.743 21.648 -32.561 1.00 22.62 210 GLU B N 1
ATOM 5303 C CA . GLU B 1 186 ? 30.048 22.509 -31.609 1.00 26.56 210 GLU B CA 1
ATOM 5304 C C . GLU B 1 186 ? 29.077 21.677 -30.716 1.00 25.94 210 GLU B C 1
ATOM 5305 O O . GLU B 1 186 ? 28.858 22.010 -29.537 1.00 23.84 210 GLU B O 1
ATOM 5311 N N . GLU B 1 187 ? 28.498 20.625 -31.274 1.00 23.46 211 GLU B N 1
ATOM 5312 C CA . GLU B 1 187 ? 27.579 19.766 -30.511 1.00 25.80 211 GLU B CA 1
ATOM 5313 C C . GLU B 1 187 ? 28.228 19.077 -29.312 1.00 24.03 211 GLU B C 1
ATOM 5314 O O . GLU B 1 187 ? 27.579 18.959 -28.228 1.00 21.90 211 GLU B O 1
ATOM 5320 N N . SER B 1 188 ? 29.500 18.660 -29.461 1.00 20.10 212 SER B N 1
ATOM 5321 C CA . SER B 1 188 ? 30.266 18.142 -28.313 1.00 20.08 212 SER B CA 1
ATOM 5322 C C . SER B 1 188 ? 30.540 19.216 -27.300 1.00 17.38 212 SER B C 1
ATOM 5323 O O . SER B 1 188 ? 30.317 19.002 -26.116 1.00 18.78 212 SER B O 1
ATOM 5326 N N . ARG B 1 189 ? 30.894 20.409 -27.737 1.00 15.22 213 ARG B N 1
ATOM 5327 C CA . ARG B 1 189 ? 31.115 21.500 -26.756 1.00 15.43 213 ARG B CA 1
ATOM 5328 C C . ARG B 1 189 ? 29.806 21.773 -25.945 1.00 15.45 213 ARG B C 1
ATOM 5329 O O . ARG B 1 189 ? 29.858 21.926 -24.676 1.00 12.92 213 ARG B O 1
ATOM 5337 N N . LYS B 1 190 ? 28.649 21.740 -26.630 1.00 13.78 214 LYS B N 1
ATOM 5338 C CA . LYS B 1 190 ? 27.355 21.960 -25.993 1.00 16.37 214 LYS B CA 1
ATOM 5339 C C . LYS B 1 190 ? 27.045 20.964 -24.860 1.00 11.93 214 LYS B C 1
ATOM 5340 O O . LYS B 1 190 ? 26.529 21.379 -23.828 1.00 12.37 214 LYS B O 1
ATOM 5346 N N . VAL B 1 191 ? 27.417 19.735 -25.043 1.00 11.83 215 VAL B N 1
ATOM 5347 C CA . VAL B 1 191 ? 27.100 18.688 -24.076 1.00 11.80 215 VAL B CA 1
ATOM 5348 C C . VAL B 1 191 ? 27.817 18.989 -22.762 1.00 11.04 215 VAL B C 1
ATOM 5349 O O . VAL B 1 191 ? 27.255 18.916 -21.691 1.00 11.15 215 VAL B O 1
ATOM 5353 N N . PHE B 1 192 ? 29.083 19.351 -22.872 1.00 9.89 216 PHE B N 1
ATOM 5354 C CA . PHE B 1 192 ? 29.853 19.624 -21.682 1.00 9.55 216 PHE B CA 1
ATOM 5355 C C . PHE B 1 192 ? 29.512 20.882 -20.930 1.00 9.29 216 PHE B C 1
ATOM 5356 O O . PHE B 1 192 ? 29.586 20.949 -19.672 1.00 8.79 216 PHE B O 1
ATOM 5364 N N . LYS B 1 193 ? 29.056 21.883 -21.655 1.00 9.20 217 LYS B N 1
ATOM 5365 C CA . LYS B 1 193 ? 28.465 23.077 -21.021 1.00 10.46 217 LYS B CA 1
ATOM 5366 C C . LYS B 1 193 ? 27.138 22.768 -20.297 1.00 9.33 217 LYS B C 1
ATOM 5367 O O . LYS B 1 193 ? 26.884 23.234 -19.168 1.00 9.60 217 LYS B O 1
ATOM 5373 N N . LEU B 1 194 ? 26.316 21.962 -20.938 1.00 9.46 218 LEU B N 1
ATOM 5374 C CA . LEU B 1 194 ? 25.012 21.519 -20.371 1.00 10.03 218 LEU B CA 1
ATOM 5375 C C . LEU B 1 194 ? 25.280 20.705 -19.118 1.00 10.19 218 LEU B C 1
ATOM 5376 O O . LEU B 1 194 ? 24.619 20.893 -18.100 1.00 9.73 218 LEU B O 1
ATOM 5381 N N . ARG B 1 195 ? 26.280 19.869 -19.184 1.00 9.18 219 ARG B N 1
ATOM 5382 C CA . ARG B 1 195 ? 26.643 19.067 -18.000 1.00 9.61 219 ARG B CA 1
ATOM 5383 C C . ARG B 1 195 ? 26.942 19.943 -16.821 1.00 9.82 219 ARG B C 1
ATOM 5384 O O . ARG B 1 195 ? 26.462 19.710 -15.675 1.00 10.46 219 ARG B O 1
ATOM 5392 N N . SER B 1 196 ? 27.776 20.979 -17.026 1.00 9.93 220 SER B N 1
ATOM 5393 C CA . SER B 1 196 ? 28.150 21.861 -15.954 1.00 10.91 220 SER B CA 1
ATOM 5394 C C . SER B 1 196 ? 26.918 22.610 -15.420 1.00 10.54 220 SER B C 1
ATOM 5395 O O . SER B 1 196 ? 26.745 22.764 -14.190 1.00 9.66 220 SER B O 1
ATOM 5398 N N . ARG B 1 197 ? 26.047 23.059 -16.306 1.00 9.88 221 ARG B N 1
ATOM 5399 C CA . ARG B 1 197 ? 24.843 23.798 -15.930 1.00 11.00 221 ARG B CA 1
ATOM 5400 C C . ARG B 1 197 ? 23.939 22.925 -15.093 1.00 9.64 221 ARG B C 1
ATOM 5401 O O . ARG B 1 197 ? 23.360 23.373 -14.096 1.00 10.88 221 ARG B O 1
ATOM 5409 N N . ALA B 1 198 ? 23.832 21.656 -15.493 1.00 9.40 222 ALA B N 1
ATOM 5410 C CA . ALA B 1 198 ? 22.955 20.749 -14.765 1.00 9.45 222 ALA B CA 1
ATOM 5411 C C . ALA B 1 198 ? 23.488 20.501 -13.350 1.00 9.37 222 ALA B C 1
ATOM 5412 O O . ALA B 1 198 ? 22.718 20.463 -12.382 1.00 9.30 222 ALA B O 1
ATOM 5414 N N . ILE B 1 199 ? 24.785 20.229 -13.217 1.00 7.69 223 ILE B N 1
ATOM 5415 C CA . ILE B 1 199 ? 25.320 19.991 -11.927 1.00 9.00 223 ILE B CA 1
ATOM 5416 C C . ILE B 1 199 ? 25.220 21.274 -11.056 1.00 8.95 223 ILE B C 1
ATOM 5417 O O . ILE B 1 199 ? 24.927 21.180 -9.855 1.00 9.72 223 ILE B O 1
ATOM 5422 N N . LYS B 1 200 ? 25.388 22.458 -11.617 1.00 9.46 224 LYS B N 1
ATOM 5423 C CA . LYS B 1 200 ? 25.211 23.709 -10.859 1.00 11.41 224 LYS B CA 1
ATOM 5424 C C . LYS B 1 200 ? 23.777 23.824 -10.334 1.00 11.41 224 LYS B C 1
ATOM 5425 O O . LYS B 1 200 ? 23.564 24.263 -9.201 1.00 11.61 224 LYS B O 1
ATOM 5431 N N . TYR B 1 201 ? 22.823 23.477 -11.171 1.00 9.49 225 TYR B N 1
ATOM 5432 C CA . TYR B 1 201 ? 21.402 23.495 -10.815 1.00 9.54 225 TYR B CA 1
ATOM 5433 C C . TYR B 1 201 ? 21.167 22.589 -9.604 1.00 9.85 225 TYR B C 1
ATOM 5434 O O . TYR B 1 201 ? 20.526 22.933 -8.608 1.00 9.39 225 TYR B O 1
ATOM 5443 N N . ILE B 1 202 ? 21.758 21.392 -9.693 1.00 9.02 226 ILE B N 1
ATOM 5444 C CA . ILE B 1 202 ? 21.618 20.398 -8.625 1.00 9.69 226 ILE B CA 1
ATOM 5445 C C . ILE B 1 202 ? 22.266 20.864 -7.334 1.00 9.43 226 ILE B C 1
ATOM 5446 O O . ILE B 1 202 ? 21.628 20.806 -6.287 1.00 9.54 226 ILE B O 1
ATOM 5451 N N . ARG B 1 203 ? 23.479 21.403 -7.380 1.00 9.93 227 ARG B N 1
ATOM 5452 C CA . ARG B 1 203 ? 24.043 21.981 -6.209 1.00 10.74 227 ARG B CA 1
ATOM 5453 C C . ARG B 1 203 ? 23.191 23.027 -5.626 1.00 10.65 227 ARG B C 1
ATOM 5454 O O . ARG B 1 203 ? 22.999 23.076 -4.374 1.00 9.58 227 ARG B O 1
ATOM 5462 N N . ASN B 1 204 ? 22.696 23.927 -6.473 1.00 10.87 228 ASN B N 1
ATOM 5463 C CA . ASN B 1 204 ? 21.893 25.038 -5.977 1.00 12.09 228 ASN B CA 1
ATOM 5464 C C . ASN B 1 204 ? 20.628 24.560 -5.220 1.00 11.70 228 ASN B C 1
ATOM 5465 O O . ASN B 1 204 ? 20.296 25.101 -4.124 1.00 11.60 228 ASN B O 1
ATOM 5470 N N . TYR B 1 205 ? 19.994 23.550 -5.767 1.00 11.40 229 TYR B N 1
ATOM 5471 C CA . TYR B 1 205 ? 18.809 22.969 -5.170 1.00 9.66 229 TYR B CA 1
ATOM 5472 C C . TYR B 1 205 ? 19.075 22.558 -3.718 1.00 8.93 229 TYR B C 1
ATOM 5473 O O . TYR B 1 205 ? 18.265 22.900 -2.817 1.00 10.51 229 TYR B O 1
ATOM 5482 N N . PHE B 1 206 ? 20.138 21.742 -3.522 1.00 7.68 230 PHE B N 1
ATOM 5483 C CA . PHE B 1 206 ? 20.421 21.257 -2.192 1.00 7.66 230 PHE B CA 1
ATOM 5484 C C . PHE B 1 206 ? 21.027 22.335 -1.304 1.00 8.34 230 PHE B C 1
ATOM 5485 O O . PHE B 1 206 ? 20.751 22.334 -0.068 1.00 7.83 230 PHE B O 1
ATOM 5493 N N . ASP B 1 207 ? 21.797 23.242 -1.867 1.00 9.02 231 ASP B N 1
ATOM 5494 C CA . ASP B 1 207 ? 22.343 24.342 -1.031 1.00 10.21 231 ASP B CA 1
ATOM 5495 C C . ASP B 1 207 ? 21.228 25.186 -0.466 1.00 11.38 231 ASP B C 1
ATOM 5496 O O . ASP B 1 207 ? 21.314 25.557 0.693 1.00 10.51 231 ASP B O 1
ATOM 5501 N N . ARG B 1 208 ? 20.231 25.451 -1.260 1.00 10.71 232 ARG B N 1
ATOM 5502 C CA . ARG B 1 208 ? 19.074 26.263 -0.801 1.00 13.83 232 ARG B CA 1
ATOM 5503 C C . ARG B 1 208 ? 18.333 25.552 0.309 1.00 12.86 232 ARG B C 1
ATOM 5504 O O . ARG B 1 208 ? 17.617 26.217 1.077 1.00 14.29 232 ARG B O 1
ATOM 5512 N N . LEU B 1 209 ? 18.389 24.220 0.364 1.00 11.25 233 LEU B N 1
ATOM 5513 C CA . LEU B 1 209 ? 17.740 23.451 1.437 1.00 11.42 233 LEU B CA 1
ATOM 5514 C C . LEU B 1 209 ? 18.626 23.366 2.670 1.00 11.16 233 LEU B C 1
ATOM 5515 O O . LEU B 1 209 ? 18.196 22.741 3.657 1.00 12.68 233 LEU B O 1
ATOM 5520 N N . GLY B 1 210 ? 19.817 23.937 2.687 1.00 10.36 234 GLY B N 1
ATOM 5521 C CA . GLY B 1 210 ? 20.598 23.873 3.892 1.00 9.77 234 GLY B CA 1
ATOM 5522 C C . GLY B 1 210 ? 21.551 22.676 3.984 1.00 8.00 234 GLY B C 1
ATOM 5523 O O . GLY B 1 210 ? 22.084 22.432 5.058 1.00 9.43 234 GLY B O 1
ATOM 5524 N N . PHE B 1 211 ? 21.780 22.009 2.890 1.00 8.13 235 PHE B N 1
ATOM 5525 C CA . PHE B 1 211 ? 22.714 20.882 2.833 1.00 7.34 235 PHE B CA 1
ATOM 5526 C C . PHE B 1 211 ? 24.170 21.338 2.944 1.00 8.38 235 PHE B C 1
ATOM 5527 O O . PHE B 1 211 ? 24.480 22.487 2.582 1.00 11.31 235 PHE B O 1
ATOM 5535 N N . LEU B 1 212 ? 24.989 20.461 3.481 1.00 7.38 236 LEU B N 1
ATOM 5536 C CA . LEU B 1 212 ? 26.419 20.642 3.481 1.00 7.63 236 LEU B CA 1
ATOM 5537 C C . LEU B 1 212 ? 27.013 19.668 2.536 1.00 7.56 236 LEU B C 1
ATOM 5538 O O . LEU B 1 212 ? 26.822 18.466 2.650 1.00 7.72 236 LEU B O 1
ATOM 5543 N N . GLU B 1 213 ? 27.836 20.175 1.587 1.00 7.57 237 GLU B N 1
ATOM 5544 C CA . GLU B 1 213 ? 28.634 19.325 0.705 1.00 7.92 237 GLU B CA 1
ATOM 5545 C C . GLU B 1 213 ? 29.839 18.822 1.432 1.00 7.36 237 GLU B C 1
ATOM 5546 O O . GLU B 1 213 ? 30.548 19.588 2.091 1.00 8.29 237 GLU B O 1
ATOM 5552 N N . VAL B 1 214 ? 30.082 17.522 1.287 1.00 7.03 238 VAL B N 1
ATOM 5553 C CA . VAL B 1 214 ? 31.187 16.843 1.896 1.00 6.81 238 VAL B CA 1
ATOM 5554 C C . VAL B 1 214 ? 31.960 15.970 0.928 1.00 7.72 238 VAL B C 1
ATOM 5555 O O . VAL B 1 214 ? 31.515 15.711 -0.183 1.00 7.71 238 VAL B O 1
ATOM 5559 N N . GLU B 1 215 ? 33.165 15.578 1.348 1.00 8.43 239 GLU B N 1
ATOM 5560 C CA . GLU B 1 215 ? 33.987 14.624 0.662 1.00 8.07 239 GLU B CA 1
ATOM 5561 C C . GLU B 1 215 ? 34.394 13.495 1.615 1.00 7.53 239 GLU B C 1
ATOM 5562 O O . GLU B 1 215 ? 34.831 13.706 2.762 1.00 8.14 239 GLU B O 1
ATOM 5568 N N . THR B 1 216 ? 34.127 12.245 1.176 1.00 6.95 240 THR B N 1
ATOM 5569 C CA . THR B 1 216 ? 34.430 11.020 1.914 1.00 7.91 240 THR B CA 1
ATOM 5570 C C . THR B 1 216 ? 35.465 10.206 1.111 1.00 8.39 240 THR B C 1
ATOM 5571 O O . THR B 1 216 ? 35.624 10.433 -0.090 1.00 8.33 240 THR B O 1
ATOM 5575 N N . PRO B 1 217 ? 36.083 9.216 1.715 1.00 8.40 241 PRO B N 1
ATOM 5576 C CA . PRO B 1 217 ? 37.240 8.587 1.083 1.00 8.69 241 PRO B CA 1
ATOM 5577 C C . PRO B 1 217 ? 36.901 7.778 -0.147 1.00 9.29 241 PRO B C 1
ATOM 5578 O O . PRO B 1 217 ? 35.915 7.001 -0.159 1.00 9.32 241 PRO B O 1
ATOM 5582 N N . MET B 1 218 ? 37.706 7.944 -1.160 1.00 8.70 242 MET B N 1
ATOM 5583 C CA . MET B 1 218 ? 37.672 7.064 -2.330 1.00 9.30 242 MET B CA 1
ATOM 5584 C C . MET B 1 218 ? 38.566 5.842 -2.172 1.00 9.49 242 MET B C 1
ATOM 5585 O O . MET B 1 218 ? 38.414 4.859 -2.872 1.00 9.62 242 MET B O 1
ATOM 5590 N N . LEU B 1 219 ? 39.504 5.928 -1.220 1.00 10.28 243 LEU B N 1
ATOM 5591 C CA . LEU B 1 219 ? 40.362 4.754 -0.857 1.00 10.63 243 LEU B CA 1
ATOM 5592 C C . LEU B 1 219 ? 39.759 4.146 0.377 1.00 11.69 243 LEU B C 1
ATOM 5593 O O . LEU B 1 219 ? 39.540 4.863 1.361 1.00 13.88 243 LEU B O 1
ATOM 5598 N N . ASN B 1 220 ? 39.419 2.841 0.332 1.00 13.31 244 ASN B N 1
ATOM 5599 C CA . ASN B 1 220 ? 38.596 2.239 1.385 1.00 13.87 244 ASN B CA 1
ATOM 5600 C C . ASN B 1 220 ? 39.341 0.949 1.835 1.00 14.81 244 ASN B C 1
ATOM 5601 O O . ASN B 1 220 ? 39.672 0.097 0.994 1.00 15.58 244 ASN B O 1
ATOM 5606 N N . MET B 1 221 ? 39.509 0.741 3.141 1.00 16.24 245 MET B N 1
ATOM 5607 C CA . MET B 1 221 ? 39.936 -0.581 3.643 1.00 17.97 245 MET B CA 1
ATOM 5608 C C . MET B 1 221 ? 38.974 -1.708 3.262 1.00 15.93 245 MET B C 1
ATOM 5609 O O . MET B 1 221 ? 39.396 -2.843 3.061 1.00 15.82 245 MET B O 1
ATOM 5614 N N . ILE B 1 222 ? 37.671 -1.410 3.299 1.00 13.90 246 ILE B N 1
ATOM 5615 C CA . ILE B 1 222 ? 36.567 -2.341 3.014 1.00 14.40 246 ILE B CA 1
ATOM 5616 C C . ILE B 1 222 ? 35.576 -1.681 2.103 1.00 14.49 246 ILE B C 1
ATOM 5617 O O . ILE B 1 222 ? 35.031 -0.645 2.444 1.00 17.02 246 ILE B O 1
ATOM 5622 N N . TYR B 1 223 ? 35.344 -2.258 0.958 1.00 13.91 247 TYR B N 1
ATOM 5623 C CA . TYR B 1 223 ? 34.394 -1.666 0.006 1.00 13.88 247 TYR B CA 1
ATOM 5624 C C . TYR B 1 223 ? 32.973 -1.973 0.492 1.00 12.78 247 TYR B C 1
ATOM 5625 O O . TYR B 1 223 ? 32.743 -2.929 1.201 1.00 12.79 247 TYR B O 1
ATOM 5634 N N . GLY B 1 224 ? 32.054 -1.105 0.124 1.00 11.37 248 GLY B N 1
ATOM 5635 C CA . GLY B 1 224 ? 30.694 -1.250 0.538 1.00 10.25 248 GLY B CA 1
ATOM 5636 C C . GLY B 1 224 ? 29.760 -0.229 0.002 1.00 10.94 248 GLY B C 1
ATOM 5637 O O . GLY B 1 224 ? 30.123 0.668 -0.660 1.00 11.44 248 GLY B O 1
ATOM 5638 N N . GLY B 1 225 ? 28.485 -0.464 0.251 1.00 10.61 249 GLY B N 1
ATOM 5639 C CA . GLY B 1 225 ? 27.467 0.525 -0.079 1.00 11.28 249 GLY B CA 1
ATOM 5640 C C . GLY B 1 225 ? 26.754 0.310 -1.385 1.00 10.55 249 GLY B C 1
ATOM 5641 O O . GLY B 1 225 ? 25.873 1.112 -1.766 1.00 11.52 249 GLY B O 1
ATOM 5642 N N . ALA B 1 226 ? 27.051 -0.798 -2.095 1.00 10.47 250 ALA B N 1
ATOM 5643 C CA . ALA B 1 226 ? 26.398 -1.180 -3.315 1.00 12.55 250 ALA B CA 1
ATOM 5644 C C . ALA B 1 226 ? 26.769 -2.614 -3.619 1.00 12.77 250 ALA B C 1
ATOM 5645 O O . ALA B 1 226 ? 27.548 -3.182 -2.877 1.00 12.87 250 ALA B O 1
ATOM 5647 N N . ALA B 1 227 ? 26.191 -3.153 -4.686 1.00 13.92 251 ALA B N 1
ATOM 5648 C CA . ALA B 1 227 ? 26.459 -4.507 -5.193 1.00 15.23 251 ALA B CA 1
ATOM 5649 C C . ALA B 1 227 ? 27.311 -4.363 -6.416 1.00 13.69 251 ALA B C 1
ATOM 5650 O O . ALA B 1 227 ? 26.823 -4.134 -7.522 1.00 18.40 251 ALA B O 1
ATOM 5652 N N . ALA B 1 228 ? 28.640 -4.446 -6.222 1.00 12.35 252 ALA B N 1
ATOM 5653 C CA . ALA B 1 228 ? 29.544 -4.261 -7.316 1.00 11.04 252 ALA B CA 1
ATOM 5654 C C . ALA B 1 228 ? 30.870 -4.910 -7.042 1.00 10.40 252 ALA B C 1
ATOM 5655 O O . ALA B 1 228 ? 31.310 -4.948 -5.922 1.00 11.54 252 ALA B O 1
ATOM 5657 N N . ARG B 1 229 ? 31.556 -5.366 -8.080 1.00 10.72 253 ARG B N 1
ATOM 5658 C CA . ARG B 1 229 ? 32.963 -5.779 -7.935 1.00 10.93 253 ARG B CA 1
ATOM 5659 C C . ARG B 1 229 ? 33.868 -4.528 -7.840 1.00 9.81 253 ARG B C 1
ATOM 5660 O O . ARG B 1 229 ? 33.766 -3.677 -8.719 1.00 9.09 253 ARG B O 1
ATOM 5668 N N . PRO B 1 230 ? 34.748 -4.464 -6.849 1.00 9.90 254 PRO B N 1
ATOM 5669 C CA . PRO B 1 230 ? 35.655 -3.323 -6.653 1.00 10.48 254 PRO B CA 1
ATOM 5670 C C . PRO B 1 230 ? 36.945 -3.418 -7.469 1.00 10.50 254 PRO B C 1
ATOM 5671 O O . PRO B 1 230 ? 37.369 -4.465 -7.935 1.00 10.82 254 PRO B O 1
ATOM 5675 N N . PHE B 1 231 ? 37.521 -2.243 -7.660 1.00 9.41 255 PHE B N 1
ATOM 5676 C CA . PHE B 1 231 ? 38.978 -2.140 -7.954 1.00 8.87 255 PHE B CA 1
ATOM 5677 C C . PHE B 1 231 ? 39.799 -2.276 -6.714 1.00 9.58 255 PHE B C 1
ATOM 5678 O O . PHE B 1 231 ? 39.464 -1.795 -5.645 1.00 11.27 255 PHE B O 1
ATOM 5686 N N . ILE B 1 232 ? 40.944 -2.977 -6.863 1.00 9.50 256 ILE B N 1
ATOM 5687 C CA . ILE B 1 232 ? 41.862 -3.252 -5.775 1.00 11.36 256 ILE B CA 1
ATOM 5688 C C . ILE B 1 232 ? 43.178 -2.547 -6.045 1.00 9.59 256 ILE B C 1
ATOM 5689 O O . ILE B 1 232 ? 43.626 -2.549 -7.173 1.00 10.95 256 ILE B O 1
ATOM 5694 N N . THR B 1 233 ? 43.723 -1.941 -5.007 1.00 9.14 257 THR B N 1
ATOM 5695 C CA . THR B 1 233 ? 45.075 -1.312 -5.020 1.00 9.51 257 THR B CA 1
ATOM 5696 C C . THR B 1 233 ? 45.831 -1.534 -3.733 1.00 9.88 257 THR B C 1
ATOM 5697 O O . THR B 1 233 ? 45.477 -2.380 -2.963 1.00 10.18 257 THR B O 1
ATOM 5701 N N . TYR B 1 234 ? 46.976 -0.813 -3.568 1.00 9.98 258 TYR B N 1
ATOM 5702 C CA . TYR B 1 234 ? 47.877 -1.015 -2.450 1.00 11.02 258 TYR B CA 1
ATOM 5703 C C . TYR B 1 234 ? 48.570 0.257 -2.088 1.00 10.34 258 TYR B C 1
ATOM 5704 O O . TYR B 1 234 ? 49.019 0.976 -2.949 1.00 10.89 258 TYR B O 1
ATOM 5713 N N . HIS B 1 235 ? 48.584 0.525 -0.794 1.00 10.13 259 HIS B N 1
ATOM 5714 C CA . HIS B 1 235 ? 49.325 1.636 -0.247 1.00 12.03 259 HIS B CA 1
ATOM 5715 C C . HIS B 1 235 ? 50.645 1.091 0.307 1.00 11.40 259 HIS B C 1
ATOM 5716 O O . HIS B 1 235 ? 50.651 0.314 1.285 1.00 9.86 259 HIS B O 1
ATOM 5723 N N . ASN B 1 236 ? 51.736 1.516 -0.306 1.00 11.91 260 ASN B N 1
ATOM 5724 C CA . ASN B 1 236 ? 53.042 0.907 -0.015 1.00 14.45 260 ASN B CA 1
ATOM 5725 C C . ASN B 1 236 ? 53.551 1.213 1.388 1.00 16.24 260 ASN B C 1
ATOM 5726 O O . ASN B 1 236 ? 54.000 0.308 2.100 1.00 14.25 260 ASN B O 1
ATOM 5731 N N . GLU B 1 237 ? 53.515 2.458 1.811 1.00 16.34 261 GLU B N 1
ATOM 5732 C CA . GLU B 1 237 ? 53.971 2.738 3.198 1.00 18.52 261 GLU B CA 1
ATOM 5733 C C . GLU B 1 237 ? 53.164 2.141 4.285 1.00 18.23 261 GLU B C 1
ATOM 5734 O O . GLU B 1 237 ? 53.751 1.666 5.296 1.00 19.41 261 GLU B O 1
ATOM 5740 N N . LEU B 1 238 ? 51.864 2.023 4.094 1.00 15.39 262 LEU B N 1
ATOM 5741 C CA . LEU B 1 238 ? 51.038 1.386 5.068 1.00 17.38 262 LEU B CA 1
ATOM 5742 C C . LEU B 1 238 ? 51.038 -0.124 4.914 1.00 14.82 262 LEU B C 1
ATOM 5743 O O . LEU B 1 238 ? 50.428 -0.792 5.767 1.00 18.71 262 LEU B O 1
ATOM 5748 N N . GLU B 1 239 ? 51.593 -0.663 3.822 1.00 15.77 263 GLU B N 1
ATOM 5749 C CA . GLU B 1 239 ? 51.651 -2.095 3.569 1.00 17.20 263 GLU B CA 1
ATOM 5750 C C . GLU B 1 239 ? 50.273 -2.716 3.622 1.00 18.81 263 GLU B C 1
ATOM 5751 O O . GLU B 1 239 ? 50.085 -3.753 4.247 1.00 19.87 263 GLU B O 1
ATOM 5757 N N . THR B 1 240 ? 49.307 -2.068 2.973 1.00 14.47 264 THR B N 1
ATOM 5758 C CA . THR B 1 240 ? 47.937 -2.528 3.024 1.00 16.42 264 THR B CA 1
ATOM 5759 C C . THR B 1 240 ? 47.288 -2.461 1.671 1.00 13.70 264 THR B C 1
ATOM 5760 O O . THR B 1 240 ? 47.391 -1.465 0.969 1.00 12.08 264 THR B O 1
ATOM 5764 N N . GLN B 1 241 ? 46.596 -3.547 1.321 1.00 13.88 265 GLN B N 1
ATOM 5765 C CA . GLN B 1 241 ? 45.693 -3.538 0.213 1.00 14.67 265 GLN B CA 1
ATOM 5766 C C . GLN B 1 241 ? 44.485 -2.625 0.565 1.00 15.30 265 GLN B C 1
ATOM 5767 O O . GLN B 1 241 ? 44.050 -2.518 1.728 1.00 16.16 265 GLN B O 1
ATOM 5773 N N . LEU B 1 242 ? 43.994 -1.930 -0.440 1.00 12.86 266 LEU B N 1
ATOM 5774 C CA . LEU B 1 242 ? 42.850 -0.991 -0.337 1.00 12.98 266 LEU B CA 1
ATOM 5775 C C . LEU B 1 242 ? 41.959 -1.271 -1.530 1.00 12.26 266 LEU B C 1
ATOM 5776 O O . LEU B 1 242 ? 42.352 -1.877 -2.524 1.00 14.20 266 LEU B O 1
ATOM 5781 N N . TYR B 1 243 ? 40.692 -0.859 -1.407 1.00 10.83 267 TYR B N 1
ATOM 5782 C CA . TYR B 1 243 ? 39.730 -0.893 -2.487 1.00 10.74 267 TYR B CA 1
ATOM 5783 C C . TYR B 1 243 ? 39.396 0.539 -2.883 1.00 10.29 267 TYR B C 1
ATOM 5784 O O . TYR B 1 243 ? 39.384 1.442 -2.002 1.00 12.11 267 TYR B O 1
ATOM 5793 N N . MET B 1 244 ? 39.076 0.769 -4.147 1.00 9.14 268 MET B N 1
ATOM 5794 C CA . MET B 1 244 ? 38.481 2.036 -4.559 1.00 8.80 268 MET B CA 1
ATOM 5795 C C . MET B 1 244 ? 37.002 1.945 -4.206 1.00 8.76 268 MET B C 1
ATOM 5796 O O . MET B 1 244 ? 36.439 0.891 -4.229 1.00 9.63 268 MET B O 1
ATOM 5801 N N . ARG B 1 245 ? 36.427 3.066 -3.847 1.00 8.07 269 ARG B N 1
ATOM 5802 C CA . ARG B 1 245 ? 35.025 3.051 -3.417 1.00 7.64 269 ARG B CA 1
ATOM 5803 C C . ARG B 1 245 ? 34.164 2.672 -4.533 1.00 7.05 269 ARG B C 1
ATOM 5804 O O . ARG B 1 245 ? 34.305 3.105 -5.689 1.00 7.43 269 ARG B O 1
ATOM 5812 N N . ILE B 1 246 ? 33.168 1.826 -4.227 1.00 7.11 270 ILE B N 1
ATOM 5813 C CA . ILE B 1 246 ? 32.065 1.569 -5.127 1.00 7.35 270 ILE B CA 1
ATOM 5814 C C . ILE B 1 246 ? 30.873 2.521 -4.884 1.00 7.33 270 ILE B C 1
ATOM 5815 O O . ILE B 1 246 ? 30.010 2.671 -5.746 1.00 7.29 270 ILE B O 1
ATOM 5820 N N . ALA B 1 247 ? 30.838 3.095 -3.692 1.00 6.42 271 ALA B N 1
ATOM 5821 C CA . ALA B 1 247 ? 29.789 4.006 -3.264 1.00 7.08 271 ALA B CA 1
ATOM 5822 C C . ALA B 1 247 ? 30.235 4.676 -1.987 1.00 7.03 271 ALA B C 1
ATOM 5823 O O . ALA B 1 247 ? 30.956 4.046 -1.209 1.00 9.44 271 ALA B O 1
ATOM 5825 N N . PRO B 1 248 ? 29.757 5.904 -1.703 1.00 7.45 272 PRO B N 1
ATOM 5826 C CA . PRO B 1 248 ? 30.130 6.630 -0.451 1.00 7.90 272 PRO B CA 1
ATOM 5827 C C . PRO B 1 248 ? 29.235 6.419 0.720 1.00 8.05 272 PRO B C 1
ATOM 5828 O O . PRO B 1 248 ? 29.462 6.926 1.819 1.00 8.29 272 PRO B O 1
ATOM 5832 N N . GLU B 1 249 ? 28.204 5.581 0.541 1.00 7.16 273 GLU B N 1
ATOM 5833 C CA . GLU B 1 249 ? 27.050 5.496 1.466 1.00 7.77 273 GLU B CA 1
ATOM 5834 C C . GLU B 1 249 ? 27.456 5.290 2.939 1.00 7.47 273 GLU B C 1
ATOM 5835 O O . GLU B 1 249 ? 26.799 5.924 3.802 1.00 7.93 273 GLU B O 1
ATOM 5841 N N . LEU B 1 250 ? 28.375 4.342 3.163 1.00 7.49 274 LEU B N 1
ATOM 5842 C CA . LEU B 1 250 ? 28.578 3.966 4.596 1.00 8.90 274 LEU B CA 1
ATOM 5843 C C . LEU B 1 250 ? 29.303 5.086 5.322 1.00 9.12 274 LEU B C 1
ATOM 5844 O O . LEU B 1 250 ? 28.990 5.386 6.492 1.00 11.79 274 LEU B O 1
ATOM 5849 N N . TYR B 1 251 ? 30.143 5.836 4.644 1.00 8.43 275 TYR B N 1
ATOM 5850 C CA . TYR B 1 251 ? 30.753 7.028 5.278 1.00 9.01 275 TYR B CA 1
ATOM 5851 C C . TYR B 1 251 ? 29.775 8.154 5.455 1.00 8.81 275 TYR B C 1
ATOM 5852 O O . TYR B 1 251 ? 29.713 8.852 6.497 1.00 8.62 275 TYR B O 1
ATOM 5861 N N . LEU B 1 252 ? 28.949 8.397 4.456 1.00 7.47 276 LEU B N 1
ATOM 5862 C CA . LEU B 1 252 ? 27.935 9.468 4.555 1.00 7.69 276 LEU B CA 1
ATOM 5863 C C . LEU B 1 252 ? 26.943 9.254 5.677 1.00 7.32 276 LEU B C 1
ATOM 5864 O O . LEU B 1 252 ? 26.583 10.169 6.392 1.00 8.08 276 LEU B O 1
ATOM 5869 N N . LYS B 1 253 ? 26.517 7.999 5.921 1.00 7.58 277 LYS B N 1
ATOM 5870 C CA . LYS B 1 253 ? 25.643 7.717 7.052 1.00 8.06 277 LYS B CA 1
ATOM 5871 C C . LYS B 1 253 ? 26.297 7.994 8.348 1.00 7.69 277 LYS B C 1
ATOM 5872 O O . LYS B 1 253 ? 25.662 8.393 9.331 1.00 8.06 277 LYS B O 1
ATOM 5878 N N . GLN B 1 254 ? 27.626 7.779 8.443 1.00 7.83 278 GLN B N 1
ATOM 5879 C CA . GLN B 1 254 ? 28.344 8.123 9.666 1.00 8.22 278 GLN B CA 1
ATOM 5880 C C . GLN B 1 254 ? 28.265 9.622 9.980 1.00 7.71 278 GLN B C 1
ATOM 5881 O O . GLN B 1 254 ? 28.220 10.034 11.149 1.00 7.86 278 GLN B O 1
ATOM 5887 N N . LEU B 1 255 ? 28.159 10.446 8.956 1.00 7.10 279 LEU B N 1
ATOM 5888 C CA . LEU B 1 255 ? 27.999 11.906 9.161 1.00 7.39 279 LEU B CA 1
ATOM 5889 C C . LEU B 1 255 ? 26.651 12.302 9.722 1.00 7.50 279 LEU B C 1
ATOM 5890 O O . LEU B 1 255 ? 26.560 13.269 10.435 1.00 7.46 279 LEU B O 1
ATOM 5895 N N . ILE B 1 256 ? 25.619 11.519 9.409 1.00 6.83 280 ILE B N 1
ATOM 5896 C CA . ILE B 1 256 ? 24.291 11.689 9.991 1.00 6.94 280 ILE B CA 1
ATOM 5897 C C . ILE B 1 256 ? 24.305 11.225 11.474 1.00 7.33 280 ILE B C 1
ATOM 5898 O O . ILE B 1 256 ? 23.735 11.886 12.333 1.00 7.29 280 ILE B O 1
ATOM 5903 N N . VAL B 1 257 ? 24.920 10.078 11.767 1.00 7.06 281 VAL B N 1
ATOM 5904 C CA . VAL B 1 257 ? 25.198 9.777 13.200 1.00 7.49 281 VAL B CA 1
ATOM 5905 C C . VAL B 1 257 ? 25.868 10.953 13.915 1.00 8.73 281 VAL B C 1
ATOM 5906 O O . VAL B 1 257 ? 25.542 11.317 15.049 1.00 8.61 281 VAL B O 1
ATOM 5910 N N . GLY B 1 258 ? 26.809 11.561 13.209 1.00 8.28 282 GLY B N 1
ATOM 5911 C CA . GLY B 1 258 ? 27.577 12.668 13.755 1.00 8.63 282 GLY B CA 1
ATOM 5912 C C . GLY B 1 258 ? 26.794 13.964 13.926 1.00 9.54 282 GLY B C 1
ATOM 5913 O O . GLY B 1 258 ? 27.309 14.894 14.507 1.00 12.59 282 GLY B O 1
ATOM 5914 N N . GLY B 1 259 ? 25.600 14.044 13.411 1.00 8.59 283 GLY B N 1
ATOM 5915 C CA . GLY B 1 259 ? 24.803 15.247 13.534 1.00 9.53 283 GLY B CA 1
ATOM 5916 C C . GLY B 1 259 ? 24.812 16.293 12.449 1.00 9.77 283 GLY B C 1
ATOM 5917 O O . GLY B 1 259 ? 24.160 17.371 12.608 1.00 10.04 283 GLY B O 1
ATOM 5918 N N . LEU B 1 260 ? 25.356 15.951 11.294 1.00 9.04 284 LEU B N 1
ATOM 5919 C CA . LEU B 1 260 ? 25.450 16.951 10.222 1.00 9.87 284 LEU B CA 1
ATOM 5920 C C . LEU B 1 260 ? 24.103 17.150 9.467 1.00 9.19 284 LEU B C 1
ATOM 5921 O O . LEU B 1 260 ? 23.922 18.161 8.775 1.00 9.50 284 LEU B O 1
ATOM 5926 N N . ASP B 1 261 ? 23.136 16.232 9.681 1.00 8.50 285 ASP B N 1
ATOM 5927 C CA . ASP B 1 261 ? 21.676 16.362 9.359 1.00 8.33 285 ASP B CA 1
ATOM 5928 C C . ASP B 1 261 ? 21.302 16.281 7.881 1.00 8.12 285 ASP B C 1
ATOM 5929 O O . ASP B 1 261 ? 20.404 15.518 7.524 1.00 7.88 285 ASP B O 1
ATOM 5934 N N . LYS B 1 262 ? 22.005 17.038 7.013 1.00 7.75 286 LYS B N 1
ATOM 5935 C CA . LYS B 1 262 ? 21.697 17.123 5.525 1.00 7.76 286 LYS B CA 1
ATOM 5936 C C . LYS B 1 262 ? 23.074 17.235 4.880 1.00 7.45 286 LYS B C 1
ATOM 5937 O O . LYS B 1 262 ? 23.747 18.295 4.978 1.00 6.84 286 LYS B O 1
ATOM 5943 N N . VAL B 1 263 ? 23.572 16.157 4.281 1.00 6.16 287 VAL B N 1
ATOM 5944 C CA . VAL B 1 263 ? 24.873 16.109 3.626 1.00 6.65 287 VAL B CA 1
ATOM 5945 C C . VAL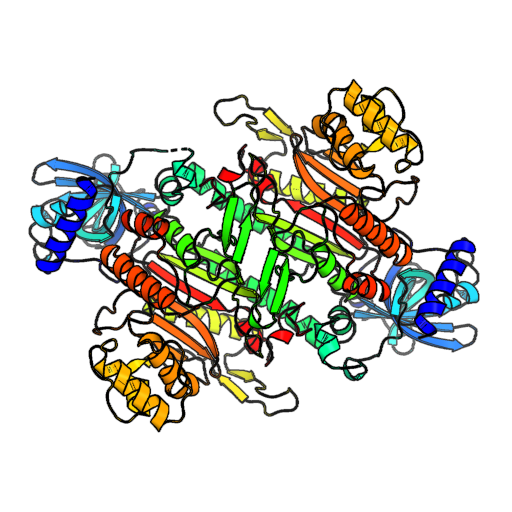 B 1 263 ? 24.681 15.607 2.209 1.00 6.40 287 VAL B C 1
ATOM 5946 O O . VAL B 1 263 ? 23.815 14.764 1.935 1.00 6.17 287 VAL B O 1
ATOM 5950 N N . TYR B 1 264 ? 25.511 16.090 1.279 1.00 6.46 288 TYR B N 1
ATOM 5951 C CA . TYR B 1 264 ? 25.610 15.508 -0.073 1.00 6.66 288 TYR B CA 1
ATOM 5952 C C . TYR B 1 264 ? 27.014 15.441 -0.512 1.00 6.26 288 TYR B C 1
ATOM 5953 O O . TYR B 1 264 ? 27.877 16.240 -0.031 1.00 7.28 288 TYR B O 1
ATOM 5962 N N . GLU B 1 265 ? 27.267 14.576 -1.490 1.00 7.27 289 GLU B N 1
ATOM 5963 C CA . GLU B 1 265 ? 28.582 14.389 -2.068 1.00 7.33 289 GLU B CA 1
ATOM 5964 C C . GLU B 1 265 ? 28.377 14.160 -3.559 1.00 7.60 289 GLU B C 1
ATOM 5965 O O . GLU B 1 265 ? 27.487 13.363 -3.952 1.00 7.05 289 GLU B O 1
ATOM 5971 N N . ILE B 1 266 ? 29.195 14.784 -4.389 1.00 8.13 290 ILE B N 1
ATOM 5972 C CA . ILE B 1 266 ? 29.087 14.597 -5.850 1.00 8.81 290 ILE B CA 1
ATOM 5973 C C . ILE B 1 266 ? 30.504 14.210 -6.237 1.00 8.34 290 ILE B C 1
ATOM 5974 O O . ILE B 1 266 ? 31.437 15.021 -6.122 1.00 9.98 290 ILE B O 1
ATOM 5979 N N . GLY B 1 267 ? 30.702 13.009 -6.725 1.00 8.50 291 GLY B N 1
ATOM 5980 C CA . GLY B 1 267 ? 32.028 12.524 -7.048 1.00 8.73 291 GLY B CA 1
ATOM 5981 C C . GLY B 1 267 ? 32.011 11.145 -7.693 1.00 9.05 291 GLY B C 1
ATOM 5982 O O . GLY B 1 267 ? 30.998 10.527 -7.887 1.00 9.39 291 GLY B O 1
ATOM 5983 N N . LYS B 1 268 ? 33.170 10.673 -8.006 1.00 8.15 292 LYS B N 1
ATOM 5984 C CA . LYS B 1 268 ? 33.319 9.415 -8.747 1.00 9.09 292 LYS B CA 1
ATOM 5985 C C . LYS B 1 268 ? 33.121 8.191 -7.828 1.00 8.17 292 LYS B C 1
ATOM 5986 O O . LYS B 1 268 ? 33.499 8.157 -6.678 1.00 8.95 292 LYS B O 1
ATOM 5992 N N . ASN B 1 269 ? 32.468 7.208 -8.410 1.00 7.58 293 ASN B N 1
ATOM 5993 C CA . ASN B 1 269 ? 32.473 5.826 -7.993 1.00 7.69 293 ASN B CA 1
ATOM 5994 C C . ASN B 1 269 ? 33.290 5.038 -9.005 1.00 7.38 293 ASN B C 1
ATOM 5995 O O . ASN B 1 269 ? 33.391 5.416 -10.191 1.00 8.05 293 ASN B O 1
ATOM 6000 N N . PHE B 1 270 ? 33.819 3.902 -8.563 1.00 7.48 294 PHE B N 1
ATOM 6001 C CA . PHE B 1 270 ? 34.695 3.008 -9.311 1.00 7.30 294 PHE B CA 1
ATOM 6002 C C . PHE B 1 270 ? 34.126 1.606 -9.207 1.00 7.59 294 PHE B C 1
ATOM 6003 O O . PHE B 1 270 ? 34.017 1.088 -8.104 1.00 7.54 294 PHE B O 1
ATOM 6011 N N . ARG B 1 271 ? 33.737 1.053 -10.371 1.00 7.63 295 ARG B N 1
ATOM 6012 C CA . ARG B 1 271 ? 33.164 -0.274 -10.412 1.00 7.99 295 ARG B CA 1
ATOM 6013 C C . ARG B 1 271 ? 33.817 -1.058 -11.530 1.00 8.48 295 ARG B C 1
ATOM 6014 O O . ARG B 1 271 ? 33.855 -0.674 -12.684 1.00 8.84 295 ARG B O 1
ATOM 6022 N N . ASN B 1 272 ? 34.379 -2.218 -11.112 1.00 8.77 296 ASN B N 1
ATOM 6023 C CA . ASN B 1 272 ? 35.262 -3.087 -11.952 1.00 9.96 296 ASN B CA 1
ATOM 6024 C C . ASN B 1 272 ? 34.356 -4.105 -12.651 1.00 10.35 296 ASN B C 1
ATOM 6025 O O . ASN B 1 272 ? 34.294 -5.255 -12.273 1.00 10.77 296 ASN B O 1
ATOM 6030 N N . GLU B 1 273 ? 33.633 -3.606 -13.638 1.00 11.47 297 GLU B N 1
ATOM 6031 C CA . GLU B 1 273 ? 32.519 -4.359 -14.226 1.00 13.29 297 GLU B CA 1
ATOM 6032 C C . GLU B 1 273 ? 32.577 -4.187 -15.736 1.00 14.79 297 GLU B C 1
ATOM 6033 O O . GLU B 1 273 ? 33.639 -4.209 -16.342 1.00 15.85 297 GLU B O 1
ATOM 6039 N N . GLY B 1 274 ? 31.426 -4.041 -16.367 1.00 19.08 298 GLY B N 1
ATOM 6040 C CA . GLY B 1 274 ? 31.357 -3.985 -17.814 1.00 19.49 298 GLY B CA 1
ATOM 6041 C C . GLY B 1 274 ? 31.455 -2.567 -18.318 1.00 16.68 298 GLY B C 1
ATOM 6042 O O . GLY B 1 274 ? 31.489 -1.636 -17.542 1.00 19.45 298 GLY B O 1
ATOM 6043 N N . ILE B 1 275 ? 31.725 -2.427 -19.615 1.00 16.80 299 ILE B N 1
ATOM 6044 C CA . ILE B 1 275 ? 31.716 -1.180 -20.328 1.00 17.56 299 ILE B CA 1
ATOM 6045 C C . ILE B 1 275 ? 30.782 -1.339 -21.494 1.00 16.62 299 ILE B C 1
ATOM 6046 O O . ILE B 1 275 ? 30.883 -2.293 -22.257 1.00 15.45 299 ILE B O 1
ATOM 6051 N N . ASP B 1 276 ? 29.776 -0.466 -21.555 1.00 15.57 300 ASP B N 1
ATOM 6052 C CA . ASP B 1 276 ? 28.804 -0.476 -22.643 1.00 13.80 300 ASP B CA 1
ATOM 6053 C C . ASP B 1 276 ? 28.167 0.913 -22.776 1.00 12.85 300 ASP B C 1
ATOM 6054 O O . ASP B 1 276 ? 28.658 1.886 -22.178 1.00 11.45 300 ASP B O 1
ATOM 6059 N N . LEU B 1 277 ? 27.084 1.035 -23.518 1.00 11.58 301 LEU B N 1
ATOM 6060 C CA . LEU B 1 277 ? 26.452 2.323 -23.737 1.00 11.14 301 LEU B CA 1
ATOM 6061 C C . LEU B 1 277 ? 26.025 3.096 -22.467 1.00 9.28 301 LEU B C 1
ATOM 6062 O O . LEU B 1 277 ? 25.902 4.322 -22.540 1.00 9.54 301 LEU B O 1
ATOM 6067 N N . THR B 1 278 ? 25.831 2.386 -21.361 1.00 9.92 302 THR B N 1
ATOM 6068 C CA . THR B 1 278 ? 25.468 3.010 -20.085 1.00 9.20 302 THR B CA 1
ATOM 6069 C C . THR B 1 278 ? 26.399 2.711 -18.923 1.00 9.36 302 THR B C 1
ATOM 6070 O O . THR B 1 278 ? 26.039 3.047 -17.756 1.00 10.06 302 THR B O 1
ATOM 6074 N N . HIS B 1 279 ? 27.622 2.192 -19.202 1.00 9.04 303 HIS B N 1
ATOM 6075 C CA . HIS B 1 279 ? 28.575 1.890 -18.148 1.00 9.33 303 HIS B CA 1
ATOM 6076 C C . HIS B 1 279 ? 29.965 2.330 -18.522 1.00 9.90 303 HIS B C 1
ATOM 6077 O O . HIS B 1 279 ? 30.415 2.021 -19.620 1.00 10.68 303 HIS B O 1
ATOM 6084 N N . ASN B 1 280 ? 30.589 3.101 -17.624 1.00 8.66 304 ASN B N 1
ATOM 6085 C CA . ASN B 1 280 ? 32.038 3.448 -17.731 1.00 8.89 304 ASN B CA 1
ATOM 6086 C C . ASN B 1 280 ? 32.639 3.044 -16.364 1.00 9.88 304 ASN B C 1
ATOM 6087 O O . ASN B 1 280 ? 31.964 3.114 -15.345 1.00 10.55 304 ASN B O 1
ATOM 6092 N N . PRO B 1 281 ? 33.922 2.628 -16.277 1.00 10.33 305 PRO B N 1
ATOM 6093 C CA . PRO B 1 281 ? 34.441 2.076 -15.038 1.00 10.73 305 PRO B CA 1
ATOM 6094 C C . PRO B 1 281 ? 34.520 3.067 -13.920 1.00 8.53 305 PRO B C 1
ATOM 6095 O O . PRO B 1 281 ? 34.456 2.665 -12.744 1.00 10.28 305 PRO B O 1
ATOM 6099 N N . GLU B 1 282 ? 34.600 4.349 -14.237 1.00 8.55 306 GLU B N 1
ATOM 6100 C CA . GLU B 1 282 ? 34.380 5.438 -13.258 1.00 8.46 306 GLU B CA 1
ATOM 6101 C C . GLU B 1 282 ? 33.220 6.256 -13.700 1.00 8.20 306 GLU B C 1
ATOM 6102 O O . GLU B 1 282 ? 33.013 6.468 -14.906 1.00 8.04 306 GLU B O 1
ATOM 6108 N N . PHE B 1 283 ? 32.394 6.682 -12.776 1.00 7.24 307 PHE B N 1
ATOM 6109 C CA . PHE B 1 283 ? 31.229 7.476 -13.127 1.00 7.44 307 PHE B CA 1
ATOM 6110 C C . PHE B 1 283 ? 30.919 8.424 -12.036 1.00 7.13 307 PHE B C 1
ATOM 6111 O O . PHE B 1 283 ? 31.285 8.158 -10.883 1.00 7.49 307 PHE B O 1
ATOM 6119 N N . THR B 1 284 ? 30.211 9.494 -12.326 1.00 7.08 308 THR B N 1
ATOM 6120 C CA . THR B 1 284 ? 29.877 10.512 -11.341 1.00 8.39 308 THR B CA 1
ATOM 6121 C C . THR B 1 284 ? 28.511 10.270 -10.726 1.00 8.62 308 THR B C 1
ATOM 6122 O O . THR B 1 284 ? 27.526 10.174 -11.421 1.00 9.06 308 THR B O 1
ATOM 6126 N N . ALA B 1 285 ? 28.492 10.154 -9.419 1.00 8.39 309 ALA B N 1
ATOM 6127 C CA . ALA B 1 285 ? 27.269 9.965 -8.658 1.00 9.28 309 ALA B CA 1
ATOM 6128 C C . ALA B 1 285 ? 27.127 11.045 -7.649 1.00 8.69 309 ALA B C 1
ATOM 6129 O O . ALA B 1 285 ? 28.102 11.571 -7.095 1.00 9.94 309 ALA B O 1
ATOM 6131 N N . MET B 1 286 ? 25.901 11.412 -7.404 1.00 7.90 310 MET B N 1
ATOM 6132 C CA . MET B 1 286 ? 25.562 12.267 -6.299 1.00 8.61 310 MET B CA 1
ATOM 6133 C C . MET B 1 286 ? 24.858 11.382 -5.262 1.00 9.03 310 MET B C 1
ATOM 6134 O O . MET B 1 286 ? 23.856 10.732 -5.622 1.00 10.34 310 MET B O 1
ATOM 6139 N N . GLU B 1 287 ? 25.276 11.420 -4.001 1.00 7.38 311 GLU B N 1
ATOM 6140 C CA . GLU B 1 287 ? 24.504 10.873 -2.917 1.00 7.40 311 GLU B CA 1
ATOM 6141 C C . GLU B 1 287 ? 24.121 11.943 -1.957 1.00 7.11 311 GLU B C 1
ATOM 6142 O O . GLU B 1 287 ? 24.896 12.878 -1.678 1.00 7.30 311 GLU B O 1
ATOM 6148 N N . PHE B 1 288 ? 22.917 11.835 -1.362 1.00 6.00 312 PHE B N 1
ATOM 6149 C CA . PHE B 1 288 ? 22.631 12.691 -0.191 1.00 6.20 312 PHE B CA 1
ATOM 6150 C C . PHE B 1 288 ? 21.925 11.928 0.858 1.00 5.82 312 PHE B C 1
ATOM 6151 O O . PHE B 1 288 ? 21.285 10.897 0.579 1.00 5.94 312 PHE B O 1
ATOM 6159 N N . TYR B 1 289 ? 22.038 12.388 2.078 1.00 6.02 313 TYR B N 1
ATOM 6160 C CA . TYR B 1 289 ? 21.420 11.807 3.258 1.00 6.83 313 TYR B CA 1
ATOM 6161 C C . TYR B 1 289 ? 20.738 12.932 4.017 1.00 7.11 313 TYR B C 1
ATOM 6162 O O . TYR B 1 289 ? 21.359 13.979 4.263 1.00 6.98 313 TYR B O 1
ATOM 6171 N N . MET B 1 290 ? 19.471 12.732 4.360 1.00 7.65 314 MET B N 1
ATOM 6172 C CA . MET B 1 290 ? 18.599 13.734 4.976 1.00 8.22 314 MET B CA 1
ATOM 6173 C C . MET B 1 290 ? 17.989 13.111 6.204 1.00 8.29 314 MET B C 1
ATOM 6174 O O . MET B 1 290 ? 17.085 12.228 6.108 1.00 7.93 314 MET B O 1
ATOM 6179 N N . ALA B 1 291 ? 18.420 13.555 7.374 1.00 7.66 315 ALA B N 1
ATOM 6180 C CA . ALA B 1 291 ? 17.829 13.116 8.607 1.00 7.78 315 ALA B CA 1
ATOM 6181 C C . ALA B 1 291 ? 16.329 13.426 8.570 1.00 7.40 315 ALA B C 1
ATOM 6182 O O . ALA B 1 291 ? 15.895 14.462 8.070 1.00 7.92 315 ALA B O 1
ATOM 6184 N N . TYR B 1 292 ? 15.560 12.499 9.079 1.00 7.37 316 TYR B N 1
ATOM 6185 C CA . TYR B 1 292 ? 14.102 12.627 9.289 1.00 7.92 316 TYR B CA 1
ATOM 6186 C C . TYR B 1 292 ? 13.262 12.410 8.064 1.00 8.55 316 TYR B C 1
ATOM 6187 O O . TYR B 1 292 ? 12.045 12.526 8.161 1.00 9.08 316 TYR B O 1
ATOM 6196 N N . ALA B 1 293 ? 13.844 12.165 6.918 1.00 8.23 317 ALA B N 1
ATOM 6197 C CA . ALA B 1 293 ? 13.155 11.826 5.695 1.00 8.73 317 ALA B CA 1
ATOM 6198 C C . ALA B 1 293 ? 12.896 10.344 5.643 1.00 8.87 317 ALA B C 1
ATOM 6199 O O . ALA B 1 293 ? 13.722 9.577 6.151 1.00 9.11 317 ALA B O 1
ATOM 6201 N N . ASP B 1 294 ? 11.810 9.989 5.003 1.00 8.31 318 ASP B N 1
ATOM 6202 C CA . ASP B 1 294 ? 11.615 8.588 4.547 1.00 7.69 318 ASP B CA 1
ATOM 6203 C C . ASP B 1 294 ? 11.563 8.531 3.042 1.00 8.48 318 ASP B C 1
ATOM 6204 O O . ASP B 1 294 ? 11.687 9.507 2.295 1.00 8.36 318 ASP B O 1
ATOM 6209 N N . TYR B 1 295 ? 11.405 7.311 2.526 1.00 7.40 319 TYR B N 1
ATOM 6210 C CA . TYR B 1 295 ? 11.460 7.149 1.065 1.00 7.82 319 TYR B CA 1
ATOM 6211 C C . TYR B 1 295 ? 10.283 7.851 0.341 1.00 7.60 319 TYR B C 1
ATOM 6212 O O . TYR B 1 295 ? 10.450 8.188 -0.848 1.00 8.30 319 TYR B O 1
ATOM 6221 N N . TYR B 1 296 ? 9.151 8.003 0.988 1.00 8.78 320 TYR B N 1
ATOM 6222 C CA . TYR B 1 296 ? 8.078 8.816 0.419 1.00 8.36 320 TYR B CA 1
ATOM 6223 C C . TYR B 1 296 ? 8.493 10.288 0.206 1.00 9.13 320 TYR B C 1
ATOM 6224 O O . TYR B 1 296 ? 8.308 10.866 -0.904 1.00 8.70 320 TYR B O 1
ATOM 6233 N N . ASP B 1 297 ? 9.156 10.862 1.195 1.00 8.63 321 ASP B N 1
ATOM 6234 C CA . ASP B 1 297 ? 9.729 12.211 1.064 1.00 8.84 321 ASP B CA 1
ATOM 6235 C C . ASP B 1 297 ? 10.724 12.264 -0.103 1.00 9.54 321 ASP B C 1
ATOM 6236 O O . ASP B 1 297 ? 10.816 13.249 -0.880 1.00 9.39 321 ASP B O 1
ATOM 6241 N N . LEU B 1 298 ? 11.541 11.210 -0.210 1.00 8.15 322 LEU B N 1
ATOM 6242 C CA . LEU B 1 298 ? 12.555 11.197 -1.251 1.00 9.66 322 LEU B CA 1
ATOM 6243 C C . LEU B 1 298 ? 11.974 11.070 -2.635 1.00 9.01 322 LEU B C 1
ATOM 6244 O O . LEU B 1 298 ? 12.532 11.644 -3.575 1.00 8.52 322 LEU B O 1
ATOM 6249 N N . MET B 1 299 ? 10.855 10.318 -2.826 1.00 8.48 323 MET B N 1
ATOM 6250 C CA . MET B 1 299 ? 10.211 10.301 -4.160 1.00 8.96 323 MET B CA 1
ATOM 6251 C C . MET B 1 299 ? 9.750 11.697 -4.517 1.00 8.58 323 MET B C 1
ATOM 6252 O O . MET B 1 299 ? 9.941 12.118 -5.669 1.00 8.33 323 MET B O 1
ATOM 6257 N N . ASP B 1 300 ? 9.103 12.376 -3.577 1.00 8.84 324 ASP B N 1
ATOM 6258 C CA . ASP B 1 300 ? 8.609 13.734 -3.865 1.00 9.51 324 ASP B CA 1
ATOM 6259 C C . ASP B 1 300 ? 9.715 14.693 -4.236 1.00 8.93 324 ASP B C 1
ATOM 6260 O O . ASP B 1 300 ? 9.559 15.498 -5.199 1.00 8.83 324 ASP B O 1
ATOM 6265 N N . LEU B 1 301 ? 10.840 14.540 -3.554 1.00 7.92 325 LEU B N 1
ATOM 6266 C CA . LEU B 1 301 ? 12.045 15.396 -3.796 1.00 7.97 325 LEU B CA 1
ATOM 6267 C C . LEU B 1 301 ? 12.621 15.089 -5.172 1.00 8.41 325 LEU B C 1
ATOM 6268 O O . LEU B 1 301 ? 12.919 15.972 -5.968 1.00 7.61 325 LEU B O 1
ATOM 6273 N N . THR B 1 302 ? 12.708 13.812 -5.510 1.00 7.68 326 THR B N 1
ATOM 6274 C CA . THR B 1 302 ? 13.183 13.356 -6.808 1.00 8.09 326 THR B CA 1
ATOM 6275 C C . THR B 1 302 ? 12.381 13.937 -7.946 1.00 7.84 326 THR B C 1
ATOM 6276 O O . THR B 1 302 ? 12.927 14.535 -8.909 1.00 7.43 326 THR B O 1
ATOM 6280 N N . GLU B 1 303 ? 11.062 13.866 -7.822 1.00 8.24 327 GLU B N 1
ATOM 6281 C CA . GLU B 1 303 ? 10.151 14.466 -8.821 1.00 9.09 327 GLU B CA 1
ATOM 6282 C C . GLU B 1 303 ? 10.394 15.986 -8.985 1.00 8.23 327 GLU B C 1
ATOM 6283 O O . GLU B 1 303 ? 10.477 16.485 -10.113 1.00 9.40 327 GLU B O 1
ATOM 6289 N N . GLU B 1 304 ? 10.524 16.684 -7.884 1.00 8.88 328 GLU B N 1
ATOM 6290 C CA . GLU B 1 304 ? 10.655 18.103 -7.876 1.00 9.74 328 GLU B CA 1
ATOM 6291 C C . GLU B 1 304 ? 11.971 18.524 -8.498 1.00 9.76 328 GLU B C 1
ATOM 6292 O O . GLU B 1 304 ? 12.010 19.400 -9.366 1.00 9.52 328 GLU B O 1
ATOM 6298 N N . LEU B 1 305 ? 13.046 17.857 -8.110 1.00 8.85 329 LEU B N 1
ATOM 6299 C CA . LEU B 1 305 ? 14.357 18.169 -8.563 1.00 8.30 329 LEU B CA 1
ATOM 6300 C C . LEU B 1 305 ? 14.458 17.962 -10.043 1.00 9.02 329 LEU B C 1
ATOM 6301 O O . LEU B 1 305 ? 14.906 18.822 -10.769 1.00 9.13 329 LEU B O 1
ATOM 6306 N N . ILE B 1 306 ? 14.132 16.754 -10.470 1.00 8.51 330 ILE B N 1
ATOM 6307 C CA . ILE B 1 306 ? 14.433 16.338 -11.832 1.00 9.87 330 ILE B CA 1
ATOM 6308 C C . ILE B 1 306 ? 13.436 17.013 -12.764 1.00 9.60 330 ILE B C 1
ATOM 6309 O O . ILE B 1 306 ? 13.825 17.470 -13.845 1.00 9.56 330 ILE B O 1
ATOM 6314 N N . SER B 1 307 ? 12.138 17.045 -12.435 1.00 10.93 331 SER B N 1
ATOM 6315 C CA . SER B 1 307 ? 11.220 17.747 -13.356 1.00 9.99 331 SER B CA 1
ATOM 6316 C C . SER B 1 307 ? 11.628 19.237 -13.454 1.00 9.86 331 SER B C 1
ATOM 6317 O O . SER B 1 307 ? 11.583 19.816 -14.554 1.00 10.43 331 SER B O 1
ATOM 6320 N N . GLY B 1 308 ? 12.086 19.896 -12.369 1.00 9.71 332 GLY B N 1
ATOM 6321 C CA . GLY B 1 308 ? 12.443 21.240 -12.412 1.00 10.70 332 GLY B CA 1
ATOM 6322 C C . GLY B 1 308 ? 13.683 21.444 -13.289 1.00 10.86 332 GLY B C 1
ATOM 6323 O O . GLY B 1 308 ? 13.748 22.435 -14.031 1.00 11.84 332 GLY B O 1
ATOM 6324 N N . LEU B 1 309 ? 14.653 20.559 -13.238 1.00 10.37 333 LEU B N 1
ATOM 6325 C CA . LEU B 1 309 ? 15.835 20.635 -14.082 1.00 10.48 333 LEU B CA 1
ATOM 6326 C C . LEU B 1 309 ? 15.502 20.433 -15.539 1.00 10.28 333 LEU B C 1
ATOM 6327 O O . LEU B 1 309 ? 15.975 21.154 -16.419 1.00 10.72 333 LEU B O 1
ATOM 6332 N N . VAL B 1 310 ? 14.625 19.481 -15.825 1.00 8.02 334 VAL B N 1
ATOM 6333 C CA . VAL B 1 310 ? 14.176 19.273 -17.195 1.00 9.50 334 VAL B CA 1
ATOM 6334 C C . VAL B 1 310 ? 13.543 20.544 -17.722 1.00 10.91 334 VAL B C 1
ATOM 6335 O O . VAL B 1 310 ? 13.803 20.947 -18.847 1.00 10.87 334 VAL B O 1
ATOM 6339 N N . LEU B 1 311 ? 12.657 21.154 -16.956 1.00 10.81 335 LEU B N 1
ATOM 6340 C CA . LEU B 1 311 ? 11.961 22.376 -17.377 1.00 11.97 335 LEU B CA 1
ATOM 6341 C C . LEU B 1 311 ? 12.943 23.521 -17.592 1.00 13.51 335 LEU B C 1
ATOM 6342 O O . LEU B 1 311 ? 12.783 24.316 -18.568 1.00 13.15 335 LEU B O 1
ATOM 6347 N N . GLU B 1 312 ? 13.946 23.657 -16.724 1.00 13.36 336 GLU B N 1
ATOM 6348 C CA . GLU B 1 312 ? 14.944 24.713 -16.817 1.00 15.55 336 GLU B CA 1
ATOM 6349 C C . GLU B 1 312 ? 15.686 24.551 -18.142 1.00 15.11 336 GLU B C 1
ATOM 6350 O O . GLU B 1 312 ? 15.894 25.530 -18.840 1.00 16.33 336 GLU B O 1
ATOM 6356 N N . ILE B 1 313 ? 16.047 23.332 -18.517 1.00 13.50 337 ILE B N 1
ATOM 6357 C CA . ILE B 1 313 ? 16.890 23.149 -19.682 1.00 13.81 337 ILE B CA 1
ATOM 6358 C C . ILE B 1 313 ? 16.055 23.191 -20.956 1.00 14.70 337 ILE B C 1
ATOM 6359 O O . ILE B 1 313 ? 16.432 23.884 -21.927 1.00 16.54 337 ILE B O 1
ATOM 6364 N N . HIS B 1 314 ? 14.896 22.528 -20.957 1.00 12.56 338 HIS B N 1
ATOM 6365 C CA . HIS B 1 314 ? 14.112 22.320 -22.160 1.00 12.52 338 HIS B CA 1
ATOM 6366 C C . HIS B 1 314 ? 12.905 23.218 -22.380 1.00 13.02 338 HIS B C 1
ATOM 6367 O O . HIS B 1 314 ? 12.425 23.290 -23.482 1.00 13.93 338 HIS B O 1
ATOM 6374 N N . GLY B 1 315 ? 12.420 23.840 -21.334 1.00 13.56 339 GLY B N 1
ATOM 6375 C CA . GLY B 1 315 ? 11.240 24.666 -21.441 1.00 14.87 339 GLY B CA 1
ATOM 6376 C C . GLY B 1 315 ? 9.939 23.911 -21.485 1.00 14.03 339 GLY B C 1
ATOM 6377 O O . GLY B 1 315 ? 8.854 24.531 -21.542 1.00 15.74 339 GLY B O 1
ATOM 6378 N N . SER B 1 316 ? 9.998 22.591 -21.291 1.00 13.98 340 SER B N 1
ATOM 6379 C CA . SER B 1 316 ? 8.874 21.707 -21.252 1.00 13.79 340 SER B CA 1
ATOM 6380 C C . SER B 1 316 ? 9.241 20.500 -20.366 1.00 13.92 340 SER B C 1
ATOM 6381 O O . SER B 1 316 ? 10.421 20.192 -20.225 1.00 14.11 340 SER B O 1
ATOM 6384 N N . LEU B 1 317 ? 8.215 19.778 -19.931 1.00 11.52 341 LEU B N 1
ATOM 6385 C CA . LEU B 1 317 ? 8.409 18.489 -19.252 1.00 11.89 341 LEU B CA 1
ATOM 6386 C C . LEU B 1 317 ? 8.482 17.360 -20.237 1.00 11.64 341 LEU B C 1
ATOM 6387 O O . LEU B 1 317 ? 8.754 16.211 -19.849 1.00 11.50 341 LEU B O 1
ATOM 6392 N N . LYS B 1 318 ? 8.232 17.607 -21.513 1.00 10.88 342 LYS B N 1
ATOM 6393 C CA . LYS B 1 318 ? 8.282 16.559 -22.499 1.00 12.77 342 LYS B CA 1
ATOM 6394 C C . LYS B 1 318 ? 9.458 16.780 -23.433 1.00 12.36 342 LYS B C 1
ATOM 6395 O O . LYS B 1 318 ? 9.540 17.889 -24.021 1.00 15.42 342 LYS B O 1
ATOM 6401 N N . ILE B 1 319 ? 10.387 15.828 -23.508 1.00 10.22 343 ILE B N 1
ATOM 6402 C CA . ILE B 1 319 ? 11.657 16.081 -24.185 1.00 11.59 343 ILE B CA 1
ATOM 6403 C C . ILE B 1 319 ? 11.965 14.966 -25.197 1.00 12.36 343 ILE B C 1
ATOM 6404 O O . ILE B 1 319 ? 11.503 13.848 -25.047 1.00 10.76 343 ILE B O 1
ATOM 6409 N N . PRO B 1 320 ? 12.761 15.247 -26.251 1.00 11.78 344 PRO B N 1
ATOM 6410 C CA . PRO B 1 320 ? 13.127 14.255 -27.217 1.00 11.72 344 PRO B CA 1
ATOM 6411 C C . PRO B 1 320 ? 14.199 13.340 -26.771 1.00 11.21 344 PRO B C 1
ATOM 6412 O O . PRO B 1 320 ? 15.083 13.725 -26.009 1.00 12.52 344 PRO B O 1
ATOM 6416 N N . TYR B 1 321 ? 14.181 12.137 -27.281 1.00 11.71 345 TYR B N 1
ATOM 6417 C CA . TYR B 1 321 ? 15.280 11.213 -27.092 1.00 11.88 345 TYR B CA 1
ATOM 6418 C C . TYR B 1 321 ? 15.398 10.319 -28.282 1.00 13.42 345 TYR B C 1
ATOM 6419 O O . TYR B 1 321 ? 14.372 9.815 -28.816 1.00 13.00 345 TYR B O 1
ATOM 6428 N N . HIS B 1 322 ? 16.643 10.063 -28.681 1.00 12.49 346 HIS B N 1
ATOM 6429 C CA . HIS B 1 322 ? 16.996 9.137 -29.775 1.00 14.27 346 HIS B CA 1
ATOM 6430 C C . HIS B 1 322 ? 17.616 7.859 -29.244 1.00 17.36 346 HIS B C 1
ATOM 6431 O O . HIS B 1 322 ? 18.859 7.801 -29.093 1.00 16.77 346 HIS B O 1
ATOM 6438 N N . PRO B 1 323 ? 16.811 6.835 -28.996 1.00 19.00 347 PRO B N 1
ATOM 6439 C CA . PRO B 1 323 ? 17.380 5.665 -28.266 1.00 22.32 347 PRO B CA 1
ATOM 6440 C C . PRO B 1 323 ? 18.399 4.860 -29.025 1.00 24.33 347 PRO B C 1
ATOM 6441 O O . PRO B 1 323 ? 19.253 4.169 -28.405 1.00 25.57 347 PRO B O 1
ATOM 6445 N N . ASP B 1 324 ? 18.352 4.954 -30.338 1.00 25.63 348 ASP B N 1
ATOM 6446 C CA . ASP B 1 324 ? 19.303 4.236 -31.187 1.00 27.80 348 ASP B CA 1
ATOM 6447 C C . ASP B 1 324 ? 20.297 5.195 -31.812 1.00 25.01 348 ASP B C 1
ATOM 6448 O O . ASP B 1 324 ? 20.865 4.911 -32.866 1.00 30.40 348 ASP B O 1
ATOM 6453 N N . GLY B 1 325 ? 20.505 6.373 -31.228 1.00 24.05 349 GLY B N 1
ATOM 6454 C CA . GLY B 1 325 ? 21.395 7.343 -31.838 1.00 25.61 349 GLY B CA 1
ATOM 6455 C C . GLY B 1 325 ? 20.678 8.211 -32.845 1.00 22.65 349 GLY B C 1
ATOM 6456 O O . GLY B 1 325 ? 19.492 7.954 -33.122 1.00 22.69 349 GLY B O 1
ATOM 6457 N N . PRO B 1 326 ? 21.358 9.239 -33.358 1.00 25.50 350 PRO B N 1
ATOM 6458 C CA . PRO B 1 326 ? 20.792 10.341 -34.181 1.00 25.41 350 PRO B CA 1
ATOM 6459 C C . PRO B 1 326 ? 20.326 9.893 -35.587 1.00 30.74 350 PRO B C 1
ATOM 6460 O O . PRO B 1 326 ? 19.545 10.613 -36.246 1.00 27.11 350 PRO B O 1
ATOM 6464 N N . GLU B 1 327 ? 20.812 8.727 -36.013 1.00 30.58 351 GLU B N 1
ATOM 6465 C CA . GLU B 1 327 ? 20.349 8.067 -37.247 1.00 36.71 351 GLU B CA 1
ATOM 6466 C C . GLU B 1 327 ? 19.015 7.347 -37.113 1.00 34.17 351 GLU B C 1
ATOM 6467 O O . GLU B 1 327 ? 18.368 7.043 -38.139 1.00 31.86 351 GLU B O 1
ATOM 6473 N N . GLY B 1 328 ? 18.602 7.035 -35.875 1.00 28.01 352 GLY B N 1
ATOM 6474 C CA . GLY B 1 328 ? 17.346 6.351 -35.625 1.00 24.30 352 GLY B CA 1
ATOM 6475 C C . GLY B 1 328 ? 16.136 7.230 -35.274 1.00 22.17 352 GLY B C 1
ATOM 6476 O O . GLY B 1 328 ? 16.086 8.460 -35.504 1.00 24.42 352 GLY B O 1
ATOM 6477 N N . LYS B 1 329 ? 15.131 6.573 -34.752 1.00 20.20 353 LYS B N 1
ATOM 6478 C CA . LYS B 1 329 ? 13.871 7.244 -34.418 1.00 20.53 353 LYS B CA 1
ATOM 6479 C C . LYS B 1 329 ? 14.012 8.184 -33.216 1.00 18.45 353 LYS B C 1
ATOM 6480 O O . LYS B 1 329 ? 14.932 8.071 -32.426 1.00 18.13 353 LYS B O 1
ATOM 6486 N N . CYS B 1 330 ? 13.057 9.089 -33.133 1.00 14.87 354 CYS B N 1
ATOM 6487 C CA . CYS B 1 330 ? 12.893 9.978 -31.973 1.00 14.47 354 CYS B CA 1
ATOM 6488 C C . CYS B 1 330 ? 11.646 9.679 -31.200 1.00 14.15 354 CYS B C 1
ATOM 6489 O O . CYS B 1 330 ? 10.552 9.597 -31.731 1.00 13.84 354 CYS B O 1
ATOM 6492 N N . ILE B 1 331 ? 11.818 9.490 -29.893 1.00 12.73 355 ILE B N 1
ATOM 6493 C CA . ILE B 1 331 ? 10.681 9.335 -28.993 1.00 13.69 355 ILE B CA 1
ATOM 6494 C C . ILE B 1 331 ? 10.561 10.528 -28.079 1.00 13.24 355 ILE B C 1
ATOM 6495 O O . ILE B 1 331 ? 11.393 11.463 -28.137 1.00 11.84 355 ILE B O 1
ATOM 6500 N N . GLU B 1 332 ? 9.491 10.571 -27.260 1.00 13.86 356 GLU B N 1
ATOM 6501 C CA . GLU B 1 332 ? 9.287 11.601 -26.308 1.00 14.49 356 GLU B CA 1
ATOM 6502 C C . GLU B 1 332 ? 9.261 11.014 -24.886 1.00 13.91 356 GLU B C 1
ATOM 6503 O O . GLU B 1 332 ? 8.629 9.987 -24.686 1.00 15.68 356 GLU B O 1
ATOM 6509 N N . ILE B 1 333 ? 10.016 11.634 -23.976 1.00 11.22 357 ILE B N 1
ATOM 6510 C CA . ILE B 1 333 ? 10.037 11.217 -22.558 1.00 11.24 357 ILE B CA 1
ATOM 6511 C C . ILE B 1 333 ? 9.248 12.308 -21.878 1.00 11.04 357 ILE B C 1
ATOM 6512 O O . ILE B 1 333 ? 9.548 13.497 -21.967 1.00 10.09 357 ILE B O 1
ATOM 6517 N N . ASP B 1 334 ? 8.274 11.900 -21.058 1.00 9.40 358 ASP B N 1
ATOM 6518 C CA . ASP B 1 334 ? 7.380 12.837 -20.391 1.00 9.78 358 ASP B CA 1
ATOM 6519 C C . ASP B 1 334 ? 7.660 12.810 -18.832 1.00 8.44 358 ASP B C 1
ATOM 6520 O O . ASP B 1 334 ? 7.426 11.791 -18.177 1.00 8.50 358 ASP B O 1
ATOM 6525 N N . PHE B 1 335 ? 8.168 13.909 -18.313 1.00 8.84 359 PHE B N 1
ATOM 6526 C CA . PHE B 1 335 ? 8.475 14.091 -16.895 1.00 8.25 359 PHE B CA 1
ATOM 6527 C C . PHE B 1 335 ? 7.366 14.687 -16.061 1.00 9.44 359 PHE B C 1
ATOM 6528 O O . PHE B 1 335 ? 7.600 14.998 -14.897 1.00 8.60 359 PHE B O 1
ATOM 6536 N N . THR B 1 336 ? 6.172 14.834 -16.636 1.00 8.61 360 THR B N 1
ATOM 6537 C CA . THR B 1 336 ? 5.050 15.341 -15.865 1.00 8.74 360 THR B CA 1
ATOM 6538 C C . THR B 1 336 ? 4.793 14.474 -14.623 1.00 8.31 360 THR B C 1
ATOM 6539 O O . THR B 1 336 ? 4.805 13.243 -14.744 1.00 7.48 360 THR B O 1
ATOM 6543 N N . THR B 1 337 ? 4.543 15.112 -13.481 1.00 8.00 361 THR B N 1
ATOM 6544 C CA . THR B 1 337 ? 4.198 14.395 -12.231 1.00 8.63 361 THR B CA 1
ATOM 6545 C C . THR B 1 337 ? 2.688 14.242 -12.074 1.00 8.57 361 THR B C 1
ATOM 6546 O O . THR B 1 337 ? 1.900 15.006 -12.654 1.00 9.67 361 THR B O 1
ATOM 6550 N N . PRO B 1 338 ? 2.243 13.262 -11.267 1.00 8.96 362 PRO B N 1
ATOM 6551 C CA . PRO B 1 338 ? 3.036 12.295 -10.511 1.00 9.03 362 PRO B CA 1
ATOM 6552 C C . PRO B 1 338 ? 3.600 11.231 -11.443 1.00 9.62 362 PRO B C 1
ATOM 6553 O O . PRO B 1 338 ? 2.952 10.806 -12.403 1.00 9.12 362 PRO B O 1
ATOM 6557 N N . TRP B 1 339 ? 4.833 10.818 -11.168 1.00 9.46 363 TRP B N 1
ATOM 6558 C CA . TRP B 1 339 ? 5.411 9.758 -11.908 1.00 8.60 363 TRP B CA 1
ATOM 6559 C C . TRP B 1 339 ? 4.845 8.392 -11.535 1.00 8.48 363 TRP B C 1
ATOM 6560 O O . TRP B 1 339 ? 4.379 8.168 -10.416 1.00 8.32 363 TRP B O 1
ATOM 6571 N N . LYS B 1 340 ? 4.853 7.510 -12.509 1.00 8.54 364 LYS B N 1
ATOM 6572 C CA . LYS B 1 340 ? 4.347 6.146 -12.344 1.00 9.73 364 LYS B CA 1
ATOM 6573 C C . LYS B 1 340 ? 5.113 5.391 -11.235 1.00 10.27 364 LYS B C 1
ATOM 6574 O O . LYS B 1 340 ? 6.366 5.554 -11.139 1.00 9.39 364 LYS B O 1
ATOM 6580 N N . ARG B 1 341 ? 4.419 4.622 -10.412 1.00 9.80 365 ARG B N 1
ATOM 6581 C CA . ARG B 1 341 ? 5.056 3.700 -9.444 1.00 11.39 365 ARG B CA 1
ATOM 6582 C C . ARG B 1 341 ? 4.751 2.273 -9.824 1.00 11.12 365 ARG B C 1
ATOM 6583 O O . ARG B 1 341 ? 3.545 1.952 -10.044 1.00 13.42 365 ARG B O 1
ATOM 6591 N N . PHE B 1 342 ? 5.739 1.388 -9.834 1.00 9.14 366 PHE B N 1
ATOM 6592 C CA . PHE B 1 342 ? 5.538 -0.023 -9.976 1.00 9.70 366 PHE B CA 1
ATOM 6593 C C . PHE B 1 342 ? 6.009 -0.705 -8.676 1.00 9.76 366 PHE B C 1
ATOM 6594 O O . PHE B 1 342 ? 7.201 -0.545 -8.304 1.00 11.60 366 PHE B O 1
ATOM 6602 N N . SER B 1 343 ? 5.204 -1.550 -8.062 1.00 8.51 367 SER B N 1
ATOM 6603 C CA . SER B 1 343 ? 5.671 -2.344 -6.906 1.00 9.58 367 SER B CA 1
ATOM 6604 C C . SER B 1 343 ? 6.429 -3.562 -7.385 1.00 8.26 367 SER B C 1
ATOM 6605 O O . SER B 1 343 ? 5.955 -4.310 -8.277 1.00 9.36 367 SER B O 1
ATOM 6608 N N . PHE B 1 344 ? 7.685 -3.753 -6.916 1.00 7.58 368 PHE B N 1
ATOM 6609 C CA . PHE B 1 344 ? 8.585 -4.731 -7.408 1.00 7.41 368 PHE B CA 1
ATOM 6610 C C . PHE B 1 344 ? 8.020 -6.153 -7.584 1.00 7.23 368 PHE B C 1
ATOM 6611 O O . PHE B 1 344 ? 8.018 -6.666 -8.704 1.00 7.55 368 PHE B O 1
ATOM 6619 N N . VAL B 1 345 ? 7.605 -6.771 -6.477 1.00 7.86 369 VAL B N 1
ATOM 6620 C CA . VAL B 1 345 ? 7.106 -8.144 -6.595 1.00 8.54 369 VAL B CA 1
ATOM 6621 C C . VAL B 1 345 ? 5.795 -8.247 -7.364 1.00 8.55 369 VAL B C 1
ATOM 6622 O O . VAL B 1 345 ? 5.683 -9.133 -8.204 1.00 8.07 369 VAL B O 1
ATOM 6626 N N . GLU B 1 346 ? 4.834 -7.371 -7.118 1.00 10.03 370 GLU B N 1
ATOM 6627 C CA . GLU B 1 346 ? 3.541 -7.425 -7.778 1.00 10.74 370 GLU B CA 1
ATOM 6628 C C . GLU B 1 346 ? 3.735 -7.320 -9.300 1.00 10.30 370 GLU B C 1
ATOM 6629 O O . GLU B 1 346 ? 3.106 -8.042 -10.076 1.00 10.20 370 GLU B O 1
ATOM 6635 N N . GLU B 1 347 ? 4.648 -6.485 -9.746 1.00 8.37 371 GLU B N 1
ATOM 6636 C CA . GLU B 1 347 ? 4.843 -6.363 -11.195 1.00 9.30 371 GLU B CA 1
ATOM 6637 C C . GLU B 1 347 ? 5.551 -7.523 -11.814 1.00 8.77 371 GLU B C 1
ATOM 6638 O O . GLU B 1 347 ? 5.241 -7.894 -12.935 1.00 9.28 371 GLU B O 1
ATOM 6644 N N . ILE B 1 348 ? 6.474 -8.147 -11.101 1.00 8.54 372 ILE B N 1
ATOM 6645 C CA . ILE B 1 348 ? 6.987 -9.423 -11.536 1.00 8.30 372 ILE B CA 1
ATOM 6646 C C . ILE B 1 348 ? 5.879 -10.508 -11.661 1.00 8.06 372 ILE B C 1
ATOM 6647 O O . ILE B 1 348 ? 5.802 -11.212 -12.657 1.00 9.00 372 ILE B O 1
ATOM 6652 N N . GLU B 1 349 ? 5.045 -10.584 -10.659 1.00 8.35 373 GLU B N 1
ATOM 6653 C CA . GLU B 1 349 ? 3.929 -11.566 -10.635 1.00 8.40 373 GLU B CA 1
ATOM 6654 C C . GLU B 1 349 ? 2.921 -11.317 -11.758 1.00 9.54 373 GLU B C 1
ATOM 6655 O O . GLU B 1 349 ? 2.455 -12.305 -12.348 1.00 8.28 373 GLU B O 1
ATOM 6661 N N . SER B 1 350 ? 2.597 -10.065 -12.046 1.00 9.08 374 SER B N 1
ATOM 6662 C CA . SER B 1 350 ? 1.769 -9.734 -13.217 1.00 10.07 374 SER B CA 1
ATOM 6663 C C . SER B 1 350 ? 2.475 -10.221 -14.489 1.00 11.19 374 SER B C 1
ATOM 6664 O O . SER B 1 350 ? 1.845 -10.758 -15.417 1.00 12.24 374 SER B O 1
ATOM 6667 N N . GLY B 1 351 ? 3.775 -10.111 -14.576 1.00 9.52 375 GLY B N 1
ATOM 6668 C CA . GLY B 1 351 ? 4.466 -10.543 -15.812 1.00 9.62 375 GLY B CA 1
ATOM 6669 C C . GLY B 1 351 ? 4.475 -12.060 -15.954 1.00 9.31 375 GLY B C 1
ATOM 6670 O O . GLY B 1 351 ? 4.297 -12.595 -17.043 1.00 9.95 375 GLY B O 1
ATOM 6671 N N . LEU B 1 352 ? 4.651 -12.729 -14.834 1.00 9.49 376 LEU B N 1
ATOM 6672 C CA . LEU B 1 352 ? 4.716 -14.191 -14.816 1.00 9.77 376 LEU B CA 1
ATOM 6673 C C . LEU B 1 352 ? 3.344 -14.835 -14.976 1.00 10.15 376 LEU B C 1
ATOM 6674 O O . LEU B 1 352 ? 3.243 -16.030 -15.391 1.00 11.24 376 LEU B O 1
ATOM 6679 N N . GLY B 1 353 ? 2.293 -14.137 -14.555 1.00 10.44 377 GLY B N 1
ATOM 6680 C CA . GLY B 1 353 ? 0.974 -14.807 -14.436 1.00 10.31 377 GLY B CA 1
ATOM 6681 C C . GLY B 1 353 ? 0.970 -15.856 -13.375 1.00 11.46 377 GLY B C 1
ATOM 6682 O O . GLY B 1 353 ? 0.262 -16.868 -13.502 1.00 10.99 377 GLY B O 1
ATOM 6683 N N . GLU B 1 354 ? 1.749 -15.649 -12.327 1.00 10.98 378 GLU B N 1
ATOM 6684 C CA . GLU B 1 354 ? 1.814 -16.536 -11.181 1.00 12.91 378 GLU B CA 1
ATOM 6685 C C . GLU B 1 354 ? 2.604 -15.857 -10.050 1.00 12.27 378 GLU B C 1
ATOM 6686 O O . GLU B 1 354 ? 3.416 -14.936 -10.338 1.00 11.94 378 GLU B O 1
ATOM 6692 N N . LYS B 1 355 ? 2.368 -16.310 -8.825 1.00 10.67 379 LYS B N 1
ATOM 6693 C CA . LYS B 1 355 ? 3.038 -15.753 -7.652 1.00 11.96 379 LYS B CA 1
ATOM 6694 C C . LYS B 1 355 ? 4.399 -16.426 -7.380 1.00 9.61 379 LYS B C 1
ATOM 6695 O O . LYS B 1 355 ? 4.576 -17.642 -7.560 1.00 9.88 379 LYS B O 1
ATOM 6701 N N . LEU B 1 356 ? 5.323 -15.590 -6.913 1.00 8.87 380 LEU B N 1
ATOM 6702 C CA . LEU B 1 356 ? 6.523 -16.108 -6.309 1.00 8.94 380 LEU B CA 1
ATOM 6703 C C . LEU B 1 356 ? 6.215 -16.851 -5.016 1.00 8.69 380 LEU B C 1
ATOM 6704 O O . LEU B 1 356 ? 5.198 -16.581 -4.334 1.00 9.52 380 LEU B O 1
ATOM 6709 N N . LYS B 1 357 ? 7.118 -17.741 -4.666 1.00 9.72 381 LYS B N 1
ATOM 6710 C CA . LYS B 1 357 ? 6.964 -18.491 -3.425 1.00 10.16 381 LYS B CA 1
ATOM 6711 C C . LYS B 1 357 ? 7.492 -17.724 -2.233 1.00 10.27 381 LYS B C 1
ATOM 6712 O O . LYS B 1 357 ? 8.375 -16.901 -2.392 1.00 10.64 381 LYS B O 1
ATOM 6718 N N . ARG B 1 358 ? 6.913 -17.980 -1.053 1.00 10.83 382 ARG B N 1
ATOM 6719 C CA . ARG B 1 358 ? 7.280 -17.273 0.162 0.92 11.27 382 ARG B CA 1
ATOM 6720 C C . ARG B 1 358 ? 7.816 -18.228 1.196 1.00 13.01 382 ARG B C 1
ATOM 6721 O O . ARG B 1 358 ? 7.324 -19.352 1.295 1.00 12.55 382 ARG B O 1
ATOM 6729 N N . PRO B 1 359 ? 8.824 -17.869 1.976 1.00 12.39 383 PRO B N 1
ATOM 6730 C CA . PRO B 1 359 ? 9.532 -16.569 1.837 1.00 12.30 383 PRO B CA 1
ATOM 6731 C C . PRO B 1 359 ? 10.318 -16.443 0.540 1.00 11.46 383 PRO B C 1
ATOM 6732 O O . PRO B 1 359 ? 10.739 -17.372 -0.097 1.00 11.03 383 PRO B O 1
ATOM 6736 N N . LEU B 1 360 ? 10.546 -15.183 0.143 1.00 11.08 384 LEU B N 1
ATOM 6737 C CA . LEU B 1 360 ? 11.213 -14.931 -1.100 1.00 10.24 384 LEU B CA 1
ATOM 6738 C C . LEU B 1 360 ? 12.651 -15.413 -1.171 1.00 10.52 384 LEU B C 1
ATOM 6739 O O . LEU B 1 360 ? 13.120 -15.663 -2.262 1.00 10.92 384 LEU B O 1
ATOM 6744 N N . ASP B 1 361 ? 13.310 -15.534 -0.016 1.00 10.75 385 ASP B N 1
ATOM 6745 C CA . ASP B 1 361 ? 14.676 -15.994 0.022 1.00 11.94 385 ASP B CA 1
ATOM 6746 C C . ASP B 1 361 ? 14.776 -17.484 0.371 1.00 11.83 385 ASP B C 1
ATOM 6747 O O . ASP B 1 361 ? 15.875 -17.975 0.577 1.00 13.54 385 ASP B O 1
ATOM 6752 N N . SER B 1 362 ? 13.665 -18.226 0.359 1.00 11.51 386 SER B N 1
ATOM 6753 C CA . SER B 1 362 ? 13.714 -19.664 0.557 1.00 12.57 386 SER B CA 1
ATOM 6754 C C . SER B 1 362 ? 14.305 -20.370 -0.618 1.00 10.90 386 SER B C 1
ATOM 6755 O O . SER B 1 362 ? 14.276 -19.862 -1.765 1.00 11.50 386 SER B O 1
ATOM 6758 N N . GLN B 1 363 ? 14.878 -21.592 -0.371 1.00 11.21 387 GLN B N 1
ATOM 6759 C CA . GLN B 1 363 ? 15.371 -22.414 -1.458 1.00 13.06 387 GLN B CA 1
ATOM 6760 C C . GLN B 1 363 ? 14.204 -22.750 -2.389 1.00 10.22 387 GLN B C 1
ATOM 6761 O O . GLN B 1 363 ? 14.429 -22.762 -3.602 1.00 10.76 387 GLN B O 1
ATOM 6767 N N . GLU B 1 364 ? 12.984 -22.885 -1.835 1.00 11.59 388 GLU B N 1
ATOM 6768 C CA . GLU B 1 364 ? 11.825 -23.138 -2.718 1.00 10.95 388 GLU B CA 1
ATOM 6769 C C . GLU B 1 364 ? 11.638 -22.001 -3.742 1.00 10.30 388 GLU B C 1
ATOM 6770 O O . GLU B 1 364 ? 11.457 -22.255 -4.968 1.00 10.84 388 GLU B O 1
ATOM 6776 N N . ASN B 1 365 ? 11.671 -20.743 -3.248 1.00 9.24 389 ASN B N 1
ATOM 6777 C CA . ASN B 1 365 ? 11.557 -19.639 -4.155 1.00 9.10 389 ASN B CA 1
ATOM 6778 C C . ASN B 1 365 ? 12.723 -19.473 -5.137 1.00 8.68 389 ASN B C 1
ATOM 6779 O O . ASN B 1 365 ? 12.572 -19.119 -6.311 1.00 9.08 389 ASN B O 1
ATOM 6784 N N . ILE B 1 366 ? 13.937 -19.752 -4.641 1.00 8.96 390 ILE B N 1
ATOM 6785 C CA . ILE B 1 366 ? 15.103 -19.714 -5.499 1.00 10.07 390 ILE B CA 1
ATOM 6786 C C . ILE B 1 366 ? 14.938 -20.701 -6.657 1.00 8.84 390 ILE B C 1
ATOM 6787 O O . ILE B 1 366 ? 15.065 -20.356 -7.835 1.00 8.88 390 ILE B O 1
ATOM 6792 N N . ASP B 1 367 ? 14.579 -21.942 -6.285 1.00 9.56 391 ASP B N 1
ATOM 6793 C CA . ASP B 1 367 ? 14.354 -22.925 -7.319 1.00 10.37 391 ASP B CA 1
ATOM 6794 C C . ASP B 1 367 ? 13.202 -22.562 -8.292 1.00 9.53 391 ASP B C 1
ATOM 6795 O O . ASP B 1 367 ? 13.303 -22.786 -9.483 1.00 11.10 391 ASP B O 1
ATOM 6800 N N . PHE B 1 368 ? 12.136 -21.961 -7.800 1.00 9.22 392 PHE B N 1
ATOM 6801 C CA . PHE B 1 368 ? 11.015 -21.539 -8.620 1.00 9.54 392 PHE B CA 1
ATOM 6802 C C . PHE B 1 368 ? 11.461 -20.375 -9.570 1.00 8.52 392 PHE B C 1
ATOM 6803 O O . PHE B 1 368 ? 11.142 -20.413 -10.732 1.00 8.68 392 PHE B O 1
ATOM 6811 N N . MET B 1 369 ? 12.237 -19.413 -9.063 1.00 9.45 393 MET B N 1
ATOM 6812 C CA . MET B 1 369 ? 12.713 -18.329 -9.895 1.00 9.33 393 MET B CA 1
ATOM 6813 C C . MET B 1 369 ? 13.654 -18.839 -10.988 1.00 9.77 393 MET B C 1
ATOM 6814 O O . MET B 1 369 ? 13.644 -18.318 -12.089 1.00 10.29 393 MET B O 1
ATOM 6819 N N . VAL B 1 370 ? 14.459 -19.862 -10.679 1.00 10.45 394 VAL B N 1
ATOM 6820 C CA . VAL B 1 370 ? 15.243 -20.508 -11.756 1.00 10.94 394 VAL B CA 1
ATOM 6821 C C . VAL B 1 370 ? 14.343 -21.131 -12.786 1.00 10.98 394 VAL B C 1
ATOM 6822 O O . VAL B 1 370 ? 14.511 -20.889 -13.989 1.00 10.48 394 VAL B O 1
ATOM 6826 N N . GLU B 1 371 ? 13.323 -21.885 -12.371 1.00 11.98 395 GLU B N 1
ATOM 6827 C CA . GLU B 1 371 ? 12.318 -22.334 -13.360 1.00 12.58 395 GLU B CA 1
ATOM 6828 C C . GLU B 1 371 ? 11.701 -21.255 -14.170 1.00 11.73 395 GLU B C 1
ATOM 6829 O O . GLU B 1 371 ? 11.506 -21.412 -15.378 1.00 12.54 395 GLU B O 1
ATOM 6835 N N . MET B 1 372 ? 11.417 -20.107 -13.551 1.00 10.03 396 MET B N 1
ATOM 6836 C CA . MET B 1 372 ? 10.771 -19.040 -14.293 1.00 11.05 396 MET B CA 1
ATOM 6837 C C . MET B 1 372 ? 11.722 -18.387 -15.286 1.00 11.29 396 MET B C 1
ATOM 6838 O O . MET B 1 372 ? 11.329 -18.015 -16.401 1.00 11.39 396 MET B O 1
ATOM 6843 N N . CYS B 1 373 ? 12.992 -18.265 -14.886 1.00 11.70 397 CYS B N 1
ATOM 6844 C CA . CYS B 1 373 ? 13.986 -17.749 -15.866 1.00 13.55 397 CYS B CA 1
ATOM 6845 C C . CYS B 1 373 ? 14.105 -18.679 -17.042 1.00 14.00 397 CYS B C 1
ATOM 6846 O O . CYS B 1 373 ? 14.171 -18.215 -18.185 1.00 13.19 397 CYS B O 1
ATOM 6849 N N . GLU B 1 374 ? 14.140 -19.986 -16.780 1.00 13.46 398 GLU B N 1
ATOM 6850 C CA . GLU B 1 374 ? 14.267 -20.947 -17.879 1.00 15.09 398 GLU B CA 1
ATOM 6851 C C . GLU B 1 374 ? 13.060 -20.833 -18.783 1.00 14.50 398 GLU B C 1
ATOM 6852 O O . GLU B 1 374 ? 13.185 -20.696 -20.011 1.00 16.19 398 GLU B O 1
ATOM 6858 N N . LYS B 1 375 ? 11.866 -20.772 -18.193 1.00 14.49 399 LYS B N 1
ATOM 6859 C CA . LYS B 1 375 ? 10.656 -20.645 -18.958 1.00 15.02 399 LYS B CA 1
ATOM 6860 C C . LYS B 1 375 ? 10.545 -19.411 -19.838 1.00 15.77 399 LYS B C 1
ATOM 6861 O O . LYS B 1 375 ? 10.071 -19.495 -20.985 1.00 17.00 399 LYS B O 1
ATOM 6867 N N . HIS B 1 376 ? 11.004 -18.266 -19.297 1.00 14.50 400 HIS B N 1
ATOM 6868 C CA . HIS B 1 376 ? 10.853 -16.991 -19.982 1.00 16.47 400 HIS B CA 1
ATOM 6869 C C . HIS B 1 376 ? 12.113 -16.564 -20.755 1.00 17.35 400 HIS B C 1
ATOM 6870 O O . HIS B 1 376 ? 12.197 -15.435 -21.239 1.00 17.71 400 HIS B O 1
ATOM 6877 N N . GLU B 1 377 ? 13.102 -17.437 -20.846 1.00 17.05 401 GLU B N 1
ATOM 6878 C CA . GLU B 1 377 ? 14.327 -17.226 -21.592 1.00 19.80 401 GLU B CA 1
ATOM 6879 C C . GLU B 1 377 ? 15.126 -16.078 -21.012 1.00 20.02 401 GLU B C 1
ATOM 6880 O O . GLU B 1 377 ? 15.668 -15.236 -21.728 1.00 21.94 401 GLU B O 1
ATOM 6886 N N . ILE B 1 378 ? 15.198 -16.045 -19.689 1.00 16.07 402 ILE B N 1
ATOM 6887 C CA . ILE B 1 378 ? 15.995 -15.045 -19.004 1.00 16.31 402 ILE B CA 1
ATOM 6888 C C . ILE B 1 378 ? 17.284 -15.703 -18.632 1.00 16.69 402 ILE B C 1
ATOM 6889 O O . ILE B 1 378 ? 17.296 -16.760 -17.978 1.00 16.76 402 ILE B O 1
ATOM 6894 N N . GLU B 1 379 ? 18.410 -15.060 -18.937 1.00 20.36 403 GLU B N 1
ATOM 6895 C CA . GLU B 1 379 ? 19.713 -15.573 -18.581 1.00 22.09 403 GLU B CA 1
ATOM 6896 C C . GLU B 1 379 ? 19.871 -15.607 -17.052 1.00 19.80 403 GLU B C 1
ATOM 6897 O O . GLU B 1 379 ? 19.559 -14.631 -16.330 1.00 20.80 403 GLU B O 1
ATOM 6903 N N . LEU B 1 380 ? 20.334 -16.750 -16.575 1.00 19.71 404 LEU B N 1
ATOM 6904 C CA . LEU B 1 380 ? 20.486 -16.993 -15.159 1.00 18.65 404 LEU B CA 1
ATOM 6905 C C . LEU B 1 380 ? 21.696 -16.243 -14.577 1.00 21.15 404 LEU B C 1
ATOM 6906 O O . LEU B 1 380 ? 22.708 -16.128 -15.267 1.00 22.67 404 LEU B O 1
ATOM 6911 N N . PRO B 1 381 ? 21.595 -15.735 -13.331 1.00 16.29 405 PRO B N 1
ATOM 6912 C CA . PRO B 1 381 ? 22.721 -15.120 -12.675 1.00 18.77 405 PRO B CA 1
ATOM 6913 C C . PRO B 1 381 ? 23.640 -16.164 -12.098 1.00 17.32 405 PRO B C 1
ATOM 6914 O O . PRO B 1 381 ? 23.219 -17.294 -11.933 1.00 17.58 405 PRO B O 1
ATOM 6918 N N . HIS B 1 382 ? 24.854 -15.784 -11.690 1.00 18.06 406 HIS B N 1
ATOM 6919 C CA . HIS B 1 382 ? 25.763 -16.627 -10.946 1.00 20.14 406 HIS B CA 1
ATOM 6920 C C . HIS B 1 382 ? 26.351 -15.877 -9.777 1.00 18.36 406 HIS B C 1
ATOM 6921 O O . HIS B 1 382 ? 26.861 -14.785 -10.000 1.00 22.84 406 HIS B O 1
ATOM 6928 N N . PRO B 1 383 ? 26.296 -16.378 -8.567 1.00 18.04 407 PRO B N 1
ATOM 6929 C CA . PRO B 1 383 ? 25.526 -17.570 -8.174 1.00 17.89 407 PRO B CA 1
ATOM 6930 C C . PRO B 1 383 ? 24.044 -17.287 -8.203 1.00 17.36 407 PRO B C 1
ATOM 6931 O O . PRO B 1 383 ? 23.593 -16.143 -8.422 1.00 17.42 407 PRO B O 1
ATOM 6935 N N . ARG B 1 384 ? 23.287 -18.371 -8.028 1.00 15.53 408 ARG B N 1
ATOM 6936 C CA . ARG B 1 384 ? 21.807 -18.319 -8.119 1.00 13.81 408 ARG B CA 1
ATOM 6937 C C . ARG B 1 384 ? 21.282 -17.987 -6.752 1.00 13.55 408 ARG B C 1
ATOM 6938 O O . ARG B 1 384 ? 20.615 -18.776 -6.099 1.00 13.78 408 ARG B O 1
ATOM 6946 N N . THR B 1 385 ? 21.522 -16.758 -6.325 1.00 13.02 409 THR B N 1
ATOM 6947 C CA . THR B 1 385 ? 21.008 -16.265 -5.084 1.00 11.89 409 THR B CA 1
ATOM 6948 C C . THR B 1 385 ? 19.580 -15.640 -5.299 1.00 9.85 409 THR B C 1
ATOM 6949 O O . THR B 1 385 ? 19.237 -15.280 -6.394 1.00 10.39 409 THR B O 1
ATOM 6953 N N . ALA B 1 386 ? 18.809 -15.619 -4.257 1.00 10.06 410 ALA B N 1
ATOM 6954 C CA . ALA B 1 386 ? 17.421 -15.056 -4.304 1.00 9.48 410 ALA B CA 1
ATOM 6955 C C . ALA B 1 386 ? 17.458 -13.631 -4.823 1.00 10.61 410 ALA B C 1
ATOM 6956 O O . ALA B 1 386 ? 16.749 -13.258 -5.784 1.00 9.73 410 ALA B O 1
ATOM 6958 N N . ALA B 1 387 ? 18.379 -12.851 -4.287 1.00 9.64 411 ALA B N 1
ATOM 6959 C CA . ALA B 1 387 ? 18.557 -11.472 -4.764 1.00 10.40 411 ALA B CA 1
ATOM 6960 C C . ALA B 1 387 ? 18.863 -11.316 -6.228 1.00 9.71 411 ALA B C 1
ATOM 6961 O O . ALA B 1 387 ? 18.295 -10.515 -6.917 1.00 9.63 411 ALA B O 1
ATOM 6963 N N . LYS B 1 388 ? 19.865 -12.097 -6.753 1.00 9.90 412 LYS B N 1
ATOM 6964 C CA . LYS B 1 388 ? 20.193 -11.993 -8.144 1.00 10.44 412 LYS B CA 1
ATOM 6965 C C . LYS B 1 388 ? 19.075 -12.445 -9.066 1.00 9.73 412 LYS B C 1
ATOM 6966 O O . LYS B 1 388 ? 18.948 -11.949 -10.149 1.00 10.55 412 LYS B O 1
ATOM 6972 N N . LEU B 1 389 ? 18.362 -13.514 -8.639 1.00 9.91 413 LEU B N 1
ATOM 6973 C CA . LEU B 1 389 ? 17.256 -13.999 -9.457 1.00 9.21 413 LEU B CA 1
ATOM 6974 C C . LEU B 1 389 ? 16.087 -12.980 -9.486 1.00 8.88 413 LEU B C 1
ATOM 6975 O O . LEU B 1 389 ? 15.527 -12.733 -10.519 1.00 8.46 413 LEU B O 1
ATOM 6980 N N . LEU B 1 390 ? 15.811 -12.386 -8.331 1.00 8.53 414 LEU B N 1
ATOM 6981 C CA . LEU B 1 390 ? 14.805 -11.297 -8.303 1.00 8.49 414 LEU B CA 1
ATOM 6982 C C . LEU B 1 390 ? 15.181 -10.163 -9.243 1.00 9.05 414 LEU B C 1
ATOM 6983 O O . LEU B 1 390 ? 14.347 -9.588 -9.962 1.00 9.83 414 LEU B O 1
ATOM 6988 N N . ASP B 1 391 ? 16.475 -9.787 -9.211 1.00 9.16 415 ASP B N 1
ATOM 6989 C CA . ASP B 1 391 ? 16.942 -8.754 -10.105 1.00 9.91 415 ASP B CA 1
ATOM 6990 C C . ASP B 1 391 ? 16.737 -9.107 -11.585 1.00 10.00 415 ASP B C 1
ATOM 6991 O O . ASP B 1 391 ? 16.344 -8.245 -12.377 1.00 10.13 415 ASP B O 1
ATOM 6996 N N . LYS B 1 392 ? 17.068 -10.343 -11.959 1.00 10.03 416 LYS B N 1
ATOM 6997 C CA . LYS B 1 392 ? 16.896 -10.769 -13.351 1.00 11.18 416 LYS B CA 1
ATOM 6998 C C . LYS B 1 392 ? 15.412 -10.689 -13.732 1.00 9.95 416 LYS B C 1
ATOM 6999 O O . LYS B 1 392 ? 15.090 -10.285 -14.842 1.00 10.32 416 LYS B O 1
ATOM 7005 N N . LEU B 1 393 ? 14.542 -11.080 -12.815 1.00 9.96 417 LEU B N 1
ATOM 7006 C CA . LEU B 1 393 ? 13.133 -11.064 -13.145 1.00 10.09 417 LEU B CA 1
ATOM 7007 C C . LEU B 1 393 ? 12.636 -9.622 -13.274 1.00 9.70 417 LEU B C 1
ATOM 7008 O O . LEU B 1 393 ? 11.849 -9.299 -14.179 1.00 8.82 417 LEU B O 1
ATOM 7013 N N . ALA B 1 394 ? 13.058 -8.746 -12.379 1.00 8.56 418 ALA B N 1
ATOM 7014 C CA . ALA B 1 394 ? 12.680 -7.324 -12.494 1.00 8.62 418 ALA B CA 1
ATOM 7015 C C . ALA B 1 394 ? 13.193 -6.688 -13.778 1.00 9.14 418 ALA B C 1
ATOM 7016 O O . ALA B 1 394 ? 12.513 -5.874 -14.421 1.00 10.06 418 ALA B O 1
ATOM 7018 N N . GLY B 1 395 ? 14.422 -7.049 -14.121 1.00 10.09 419 GLY B N 1
ATOM 7019 C CA . GLY B 1 395 ? 14.995 -6.520 -15.366 1.00 10.48 419 GLY B CA 1
ATOM 7020 C C . GLY B 1 395 ? 14.202 -6.917 -16.596 1.00 12.16 419 GLY B C 1
ATOM 7021 O O . GLY B 1 395 ? 14.038 -6.158 -17.564 1.00 14.30 419 GLY B O 1
ATOM 7022 N N . HIS B 1 396 ? 13.663 -8.121 -16.558 1.00 10.34 420 HIS B N 1
ATOM 7023 C CA . HIS B 1 396 ? 12.896 -8.600 -17.714 1.00 12.34 420 HIS B CA 1
ATOM 7024 C C . HIS B 1 396 ? 11.470 -8.069 -17.773 1.00 10.98 420 HIS B C 1
ATOM 7025 O O . HIS B 1 396 ? 10.982 -7.649 -18.850 1.00 11.38 420 HIS B O 1
ATOM 7032 N N . PHE B 1 397 ? 10.816 -8.063 -16.598 1.00 9.64 421 PHE B N 1
ATOM 7033 C CA . PHE B 1 397 ? 9.389 -7.746 -16.539 1.00 10.19 421 PHE B CA 1
ATOM 7034 C C . PHE B 1 397 ? 9.000 -6.348 -16.132 1.00 10.57 421 PHE B C 1
ATOM 7035 O O . PHE B 1 397 ? 7.901 -5.907 -16.476 1.00 12.75 421 PHE B O 1
ATOM 7043 N N . VAL B 1 398 ? 9.889 -5.649 -15.438 1.00 9.40 422 VAL B N 1
ATOM 7044 C CA . VAL B 1 398 ? 9.514 -4.384 -14.818 1.00 9.79 422 VAL B CA 1
ATOM 7045 C C . VAL B 1 398 ? 10.303 -3.202 -15.339 1.00 9.59 422 VAL B C 1
ATOM 7046 O O . VAL B 1 398 ? 9.704 -2.226 -15.750 1.00 9.57 422 VAL B O 1
ATOM 7050 N N . GLU B 1 399 ? 11.622 -3.348 -15.453 1.00 9.28 423 GLU B N 1
ATOM 7051 C CA . GLU B 1 399 ? 12.434 -2.263 -15.960 1.00 9.86 423 GLU B CA 1
ATOM 7052 C C . GLU B 1 399 ? 12.052 -1.895 -17.378 1.00 10.27 423 GLU B C 1
ATOM 7053 O O . GLU B 1 399 ? 12.110 -0.704 -17.766 1.00 11.13 423 GLU B O 1
ATOM 7059 N N . THR B 1 400 ? 11.623 -2.910 -18.109 1.00 10.45 424 THR B N 1
ATOM 7060 C CA . THR B 1 400 ? 11.242 -2.763 -19.511 1.00 12.09 424 THR B CA 1
ATOM 7061 C C . THR B 1 400 ? 9.933 -2.017 -19.702 1.00 12.43 424 THR B C 1
ATOM 7062 O O . THR B 1 400 ? 9.613 -1.689 -20.859 1.00 16.90 424 THR B O 1
ATOM 7066 N N . LYS B 1 401 ? 9.219 -1.720 -18.657 1.00 11.47 425 LYS B N 1
ATOM 7067 C CA . LYS B 1 401 ? 7.936 -0.941 -18.690 1.00 14.24 425 LYS B CA 1
ATOM 7068 C C . LYS B 1 401 ? 8.179 0.514 -18.352 1.00 12.44 425 LYS B C 1
ATOM 7069 O O . LYS B 1 401 ? 7.235 1.295 -18.412 1.00 13.78 425 LYS B O 1
ATOM 7075 N N . CYS B 1 402 ? 9.410 0.894 -17.950 1.00 10.40 426 CYS B N 1
ATOM 7076 C CA . CYS B 1 402 ? 9.724 2.241 -17.532 1.00 10.78 426 CYS B CA 1
ATOM 7077 C C . CYS B 1 402 ? 10.262 3.072 -18.692 1.00 12.08 426 CYS B C 1
ATOM 7078 O O . CYS B 1 402 ? 11.436 3.282 -18.789 1.00 14.16 426 CYS B O 1
ATOM 7081 N N . THR B 1 403 ? 9.362 3.662 -19.490 1.00 11.95 427 THR B N 1
ATOM 7082 C CA . THR B 1 403 ? 9.801 4.571 -20.553 1.00 12.72 427 THR B CA 1
ATOM 7083 C C . THR B 1 403 ? 9.954 5.941 -19.929 1.00 11.30 427 THR B C 1
ATOM 7084 O O . THR B 1 403 ? 11.041 6.522 -19.857 1.00 10.93 427 THR B O 1
ATOM 7088 N N . ASN B 1 404 ? 8.819 6.513 -19.539 1.00 9.74 428 ASN B N 1
ATOM 7089 C CA . ASN B 1 404 ? 8.796 7.735 -18.814 1.00 9.73 428 ASN B CA 1
ATOM 7090 C C . ASN B 1 404 ? 9.427 7.464 -17.398 1.00 9.75 428 ASN B C 1
ATOM 7091 O O . ASN B 1 404 ? 9.442 6.287 -16.989 1.00 10.33 428 ASN B O 1
ATOM 7096 N N . PRO B 1 405 ? 9.969 8.494 -16.752 1.00 8.90 429 PRO B N 1
ATOM 7097 C CA . PRO B 1 405 ? 10.454 8.288 -15.376 1.00 8.86 429 PRO B CA 1
ATOM 7098 C C . PRO B 1 405 ? 9.427 7.572 -14.518 1.00 8.50 429 PRO B C 1
ATOM 7099 O O . PRO B 1 405 ? 8.272 7.988 -14.361 1.00 9.79 429 PRO B O 1
ATOM 7103 N N . SER B 1 406 ? 9.873 6.477 -13.926 1.00 7.91 430 SER B N 1
ATOM 7104 C CA . SER B 1 406 ? 8.993 5.554 -13.207 1.00 8.09 430 SER B CA 1
ATOM 7105 C C . SER B 1 406 ? 9.767 4.992 -11.997 1.00 6.91 430 SER B C 1
ATOM 7106 O O . SER B 1 406 ? 10.975 4.673 -12.116 1.00 6.77 430 SER B O 1
ATOM 7109 N N . PHE B 1 407 ? 9.151 4.985 -10.803 1.00 6.98 431 PHE B N 1
ATOM 7110 C CA . PHE B 1 407 ? 9.741 4.438 -9.612 1.00 7.39 431 PHE B CA 1
ATOM 7111 C C . PHE B 1 407 ? 9.407 2.946 -9.548 1.00 7.44 431 PHE B C 1
ATOM 7112 O O . PHE B 1 407 ? 8.213 2.613 -9.638 1.00 9.63 431 PHE B O 1
ATOM 7120 N N . ILE B 1 408 ? 10.401 2.079 -9.418 1.00 7.10 432 ILE B N 1
ATOM 7121 C CA . ILE B 1 408 ? 10.198 0.721 -9.013 1.00 7.52 432 ILE B CA 1
ATOM 7122 C C . ILE B 1 408 ? 10.359 0.701 -7.485 1.00 6.64 432 ILE B C 1
ATOM 7123 O O . ILE B 1 408 ? 11.360 1.223 -6.967 1.00 8.32 432 ILE B O 1
ATOM 7128 N N . ILE B 1 409 ? 9.348 0.292 -6.745 1.00 7.16 433 ILE B N 1
ATOM 7129 C CA . ILE B 1 409 ? 9.311 0.470 -5.323 1.00 6.93 433 ILE B CA 1
ATOM 7130 C C . ILE B 1 409 ? 9.208 -0.840 -4.537 1.00 7.09 433 ILE B C 1
ATOM 7131 O O . ILE B 1 409 ? 8.784 -1.866 -5.060 1.00 8.81 433 ILE B O 1
ATOM 7136 N N . ASP B 1 410 ? 9.623 -0.814 -3.274 1.00 6.77 434 ASP B N 1
ATOM 7137 C CA . ASP B 1 410 ? 9.355 -1.838 -2.273 1.00 7.35 434 ASP B CA 1
ATOM 7138 C C . ASP B 1 410 ? 10.076 -3.120 -2.495 1.00 7.28 434 ASP B C 1
ATOM 7139 O O . ASP B 1 410 ? 9.563 -4.250 -2.306 1.00 7.39 434 ASP B O 1
ATOM 7144 N N . HIS B 1 411 ? 11.356 -2.973 -2.864 1.00 7.30 435 HIS B N 1
ATOM 7145 C CA . HIS B 1 411 ? 12.197 -4.119 -3.126 1.00 7.26 435 HIS B CA 1
ATOM 7146 C C . HIS B 1 411 ? 12.315 -5.078 -1.954 1.00 7.18 435 HIS B C 1
ATOM 7147 O O . HIS B 1 411 ? 12.406 -4.702 -0.800 1.00 7.18 435 HIS B O 1
ATOM 7154 N N . PRO B 1 412 ? 12.327 -6.379 -2.228 1.00 7.06 436 PRO B N 1
ATOM 7155 C CA . PRO B 1 412 ? 12.622 -7.310 -1.190 1.00 7.07 436 PRO B CA 1
ATOM 7156 C C . PRO B 1 412 ? 13.886 -6.988 -0.340 1.00 7.57 436 PRO B C 1
ATOM 7157 O O . PRO B 1 412 ? 14.936 -6.607 -0.906 1.00 7.33 436 PRO B O 1
ATOM 7161 N N . GLN B 1 413 ? 13.783 -7.238 0.981 1.00 7.12 437 GLN B N 1
ATOM 7162 C CA . GLN B 1 413 ? 14.948 -7.214 1.893 1.00 7.72 437 GLN B CA 1
ATOM 7163 C C . GLN B 1 413 ? 16.113 -7.979 1.398 1.00 7.62 437 GLN B C 1
ATOM 7164 O O . GLN B 1 413 ? 17.203 -7.515 1.550 1.00 7.82 437 GLN B O 1
ATOM 7170 N N . THR B 1 414 ? 15.869 -9.154 0.885 1.00 8.39 438 THR B N 1
ATOM 7171 C CA . THR B 1 414 ? 17.001 -10.030 0.528 1.00 7.99 438 THR B CA 1
ATOM 7172 C C . THR B 1 414 ? 17.965 -9.419 -0.508 1.00 9.37 438 THR B C 1
ATOM 7173 O O . THR B 1 414 ? 19.167 -9.779 -0.535 1.00 9.12 438 THR B O 1
ATOM 7177 N N . MET B 1 415 ? 17.486 -8.480 -1.333 1.00 8.81 439 MET B N 1
ATOM 7178 C CA . MET B 1 415 ? 18.296 -7.752 -2.279 1.00 8.88 439 MET B CA 1
ATOM 7179 C C . MET B 1 415 ? 18.660 -6.313 -1.834 1.00 7.84 439 MET B C 1
ATOM 7180 O O . MET B 1 415 ? 19.282 -5.568 -2.623 1.00 9.19 439 MET B O 1
ATOM 7185 N N . SER B 1 416 ? 18.363 -5.961 -0.585 1.00 8.19 440 SER B N 1
ATOM 7186 C CA . SER B 1 416 ? 18.425 -4.570 -0.125 1.00 7.88 440 SER B CA 1
ATOM 7187 C C . SER B 1 416 ? 18.986 -4.561 1.311 1.00 8.36 440 SER B C 1
ATOM 7188 O O . SER B 1 416 ? 18.311 -4.187 2.226 1.00 8.98 440 SER B O 1
ATOM 7191 N N . PRO B 1 417 ? 20.274 -4.904 1.490 1.00 8.51 441 PRO B N 1
ATOM 7192 C CA . PRO B 1 417 ? 20.801 -5.113 2.836 1.00 8.70 441 PRO B CA 1
ATOM 7193 C C . PRO B 1 417 ? 20.959 -3.903 3.689 1.00 8.49 441 PRO B C 1
ATOM 7194 O O . PRO B 1 417 ? 21.054 -4.071 4.927 1.00 9.41 441 PRO B O 1
ATOM 7198 N N . LEU B 1 418 ? 20.869 -2.684 3.138 1.00 9.08 442 LEU B N 1
ATOM 7199 C CA . LEU B 1 418 ? 20.987 -1.458 3.933 1.00 8.53 442 LEU B CA 1
ATOM 7200 C C . LEU B 1 418 ? 19.684 -0.660 4.028 1.00 7.44 442 LEU B C 1
ATOM 7201 O O . LEU B 1 418 ? 19.669 0.448 4.595 1.00 7.70 442 LEU B O 1
ATOM 7206 N N . ALA B 1 419 ? 18.635 -1.185 3.391 1.00 6.87 443 ALA B N 1
ATOM 7207 C CA . ALA B 1 419 ? 17.353 -0.544 3.350 1.00 6.87 443 ALA B CA 1
ATOM 7208 C C . ALA B 1 419 ? 16.471 -1.012 4.508 1.00 7.19 443 ALA B C 1
ATOM 7209 O O . ALA B 1 419 ? 16.440 -2.196 4.804 1.00 7.63 443 ALA B O 1
ATOM 7211 N N . LYS B 1 420 ? 15.705 -0.118 5.118 1.00 7.19 444 LYS B N 1
ATOM 7212 C CA . LYS B 1 420 ? 14.921 -0.431 6.302 1.00 7.07 444 LYS B CA 1
ATOM 7213 C C . LYS B 1 420 ? 13.658 -1.223 5.868 1.00 7.27 444 LYS B C 1
ATOM 7214 O O . LYS B 1 420 ? 13.056 -0.944 4.808 1.00 7.50 444 LYS B O 1
ATOM 7220 N N . TRP B 1 421 ? 13.306 -2.212 6.694 1.00 7.95 445 TRP B N 1
ATOM 7221 C CA . TRP B 1 421 ? 12.114 -3.009 6.486 1.00 8.10 445 TRP B CA 1
ATOM 7222 C C . TRP B 1 421 ? 10.911 -2.148 6.236 1.00 8.82 445 TRP B C 1
ATOM 7223 O O . TRP B 1 421 ? 10.744 -1.079 6.832 1.00 8.72 445 TRP B O 1
ATOM 7234 N N . HIS B 1 422 ? 10.020 -2.636 5.366 1.00 7.80 446 HIS B N 1
ATOM 7235 C CA . HIS B 1 422 ? 8.828 -1.882 4.999 1.00 10.38 446 HIS B CA 1
ATOM 7236 C C . HIS B 1 422 ? 7.908 -1.849 6.219 1.00 10.92 446 HIS B C 1
ATOM 7237 O O . HIS B 1 422 ? 7.671 -2.860 6.896 1.00 11.12 446 HIS B O 1
ATOM 7244 N N . ARG B 1 423 ? 7.345 -0.690 6.469 1.00 10.05 447 ARG B N 1
ATOM 7245 C CA . ARG B 1 423 ? 6.505 -0.540 7.646 1.00 11.35 447 ARG B CA 1
ATOM 7246 C C . ARG B 1 423 ? 5.202 -1.315 7.561 1.00 12.49 447 ARG B C 1
ATOM 7247 O O . ARG B 1 423 ? 4.613 -1.544 8.613 1.00 14.52 447 ARG B O 1
ATOM 7255 N N . GLU B 1 424 ? 4.778 -1.718 6.371 1.00 13.97 448 GLU B N 1
ATOM 7256 C CA . GLU B 1 424 ? 3.528 -2.477 6.167 1.00 16.47 448 GLU B CA 1
ATOM 7257 C C . GLU B 1 424 ? 3.717 -3.851 5.573 1.00 17.89 448 GLU B C 1
ATOM 7258 O O . GLU B 1 424 ? 3.087 -4.823 6.060 1.00 20.65 448 GLU B O 1
ATOM 7264 N N . LYS B 1 425 ? 4.569 -3.967 4.555 1.00 15.65 449 LYS B N 1
ATOM 7265 C CA . LYS B 1 425 ? 4.657 -5.135 3.673 1.00 15.64 449 LYS B CA 1
ATOM 7266 C C . LYS B 1 425 ? 5.721 -6.110 4.117 1.00 15.35 449 LYS B C 1
ATOM 7267 O O . LYS B 1 425 ? 6.960 -5.830 4.055 1.00 13.98 449 LYS B O 1
ATOM 7273 N N . PRO B 1 426 ? 5.333 -7.288 4.587 1.00 14.27 450 PRO B N 1
ATOM 7274 C CA . PRO B 1 426 ? 6.352 -8.219 4.981 1.00 13.35 450 PRO B CA 1
ATOM 7275 C C . PRO B 1 426 ? 7.359 -8.605 3.882 1.00 10.76 450 PRO B C 1
ATOM 7276 O O . PRO B 1 426 ? 7.001 -8.700 2.708 1.00 11.82 450 PRO B O 1
ATOM 7280 N N . GLU B 1 427 ? 8.612 -8.756 4.308 1.00 10.61 451 GLU B N 1
ATOM 7281 C CA . GLU B 1 427 ? 9.713 -9.138 3.479 1.00 11.21 451 GLU B CA 1
ATOM 7282 C C . GLU B 1 427 ? 10.264 -8.008 2.571 1.00 10.09 451 GLU B C 1
ATOM 7283 O O . GLU B 1 427 ? 11.297 -8.207 1.943 1.00 9.84 451 GLU B O 1
ATOM 7289 N N . MET B 1 428 ? 9.575 -6.881 2.492 1.00 8.55 452 MET B N 1
ATOM 7290 C CA . MET B 1 428 ? 9.953 -5.835 1.577 1.00 8.96 452 MET B CA 1
ATOM 7291 C C . MET B 1 428 ? 10.693 -4.749 2.369 1.00 7.93 452 MET B C 1
ATOM 7292 O O . MET B 1 428 ? 10.778 -4.787 3.600 1.00 7.41 452 MET B O 1
ATOM 7297 N N . THR B 1 429 ? 11.182 -3.778 1.659 1.00 7.73 453 THR B N 1
ATOM 7298 C CA . THR B 1 429 ? 11.850 -2.583 2.222 1.00 6.76 453 THR B CA 1
ATOM 7299 C C . THR B 1 429 ? 11.279 -1.280 1.722 1.00 7.26 453 THR B C 1
ATOM 7300 O O . THR B 1 429 ? 10.647 -1.233 0.650 1.00 6.62 453 THR B O 1
ATOM 7304 N N . GLU B 1 430 ? 11.657 -0.209 2.397 1.00 6.95 454 GLU B N 1
ATOM 7305 C CA . GLU B 1 430 ? 11.295 1.127 1.954 1.00 7.38 454 GLU B CA 1
ATOM 7306 C C . GLU B 1 430 ? 12.302 1.658 0.951 1.00 7.16 454 GLU B C 1
ATOM 7307 O O . GLU B 1 430 ? 13.062 2.619 1.258 1.00 7.12 454 GLU B O 1
ATOM 7313 N N . ARG B 1 431 ? 12.297 1.084 -0.243 1.00 6.95 455 ARG B N 1
ATOM 7314 C CA . ARG B 1 431 ? 13.278 1.380 -1.288 1.00 6.27 455 ARG B CA 1
ATOM 7315 C C . ARG B 1 431 ? 12.623 1.775 -2.579 1.00 6.91 455 ARG B C 1
ATOM 7316 O O . ARG B 1 431 ? 11.498 1.345 -2.868 1.00 6.78 455 ARG B O 1
ATOM 7324 N N . PHE B 1 432 ? 13.270 2.646 -3.352 1.00 6.74 456 PHE B N 1
ATOM 7325 C CA . PHE B 1 432 ? 12.892 2.844 -4.763 1.00 6.49 456 PHE B CA 1
ATOM 7326 C C . PHE B 1 432 ? 14.103 2.925 -5.634 1.00 6.81 456 PHE B C 1
ATOM 7327 O O . PHE B 1 432 ? 15.213 3.354 -5.188 1.00 7.07 456 PHE B O 1
ATOM 7335 N N . GLU B 1 433 ? 13.883 2.615 -6.879 1.00 7.20 457 GLU B N 1
ATOM 7336 C CA . GLU B 1 433 ? 14.792 2.951 -7.944 1.00 7.90 457 GLU B CA 1
ATOM 7337 C C . GLU B 1 433 ? 14.021 3.780 -8.931 1.00 8.70 457 GLU B C 1
ATOM 7338 O O . GLU B 1 433 ? 12.805 3.552 -9.140 1.00 10.28 457 GLU B O 1
ATOM 7344 N N . LEU B 1 434 ? 14.670 4.793 -9.503 1.00 8.18 458 LEU B N 1
ATOM 7345 C CA . LEU B 1 434 ? 14.100 5.509 -10.643 1.00 7.48 458 LEU B CA 1
ATOM 7346 C C . LEU B 1 434 ? 14.693 4.978 -11.931 1.00 8.21 458 LEU B C 1
ATOM 7347 O O . LEU B 1 434 ? 15.911 4.942 -12.084 1.00 7.09 458 LEU B O 1
ATOM 7352 N N . PHE B 1 435 ? 13.831 4.636 -12.866 1.00 7.57 459 PHE B N 1
ATOM 7353 C CA . PHE B 1 435 ? 14.200 4.238 -14.195 1.00 7.88 459 PHE B CA 1
ATOM 7354 C C . PHE B 1 435 ? 13.644 5.179 -15.238 1.00 7.75 459 PHE B C 1
ATOM 7355 O O . PHE B 1 435 ? 12.504 5.622 -15.102 1.00 8.04 459 PHE B O 1
ATOM 7363 N N . VAL B 1 436 ? 14.413 5.445 -16.295 1.00 8.08 460 VAL B N 1
ATOM 7364 C CA . VAL B 1 436 ? 14.015 6.229 -17.447 1.00 8.61 460 VAL B CA 1
ATOM 7365 C C . VAL B 1 436 ? 14.482 5.452 -18.660 1.00 9.93 460 VAL B C 1
ATOM 7366 O O . VAL B 1 436 ? 15.617 5.067 -18.710 1.00 9.20 460 VAL B O 1
ATOM 7370 N N . LEU B 1 437 ? 13.606 5.227 -19.616 1.00 12.13 461 LEU B N 1
ATOM 7371 C CA . LEU B 1 437 ? 13.942 4.437 -20.817 1.00 14.46 461 LEU B CA 1
ATOM 7372 C C . LEU B 1 437 ? 14.641 3.135 -20.447 1.00 11.38 461 LEU B C 1
ATOM 7373 O O . LEU B 1 437 ? 15.600 2.721 -21.083 1.00 10.58 461 LEU B O 1
ATOM 7378 N N . GLY B 1 438 ? 14.115 2.485 -19.399 1.00 10.69 462 GLY B N 1
ATOM 7379 C CA . GLY B 1 438 ? 14.614 1.230 -18.956 1.00 10.63 462 GLY B CA 1
ATOM 7380 C C . GLY B 1 438 ? 15.976 1.221 -18.318 1.00 9.49 462 GLY B C 1
ATOM 7381 O O . GLY B 1 438 ? 16.557 0.147 -18.124 1.00 11.45 462 GLY B O 1
ATOM 7382 N N . LYS B 1 439 ? 16.474 2.388 -17.938 1.00 9.26 463 LYS B N 1
ATOM 7383 C CA . LYS B 1 439 ? 17.842 2.528 -17.415 1.00 10.45 463 LYS B CA 1
ATOM 7384 C C . LYS B 1 439 ? 17.730 3.117 -16.011 1.00 9.23 463 LYS B C 1
ATOM 7385 O O . LYS B 1 439 ? 17.013 4.091 -15.780 1.00 9.10 463 LYS B O 1
ATOM 7391 N N . GLU B 1 440 ? 18.550 2.601 -15.108 1.00 8.93 464 GLU B N 1
ATOM 7392 C CA . GLU B 1 440 ? 18.518 3.048 -13.697 1.00 8.23 464 GLU B CA 1
ATOM 7393 C C . GLU B 1 440 ? 19.177 4.404 -13.582 1.00 8.41 464 GLU B C 1
ATOM 7394 O O . GLU B 1 440 ? 20.349 4.572 -13.991 1.00 8.35 464 GLU B O 1
ATOM 7400 N N . LEU B 1 441 ? 18.458 5.373 -12.997 1.00 8.51 465 LEU B N 1
ATOM 7401 C CA . LEU B 1 441 ? 18.998 6.697 -12.721 1.00 9.18 465 LEU B CA 1
ATOM 7402 C C . LEU B 1 441 ? 19.213 6.944 -11.226 1.00 8.44 465 LEU B C 1
ATOM 7403 O O . LEU B 1 441 ? 20.134 7.680 -10.841 1.00 7.88 465 LEU B O 1
ATOM 7408 N N . CYS B 1 442 ? 18.338 6.449 -10.391 1.00 8.06 466 CYS B N 1
ATOM 7409 C CA . CYS B 1 442 ? 18.431 6.716 -8.936 1.00 7.76 466 CYS B CA 1
ATOM 7410 C C . CYS B 1 442 ? 18.162 5.459 -8.156 1.00 7.61 466 CYS B C 1
ATOM 7411 O O . CYS B 1 442 ? 17.433 4.561 -8.623 1.00 7.61 466 CYS B O 1
ATOM 7414 N N . ASN B 1 443 ? 18.673 5.416 -6.940 1.00 7.72 467 ASN B N 1
ATOM 7415 C CA . ASN B 1 443 ? 18.481 4.297 -5.976 1.00 7.04 467 ASN B CA 1
ATOM 7416 C C . ASN B 1 443 ? 18.376 4.976 -4.655 1.00 7.11 467 ASN B C 1
ATOM 7417 O O . ASN B 1 443 ? 19.238 5.832 -4.322 1.00 7.00 467 ASN B O 1
ATOM 7422 N N . ALA B 1 444 ? 17.383 4.666 -3.836 1.00 6.04 468 ALA B N 1
ATOM 7423 C CA . ALA B 1 444 ? 17.160 5.415 -2.596 1.00 6.18 468 ALA B CA 1
ATOM 7424 C C . ALA B 1 444 ? 16.377 4.583 -1.596 1.00 6.41 468 ALA B C 1
ATOM 7425 O O . ALA B 1 444 ? 15.599 3.713 -1.979 1.00 8.11 468 ALA B O 1
ATOM 7427 N N . TYR B 1 445 ? 16.467 4.871 -0.323 1.00 6.00 469 TYR B N 1
ATOM 7428 C CA . TYR B 1 445 ? 15.673 4.206 0.651 1.00 6.52 469 TYR B CA 1
ATOM 7429 C C . TYR B 1 445 ? 15.588 4.899 2.005 1.00 5.92 469 TYR B C 1
ATOM 7430 O O . TYR B 1 445 ? 16.418 5.790 2.333 1.00 6.61 469 TYR B O 1
ATOM 7439 N N . THR B 1 446 ? 14.561 4.547 2.775 1.00 5.85 470 THR B N 1
ATOM 7440 C CA . THR B 1 446 ? 14.568 4.822 4.186 1.00 5.68 470 THR B CA 1
ATOM 7441 C C . THR B 1 446 ? 15.718 3.965 4.753 1.00 6.37 470 THR B C 1
ATOM 7442 O O . THR B 1 446 ? 15.728 2.762 4.535 1.00 6.85 470 THR B O 1
ATOM 7446 N N . GLU B 1 447 ? 16.684 4.559 5.450 1.00 6.35 471 GLU B N 1
ATOM 7447 C CA . GLU B 1 447 ? 17.920 3.877 5.796 1.00 6.49 471 GLU B CA 1
ATOM 7448 C C . GLU B 1 447 ? 17.656 2.900 6.957 1.00 5.91 471 GLU B C 1
ATOM 7449 O O . GLU B 1 447 ? 17.093 3.256 7.996 1.00 6.82 471 GLU B O 1
ATOM 7455 N N . LEU B 1 448 ? 18.260 1.736 6.833 1.00 6.99 472 LEU B N 1
ATOM 7456 C CA . LEU B 1 448 ? 18.279 0.834 7.997 1.00 7.32 472 LEU B CA 1
ATOM 7457 C C . LEU B 1 448 ? 19.055 1.387 9.107 1.00 7.47 472 LEU B C 1
ATOM 7458 O O . LEU B 1 448 ? 20.268 1.685 8.924 1.00 7.80 472 LEU B O 1
ATOM 7463 N N . ASN B 1 449 ? 18.436 1.544 10.290 1.00 6.72 473 ASN B N 1
ATOM 7464 C CA . ASN B 1 449 ? 19.100 2.181 11.434 1.00 8.09 473 ASN B CA 1
ATOM 7465 C C . ASN B 1 449 ? 19.111 1.278 12.660 1.00 8.40 473 ASN B C 1
ATOM 7466 O O . ASN B 1 449 ? 19.411 1.721 13.791 1.00 8.73 473 ASN B O 1
ATOM 7471 N N . GLU B 1 450 ? 18.751 0.003 12.479 1.00 9.50 474 GLU B N 1
ATOM 7472 C CA . GLU B 1 450 ? 18.605 -0.939 13.602 1.00 9.96 474 GLU B CA 1
ATOM 7473 C C . GLU B 1 450 ? 19.796 -1.915 13.493 1.00 9.68 474 GLU B C 1
ATOM 7474 O O . GLU B 1 450 ? 19.900 -2.648 12.494 1.00 10.16 474 GLU B O 1
ATOM 7480 N N . PRO B 1 451 ? 20.766 -1.830 14.422 1.00 10.74 475 PRO B N 1
ATOM 7481 C CA . PRO B 1 451 ? 22.005 -2.561 14.238 1.00 10.09 475 PRO B CA 1
ATOM 7482 C C . PRO B 1 451 ? 21.976 -4.082 14.288 1.00 10.71 475 PRO B C 1
ATOM 7483 O O . PRO B 1 451 ? 22.852 -4.667 13.647 1.00 10.43 475 PRO B O 1
ATOM 7487 N N . LEU B 1 452 ? 21.049 -4.708 14.987 1.00 12.03 476 LEU B N 1
ATOM 7488 C CA . LEU B 1 452 ? 20.990 -6.163 15.053 1.00 13.18 476 LEU B CA 1
ATOM 7489 C C . LEU B 1 452 ? 20.667 -6.722 13.682 1.00 13.05 476 LEU B C 1
ATOM 7490 O O . LEU B 1 452 ? 21.366 -7.568 13.166 1.00 14.41 476 LEU B O 1
ATOM 7495 N N . GLN B 1 453 ? 19.584 -6.206 13.050 1.00 13.23 477 GLN B N 1
ATOM 7496 C CA . GLN B 1 453 ? 19.245 -6.615 11.655 1.00 14.51 477 GLN B CA 1
ATOM 7497 C C . GLN B 1 453 ? 20.307 -6.265 10.686 1.00 12.34 477 GLN B C 1
ATOM 7498 O O . GLN B 1 453 ? 20.568 -7.008 9.796 1.00 12.71 477 GLN B O 1
ATOM 7504 N N . GLN B 1 454 ? 20.931 -5.084 10.810 1.00 11.18 478 GLN B N 1
ATOM 7505 C CA . GLN B 1 454 ? 21.955 -4.687 9.894 1.00 11.21 478 GLN B CA 1
ATOM 7506 C C . GLN B 1 454 ? 23.132 -5.671 9.911 1.00 11.56 478 GLN B C 1
ATOM 7507 O O . GLN B 1 454 ? 23.606 -6.081 8.874 1.00 9.73 478 GLN B O 1
ATOM 7513 N N . ARG B 1 455 ? 23.508 -6.059 11.113 1.00 10.07 479 ARG B N 1
ATOM 7514 C CA . ARG B 1 455 ? 24.582 -7.041 11.219 1.00 11.54 479 ARG B CA 1
ATOM 7515 C C . ARG B 1 455 ? 24.208 -8.386 10.531 1.00 11.40 479 ARG B C 1
ATOM 7516 O O . ARG B 1 455 ? 24.998 -8.977 9.778 1.00 10.47 479 ARG B O 1
ATOM 7524 N N . LYS B 1 456 ? 23.002 -8.822 10.761 1.00 12.34 480 LYS B N 1
ATOM 7525 C CA . LYS B 1 456 ? 22.485 -10.047 10.154 1.00 12.68 480 LYS B CA 1
ATOM 7526 C C . LYS B 1 456 ? 22.571 -9.929 8.653 1.00 11.68 480 LYS B C 1
ATOM 7527 O O . LYS B 1 456 ? 23.039 -10.856 7.971 1.00 11.31 480 LYS B O 1
ATOM 7533 N N . PHE B 1 457 ? 22.174 -8.792 8.084 1.00 10.31 481 PHE B N 1
ATOM 7534 C CA . PHE B 1 457 ? 22.162 -8.716 6.623 1.00 11.19 481 PHE B CA 1
ATOM 7535 C C . PHE B 1 457 ? 23.596 -8.680 6.075 1.00 11.07 481 PHE B C 1
ATOM 7536 O O . PHE B 1 457 ? 23.870 -9.160 4.966 1.00 11.99 481 PHE B O 1
ATOM 7544 N N . PHE B 1 458 ? 24.497 -8.021 6.823 1.00 11.31 482 PHE B N 1
ATOM 7545 C CA . PHE B 1 458 ? 25.918 -8.024 6.470 1.00 12.05 482 PHE B CA 1
ATOM 7546 C C . PHE B 1 458 ? 26.527 -9.424 6.516 1.00 11.79 482 PHE B C 1
ATOM 7547 O O . PHE B 1 458 ? 27.263 -9.762 5.608 1.00 12.69 482 PHE B O 1
ATOM 7555 N N . GLU B 1 459 ? 26.133 -10.209 7.507 1.00 12.22 483 GLU B N 1
ATOM 7556 C CA . GLU B 1 459 ? 26.550 -11.629 7.581 1.00 13.87 483 GLU B CA 1
ATOM 7557 C C . GLU B 1 459 ? 26.075 -12.388 6.350 1.00 15.28 483 GLU B C 1
ATOM 7558 O O . GLU B 1 459 ? 26.815 -13.185 5.761 1.00 15.47 483 GLU B O 1
ATOM 7564 N N . GLN B 1 460 ? 24.823 -12.168 5.936 1.00 13.89 484 GLN B N 1
ATOM 7565 C CA . GLN B 1 460 ? 24.286 -12.782 4.730 1.00 13.30 484 GLN B CA 1
ATOM 7566 C C . GLN B 1 460 ? 25.067 -12.364 3.519 1.00 14.83 484 GLN B C 1
ATOM 7567 O O . GLN B 1 460 ? 25.384 -13.212 2.660 1.00 15.06 484 GLN B O 1
ATOM 7573 N N . GLN B 1 461 ? 25.475 -11.098 3.450 1.00 11.92 485 GLN B N 1
ATOM 7574 C CA . GLN B 1 461 ? 26.302 -10.659 2.290 1.00 13.80 485 GLN B CA 1
ATOM 7575 C C . GLN B 1 461 ? 27.682 -11.336 2.306 1.00 13.04 485 GLN B C 1
ATOM 7576 O O . GLN B 1 461 ? 28.141 -11.782 1.297 1.00 14.30 485 GLN B O 1
ATOM 7582 N N . ALA B 1 462 ? 28.278 -11.465 3.463 1.00 14.34 486 ALA B N 1
ATOM 7583 C CA . ALA B 1 462 ? 29.609 -12.087 3.591 1.00 15.52 486 ALA B CA 1
ATOM 7584 C C . ALA B 1 462 ? 29.457 -13.557 3.225 1.00 16.70 486 ALA B C 1
ATOM 7585 O O . ALA B 1 462 ? 30.365 -14.120 2.551 1.00 15.32 486 ALA B O 1
ATOM 7587 N N . ASP B 1 463 ? 28.333 -14.170 3.588 1.00 16.46 487 ASP B N 1
ATOM 7588 C CA . ASP B 1 463 ? 28.109 -15.574 3.211 1.00 19.74 487 ASP B CA 1
ATOM 7589 C C . ASP B 1 463 ? 27.941 -15.694 1.705 1.00 17.62 487 ASP B C 1
ATOM 7590 O O . ASP B 1 463 ? 28.446 -16.676 1.095 1.00 17.76 487 ASP B O 1
ATOM 7595 N N . ALA B 1 464 ? 27.218 -14.763 1.074 1.00 16.64 488 ALA B N 1
ATOM 7596 C CA . ALA B 1 464 ? 27.070 -14.713 -0.367 1.00 15.36 488 ALA B CA 1
ATOM 7597 C C . ALA B 1 464 ? 28.449 -14.572 -1.070 1.00 16.03 488 ALA B C 1
ATOM 7598 O O . ALA B 1 464 ? 28.687 -15.193 -2.115 1.00 16.80 488 ALA B O 1
ATOM 7600 N N . LYS B 1 465 ? 29.301 -13.676 -0.565 1.00 16.25 489 LYS B N 1
ATOM 7601 C CA . LYS B 1 465 ? 30.627 -13.470 -1.106 1.00 14.46 489 LYS B CA 1
ATOM 7602 C C . LYS B 1 465 ? 31.419 -14.793 -1.066 1.00 14.65 489 LYS B C 1
ATOM 7603 O O . LYS B 1 465 ? 32.006 -15.212 -2.103 1.00 13.93 489 LYS B O 1
ATOM 7609 N N . ALA B 1 466 ? 31.392 -15.434 0.110 1.00 16.78 490 ALA B N 1
ATOM 7610 C CA . ALA B 1 466 ? 32.091 -16.716 0.307 1.00 18.53 490 ALA B CA 1
ATOM 7611 C C . ALA B 1 466 ? 31.585 -17.792 -0.656 1.00 21.34 490 ALA B C 1
ATOM 7612 O O . ALA B 1 466 ? 32.342 -18.664 -1.030 1.00 23.48 490 ALA B O 1
ATOM 7614 N N . SER B 1 467 ? 30.317 -17.768 -1.032 1.00 21.14 491 SER B N 1
ATOM 7615 C CA . SER B 1 467 ? 29.755 -18.725 -2.002 1.00 22.01 491 SER B CA 1
ATOM 7616 C C . SER B 1 467 ? 29.937 -18.313 -3.472 1.00 20.87 491 SER B C 1
ATOM 7617 O O . SER B 1 467 ? 29.416 -18.994 -4.407 1.00 23.42 491 SER B O 1
ATOM 7620 N N . GLY B 1 468 ? 30.615 -17.180 -3.734 1.00 17.39 492 GLY B N 1
ATOM 7621 C CA . GLY B 1 468 ? 30.925 -16.810 -5.090 1.00 15.72 492 GLY B CA 1
ATOM 7622 C C . GLY B 1 468 ? 30.337 -15.570 -5.695 1.00 14.98 492 GLY B C 1
ATOM 7623 O O . GLY B 1 468 ? 30.548 -15.315 -6.893 1.00 14.95 492 GLY B O 1
ATOM 7624 N N . ASP B 1 469 ? 29.620 -14.775 -4.872 1.00 14.33 493 ASP B N 1
ATOM 7625 C CA . ASP B 1 469 ? 29.009 -13.562 -5.331 1.00 14.27 493 ASP B CA 1
ATOM 7626 C C . ASP B 1 469 ? 30.082 -12.464 -5.234 1.00 13.92 493 ASP B C 1
ATOM 7627 O O . ASP B 1 469 ? 30.297 -11.900 -4.164 1.00 14.28 493 ASP B O 1
ATOM 7632 N N . VAL B 1 470 ? 30.648 -12.133 -6.381 1.00 16.43 494 VAL B N 1
ATOM 7633 C CA . VAL B 1 470 ? 31.735 -11.114 -6.400 1.00 18.60 494 VAL B CA 1
ATOM 7634 C C . VAL B 1 470 ? 31.194 -9.728 -6.214 1.00 18.93 494 VAL B C 1
ATOM 7635 O O . VAL B 1 470 ? 32.007 -8.778 -6.053 1.00 20.26 494 VAL B O 1
ATOM 7639 N N . GLU B 1 471 ? 29.855 -9.565 -6.237 1.00 14.62 495 GLU B N 1
ATOM 7640 C CA . GLU B 1 471 ? 29.212 -8.231 -6.020 1.00 15.68 495 GLU B CA 1
ATOM 7641 C C . GLU B 1 471 ? 28.765 -8.049 -4.583 1.00 15.42 495 GLU B C 1
ATOM 7642 O O . GLU B 1 471 ? 28.170 -7.047 -4.262 1.00 17.86 495 GLU B O 1
ATOM 7648 N N . ALA B 1 472 ? 28.986 -9.016 -3.728 1.00 12.96 496 ALA B N 1
ATOM 7649 C CA . ALA B 1 472 ? 28.652 -8.907 -2.307 1.00 12.97 496 ALA B CA 1
ATOM 7650 C C . ALA B 1 472 ? 29.810 -8.356 -1.498 1.00 14.32 496 ALA B C 1
ATOM 7651 O O . ALA B 1 472 ? 30.943 -8.742 -1.715 1.00 14.68 496 ALA B O 1
ATOM 7653 N N . CYS B 1 473 ? 29.533 -7.556 -0.500 1.00 15.00 497 CYS B N 1
ATOM 7654 C CA . CYS B 1 473 ? 30.595 -6.846 0.198 1.00 14.74 497 CYS B CA 1
ATOM 7655 C C . CYS B 1 473 ? 30.874 -7.531 1.537 1.00 14.22 497 CYS B C 1
ATOM 7656 O O . CYS B 1 473 ? 29.970 -8.037 2.180 1.00 15.04 497 CYS B O 1
ATOM 7659 N N . PRO B 1 474 ? 32.107 -7.448 2.029 1.00 13.95 498 PRO B N 1
ATOM 7660 C CA . PRO B 1 474 ? 32.456 -7.884 3.343 1.00 15.54 498 PRO B CA 1
ATOM 7661 C C . PRO B 1 474 ? 31.786 -7.050 4.441 1.00 14.70 498 PRO B C 1
ATOM 7662 O O . PRO B 1 474 ? 31.407 -5.863 4.189 1.00 15.39 498 PRO B O 1
ATOM 7666 N N . ILE B 1 475 ? 31.655 -7.635 5.624 1.00 15.05 499 ILE B N 1
ATOM 7667 C CA . ILE B 1 475 ? 31.143 -6.917 6.796 1.00 17.14 499 ILE B CA 1
ATOM 7668 C C . ILE B 1 475 ? 32.100 -5.769 7.175 1.00 16.23 499 ILE B C 1
ATOM 7669 O O . ILE B 1 475 ? 33.317 -5.989 7.329 1.00 15.69 499 ILE B O 1
ATOM 7674 N N . ASP B 1 476 ? 31.542 -4.586 7.417 1.00 13.80 500 ASP B N 1
ATOM 7675 C CA . ASP B 1 476 ? 32.297 -3.405 7.868 1.00 14.44 500 ASP B CA 1
ATOM 7676 C C . ASP B 1 476 ? 31.959 -3.094 9.300 1.00 14.35 500 ASP B C 1
ATOM 7677 O O . ASP B 1 476 ? 30.964 -2.477 9.573 1.00 12.38 500 ASP B O 1
ATOM 7682 N N . GLU B 1 477 ? 32.797 -3.569 10.198 1.00 14.92 501 GLU B N 1
ATOM 7683 C CA . GLU B 1 477 ? 32.588 -3.332 11.611 1.00 15.32 501 GLU B CA 1
ATOM 7684 C C . GLU B 1 477 ? 32.623 -1.875 12.000 1.00 13.98 501 GLU B C 1
ATOM 7685 O O . GLU B 1 477 ? 31.998 -1.490 12.986 1.00 14.31 501 GLU B O 1
ATOM 7691 N N . THR B 1 478 ? 33.363 -1.063 11.275 1.00 14.18 502 THR B N 1
ATOM 7692 C CA . THR B 1 478 ? 33.412 0.341 11.617 1.00 12.97 502 THR B CA 1
ATOM 7693 C C . THR B 1 478 ? 32.015 0.956 11.429 1.00 11.75 502 THR B C 1
ATOM 7694 O O . THR B 1 478 ? 31.606 1.824 12.184 1.00 11.49 502 THR B O 1
ATOM 7698 N N . PHE B 1 479 ? 31.303 0.505 10.405 1.00 10.40 503 PHE B N 1
ATOM 7699 C CA . PHE B 1 479 ? 29.901 0.983 10.226 1.00 10.36 503 PHE B CA 1
ATOM 7700 C C . PHE B 1 479 ? 28.915 0.475 11.193 1.00 11.25 503 PHE B C 1
ATOM 7701 O O . PHE B 1 479 ? 28.047 1.222 11.676 1.00 11.46 503 PHE B O 1
ATOM 7709 N N . CYS B 1 480 ? 29.031 -0.808 11.550 1.00 11.33 504 CYS B N 1
ATOM 7710 C CA . CYS B 1 480 ? 28.192 -1.371 12.552 1.00 12.71 504 CYS B CA 1
ATOM 7711 C C . CYS B 1 480 ? 28.403 -0.632 13.863 1.00 10.38 504 CYS B C 1
ATOM 7712 O O . CYS B 1 480 ? 27.417 -0.315 14.533 1.00 9.97 504 CYS B O 1
ATOM 7715 N N . LEU B 1 481 ? 29.668 -0.278 14.189 1.00 10.51 505 LEU B N 1
ATOM 7716 C CA . LEU B 1 481 ? 29.893 0.454 15.424 1.00 10.90 505 LEU B CA 1
ATOM 7717 C C . LEU B 1 481 ? 29.254 1.838 15.353 1.00 9.77 505 LEU B C 1
ATOM 7718 O O . LEU B 1 481 ? 28.660 2.336 16.343 1.00 9.56 505 LEU B O 1
ATOM 7723 N N . ALA B 1 482 ? 29.298 2.490 14.197 1.00 10.17 506 ALA B N 1
ATOM 7724 C CA . ALA B 1 482 ? 28.660 3.790 14.073 1.00 9.68 506 ALA B CA 1
ATOM 7725 C C . ALA B 1 482 ? 27.157 3.676 14.306 1.00 9.27 506 ALA B C 1
ATOM 7726 O O . ALA B 1 482 ? 26.589 4.520 14.979 1.00 8.53 506 ALA B O 1
ATOM 7728 N N . LEU B 1 483 ? 26.516 2.630 13.759 1.00 9.50 507 LEU B N 1
ATOM 7729 C CA . LEU B 1 483 ? 25.077 2.434 13.956 1.00 9.69 507 LEU B CA 1
ATOM 7730 C C . LEU B 1 483 ? 24.721 2.221 15.398 1.00 9.70 507 LEU B C 1
ATOM 7731 O O . LEU B 1 483 ? 23.643 2.645 15.857 1.00 9.50 507 LEU B O 1
ATOM 7736 N N . GLU B 1 484 ? 25.622 1.594 16.15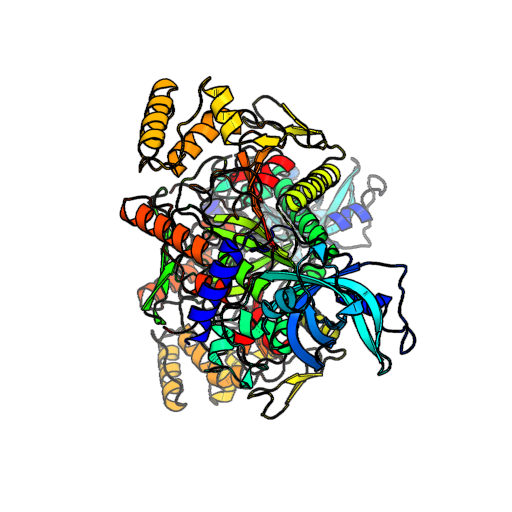5 1.00 9.89 508 GLU B N 1
ATOM 7737 C CA . GLU B 1 484 ? 25.409 1.475 17.573 1.00 10.41 508 GLU B CA 1
ATOM 7738 C C . GLU B 1 484 ? 25.405 2.777 18.334 1.00 11.36 508 GLU B C 1
ATOM 7739 O O . GLU B 1 484 ? 25.046 2.791 19.500 1.00 11.25 508 GLU B O 1
ATOM 7745 N N . HIS B 1 485 ? 25.871 3.884 17.723 1.00 9.17 509 HIS B N 1
ATOM 7746 C CA . HIS B 1 485 ? 25.807 5.195 18.351 1.00 9.04 509 HIS B CA 1
ATOM 7747 C C . HIS B 1 485 ? 24.530 5.940 18.038 1.00 9.77 509 HIS B C 1
ATOM 7748 O O . HIS B 1 485 ? 24.336 7.013 18.602 1.00 10.66 509 HIS B O 1
ATOM 7755 N N . GLY B 1 486 ? 23.712 5.349 17.163 1.00 8.51 510 GLY B N 1
ATOM 7756 C CA . GLY B 1 486 ? 22.357 5.887 16.919 1.00 8.01 510 GLY B CA 1
ATOM 7757 C C . GLY B 1 486 ? 22.359 6.705 15.634 1.00 8.41 510 GLY B C 1
ATOM 7758 O O . GLY B 1 486 ? 22.645 7.927 15.669 1.00 9.60 510 GLY B O 1
ATOM 7759 N N . LEU B 1 487 ? 21.913 6.080 14.561 1.00 7.85 511 LEU B N 1
ATOM 7760 C CA . LEU B 1 487 ? 21.564 6.801 13.326 1.00 8.31 511 LEU B CA 1
ATOM 7761 C C . LEU B 1 487 ? 20.121 7.267 13.418 1.00 8.47 511 LEU B C 1
ATOM 7762 O O . LEU B 1 487 ? 19.203 6.434 13.547 1.00 8.04 511 LEU B O 1
ATOM 7767 N N . PRO B 1 488 ? 19.903 8.593 13.372 1.00 8.12 512 PRO B N 1
ATOM 7768 C CA . PRO B 1 488 ? 18.511 9.049 13.358 1.00 8.84 512 PRO B CA 1
ATOM 7769 C C . PRO B 1 488 ? 17.741 8.423 12.202 1.00 9.29 512 PRO B C 1
ATOM 7770 O O . PRO B 1 488 ? 18.336 8.030 11.190 1.00 9.03 512 PRO B O 1
ATOM 7774 N N . PRO B 1 489 ? 16.413 8.297 12.308 1.00 7.88 513 PRO B N 1
ATOM 7775 C CA . PRO B 1 489 ? 15.637 7.990 11.094 1.00 8.68 513 PRO B CA 1
ATOM 7776 C C . PRO B 1 489 ? 16.152 8.912 9.995 1.00 8.43 513 PRO B C 1
ATOM 7777 O O . PRO B 1 489 ? 16.209 10.146 10.179 1.00 9.18 513 PRO B O 1
ATOM 7781 N N . THR B 1 490 ? 16.429 8.327 8.821 1.00 7.84 514 THR B N 1
ATOM 7782 C CA . THR B 1 490 ? 17.105 9.067 7.736 1.00 8.18 514 THR B CA 1
ATOM 7783 C C . THR B 1 490 ? 16.644 8.495 6.382 1.00 7.74 514 THR B C 1
ATOM 7784 O O . THR B 1 490 ? 16.344 7.289 6.236 1.00 7.37 514 THR B O 1
ATOM 7788 N N . GLY B 1 491 ? 16.643 9.335 5.364 1.00 7.17 515 GLY B N 1
ATOM 7789 C CA . GLY B 1 491 ? 16.428 8.920 3.980 1.00 6.68 515 GLY B CA 1
ATOM 7790 C C . GLY B 1 491 ? 17.687 9.212 3.237 1.00 7.20 515 GLY B C 1
ATOM 7791 O O . GLY B 1 491 ? 18.179 10.344 3.329 1.00 7.49 515 GLY B O 1
ATOM 7792 N N . GLY B 1 492 ? 18.098 8.299 2.372 1.00 6.11 516 GLY B N 1
ATOM 7793 C CA . GLY B 1 492 ? 19.273 8.473 1.529 1.00 6.09 516 GLY B CA 1
ATOM 7794 C C . GLY B 1 492 ? 18.982 8.145 0.114 1.00 5.66 516 GLY B C 1
ATOM 7795 O O . GLY B 1 492 ? 18.045 7.419 -0.174 1.00 6.06 516 GLY B O 1
ATOM 7796 N N . TRP B 1 493 ? 19.844 8.626 -0.795 1.00 6.18 517 TRP B N 1
ATOM 7797 C CA . TRP B 1 493 ? 19.545 8.677 -2.227 1.00 6.34 517 TRP B CA 1
ATOM 7798 C C . TRP B 1 493 ? 20.788 8.834 -3.021 1.00 6.31 517 TRP B C 1
ATOM 7799 O O . TRP B 1 493 ? 21.684 9.589 -2.657 1.00 6.82 517 TRP B O 1
ATOM 7810 N N . GLY B 1 494 ? 20.821 8.189 -4.192 1.00 6.63 518 GLY B N 1
ATOM 7811 C CA . GLY B 1 494 ? 21.903 8.356 -5.168 1.00 6.60 518 GLY B CA 1
ATOM 7812 C C . GLY B 1 494 ? 21.335 8.579 -6.567 1.00 7.29 518 GLY B C 1
ATOM 7813 O O . GLY B 1 494 ? 20.315 8.001 -6.949 1.00 7.00 518 GLY B O 1
ATOM 7814 N N . LEU B 1 495 ? 22.032 9.418 -7.314 1.00 6.81 519 LEU B N 1
ATOM 7815 C CA . LEU B 1 495 ? 21.724 9.740 -8.726 1.00 7.13 519 LEU B CA 1
ATOM 7816 C C . LEU B 1 495 ? 22.965 9.509 -9.548 1.00 7.14 519 LEU B C 1
ATOM 7817 O O . LEU B 1 495 ? 24.087 10.024 -9.201 1.00 8.10 519 LEU B O 1
ATOM 7822 N N . GLY B 1 496 ? 22.796 8.851 -10.708 1.00 7.43 520 GLY B N 1
ATOM 7823 C CA . GLY B 1 496 ? 23.833 8.694 -11.716 1.00 7.06 520 GLY B CA 1
ATOM 7824 C C . GLY B 1 496 ? 23.880 9.930 -12.581 1.00 8.10 520 GLY B C 1
ATOM 7825 O O . GLY B 1 496 ? 23.040 10.081 -13.424 1.00 8.05 520 GLY B O 1
ATOM 7826 N N . ILE B 1 497 ? 24.836 10.813 -12.382 1.00 7.79 521 ILE B N 1
ATOM 7827 C CA . ILE B 1 497 ? 24.866 12.079 -13.111 1.00 8.50 521 ILE B CA 1
ATOM 7828 C C . ILE B 1 497 ? 25.069 11.859 -14.597 1.00 8.55 521 ILE B C 1
ATOM 7829 O O . ILE B 1 497 ? 24.404 12.522 -15.416 1.00 8.07 521 ILE B O 1
ATOM 7834 N N . ASP B 1 498 ? 25.979 10.955 -14.966 1.00 7.64 522 ASP B N 1
ATOM 7835 C CA . ASP B 1 498 ? 26.284 10.797 -16.399 1.00 8.67 522 ASP B CA 1
ATOM 7836 C C . ASP B 1 498 ? 25.003 10.341 -17.112 1.00 8.00 522 ASP B C 1
ATOM 7837 O O . ASP B 1 498 ? 24.663 10.849 -18.200 1.00 7.84 522 ASP B O 1
ATOM 7842 N N . ARG B 1 499 ? 24.296 9.350 -16.559 1.00 8.82 523 ARG B N 1
ATOM 7843 C CA . ARG B 1 499 ? 23.070 8.906 -17.214 1.00 9.04 523 ARG B CA 1
ATOM 7844 C C . ARG B 1 499 ? 22.006 10.012 -17.245 1.00 9.00 523 ARG B C 1
ATOM 7845 O O . ARG B 1 499 ? 21.252 10.090 -18.247 1.00 7.84 523 ARG B O 1
ATOM 7853 N N . LEU B 1 500 ? 21.908 10.855 -16.226 1.00 7.69 524 LEU B N 1
ATOM 7854 C CA . LEU B 1 500 ? 21.023 11.982 -16.303 1.00 9.10 524 LEU B CA 1
ATOM 7855 C C . LEU B 1 500 ? 21.391 12.869 -17.503 1.00 8.48 524 LEU B C 1
ATOM 7856 O O . LEU B 1 500 ? 20.486 13.351 -18.211 1.00 9.15 524 LEU B O 1
ATOM 7861 N N . ILE B 1 501 ? 22.688 13.160 -17.690 1.00 8.75 525 ILE B N 1
ATOM 7862 C CA . ILE B 1 501 ? 23.121 14.030 -18.805 1.00 8.87 525 ILE B CA 1
ATOM 7863 C C . ILE B 1 501 ? 22.754 13.368 -20.119 1.00 9.12 525 ILE B C 1
ATOM 7864 O O . ILE B 1 501 ? 22.373 14.044 -21.060 1.00 7.93 525 ILE B O 1
ATOM 7869 N N . MET B 1 502 ? 22.882 12.054 -20.186 1.00 8.72 526 MET B N 1
ATOM 7870 C CA . MET B 1 502 ? 22.453 11.351 -21.399 1.00 9.28 526 MET B CA 1
ATOM 7871 C C . MET B 1 502 ? 21.009 11.725 -21.785 1.00 9.49 526 MET B C 1
ATOM 7872 O O . MET B 1 502 ? 20.763 12.053 -22.977 1.00 8.98 526 MET B O 1
ATOM 7877 N N . PHE B 1 503 ? 20.106 11.679 -20.856 1.00 9.29 527 PHE B N 1
ATOM 7878 C CA . PHE B 1 503 ? 18.729 12.080 -21.144 1.00 10.07 527 PHE B CA 1
ATOM 7879 C C . PHE B 1 503 ? 18.541 13.563 -21.431 1.00 10.51 527 PHE B C 1
ATOM 7880 O O . PHE B 1 503 ? 17.872 13.940 -22.397 1.00 10.78 527 PHE B O 1
ATOM 7888 N N . LEU B 1 504 ? 19.163 14.405 -20.623 1.00 10.26 528 LEU B N 1
ATOM 7889 C CA . LEU B 1 504 ? 18.966 15.827 -20.800 1.00 10.57 528 LEU B CA 1
ATOM 7890 C C . LEU B 1 504 ? 19.568 16.370 -22.122 1.00 11.46 528 LEU B C 1
ATOM 7891 O O . LEU B 1 504 ? 18.997 17.318 -22.748 1.00 12.30 528 LEU B O 1
ATOM 7896 N N . ALA B 1 505 ? 20.684 15.806 -22.534 1.00 11.10 529 ALA B N 1
ATOM 7897 C CA . ALA B 1 505 ? 21.412 16.163 -23.746 1.00 10.51 529 ALA B CA 1
ATOM 7898 C C . ALA B 1 505 ? 21.055 15.328 -24.983 1.00 11.41 529 ALA B C 1
ATOM 7899 O O . ALA B 1 505 ? 21.580 15.638 -26.069 1.00 12.19 529 ALA B O 1
ATOM 7901 N N . ASP B 1 506 ? 20.251 14.279 -24.806 1.00 10.54 530 ASP B N 1
ATOM 7902 C CA . ASP B 1 506 ? 19.855 13.356 -25.864 1.00 11.12 530 ASP B CA 1
ATOM 7903 C C . ASP B 1 506 ? 21.094 12.717 -26.498 1.00 11.47 530 ASP B C 1
ATOM 7904 O O . ASP B 1 506 ? 21.392 12.885 -27.688 1.00 11.04 530 ASP B O 1
ATOM 7909 N N . LYS B 1 507 ? 21.780 11.918 -25.678 1.00 11.28 531 LYS B N 1
ATOM 7910 C CA . LYS B 1 507 ? 22.777 11.013 -26.134 1.00 12.72 531 LYS B CA 1
ATOM 7911 C C . LYS B 1 507 ? 22.493 9.592 -25.695 1.00 12.75 531 LYS B C 1
ATOM 7912 O O . LYS B 1 507 ? 22.034 9.341 -24.549 1.00 14.39 531 LYS B O 1
ATOM 7918 N N . ASN B 1 508 ? 22.722 8.627 -26.576 1.00 12.63 532 ASN B N 1
ATOM 7919 C CA . ASN B 1 508 ? 22.450 7.231 -26.179 1.00 12.35 532 ASN B CA 1
ATOM 7920 C C . ASN B 1 508 ? 23.704 6.437 -25.826 1.00 11.24 532 ASN B C 1
ATOM 7921 O O . ASN B 1 508 ? 23.638 5.275 -25.525 1.00 12.73 532 ASN B O 1
ATOM 7926 N N . ASN B 1 509 ? 24.852 7.118 -25.781 1.00 10.88 533 ASN B N 1
ATOM 7927 C CA . ASN B 1 509 ? 26.132 6.500 -25.427 1.00 11.26 533 ASN B CA 1
ATOM 7928 C C . ASN B 1 509 ? 26.747 7.362 -24.331 1.00 9.66 533 ASN B C 1
ATOM 7929 O O . ASN B 1 509 ? 27.006 8.594 -24.550 1.00 10.07 533 ASN B O 1
ATOM 7934 N N . ILE B 1 510 ? 27.034 6.754 -23.198 1.00 10.01 534 ILE B N 1
ATOM 7935 C CA . ILE B 1 510 ? 27.700 7.436 -22.094 1.00 9.63 534 ILE B CA 1
ATOM 7936 C C . ILE B 1 510 ? 29.059 8.061 -22.498 1.00 9.57 534 ILE B C 1
ATOM 7937 O O . ILE B 1 510 ? 29.488 9.070 -21.899 1.00 9.19 534 ILE B O 1
ATOM 7942 N N . LYS B 1 511 ? 29.711 7.532 -23.530 1.00 9.94 535 LYS B N 1
ATOM 7943 C CA . LYS B 1 511 ? 30.971 8.112 -23.977 1.00 10.54 535 LYS B CA 1
ATOM 7944 C C . LYS B 1 511 ? 30.747 9.544 -24.521 1.00 10.88 535 LYS B C 1
ATOM 7945 O O . LYS B 1 511 ? 31.712 10.332 -24.633 1.00 13.04 535 LYS B O 1
ATOM 7951 N N . GLU B 1 512 ? 29.516 9.931 -24.886 1.00 10.19 536 GLU B N 1
ATOM 7952 C CA . GLU B 1 512 ? 29.245 11.258 -25.317 1.00 10.43 536 GLU B CA 1
ATOM 7953 C C . GLU B 1 512 ? 29.194 12.270 -24.188 1.00 10.34 536 GLU B C 1
ATOM 7954 O O . GLU B 1 512 ? 29.294 13.486 -24.456 1.00 10.35 536 GLU B O 1
ATOM 7960 N N . VAL B 1 513 ? 29.030 11.831 -22.934 1.00 9.41 537 VAL B N 1
ATOM 7961 C CA . VAL B 1 513 ? 28.805 12.758 -21.827 1.00 9.25 537 VAL B CA 1
ATOM 7962 C C . VAL B 1 513 ? 29.984 12.805 -20.861 1.00 10.01 537 VAL B C 1
ATOM 7963 O O . VAL B 1 513 ? 29.942 13.539 -19.803 1.00 10.47 537 VAL B O 1
ATOM 7967 N N . ILE B 1 514 ? 31.019 11.988 -21.152 1.00 8.94 538 ILE B N 1
ATOM 7968 C CA . ILE B 1 514 ? 32.238 11.926 -20.355 1.00 9.75 538 ILE B CA 1
ATOM 7969 C C . ILE B 1 514 ? 33.376 12.404 -21.245 1.00 9.23 538 ILE B C 1
ATOM 7970 O O . ILE B 1 514 ? 33.497 11.906 -22.337 1.00 9.29 538 ILE B O 1
ATOM 7975 N N . LEU B 1 515 ? 34.194 13.355 -20.830 1.00 9.86 539 LEU B N 1
ATOM 7976 C CA . LEU B 1 515 ? 35.218 13.876 -21.721 1.00 9.61 539 LEU B CA 1
ATOM 7977 C C . LEU B 1 515 ? 36.204 12.853 -22.250 1.00 8.98 539 LEU B C 1
ATOM 7978 O O . LEU B 1 515 ? 36.473 12.865 -23.472 1.00 9.23 539 LEU B O 1
ATOM 7983 N N . PHE B 1 516 ? 36.719 12.018 -21.367 1.00 9.83 540 PHE B N 1
ATOM 7984 C CA . PHE B 1 516 ? 37.692 11.026 -21.722 1.00 9.46 540 PHE B CA 1
ATOM 7985 C C . PHE B 1 516 ? 37.236 9.640 -21.269 1.00 9.92 540 PHE B C 1
ATOM 7986 O O . PHE B 1 516 ? 37.689 9.109 -20.276 1.00 9.96 540 PHE B O 1
ATOM 7994 N N . PRO B 1 517 ? 36.273 9.064 -21.996 1.00 9.09 541 PRO B N 1
ATOM 7995 C CA . PRO B 1 517 ? 35.725 7.784 -21.551 1.00 10.27 541 PRO B CA 1
ATOM 7996 C C . PRO B 1 517 ? 36.722 6.645 -21.719 1.00 10.82 541 PRO B C 1
ATOM 7997 O O . PRO B 1 517 ? 37.635 6.764 -22.516 1.00 11.08 541 PRO B O 1
ATOM 8001 N N . ALA B 1 518 ? 36.602 5.590 -20.946 1.00 11.26 542 ALA B N 1
ATOM 8002 C CA . ALA B 1 518 ? 37.480 4.422 -21.092 1.00 13.23 542 ALA B CA 1
ATOM 8003 C C . ALA B 1 518 ? 37.263 3.699 -22.412 1.00 13.88 542 ALA B C 1
ATOM 8004 O O . ALA B 1 518 ? 36.119 3.465 -22.848 1.00 14.81 542 ALA B O 1
ATOM 8006 N N . MET B 1 519 ? 38.390 3.406 -23.071 1.00 15.57 543 MET B N 1
ATOM 8007 C CA . MET B 1 519 ? 38.385 2.817 -24.418 1.00 19.64 543 MET B CA 1
ATOM 8008 C C . MET B 1 519 ? 39.178 1.504 -24.343 1.00 23.60 543 MET B C 1
ATOM 8009 O O . MET B 1 519 ? 40.203 1.471 -23.684 1.00 27.03 543 MET B O 1
ATOM 8014 N N . ARG B 1 520 ? 38.685 0.480 -25.036 1.00 28.80 544 ARG B N 1
ATOM 8015 C CA . ARG B 1 520 ? 39.426 -0.795 -25.289 1.00 35.24 544 ARG B CA 1
ATOM 8016 C C . ARG B 1 520 ? 40.827 -0.536 -25.884 1.00 38.71 544 ARG B C 1
ATOM 8017 O O . ARG B 1 520 ? 41.007 0.417 -26.642 1.00 40.99 544 ARG B O 1
ATOM 8025 N N . ASN B 1 521 ? 41.818 -1.346 -25.514 1.00 39.84 545 ASN B N 1
ATOM 8026 C CA . ASN B 1 521 ? 43.231 -1.055 -25.853 1.00 45.23 545 ASN B CA 1
ATOM 8027 C C . ASN B 1 521 ? 43.590 -1.337 -27.323 1.00 45.49 545 ASN B C 1
ATOM 8028 O O . ASN B 1 521 ? 42.798 -1.910 -28.076 1.00 46.40 545 ASN B O 1
#

Secondary structure (DSSP, 8-state):
-HHHHHHHHHHHHHHHTT---S-S----SS-HHHHHHHHTTSPTT-B-TT--EEEEEEEEEEEEEETTEEEEEEEETTEEEEEEEEGGG--GGG--HHHHHHT--TT-EEEEEEEEEE-TT--EEEEEEEEEEEE---SPPPSSGGGSS-STHHHHTHHHHHHH-HHHHHHHHHHHHHHHHHHHHHHHTT-EE----SEESS--SSS-PPPEEEETTTTEEEEE-S-SHHHHHHHHHTT--EEEEEEEEE--S--BTTB-SEEEEEEEEEET--HHHHHHHHHHHHHHHHHHHHSSSEEEE-SS-TTS--EEEE-PSSPEEEEHHHHHHHHHTSPPPSSTTSHHHHHHHHHHHHHHTPPPPSS--HHHHHHHHHHHHTGGG-SSSEEEE--BGGG-TTBPBPSSSTTBBSEEEEEETTEEEEEEEEBP--HHHHHHHHHHHHHHHHTT-TTPPPP-HHHHHHHTTTPPSEEEEEEEHHHHHHHHHT-SSGGGSSSS-----/-HHHHHHHHHHHHHHHTT---S-S----SS-HHHHHHHHTTSPTT-B-TT--EEEEEEEEEEEEEETTEEEEEEEETTEEEEEEEEGGG--GGG--HHHHHHT--TT-EEEEEEEEEE-TT--EEEEEEEEEEEE---SPPPS---HHHHHTHHHHHHH-HHHHHHHHHHHHHHHHHHHHHHHTT-EE----SEESS--SSS-PPPEEEETTTTEEEEE-S-SHHHHHHHHHTT--EEEEEEEEE--S--BTTB-SEEEEEEEEEET--HHHHHHHHHHHHHHHHHHHHSSSEEEE-TT-TTS--EEEE-PSSPEEEEHHHHHHHHHTSPPPSSTTSHHHHHHHHHHHHHHTPPPPSS--HHHHHHHHHHHHTGGG-SSSEEEE--BGGG-TTBPBPSSSTTBBSEEEEEETTEEEEEEEEBP--HHHHHHHHHHHHHHHHTT-TTPPPP-HHHHHHHTTT--SEEEEEEEHHHHHHHHHT-SSGGGTSSS-----

Sequence (997 aa):
SHYTDNRYKMMECIKDAGRPFYPHKFKISMSLPAYALKYGNVENGYIDKDTTLSLSGRVTSIRSSSSKLIFYDIFCEEQKVQIIANIMEHDISTGEFSVSHSEIRRGDVVGFTGFPGKSKRGELSLFSKSVVLLSPCYHMLPTAISGLKDQEVRYRQRYLDLMLNEESRKVFKLRSRAIKYIRNYFDRLGFLEVETPMLNMIYGGAAARPFITYHNELETQLYMRIAPELYLKQLIVGGLDKVYEIGKNFRNEEGIDLTHNPEFTAMEFYMAYADYYDLMDLTEELISGLVLEIHGSLKIPYHPDGPEGKCIEIDFTTPWKRFSFVEEIESGLGEKLKRPLDSQENIDFMVEMCEKHEIELPHPRTAAKLLDKLAGHFVETKCTNPSFIIDHPQTMSPLAKWHREKPEMTERFELFVLGKELCNAYTELNEPLQQRKFFEQQADAKASGDVEACPIDETFCLALEHGLPPTGGWGLGIDRLIMFLADKNNIKEVILFPAMRNSHYTDNRYKMMECIKDAGRPFYPHKFKISMSLPAYALKYGNVENGYIDKDTTLSLSGRVTSIRSSSSKLIFYDIFCEEQKVQIIANIMEHDISTGEFSVSHSEIRRGDVVGFTGFPGKSKRGELSLFSKSVVLLSPCYHMLPTAIQEVRYRQRYLDLMLNEESRKVFKLRSRAIKYIRNYFDRLGFLEVETPMLNMIYGGAAARPFITYHNELETQLYMRIAPELYLKQLIVGGLDKVYEIGKNFRNEGIDLTHNPEFTAMEFYMAYADYYDLMDLTEELISGLVLEIHGSLKIPYHPDGPEGKCIEIDFTTPWKRFSFVEEIESGLGEKLKRPLDSQENIDFMVEMCEKHEIELPHPRTAAKLLDKLAGHFVETKCTNPSFIIDHPQTMSPLAKWHREKPEMTERFELFVLGKELCNAYTELNEPLQQRKFFEQQADAKASGDVEACPIDETFCLALEHGLPPTGGWGLGIDRLIMFLADKNNIKEVILFPAMRN

Radius of gyration: 31.96 Å; Cα contacts (8 Å, |Δi|>4): 2186; chains: 2; bounding box: 83×78×96 Å